Protein AF-0000000078796796 (afdb_homodimer)

pLDDT: mean 96.1, std 5.39, range [34.53, 98.94]

Secondary structure (DSSP, 8-state):
----PPEEEEPTTTTHHHHTT--EEEGGGEEEE-TT--TT-EEEEE-TT--EEEEEEE-SSSEEEEEEESS----SHHHHHHHHHHHHHHHHHTT-TT-TT--EEEEEEGGGGT-TTEEEEEETTEEEEEESSHHHHTTHHHHHHHHHHHHGGG--EEEE-GGGTS-GGG----EEEEE--S-SEEEETTEEEE--TTTSSTTSS-GGGHHHHHHHHHHHTT-EEEEES-TTTHHHHHHHHTT-SEEEEEES-HHHHHHHHHHHHHH---GGGEEEEES-HHHHHHH--S--SEEEE-PPPS-SSGGGHHHHHHHHHHHHHHHHHHSPTTEEEEEEE--TTS-HHHHHHHHHHHHHHHT--EEEEEEEE--TTS-EETTBGGG---EEEEEEE-/----PPEEEEPTTTTHHHHTT--EEEGGGEEEE-TT--TT-EEEEE-TT--EEEEEEE-SSSEEEEEEESS----SHHHHHHHHHHHHHHHHHTT-TT-SS--EEEEEEGGGGT-TTEEEEEETTEEEEEESSHHHHTTHHHHHHHHHHHHGGG--EEEE-GGGTS-GGG----EEEEE--S-SEEEETTEEEE--TTTSSTTSS-GGGHHHHHHHHHHHTT-EEEEES-TTTHHHHHHHHTT-SEEEEEES-HHHHHHHHHHHHHH---GGGEEEEES-HHHHHHH--S--SEEEE-PPPS-SSGGGHHHHHHHHHHHHHHHHHHSPTTEEEEEEE--TTS-HHHHHHHHHHHHHHHT--EEEEEEEE--TTS-EETTBGGG---EEEEEEE-

Foldseek 3Di:
DLPAFWEWEFEAPQLVLLVLVNFFDFPVGTDDGDPPDDFQGKHWYAYNVRHTAFIFTADDDRGGTGGQGRDDDDPFLVVLLVLLVQLVVVCVVVVQPPNPQFVKFWSDQAVLSSHHQWTWITAQQEIEIEGQTPNVVVCVLSNVVSVCVNCPPRHAWYWYPHCVRYDCVVVDDTDTSDHDDPAQWTGQRNAIAGFDCNPAPDSGDPNQCRVVLQVLLVVAAQFEEEEELCQQVSNVLSNVLSHHQAYEYEEQDPVSLVNNVVRNVVRHDCVVRYHYYNDDLLVVLLPDAARGQEYEADDAAQDADLVRVVVSLVVLLSSLLSNLLHYHQQHKYKHKHQHLNQDQVNSVVSNVNSCVVSVWDKDWPDKDFTDCSQGADPSHNSSTGMIITIMGTD/DLPAFWEWEFDAPQLVLLVLVNFFDFPNGTDDGDPPDDFQGKHWYAYNVRHTAFIFTADDDRGGTGGQGRDRDDPFLVVLLVLLVVLVVVCVVVVQPPNPQFVKFWSDQAVLSSHHQWTWITAQQEIEIEGQTVNVVVCQLSNVVSVCVNCPPRHAWYWYPHCVRYDCVVVDDTDTSDHDDPAQWTGQRNAIAGFDCNPAPDSGDPNQCSVVLQVLLVVAAQFEEEEELCQQVSNVLSNVLSHHQAYEYEEQDPVSLVNNVVSNVVRHDCVVRYHYYNDDLLVVLLPDAARGQEYEADDAAQDADLVRVVVSLVVLLSSLLSNLLHYHQQHKYKHKHQHLNQDQVNSVVSNVNSCVVSVWDKDWPDKDFTDCSQGADPSHNSSTGMIITIMGTD

Sequence (788 aa):
MMLIYPKIKLLKGKEISIQRKHHWVFSGAIAQKDEDLQNGQLVQVVDHKDNFLAVGHFQYGSIMVRLISFESATINTDFWIKKINTAFRLRETLGLIHNPETNVYRLIHGEGDGLPGLIIDLYHGTAVIQTHHIGMYRQVKEIAQALKAVYGEKLDAVYDKSAETLPKNYGVENRLVFGQPKTQTVLEYGCQYEIDWEKGQKTGFFVDQRENRHLLAQYSKDRKVLNTFCYSGGFSVAALKAGAKEVHSVDISAKAIALTEANVALNGKFKSRHTAIVADVVKYIREITDDFDIIVLDPPAFAKNIKARHNAVQAYKRLNGEALKKIKSGGLLFTFSCSQVVDKQLFAHTVTAAALESGRKVKILHYLSQPPDHPINIFHTETEYLKGLVLYVEMMLIYPKIKLLKGKEISIQRKHHWVFSGAIAQKDEDLQNGQLVQVVDHKDNFLAVGHFQYGSIMVRLISFESATINTDFWIKKINTAFRLRETLGLIHNPETNVYRLIHGEGDGLPGLIIDLYHGTAVIQTHHIGMYRQVKEIAQALKAVYGEKLDAVYDKSAETLPKNYGVENRLVFGQPKTQTVLEYGCQYEIDWEKGQKTGFFVDQRENRHLLAQYSKDRKVLNTFCYSGGFSVAALKAGAKEVHSVDISAKAIALTEANVALNGKFKSRHTAIVADVVKYIREITDDFDIIVLDPPAFAKNIKARHNAVQAYKRLNGEALKKIKSGGLLFTFSCSQVVDKQLFAHTVTAAALESGRKVKILHYLSQPPDHPINIFHTETEYLKGLVLYVE

Structure (mmCIF, N/CA/C/O backbone):
data_AF-0000000078796796-model_v1
#
loop_
_entity.id
_entity.type
_entity.pdbx_description
1 polymer 'Ribosomal RNA large subunit methyltransferase I'
#
loop_
_atom_site.group_PDB
_atom_site.id
_atom_site.type_symbol
_atom_site.label_atom_id
_atom_site.label_alt_id
_atom_site.label_comp_id
_atom_site.label_asym_id
_atom_site.label_entity_id
_atom_site.label_seq_id
_atom_site.pdbx_PDB_ins_code
_atom_site.Cartn_x
_atom_site.Cartn_y
_atom_site.Cartn_z
_atom_site.occupancy
_atom_site.B_iso_or_equiv
_atom_site.auth_seq_id
_atom_site.auth_comp_id
_atom_site.auth_asym_id
_atom_site.auth_atom_id
_atom_site.pdbx_PDB_model_num
ATOM 1 N N . MET A 1 1 ? 15.641 -38.5 -27.953 1 34.53 1 MET A N 1
ATOM 2 C CA . MET A 1 1 ? 14.781 -37.969 -29.016 1 34.53 1 MET A CA 1
ATOM 3 C C . MET A 1 1 ? 14.312 -36.562 -28.641 1 34.53 1 MET A C 1
ATOM 5 O O . MET A 1 1 ? 13.781 -36.344 -27.547 1 34.53 1 MET A O 1
ATOM 9 N N . MET A 1 2 ? 14.82 -35.5 -29.125 1 45.94 2 MET A N 1
ATOM 10 C CA . MET A 1 2 ? 14.586 -34.125 -28.734 1 45.94 2 MET A CA 1
ATOM 11 C C . MET A 1 2 ? 13.094 -33.781 -28.75 1 45.94 2 MET A C 1
ATOM 13 O O . MET A 1 2 ? 12.461 -33.844 -29.797 1 45.94 2 MET A O 1
ATOM 17 N N . LEU A 1 3 ? 12.242 -34.344 -27.938 1 52.5 3 LEU A N 1
ATOM 18 C CA . LEU A 1 3 ? 10.797 -34.156 -27.844 1 52.5 3 LEU A CA 1
ATOM 19 C C . LEU A 1 3 ? 10.406 -32.719 -28.172 1 52.5 3 LEU A C 1
ATOM 21 O O . LEU A 1 3 ? 10.844 -31.781 -27.5 1 52.5 3 LEU A O 1
ATOM 25 N N . ILE A 1 4 ? 10.133 -32.469 -29.453 1 78.75 4 ILE A N 1
ATOM 26 C CA . ILE A 1 4 ? 9.852 -31.141 -30.016 1 78.75 4 ILE A CA 1
ATOM 27 C C . ILE A 1 4 ? 8.352 -30.859 -29.922 1 78.75 4 ILE A C 1
ATOM 29 O O . ILE A 1 4 ? 7.527 -31.703 -30.281 1 78.75 4 ILE A O 1
ATOM 33 N N . TYR A 1 5 ? 7.762 -30.062 -29.047 1 92.94 5 TYR A N 1
ATOM 34 C CA . TYR A 1 5 ? 6.379 -29.609 -29 1 92.94 5 TYR A CA 1
ATOM 35 C C . TYR A 1 5 ? 5.93 -29.062 -30.344 1 92.94 5 TYR A C 1
ATOM 37 O O . TYR A 1 5 ? 6.742 -28.516 -31.094 1 92.94 5 TYR A O 1
ATOM 45 N N . PRO A 1 6 ? 4.566 -29.328 -30.688 1 95.62 6 PRO A N 1
ATOM 46 C CA . PRO A 1 6 ? 4.059 -28.672 -31.891 1 95.62 6 PRO A CA 1
ATOM 47 C C . PRO A 1 6 ? 4.309 -27.172 -31.891 1 95.62 6 PRO A C 1
ATOM 49 O O . PRO A 1 6 ? 4.344 -26.547 -30.828 1 95.62 6 PRO A O 1
ATOM 52 N N . LYS A 1 7 ? 4.383 -26.641 -33.125 1 95.12 7 LYS A N 1
ATOM 53 C CA . LYS A 1 7 ? 4.789 -25.25 -33.25 1 95.12 7 LYS A CA 1
ATOM 54 C C . LYS A 1 7 ? 3.592 -24.344 -33.531 1 95.12 7 LYS A C 1
ATOM 56 O O . LYS A 1 7 ? 2.691 -24.719 -34.281 1 95.12 7 LYS A O 1
ATOM 61 N N . ILE A 1 8 ? 3.598 -23.203 -32.938 1 97.5 8 ILE A N 1
ATOM 62 C CA . ILE A 1 8 ? 2.723 -22.094 -33.281 1 97.5 8 ILE A CA 1
ATOM 63 C C . ILE A 1 8 ? 3.561 -20.891 -33.719 1 97.5 8 ILE A C 1
ATOM 65 O O . ILE A 1 8 ? 4.426 -20.438 -32.969 1 97.5 8 ILE A O 1
ATOM 69 N N . LYS A 1 9 ? 3.301 -20.453 -34.938 1 98.06 9 LYS A N 1
ATOM 70 C CA . LYS A 1 9 ? 4.055 -19.344 -35.5 1 98.06 9 LYS A CA 1
ATOM 71 C C . LYS A 1 9 ? 3.277 -18.031 -35.406 1 98.06 9 LYS A C 1
ATOM 73 O O . LYS A 1 9 ? 2.1 -17.969 -35.75 1 98.06 9 LYS A O 1
ATOM 78 N N . LEU A 1 10 ? 3.92 -17 -34.906 1 98.56 10 LEU A N 1
ATOM 79 C CA . LEU A 1 10 ? 3.277 -15.711 -34.719 1 98.56 10 LEU A CA 1
ATOM 80 C C . LEU A 1 10 ? 3.393 -14.852 -35.969 1 98.56 10 LEU A C 1
ATOM 82 O O . LEU A 1 10 ? 4.293 -15.062 -36.781 1 98.56 10 LEU A O 1
ATOM 86 N N . LEU A 1 11 ? 2.447 -13.906 -36.094 1 98.44 11 LEU A N 1
ATOM 87 C CA . LEU A 1 11 ? 2.543 -12.852 -37.125 1 98.44 11 LEU A CA 1
ATOM 88 C C . LEU A 1 11 ? 3.762 -11.969 -36.875 1 98.44 11 LEU A C 1
ATOM 90 O O . LEU A 1 11 ? 4.219 -11.844 -35.719 1 98.44 11 LEU A O 1
ATOM 94 N N . LYS A 1 12 ? 4.234 -11.383 -37.969 1 97.81 12 LYS A N 1
ATOM 95 C CA . LYS A 1 12 ? 5.344 -10.438 -37.844 1 97.81 12 LYS A CA 1
ATOM 96 C C . LYS A 1 12 ? 5 -9.32 -36.875 1 97.81 12 LYS A C 1
ATOM 98 O O . LYS A 1 12 ? 3.922 -8.727 -36.938 1 97.81 12 LYS A O 1
ATOM 103 N N . GLY A 1 13 ? 5.859 -9.102 -35.906 1 97.25 13 GLY A N 1
ATOM 104 C CA . GLY A 1 13 ? 5.672 -8.016 -34.969 1 97.25 13 GLY A CA 1
ATOM 105 C C . GLY A 1 13 ? 4.988 -8.461 -33.688 1 97.25 13 GLY A C 1
ATOM 106 O O . GLY A 1 13 ? 5.059 -7.773 -32.656 1 97.25 13 GLY A O 1
ATOM 107 N N . LYS A 1 14 ? 4.359 -9.578 -33.656 1 97.25 14 LYS A N 1
ATOM 108 C CA . LYS A 1 14 ? 3.568 -10.023 -32.5 1 97.25 14 LYS A CA 1
ATOM 109 C C . LYS A 1 14 ? 4.445 -10.734 -31.484 1 97.25 14 LYS A C 1
ATOM 111 O O . LYS A 1 14 ? 3.967 -11.125 -30.406 1 97.25 14 LYS A O 1
ATOM 116 N N . GLU A 1 15 ? 5.77 -10.812 -31.828 1 96.81 15 GLU A N 1
ATOM 117 C CA . GLU A 1 15 ? 6.707 -11.422 -30.891 1 96.81 15 GLU A CA 1
ATOM 118 C C . GLU A 1 15 ? 7.117 -10.43 -29.797 1 96.81 15 GLU A C 1
ATOM 120 O O . GLU A 1 15 ? 7.691 -10.828 -28.781 1 96.81 15 GLU A O 1
ATOM 125 N N . ILE A 1 16 ? 6.848 -9.188 -29.969 1 96.06 16 ILE A N 1
ATOM 126 C CA . ILE A 1 16 ? 7.344 -8.125 -29.094 1 96.06 16 ILE A CA 1
ATOM 127 C C . ILE A 1 16 ? 6.824 -8.336 -27.672 1 96.06 16 ILE A C 1
ATOM 129 O O . ILE A 1 16 ? 7.578 -8.219 -26.703 1 96.06 16 ILE A O 1
ATOM 133 N N . SER A 1 17 ? 5.52 -8.609 -27.484 1 95.12 17 SER A N 1
ATOM 134 C CA . SER A 1 17 ? 4.941 -8.828 -26.156 1 95.12 17 SER A CA 1
ATOM 135 C C . SER A 1 17 ? 5.621 -9.984 -25.438 1 95.12 17 SER A C 1
ATOM 137 O O . SER A 1 17 ? 5.836 -9.938 -24.234 1 95.12 17 SER A O 1
ATOM 139 N N . ILE A 1 18 ? 5.965 -11.016 -26.203 1 96 18 ILE A N 1
ATOM 140 C CA . ILE A 1 18 ? 6.617 -12.188 -25.625 1 96 18 ILE A CA 1
ATOM 141 C C . ILE A 1 18 ? 8.062 -11.852 -25.266 1 96 18 ILE A C 1
ATOM 143 O O . ILE A 1 18 ? 8.562 -12.297 -24.234 1 96 18 ILE A O 1
ATOM 147 N N . GLN A 1 19 ? 8.672 -11.055 -26.125 1 94.81 19 GLN A N 1
ATOM 148 C CA . GLN A 1 19 ? 10.023 -10.594 -25.844 1 94.81 19 GLN A CA 1
ATOM 149 C C . GLN A 1 19 ? 10.055 -9.719 -24.594 1 94.81 19 GLN A C 1
ATOM 151 O O . GLN A 1 19 ? 11.07 -9.656 -23.891 1 94.81 19 GLN A O 1
ATOM 156 N N . ARG A 1 20 ? 8.945 -9.18 -24.266 1 94.38 20 ARG A N 1
ATOM 157 C CA . ARG A 1 20 ? 8.805 -8.375 -23.062 1 94.38 20 ARG A CA 1
ATOM 158 C C . ARG A 1 20 ? 8.297 -9.227 -21.891 1 94.38 20 ARG A C 1
ATOM 160 O O . ARG A 1 20 ? 7.852 -8.688 -20.875 1 94.38 20 ARG A O 1
ATOM 167 N N . LYS A 1 21 ? 8.242 -10.508 -22.125 1 95 21 LYS A N 1
ATOM 168 C CA . LYS A 1 21 ? 8.031 -11.523 -21.109 1 95 21 LYS A CA 1
ATOM 169 C C . LYS A 1 21 ? 6.566 -11.57 -20.672 1 95 21 LYS A C 1
ATOM 171 O O . LYS A 1 21 ? 6.262 -11.891 -19.516 1 95 21 LYS A O 1
ATOM 176 N N . HIS A 1 22 ? 5.719 -11.164 -21.562 1 96.12 22 HIS A N 1
ATOM 177 C CA . HIS A 1 22 ? 4.297 -11.367 -21.328 1 96.12 22 HIS A CA 1
ATOM 178 C C . HIS A 1 22 ? 3.916 -12.836 -21.484 1 96.12 22 HIS A C 1
ATOM 180 O O . HIS A 1 22 ? 4.395 -13.508 -22.406 1 96.12 22 HIS A O 1
ATOM 186 N N . HIS A 1 23 ? 3 -13.359 -20.75 1 97.62 23 HIS A N 1
ATOM 187 C CA . HIS A 1 23 ? 2.777 -14.797 -20.656 1 97.62 23 HIS A CA 1
ATOM 188 C C . HIS A 1 23 ? 1.63 -15.234 -21.547 1 97.62 23 HIS A C 1
ATOM 190 O O . HIS A 1 23 ? 1.321 -16.422 -21.625 1 97.62 23 HIS A O 1
ATOM 196 N N . TRP A 1 24 ? 1.022 -14.297 -22.25 1 97.81 24 TRP A N 1
ATOM 197 C CA . TRP A 1 24 ? -0.15 -14.664 -23.047 1 97.81 24 TRP A CA 1
ATOM 198 C C . TRP A 1 24 ? 0.106 -14.438 -24.531 1 97.81 24 TRP A C 1
ATOM 200 O O . TRP A 1 24 ? 0.702 -13.43 -24.922 1 97.81 24 TRP A O 1
ATOM 210 N N . VAL A 1 25 ? -0.281 -15.32 -25.312 1 98.19 25 VAL A N 1
ATOM 211 C CA . VAL A 1 25 ? -0.387 -15.148 -26.766 1 98.19 25 VAL A CA 1
ATOM 212 C C . VAL A 1 25 ? -1.856 -15.078 -27.172 1 98.19 25 VAL A C 1
ATOM 214 O O . VAL A 1 25 ? -2.604 -16.047 -27 1 98.19 25 VAL A O 1
ATOM 217 N N . PHE A 1 26 ? -2.221 -14.055 -27.703 1 97.62 26 PHE A N 1
ATOM 218 C CA . PHE A 1 26 ? -3.609 -13.852 -28.109 1 97.62 26 PHE A CA 1
ATOM 219 C C . PHE A 1 26 ? -3.875 -14.445 -29.484 1 97.62 26 PHE A C 1
ATOM 221 O O . PHE A 1 26 ? -2.959 -14.562 -30.297 1 97.62 26 PHE A O 1
ATOM 228 N N . SER A 1 27 ? -5.141 -14.766 -29.688 1 97.5 27 SER A N 1
ATOM 229 C CA . SER A 1 27 ? -5.547 -15.422 -30.922 1 97.5 27 SER A CA 1
ATOM 230 C C . SER A 1 27 ? -5.18 -14.578 -32.156 1 97.5 27 SER A C 1
ATOM 232 O O . SER A 1 27 ? -4.785 -15.117 -33.188 1 97.5 27 SER A O 1
ATOM 234 N N . GLY A 1 28 ? -5.215 -13.289 -31.984 1 97.12 28 GLY A N 1
ATOM 235 C CA . GLY A 1 28 ? -4.949 -12.391 -33.094 1 97.12 28 GLY A CA 1
ATOM 236 C C . GLY A 1 28 ? -3.484 -12.328 -33.469 1 97.12 28 GLY A C 1
ATOM 237 O O . GLY A 1 28 ? -3.139 -11.836 -34.562 1 97.12 28 GLY A O 1
ATOM 238 N N . ALA A 1 29 ? -2.666 -12.906 -32.688 1 98.06 29 ALA A N 1
ATOM 239 C CA . ALA A 1 29 ? -1.228 -12.836 -32.938 1 98.06 29 ALA A CA 1
ATOM 240 C C . ALA A 1 29 ? -0.747 -14.039 -33.75 1 98.06 29 ALA A C 1
ATOM 242 O O . ALA A 1 29 ? 0.387 -14.055 -34.219 1 98.06 29 ALA A O 1
ATOM 243 N N . ILE A 1 30 ? -1.538 -15.023 -34 1 97.88 30 ILE A N 1
ATOM 244 C CA . ILE A 1 30 ? -1.111 -16.297 -34.562 1 97.88 30 ILE A CA 1
ATOM 245 C C . ILE A 1 30 ? -1.179 -16.266 -36.062 1 97.88 30 ILE A C 1
ATOM 247 O O . ILE A 1 30 ? -2.205 -15.883 -36.656 1 97.88 30 ILE A O 1
ATOM 251 N N . ALA A 1 31 ? -0.128 -16.594 -36.688 1 97.88 31 ALA A N 1
ATOM 252 C CA . ALA A 1 31 ? -0.056 -16.688 -38.156 1 97.88 31 ALA A CA 1
ATOM 253 C C . ALA A 1 31 ? -0.375 -18.109 -38.625 1 97.88 31 ALA A C 1
ATOM 255 O O . ALA A 1 31 ? -1.109 -18.297 -39.594 1 97.88 31 ALA A O 1
ATOM 256 N N . GLN A 1 32 ? 0.296 -19.094 -38 1 97.38 32 GLN A N 1
ATOM 257 C CA . GLN A 1 32 ? 0.159 -20.5 -38.375 1 97.38 32 GLN A CA 1
ATOM 258 C C . GLN A 1 32 ? 0.199 -21.406 -37.156 1 97.38 32 GLN A C 1
ATOM 260 O O . GLN A 1 32 ? 0.921 -21.125 -36.188 1 97.38 32 GLN A O 1
ATOM 265 N N . LYS A 1 33 ? -0.601 -22.391 -37.156 1 95.06 33 LYS A N 1
ATOM 266 C CA . LYS A 1 33 ? -0.561 -23.438 -36.156 1 95.06 33 LYS A CA 1
ATOM 267 C C . LYS A 1 33 ? -0.963 -24.797 -36.719 1 95.06 33 LYS A C 1
ATOM 269 O O . LYS A 1 33 ? -1.632 -24.859 -37.75 1 95.06 33 LYS A O 1
ATOM 274 N N . ASP A 1 34 ? -0.526 -25.75 -36.062 1 88.25 34 ASP A N 1
ATOM 275 C CA . ASP A 1 34 ? -0.961 -27.094 -36.469 1 88.25 34 ASP A CA 1
ATOM 276 C C . ASP A 1 34 ? -2.479 -27.219 -36.375 1 88.25 34 ASP A C 1
ATOM 278 O O . ASP A 1 34 ? -3.084 -26.797 -35.406 1 88.25 34 ASP A O 1
ATOM 282 N N . GLU A 1 35 ? -3.068 -27.797 -37.312 1 87.56 35 GLU A N 1
ATOM 283 C CA . GLU A 1 35 ? -4.523 -27.922 -37.375 1 87.56 35 GLU A CA 1
ATOM 284 C C . GLU A 1 35 ? -5.051 -28.922 -36.344 1 87.56 35 GLU A C 1
ATOM 286 O O . GLU A 1 35 ? -6.211 -28.844 -35.938 1 87.56 35 GLU A O 1
ATOM 291 N N . ASP A 1 36 ? -4.242 -29.781 -35.906 1 92.12 36 ASP A N 1
ATOM 292 C CA . ASP A 1 36 ? -4.727 -30.859 -35.031 1 92.12 36 ASP A CA 1
ATOM 293 C C . ASP A 1 36 ? -4.391 -30.562 -33.594 1 92.12 36 ASP A C 1
ATOM 295 O O . ASP A 1 36 ? -4.449 -31.453 -32.75 1 92.12 36 ASP A O 1
ATOM 299 N N . LEU A 1 37 ? -4.137 -29.359 -33.344 1 95.12 37 LEU A N 1
ATOM 300 C CA . LEU A 1 37 ? -3.836 -29.016 -31.953 1 95.12 37 LEU A CA 1
ATOM 301 C C . LEU A 1 37 ? -5.078 -29.156 -31.078 1 95.12 37 LEU A C 1
ATOM 303 O O . LEU A 1 37 ? -6.176 -28.766 -31.484 1 95.12 37 LEU A O 1
ATOM 307 N N . GLN A 1 38 ? -4.871 -29.766 -29.953 1 95 38 GLN A N 1
ATOM 308 C CA . GLN A 1 38 ? -5.957 -29.938 -29 1 95 38 GLN A CA 1
ATOM 309 C C . GLN A 1 38 ? -5.766 -29.047 -27.781 1 95 38 GLN A C 1
ATOM 311 O O . GLN A 1 38 ? -4.633 -28.703 -27.422 1 95 38 GLN A O 1
ATOM 316 N N . ASN A 1 39 ? -6.895 -28.734 -27.156 1 96.19 39 ASN A N 1
ATOM 317 C CA . ASN A 1 39 ? -6.836 -27.969 -25.922 1 96.19 39 ASN A CA 1
ATOM 318 C C . ASN A 1 39 ? -5.969 -28.672 -24.875 1 96.19 39 ASN A C 1
ATOM 320 O O . ASN A 1 39 ? -6.113 -29.875 -24.641 1 96.19 39 ASN A O 1
ATOM 324 N N . GLY A 1 40 ? -5.047 -27.859 -24.328 1 96.5 40 GLY A N 1
ATOM 325 C CA . GLY A 1 40 ? -4.23 -28.359 -23.234 1 96.5 40 GLY A CA 1
ATOM 326 C C . GLY A 1 40 ? -2.865 -28.844 -23.688 1 96.5 40 GLY A C 1
ATOM 327 O O . GLY A 1 40 ? -1.991 -29.109 -22.859 1 96.5 40 GLY A O 1
ATOM 328 N N . GLN A 1 41 ? -2.627 -28.938 -24.953 1 96.44 41 GLN A N 1
ATOM 329 C CA . GLN A 1 41 ? -1.362 -29.453 -25.469 1 96.44 41 GLN A CA 1
ATOM 330 C C . GLN A 1 41 ? -0.23 -28.453 -25.234 1 96.44 41 GLN A C 1
ATOM 332 O O . GLN A 1 41 ? -0.44 -27.234 -25.312 1 96.44 41 GLN A O 1
ATOM 337 N N . LEU A 1 42 ? 0.922 -29.016 -24.891 1 97.38 42 LEU A N 1
ATOM 338 C CA . LEU A 1 42 ? 2.129 -28.203 -24.875 1 97.38 42 LEU A CA 1
ATOM 339 C C . LEU A 1 42 ? 2.568 -27.844 -26.281 1 97.38 42 LEU A C 1
ATOM 341 O O . LEU A 1 42 ? 2.529 -28.672 -27.188 1 97.38 42 LEU A O 1
ATOM 345 N N . VAL A 1 43 ? 2.912 -26.578 -26.469 1 97.75 43 VAL A N 1
ATOM 346 C CA . VAL A 1 43 ? 3.342 -26.109 -27.781 1 97.75 43 VAL A CA 1
ATOM 347 C C . VAL A 1 43 ? 4.582 -25.219 -27.625 1 97.75 43 VAL A C 1
ATOM 349 O O . VAL A 1 43 ? 4.898 -24.766 -26.531 1 97.75 43 VAL A O 1
ATOM 352 N N . GLN A 1 44 ? 5.297 -25.125 -28.688 1 96.81 44 GLN A N 1
ATOM 353 C CA . GLN A 1 44 ? 6.359 -24.125 -28.797 1 96.81 44 GLN A CA 1
ATOM 354 C C . GLN A 1 44 ? 5.91 -22.938 -29.656 1 96.81 44 GLN A C 1
ATOM 356 O O . GLN A 1 44 ? 5.23 -23.109 -30.672 1 96.81 44 GLN A O 1
ATOM 361 N N . VAL A 1 45 ? 6.195 -21.75 -29.188 1 97.69 45 VAL A N 1
ATOM 362 C CA . VAL A 1 45 ? 5.867 -20.531 -29.906 1 97.69 45 VAL A CA 1
ATOM 363 C C . VAL A 1 45 ? 7.121 -19.969 -30.578 1 97.69 45 VAL A C 1
ATOM 365 O O . VAL A 1 45 ? 8.172 -19.844 -29.938 1 97.69 45 VAL A O 1
ATOM 368 N N . VAL A 1 46 ? 7.012 -19.703 -31.844 1 97.31 46 VAL A N 1
ATOM 369 C CA . VAL A 1 46 ? 8.125 -19.141 -32.594 1 97.31 46 VAL A CA 1
ATOM 370 C C . VAL A 1 46 ? 7.699 -17.844 -33.281 1 97.31 46 VAL A C 1
ATOM 372 O O . VAL A 1 46 ? 6.504 -17.594 -33.469 1 97.31 46 VAL A O 1
ATOM 375 N N . ASP A 1 47 ? 8.664 -17.016 -33.625 1 97.69 47 ASP A N 1
ATOM 376 C CA . ASP A 1 47 ? 8.336 -15.781 -34.312 1 97.69 47 ASP A CA 1
ATOM 377 C C . ASP A 1 47 ? 8.141 -16.047 -35.812 1 97.69 47 ASP A C 1
ATOM 379 O O . ASP A 1 47 ? 8.117 -17.188 -36.25 1 97.69 47 ASP A O 1
ATOM 383 N N . HIS A 1 48 ? 7.855 -14.977 -36.625 1 97.56 48 HIS A N 1
ATOM 384 C CA . HIS A 1 48 ? 7.539 -15.086 -38.062 1 97.56 48 HIS A CA 1
ATOM 385 C C . HIS A 1 48 ? 8.703 -15.672 -38.844 1 97.56 48 HIS A C 1
ATOM 387 O O . HIS A 1 48 ? 8.523 -16.172 -39.938 1 97.56 48 HIS A O 1
ATOM 393 N N . LYS A 1 49 ? 9.992 -15.68 -38.219 1 97.56 49 LYS A N 1
ATOM 394 C CA . LYS A 1 49 ? 11.188 -16.234 -38.844 1 97.56 49 LYS A CA 1
ATOM 395 C C . LYS A 1 49 ? 11.523 -17.609 -38.281 1 97.56 49 LYS A C 1
ATOM 397 O O . LYS A 1 49 ? 12.625 -18.125 -38.5 1 97.56 49 LYS A O 1
ATOM 402 N N . ASP A 1 50 ? 10.711 -18.141 -37.406 1 96.44 50 ASP A N 1
ATOM 403 C CA . ASP A 1 50 ? 10.812 -19.469 -36.812 1 96.44 50 ASP A CA 1
ATOM 404 C C . ASP A 1 50 ? 11.836 -19.484 -35.688 1 96.44 50 ASP A C 1
ATOM 406 O O . ASP A 1 50 ? 12.344 -20.547 -35.312 1 96.44 50 ASP A O 1
ATOM 410 N N . ASN A 1 51 ? 12.148 -18.312 -35.188 1 96.75 51 ASN A N 1
ATOM 411 C CA . ASN A 1 51 ? 12.969 -18.281 -33.969 1 96.75 51 ASN A CA 1
ATOM 412 C C . ASN A 1 51 ? 12.148 -18.625 -32.719 1 96.75 51 ASN A C 1
ATOM 414 O O . ASN A 1 51 ? 11.016 -18.172 -32.562 1 96.75 51 ASN A O 1
ATOM 418 N N . PHE A 1 52 ? 12.789 -19.453 -31.859 1 96.69 52 PHE A N 1
ATOM 419 C CA . PHE A 1 52 ? 12.125 -19.891 -30.641 1 96.69 52 PHE A CA 1
ATOM 420 C C . PHE A 1 52 ? 11.828 -18.688 -29.734 1 96.69 52 PHE A C 1
ATOM 422 O O . PHE A 1 52 ? 12.672 -17.812 -29.578 1 96.69 52 PHE A O 1
ATOM 429 N N . LEU A 1 53 ? 10.586 -18.688 -29.109 1 97.62 53 LEU A N 1
ATOM 430 C CA . LEU A 1 53 ? 10.219 -17.625 -28.172 1 97.62 53 LEU A CA 1
ATOM 431 C C . LEU A 1 53 ? 9.883 -18.219 -26.797 1 97.62 53 LEU A C 1
ATOM 433 O O . LEU A 1 53 ? 10.359 -17.719 -25.781 1 97.62 53 LEU A O 1
ATOM 437 N N . ALA A 1 54 ? 9.102 -19.312 -26.781 1 98 54 ALA A N 1
ATOM 438 C CA . ALA A 1 54 ? 8.602 -19.797 -25.5 1 98 54 ALA A CA 1
ATOM 439 C C . ALA A 1 54 ? 7.891 -21.141 -25.656 1 98 54 ALA A C 1
ATOM 441 O O . ALA A 1 54 ? 7.703 -21.625 -26.766 1 98 54 ALA A O 1
ATOM 442 N N . VAL A 1 55 ? 7.633 -21.75 -24.562 1 97.94 55 VAL A N 1
ATOM 443 C CA . VAL A 1 55 ? 6.797 -22.953 -24.453 1 97.94 55 VAL A CA 1
ATOM 444 C C . VAL A 1 55 ? 5.578 -22.641 -23.594 1 97.94 55 VAL A C 1
ATOM 446 O O . VAL A 1 55 ? 5.672 -21.906 -22.609 1 97.94 55 VAL A O 1
ATOM 449 N N . GLY A 1 56 ? 4.43 -23.156 -24 1 98.12 56 GLY A N 1
ATOM 450 C CA . GLY A 1 56 ? 3.23 -22.922 -23.203 1 98.12 56 GLY A CA 1
ATOM 451 C C . GLY A 1 56 ? 2.121 -23.922 -23.5 1 98.12 56 GLY A C 1
ATOM 452 O O . GLY A 1 56 ? 2.338 -24.906 -24.203 1 98.12 56 GLY A O 1
ATOM 453 N N . HIS A 1 57 ? 1.007 -23.703 -22.891 1 98.31 57 HIS A N 1
ATOM 454 C CA . HIS A 1 57 ? -0.188 -24.516 -23.078 1 98.31 57 HIS A CA 1
ATOM 455 C C . HIS A 1 57 ? -1.139 -23.875 -24.094 1 98.31 57 HIS A C 1
ATOM 457 O O . HIS A 1 57 ? -1.507 -22.703 -23.938 1 98.31 57 HIS A O 1
ATOM 463 N N . PHE A 1 58 ? -1.561 -24.688 -25 1 97.94 58 PHE A N 1
ATOM 464 C CA . PHE A 1 58 ? -2.488 -24.219 -26.031 1 97.94 58 PHE A CA 1
ATOM 465 C C . PHE A 1 58 ? -3.932 -24.438 -25.578 1 97.94 58 PHE A C 1
ATOM 467 O O . PHE A 1 58 ? -4.258 -25.453 -24.969 1 97.94 58 PHE A O 1
ATOM 474 N N . GLN A 1 59 ? -4.758 -23.5 -25.844 1 96.62 59 GLN A N 1
ATOM 475 C CA . GLN A 1 59 ? -6.203 -23.594 -25.656 1 96.62 59 GLN A CA 1
ATOM 476 C C . GLN A 1 59 ? -6.938 -22.625 -26.578 1 96.62 59 GLN A C 1
ATOM 478 O O . GLN A 1 59 ? -6.621 -21.438 -26.625 1 96.62 59 GLN A O 1
ATOM 483 N N . TYR A 1 60 ? -7.945 -23.156 -27.266 1 94.88 60 TYR A N 1
ATOM 484 C CA . TYR A 1 60 ? -8.719 -22.281 -28.141 1 94.88 60 TYR A CA 1
ATOM 485 C C . TYR A 1 60 ? -9.422 -21.188 -27.344 1 94.88 60 TYR A C 1
ATOM 487 O O . TYR A 1 60 ? -9.992 -21.469 -26.281 1 94.88 60 TYR A O 1
ATOM 495 N N . GLY A 1 61 ? -9.375 -20.016 -27.797 1 93.81 61 GLY A N 1
ATOM 496 C CA . GLY A 1 61 ? -9.984 -18.859 -27.156 1 93.81 61 GLY A CA 1
ATOM 497 C C . GLY A 1 61 ? -9.266 -17.547 -27.453 1 93.81 61 GLY A C 1
ATOM 498 O O . GLY A 1 61 ? -8.492 -17.469 -28.406 1 93.81 61 GLY A O 1
ATOM 499 N N . SER A 1 62 ? -9.617 -16.469 -26.688 1 95.06 62 SER A N 1
ATOM 500 C CA . SER A 1 62 ? -8.945 -15.18 -26.875 1 95.06 62 SER A CA 1
ATOM 501 C C . SER A 1 62 ? -7.457 -15.281 -26.562 1 95.06 62 SER A C 1
ATOM 503 O O . SER A 1 62 ? -6.621 -14.75 -27.297 1 95.06 62 SER A O 1
ATOM 505 N N . ILE A 1 63 ? -7.18 -15.914 -25.422 1 96.62 63 ILE A N 1
ATOM 506 C CA . ILE A 1 63 ? -5.805 -16.281 -25.094 1 96.62 63 ILE A CA 1
ATOM 507 C C . ILE A 1 63 ? -5.531 -17.703 -25.594 1 96.62 63 ILE A C 1
ATOM 509 O O . ILE A 1 63 ? -6.051 -18.672 -25.031 1 96.62 63 ILE A O 1
ATOM 513 N N . MET A 1 64 ? -4.676 -17.844 -26.578 1 97.56 64 MET A N 1
ATOM 514 C CA . MET A 1 64 ? -4.535 -19.125 -27.25 1 97.56 64 MET A CA 1
ATOM 515 C C . MET A 1 64 ? -3.379 -19.922 -26.672 1 97.56 64 MET A C 1
ATOM 517 O O . MET A 1 64 ? -3.354 -21.156 -26.766 1 97.56 64 MET A O 1
ATOM 521 N N . VAL A 1 65 ? -2.414 -19.219 -26.172 1 98.19 65 VAL A N 1
ATOM 522 C CA . VAL A 1 65 ? -1.313 -19.922 -25.516 1 98.19 65 VAL A CA 1
ATOM 523 C C . VAL A 1 65 ? -0.961 -19.203 -24.219 1 98.19 65 VAL A C 1
ATOM 525 O O . VAL A 1 65 ? -0.824 -17.984 -24.188 1 98.19 65 VAL A O 1
ATOM 528 N N . ARG A 1 66 ? -0.816 -19.906 -23.141 1 98.19 66 ARG A N 1
ATOM 529 C CA . ARG A 1 66 ? -0.305 -19.438 -21.859 1 98.19 66 ARG A CA 1
ATOM 530 C C . ARG A 1 66 ? 1.109 -19.953 -21.609 1 98.19 66 ARG A C 1
ATOM 532 O O . ARG A 1 66 ? 1.307 -21.141 -21.375 1 98.19 66 ARG A O 1
ATOM 539 N N . LEU A 1 67 ? 2.004 -19.031 -21.703 1 98.25 67 LEU A N 1
ATOM 540 C CA . LEU A 1 67 ? 3.424 -19.359 -21.734 1 98.25 67 LEU A CA 1
ATOM 541 C C . LEU A 1 67 ? 3.939 -19.672 -20.328 1 98.25 67 LEU A C 1
ATOM 543 O O . LEU A 1 67 ? 3.684 -18.922 -19.391 1 98.25 67 LEU A O 1
ATOM 547 N N . ILE A 1 68 ? 4.727 -20.797 -20.172 1 98.06 68 ILE A N 1
ATOM 548 C CA . ILE A 1 68 ? 5.211 -21.188 -18.844 1 98.06 68 ILE A CA 1
ATOM 549 C C . ILE A 1 68 ? 6.738 -21.203 -18.844 1 98.06 68 ILE A C 1
ATOM 551 O O . ILE A 1 68 ? 7.355 -21.297 -17.781 1 98.06 68 ILE A O 1
ATOM 555 N N . SER A 1 69 ? 7.375 -21.078 -20.031 1 97.5 69 SER A N 1
ATOM 556 C CA . SER A 1 69 ? 8.828 -21 -20.109 1 97.5 69 SER A CA 1
ATOM 557 C C . SER A 1 69 ? 9.273 -20.156 -21.297 1 97.5 69 SER A C 1
ATOM 559 O O . SER A 1 69 ? 8.781 -20.344 -22.406 1 97.5 69 SER A O 1
ATOM 561 N N . PHE A 1 70 ? 10.164 -19.281 -21.094 1 96.38 70 PHE A N 1
ATOM 562 C CA . PHE A 1 70 ? 10.719 -18.469 -22.172 1 96.38 70 PHE A CA 1
ATOM 563 C C . PHE A 1 70 ? 12.031 -19.062 -22.672 1 96.38 70 PHE A C 1
ATOM 565 O O . PHE A 1 70 ? 12.695 -18.469 -23.531 1 96.38 70 PHE A O 1
ATOM 572 N N . GLU A 1 71 ? 12.391 -20.156 -22.094 1 94.5 71 GLU A N 1
ATOM 573 C CA . GLU A 1 71 ? 13.516 -20.969 -22.562 1 94.5 71 GLU A CA 1
ATOM 574 C C . GLU A 1 71 ? 13.031 -22.312 -23.109 1 94.5 71 GLU A C 1
ATOM 576 O O . GLU A 1 71 ? 11.969 -22.797 -22.719 1 94.5 71 GLU A O 1
ATOM 581 N N . SER A 1 72 ? 13.883 -22.75 -24 1 93.06 72 SER A N 1
ATOM 582 C CA . SER A 1 72 ? 13.57 -24.094 -24.484 1 93.06 72 SER A CA 1
ATOM 583 C C . SER A 1 72 ? 13.75 -25.141 -23.391 1 93.06 72 SER A C 1
ATOM 585 O O . SER A 1 72 ? 14.836 -25.281 -22.828 1 93.06 72 SER A O 1
ATOM 587 N N . ALA A 1 73 ? 12.648 -25.703 -22.969 1 93.31 73 ALA A N 1
ATOM 588 C CA . ALA A 1 73 ? 12.68 -26.656 -21.859 1 93.31 73 ALA A CA 1
ATOM 589 C C . ALA A 1 73 ? 11.695 -27.797 -22.094 1 93.31 73 ALA A C 1
ATOM 591 O O . ALA A 1 73 ? 10.633 -27.609 -22.672 1 93.31 73 ALA A O 1
ATOM 592 N N . THR A 1 74 ? 12.141 -28.938 -21.672 1 94.81 74 THR A N 1
ATOM 593 C CA . THR A 1 74 ? 11.195 -30.047 -21.578 1 94.81 74 THR A CA 1
ATOM 594 C C . THR A 1 74 ? 10.359 -29.922 -20.297 1 94.81 74 THR A C 1
ATOM 596 O O . THR A 1 74 ? 10.906 -29.797 -19.203 1 94.81 74 THR A O 1
ATOM 599 N N . ILE A 1 75 ? 9.047 -29.953 -20.5 1 96.44 75 ILE A N 1
ATOM 600 C CA . ILE A 1 75 ? 8.156 -29.812 -19.344 1 96.44 75 ILE A CA 1
ATOM 601 C C . ILE A 1 75 ? 7.926 -31.156 -18.688 1 96.44 75 ILE A C 1
ATOM 603 O O . ILE A 1 75 ? 7.016 -31.906 -19.078 1 96.44 75 ILE A O 1
ATOM 607 N N . ASN A 1 76 ? 8.734 -31.5 -17.781 1 94.38 76 ASN A N 1
ATOM 608 C CA . ASN A 1 76 ? 8.672 -32.75 -17 1 94.38 76 ASN A CA 1
ATOM 609 C C . ASN A 1 76 ? 8.703 -32.469 -15.508 1 94.38 76 ASN A C 1
ATOM 611 O O . ASN A 1 76 ? 8.531 -31.328 -15.07 1 94.38 76 ASN A O 1
ATOM 615 N N . THR A 1 77 ? 8.844 -33.438 -14.711 1 94.94 77 THR A N 1
ATOM 616 C CA . THR A 1 77 ? 8.82 -33.312 -13.258 1 94.94 77 THR A CA 1
ATOM 617 C C . THR A 1 77 ? 9.945 -32.375 -12.781 1 94.94 77 THR A C 1
ATOM 619 O O . THR A 1 77 ? 9.758 -31.594 -11.867 1 94.94 77 THR A O 1
ATOM 622 N N . ASP A 1 78 ? 11.102 -32.5 -13.422 1 96.62 78 ASP A N 1
ATOM 623 C CA . ASP A 1 78 ? 12.234 -31.641 -13.055 1 96.62 78 ASP A CA 1
ATOM 624 C C . ASP A 1 78 ? 11.914 -30.172 -13.297 1 96.62 78 ASP A C 1
ATOM 626 O O . ASP A 1 78 ? 12.305 -29.312 -12.508 1 96.62 78 ASP A O 1
ATOM 630 N N . PHE A 1 79 ? 11.273 -29.938 -14.43 1 97.69 79 PHE A N 1
ATOM 631 C CA . PHE A 1 79 ? 10.82 -28.578 -14.719 1 97.69 79 PHE A CA 1
ATOM 632 C C . PHE A 1 79 ? 9.945 -28.047 -13.594 1 97.69 79 PHE A C 1
ATOM 634 O O . PHE A 1 79 ? 10.164 -26.938 -13.094 1 97.69 79 PHE A O 1
ATOM 641 N N . TRP A 1 80 ? 9.008 -28.797 -13.172 1 98.62 80 TRP A N 1
ATOM 642 C CA . TRP A 1 80 ? 8.055 -28.391 -12.148 1 98.62 80 TRP A CA 1
ATOM 643 C C . TRP A 1 80 ? 8.742 -28.25 -10.797 1 98.62 80 TRP A C 1
ATOM 645 O O . TRP A 1 80 ? 8.422 -27.344 -10.016 1 98.62 80 TRP A O 1
ATOM 655 N N . ILE A 1 81 ? 9.672 -29.172 -10.461 1 98.69 81 ILE A N 1
ATOM 656 C CA . ILE A 1 81 ? 10.43 -29.047 -9.219 1 98.69 81 ILE A CA 1
ATOM 657 C C . ILE A 1 81 ? 11.164 -27.719 -9.18 1 98.69 81 ILE A C 1
ATOM 659 O O . ILE A 1 81 ? 11.133 -27.016 -8.172 1 98.69 81 ILE A O 1
ATOM 663 N N . LYS A 1 82 ? 11.75 -27.375 -10.305 1 98.06 82 LYS A N 1
ATOM 664 C CA . LYS A 1 82 ? 12.477 -26.109 -10.391 1 98.06 82 LYS A CA 1
ATOM 665 C C . LYS A 1 82 ? 11.547 -24.922 -10.18 1 98.06 82 LYS A C 1
ATOM 667 O O . LYS A 1 82 ? 11.875 -24 -9.43 1 98.06 82 LYS A O 1
ATOM 672 N N . LYS A 1 83 ? 10.391 -24.906 -10.844 1 98.19 83 LYS A N 1
ATOM 673 C CA . LYS A 1 83 ? 9.422 -23.812 -10.734 1 98.19 83 LYS A CA 1
ATOM 674 C C . LYS A 1 83 ? 8.875 -23.703 -9.32 1 98.19 83 LYS A C 1
ATOM 676 O O . LYS A 1 83 ? 8.781 -22.609 -8.773 1 98.19 83 LYS A O 1
ATOM 681 N N . ILE A 1 84 ? 8.547 -24.812 -8.719 1 98.69 84 ILE A N 1
ATOM 682 C CA . ILE A 1 84 ? 7.977 -24.812 -7.379 1 98.69 84 ILE A CA 1
ATOM 683 C C . ILE A 1 84 ? 9.039 -24.375 -6.367 1 98.69 84 ILE A C 1
ATOM 685 O O . ILE A 1 84 ? 8.742 -23.641 -5.43 1 98.69 84 ILE A O 1
ATOM 689 N N . ASN A 1 85 ? 10.289 -24.812 -6.57 1 98.44 85 ASN A N 1
ATOM 690 C CA . ASN A 1 85 ? 11.375 -24.391 -5.699 1 98.44 85 ASN A CA 1
ATOM 691 C C . ASN A 1 85 ? 11.578 -22.875 -5.762 1 98.44 85 ASN A C 1
ATOM 693 O O . ASN A 1 85 ? 11.859 -22.234 -4.742 1 98.44 85 ASN A O 1
ATOM 697 N N . THR A 1 86 ? 11.5 -22.391 -6.961 1 97.81 86 THR A N 1
ATOM 698 C CA . THR A 1 86 ? 11.617 -20.938 -7.133 1 97.81 86 THR A CA 1
ATOM 699 C C . THR A 1 86 ? 10.539 -20.203 -6.348 1 97.81 86 THR A C 1
ATOM 701 O O . THR A 1 86 ? 10.82 -19.234 -5.645 1 97.81 86 THR A O 1
ATOM 704 N N . ALA A 1 87 ? 9.312 -20.641 -6.441 1 98.44 87 ALA A N 1
ATOM 705 C CA . ALA A 1 87 ? 8.203 -20.047 -5.695 1 98.44 87 ALA A CA 1
ATOM 706 C C . ALA A 1 87 ? 8.398 -20.219 -4.195 1 98.44 87 ALA A C 1
ATOM 708 O O . ALA A 1 87 ? 8.117 -19.312 -3.414 1 98.44 87 ALA A O 1
ATOM 709 N N . PHE A 1 88 ? 8.852 -21.422 -3.816 1 98.38 88 PHE A N 1
ATOM 710 C CA . PHE A 1 88 ? 9.109 -21.75 -2.422 1 98.38 88 PHE A CA 1
ATOM 711 C C . PHE A 1 88 ? 10.117 -20.781 -1.805 1 98.38 88 PHE A C 1
ATOM 713 O O . PHE A 1 88 ? 9.922 -20.312 -0.684 1 98.38 88 PHE A O 1
ATOM 720 N N . ARG A 1 89 ? 11.148 -20.438 -2.518 1 97.81 89 ARG A N 1
ATOM 721 C CA . ARG A 1 89 ? 12.195 -19.547 -2.027 1 97.81 89 ARG A CA 1
ATOM 722 C C . ARG A 1 89 ? 11.648 -18.156 -1.748 1 97.81 89 ARG A C 1
ATOM 724 O O . ARG A 1 89 ? 12.023 -17.516 -0.761 1 97.81 89 ARG A O 1
ATOM 731 N N . LEU A 1 90 ? 10.805 -17.688 -2.605 1 98.31 90 LEU A N 1
ATOM 732 C CA . LEU A 1 90 ? 10.172 -16.406 -2.352 1 98.31 90 LEU A CA 1
ATOM 733 C C . LEU A 1 90 ? 9.383 -16.422 -1.051 1 98.31 90 LEU A C 1
ATOM 735 O O . LEU A 1 90 ? 9.477 -15.508 -0.239 1 98.31 90 LEU A O 1
ATOM 739 N N . ARG A 1 91 ? 8.609 -17.484 -0.846 1 98.69 91 ARG A N 1
ATOM 740 C CA . ARG A 1 91 ? 7.793 -17.594 0.36 1 98.69 91 ARG A CA 1
ATOM 741 C C . ARG A 1 91 ? 8.664 -17.75 1.6 1 98.69 91 ARG A C 1
ATOM 743 O O . ARG A 1 91 ? 8.312 -17.281 2.682 1 98.69 91 ARG A O 1
ATOM 750 N N . GLU A 1 92 ? 9.828 -18.359 1.439 1 97.5 92 GLU A N 1
ATOM 751 C CA . GLU A 1 92 ? 10.812 -18.375 2.514 1 97.5 92 GLU A CA 1
ATOM 752 C C . GLU A 1 92 ? 11.297 -16.969 2.844 1 97.5 92 GLU A C 1
ATOM 754 O O . GLU A 1 92 ? 11.391 -16.594 4.016 1 97.5 92 GLU A O 1
ATOM 759 N N . THR A 1 93 ? 11.562 -16.25 1.793 1 97.38 93 THR A N 1
ATOM 760 C CA . THR A 1 93 ? 11.992 -14.859 1.945 1 97.38 93 THR A CA 1
ATOM 761 C C . THR A 1 93 ? 10.922 -14.047 2.664 1 97.38 93 THR A C 1
ATOM 763 O O . THR A 1 93 ? 11.242 -13.148 3.451 1 97.38 93 THR A O 1
ATOM 766 N N . LEU A 1 94 ? 9.648 -14.367 2.461 1 98.06 94 LEU A N 1
ATOM 767 C CA . LEU A 1 94 ? 8.523 -13.648 3.057 1 98.06 94 LEU A CA 1
ATOM 768 C C . LEU A 1 94 ? 8.312 -14.086 4.504 1 98.06 94 LEU A C 1
ATOM 770 O O . LEU A 1 94 ? 7.441 -13.547 5.195 1 98.06 94 LEU A O 1
ATOM 774 N N . GLY A 1 95 ? 9.047 -15.086 4.965 1 96.56 95 GLY A N 1
ATOM 775 C CA . GLY A 1 95 ? 8.914 -15.57 6.328 1 96.56 95 GLY A CA 1
ATOM 776 C C . GLY A 1 95 ? 7.691 -16.453 6.527 1 96.56 95 GLY A C 1
ATOM 777 O O . GLY A 1 95 ? 7.172 -16.562 7.641 1 96.56 95 GLY A O 1
ATOM 778 N N . LEU A 1 96 ? 7.277 -17.047 5.449 1 97.56 96 LEU A N 1
ATOM 779 C CA . LEU A 1 96 ? 6.031 -17.812 5.543 1 97.56 96 LEU A CA 1
ATOM 780 C C . LEU A 1 96 ? 6.316 -19.297 5.727 1 97.56 96 LEU A C 1
ATOM 782 O O . LEU A 1 96 ? 5.441 -20.047 6.164 1 97.56 96 LEU A O 1
ATOM 786 N N . ILE A 1 97 ? 7.676 -19.578 5.328 1 94.56 97 ILE A N 1
ATOM 787 C CA . ILE A 1 97 ? 8.055 -20.984 5.43 1 94.56 97 ILE A CA 1
ATOM 788 C C . ILE A 1 97 ? 8.484 -21.312 6.859 1 94.56 97 ILE A C 1
ATOM 790 O O . ILE A 1 97 ? 9.25 -20.562 7.465 1 94.56 97 ILE A O 1
ATOM 794 N N . HIS A 1 98 ? 7.949 -22.109 7.664 1 89.44 98 HIS A N 1
ATOM 795 C CA . HIS A 1 98 ? 8.266 -22.516 9.023 1 89.44 98 HIS A CA 1
ATOM 796 C C . HIS A 1 98 ? 7.895 -21.438 10.031 1 89.44 98 HIS A C 1
ATOM 798 O O . HIS A 1 98 ? 8.672 -21.141 10.938 1 89.44 98 HIS A O 1
ATOM 804 N N . ASN A 1 99 ? 7.016 -20.672 9.758 1 95.19 99 ASN A N 1
ATOM 805 C CA . ASN A 1 99 ? 6.473 -19.688 10.672 1 95.19 99 ASN A CA 1
ATOM 806 C C . ASN A 1 99 ? 5.527 -20.312 11.695 1 95.19 99 ASN A C 1
ATOM 808 O O . ASN A 1 99 ? 4.512 -20.906 11.32 1 95.19 99 ASN A O 1
ATOM 812 N N . PRO A 1 100 ? 5.871 -20.25 12.945 1 95.75 100 PRO A N 1
ATOM 813 C CA . PRO A 1 100 ? 5.031 -20.906 13.953 1 95.75 100 PRO A CA 1
ATOM 814 C C . PRO A 1 100 ? 3.678 -20.219 14.125 1 95.75 100 PRO A C 1
ATOM 816 O O . PRO A 1 100 ? 2.752 -20.812 14.688 1 95.75 100 PRO A O 1
ATOM 819 N N . GLU A 1 101 ? 3.566 -18.969 13.641 1 97.31 101 GLU A N 1
ATOM 820 C CA . GLU A 1 101 ? 2.346 -18.219 13.875 1 97.31 101 GLU A CA 1
ATOM 821 C C . GLU A 1 101 ? 1.473 -18.172 12.625 1 97.31 101 GLU A C 1
ATOM 823 O O . GLU A 1 101 ? 0.318 -17.734 12.68 1 97.31 101 GLU A O 1
ATOM 828 N N . THR A 1 102 ? 1.988 -18.578 11.508 1 98.38 102 THR A N 1
ATOM 829 C CA . THR A 1 102 ? 1.263 -18.578 10.242 1 98.38 102 THR A CA 1
ATOM 830 C C . THR A 1 102 ? 1.673 -19.766 9.383 1 98.38 102 THR A C 1
ATOM 832 O O . THR A 1 102 ? 2.82 -19.859 8.938 1 98.38 102 THR A O 1
ATOM 835 N N . ASN A 1 103 ? 0.75 -20.672 9.133 1 98.19 103 ASN A N 1
ATOM 836 C CA . ASN A 1 103 ? 1.08 -21.859 8.367 1 98.19 103 ASN A CA 1
ATOM 837 C C . ASN A 1 103 ? 0.125 -22.062 7.191 1 98.19 103 ASN A C 1
ATOM 839 O O . ASN A 1 103 ? -0.167 -23.188 6.805 1 98.19 103 ASN A O 1
ATOM 843 N N . VAL A 1 104 ? -0.484 -20.938 6.738 1 98.31 104 VAL A N 1
ATOM 844 C CA . VAL A 1 104 ? -1.311 -20.859 5.539 1 98.31 104 VAL A CA 1
ATOM 845 C C . VAL A 1 104 ? -0.772 -19.766 4.609 1 98.31 104 VAL A C 1
ATOM 847 O O . VAL A 1 104 ? -0.518 -18.641 5.043 1 98.31 104 VAL A O 1
ATOM 850 N N . TYR A 1 105 ? -0.543 -20.094 3.338 1 98.69 105 TYR A N 1
ATOM 851 C CA . TYR A 1 105 ? -0.073 -19.109 2.367 1 98.69 105 TYR A CA 1
ATOM 852 C C . TYR A 1 105 ? -0.275 -19.609 0.942 1 98.69 105 TYR A C 1
ATOM 854 O O . TYR A 1 105 ? -0.545 -20.797 0.728 1 98.69 105 TYR A O 1
ATOM 862 N N . ARG A 1 106 ? -0.236 -18.734 -0.022 1 98.69 106 ARG A N 1
ATOM 863 C CA . ARG A 1 106 ? -0.241 -19.094 -1.438 1 98.69 106 ARG A CA 1
ATOM 864 C C . ARG A 1 106 ? 1.172 -19.375 -1.936 1 98.69 106 ARG A C 1
ATOM 866 O O . ARG A 1 106 ? 2.047 -18.516 -1.872 1 98.69 106 ARG A O 1
ATOM 873 N N . LEU A 1 107 ? 1.35 -20.516 -2.379 1 98.75 107 LEU A N 1
ATOM 874 C CA . LEU A 1 107 ? 2.658 -20.922 -2.883 1 98.75 107 LEU A CA 1
ATOM 875 C C . LEU A 1 107 ? 2.844 -20.469 -4.332 1 98.75 107 LEU A C 1
ATOM 877 O O . LEU A 1 107 ? 3.928 -20.031 -4.715 1 98.75 107 LEU A O 1
ATOM 881 N N . ILE A 1 108 ? 1.771 -20.625 -5.133 1 98.81 108 ILE A N 1
ATOM 882 C CA . ILE A 1 108 ? 1.83 -20.25 -6.543 1 98.81 108 ILE A CA 1
ATOM 883 C C . ILE A 1 108 ? 0.648 -19.359 -6.887 1 98.81 108 ILE A C 1
ATOM 885 O O . ILE A 1 108 ? -0.505 -19.703 -6.617 1 98.81 108 ILE A O 1
ATOM 889 N N . HIS A 1 109 ? 0.927 -18.234 -7.516 1 98.12 109 HIS A N 1
ATOM 890 C CA . HIS A 1 109 ? -0.096 -17.266 -7.871 1 98.12 109 HIS A CA 1
ATOM 891 C C . HIS A 1 109 ? -0.138 -17.031 -9.375 1 98.12 109 HIS A C 1
ATOM 893 O O . HIS A 1 109 ? -0.021 -15.891 -9.836 1 98.12 109 HIS A O 1
ATOM 899 N N . GLY A 1 110 ? -0.339 -18.094 -10.156 1 97.62 110 GLY A N 1
ATOM 900 C CA . GLY A 1 110 ? -0.553 -17.984 -11.586 1 97.62 110 GLY A CA 1
ATOM 901 C C . GLY A 1 110 ? 0.567 -17.25 -12.305 1 97.62 110 GLY A C 1
ATOM 902 O O . GLY A 1 110 ? 1.74 -17.594 -12.148 1 97.62 110 GLY A O 1
ATOM 903 N N . GLU A 1 111 ? 0.176 -16.203 -13.07 1 97 111 GLU A N 1
ATOM 904 C CA . GLU A 1 111 ? 1.113 -15.375 -13.828 1 97 111 GLU A CA 1
ATOM 905 C C . GLU A 1 111 ? 2.119 -14.688 -12.914 1 97 111 GLU A C 1
ATOM 907 O O . GLU A 1 111 ? 3.264 -14.453 -13.305 1 97 111 GLU A O 1
ATOM 912 N N . GLY A 1 112 ? 1.679 -14.406 -11.641 1 97.31 112 GLY A N 1
ATOM 913 C CA . GLY A 1 112 ? 2.57 -13.758 -10.695 1 97.31 112 GLY A CA 1
ATOM 914 C C . GLY A 1 112 ? 3.828 -14.555 -10.414 1 97.31 112 GLY A C 1
ATOM 915 O O . GLY A 1 112 ? 4.887 -13.984 -10.148 1 97.31 112 GLY A O 1
ATOM 916 N N . ASP A 1 113 ? 3.707 -15.852 -10.516 1 97.94 113 ASP A N 1
ATOM 917 C CA . ASP A 1 113 ? 4.844 -16.75 -10.312 1 97.94 113 ASP A CA 1
ATOM 918 C C . ASP A 1 113 ? 5.305 -17.359 -11.633 1 97.94 113 ASP A C 1
ATOM 920 O O . ASP A 1 113 ? 6.078 -18.328 -11.641 1 97.94 113 ASP A O 1
ATOM 924 N N . GLY A 1 114 ? 4.766 -16.859 -12.711 1 97 114 GLY A N 1
ATOM 925 C CA . GLY A 1 114 ? 5.195 -17.297 -14.031 1 97 114 GLY A CA 1
ATOM 926 C C . GLY A 1 114 ? 4.547 -18.594 -14.477 1 97 114 GLY A C 1
ATOM 927 O O . GLY A 1 114 ? 5.059 -19.281 -15.359 1 97 114 GLY A O 1
ATOM 928 N N . LEU A 1 115 ? 3.475 -18.969 -13.781 1 98.19 115 LEU A N 1
ATOM 929 C CA . LEU A 1 115 ? 2.764 -20.203 -14.102 1 98.19 115 LEU A CA 1
ATOM 930 C C . LEU A 1 115 ? 1.278 -19.938 -14.312 1 98.19 115 LEU A C 1
ATOM 932 O O . LEU A 1 115 ? 0.451 -20.297 -13.469 1 98.19 115 LEU A O 1
ATOM 936 N N . PRO A 1 116 ? 0.976 -19.406 -15.508 1 97.5 116 PRO A N 1
ATOM 937 C CA . PRO A 1 116 ? -0.405 -19 -15.789 1 97.5 116 PRO A CA 1
ATOM 938 C C . PRO A 1 116 ? -1.409 -20.125 -15.523 1 97.5 116 PRO A C 1
ATOM 940 O O . PRO A 1 116 ? -1.225 -21.25 -15.992 1 97.5 116 PRO A O 1
ATOM 943 N N . GLY A 1 117 ? -2.42 -19.734 -14.75 1 96.81 117 GLY A N 1
ATOM 944 C CA . GLY A 1 117 ? -3.545 -20.641 -14.531 1 96.81 117 GLY A CA 1
ATOM 945 C C . GLY A 1 117 ? -3.324 -21.609 -13.383 1 96.81 117 GLY A C 1
ATOM 946 O O . GLY A 1 117 ? -4.176 -22.453 -13.109 1 96.81 117 GLY A O 1
ATOM 947 N N . LEU A 1 118 ? -2.203 -21.531 -12.703 1 98.44 118 LEU A N 1
ATOM 948 C CA . LEU A 1 118 ? -1.934 -22.438 -11.586 1 98.44 118 LEU A CA 1
ATOM 949 C C . LEU A 1 118 ? -2.004 -21.688 -10.258 1 98.44 118 LEU A C 1
ATOM 951 O O . LEU A 1 118 ? -1.271 -20.719 -10.047 1 98.44 118 LEU A O 1
ATOM 955 N N . ILE A 1 119 ? -2.84 -22.094 -9.398 1 98.44 119 ILE A N 1
ATOM 956 C CA . ILE A 1 119 ? -2.916 -21.609 -8.023 1 98.44 119 ILE A CA 1
ATOM 957 C C . ILE A 1 119 ? -2.631 -22.766 -7.059 1 98.44 119 ILE A C 1
ATOM 959 O O . ILE A 1 119 ? -3.176 -23.859 -7.207 1 98.44 119 ILE A O 1
ATOM 963 N N . ILE A 1 120 ? -1.751 -22.578 -6.145 1 98.81 120 ILE A N 1
ATOM 964 C CA . ILE A 1 120 ? -1.521 -23.547 -5.078 1 98.81 120 ILE A CA 1
ATOM 965 C C . ILE A 1 120 ? -1.502 -22.828 -3.73 1 98.81 120 ILE A C 1
ATOM 967 O O . ILE A 1 120 ? -0.678 -21.938 -3.502 1 98.81 120 ILE A O 1
ATOM 971 N N . ASP A 1 121 ? -2.375 -23.156 -2.883 1 98.75 121 ASP A N 1
ATOM 972 C CA . ASP A 1 121 ? -2.367 -22.688 -1.5 1 98.75 121 ASP A CA 1
ATOM 973 C C . ASP A 1 121 ? -1.939 -23.812 -0.547 1 98.75 121 ASP A C 1
ATOM 975 O O . ASP A 1 121 ? -2.346 -24.953 -0.71 1 98.75 121 ASP A O 1
ATOM 979 N N . LEU A 1 122 ? -1.144 -23.484 0.366 1 98.5 122 LEU A N 1
ATOM 980 C CA . LEU A 1 122 ? -0.746 -24.438 1.409 1 98.5 122 LEU A CA 1
ATOM 981 C C . LEU A 1 122 ? -1.525 -24.172 2.695 1 98.5 122 LEU A C 1
ATOM 983 O O . LEU A 1 122 ? -1.511 -23.062 3.225 1 98.5 122 LEU A O 1
ATOM 987 N N . TYR A 1 123 ? -2.207 -25.156 3.16 1 98.06 123 TYR A N 1
ATOM 988 C CA . TYR A 1 123 ? -2.961 -25.156 4.41 1 98.06 123 TYR A CA 1
ATOM 989 C C . TYR A 1 123 ? -2.383 -26.156 5.398 1 98.06 123 TYR A C 1
ATOM 991 O O . TYR A 1 123 ? -2.846 -27.297 5.473 1 98.06 123 TYR A O 1
ATOM 999 N N . HIS A 1 124 ? -1.428 -25.781 6.211 1 97.25 124 HIS A N 1
ATOM 1000 C CA . HIS A 1 124 ? -0.822 -26.578 7.273 1 97.25 124 HIS A CA 1
ATOM 1001 C C . HIS A 1 124 ? -0.618 -28.031 6.824 1 97.25 124 HIS A C 1
ATOM 1003 O O . HIS A 1 124 ? -1.145 -28.953 7.445 1 97.25 124 HIS A O 1
ATOM 1009 N N . GLY A 1 125 ? 0.205 -28.203 5.809 1 97.25 125 GLY A N 1
ATOM 1010 C CA . GLY A 1 125 ? 0.594 -29.516 5.348 1 97.25 125 GLY A CA 1
ATOM 1011 C C . GLY A 1 125 ? -0.22 -30.016 4.164 1 97.25 125 GLY A C 1
ATOM 1012 O O . GLY A 1 125 ? 0.147 -30.984 3.51 1 97.25 125 GLY A O 1
ATOM 1013 N N . THR A 1 126 ? -1.313 -29.391 3.818 1 98.38 126 THR A N 1
ATOM 1014 C CA . THR A 1 126 ? -2.127 -29.75 2.662 1 98.38 126 THR A CA 1
ATOM 1015 C C . THR A 1 126 ? -2.012 -28.688 1.572 1 98.38 126 THR A C 1
ATOM 1017 O O . THR A 1 126 ? -2.338 -27.516 1.797 1 98.38 126 THR A O 1
ATOM 1020 N N . ALA A 1 127 ? -1.544 -29.125 0.44 1 98.69 127 ALA A N 1
ATOM 1021 C CA . ALA A 1 127 ? -1.531 -28.25 -0.726 1 98.69 127 ALA A CA 1
ATOM 1022 C C . ALA A 1 127 ? -2.816 -28.391 -1.535 1 98.69 127 ALA A C 1
ATOM 1024 O O . ALA A 1 127 ? -3.191 -29.5 -1.928 1 98.69 127 ALA A O 1
ATOM 1025 N N . VAL A 1 128 ? -3.504 -27.328 -1.71 1 98.69 128 VAL A N 1
ATOM 1026 C CA . VAL A 1 128 ? -4.691 -27.312 -2.559 1 98.69 128 VAL A CA 1
ATOM 1027 C C . VAL A 1 128 ? -4.363 -26.656 -3.9 1 98.69 128 VAL A C 1
ATOM 1029 O O . VAL A 1 128 ? -3.955 -25.5 -3.949 1 98.69 128 VAL A O 1
ATOM 1032 N N . ILE A 1 129 ? -4.535 -27.391 -4.965 1 98.38 129 ILE A N 1
ATOM 1033 C CA . ILE A 1 129 ? -4.246 -26.938 -6.328 1 98.38 129 ILE A CA 1
ATOM 1034 C C . ILE A 1 129 ? -5.543 -26.547 -7.027 1 98.38 129 ILE A C 1
ATOM 1036 O O . ILE A 1 129 ? -6.555 -27.25 -6.914 1 98.38 129 ILE A O 1
ATOM 1040 N N . GLN A 1 130 ? -5.516 -25.469 -7.621 1 98.19 130 GLN A N 1
ATOM 1041 C CA . GLN A 1 130 ? -6.586 -25.062 -8.523 1 98.19 130 GLN A CA 1
ATOM 1042 C C . GLN A 1 130 ? -6.023 -24.625 -9.875 1 98.19 130 GLN A C 1
ATOM 1044 O O . GLN A 1 130 ? -5.152 -23.75 -9.93 1 98.19 130 GLN A O 1
ATOM 1049 N N . THR A 1 131 ? -6.469 -25.219 -10.938 1 97.94 131 THR A N 1
ATOM 1050 C CA . THR A 1 131 ? -6.031 -24.859 -12.281 1 97.94 131 THR A CA 1
ATOM 1051 C C . THR A 1 131 ? -7.137 -24.109 -13.023 1 97.94 131 THR A C 1
ATOM 1053 O O . THR A 1 131 ? -8.32 -24.438 -12.867 1 97.94 131 THR A O 1
ATOM 1056 N N . HIS A 1 132 ? -6.789 -23.156 -13.852 1 96.31 132 HIS A N 1
ATOM 1057 C CA . HIS A 1 132 ? -7.773 -22.312 -14.508 1 96.31 132 HIS A CA 1
ATOM 1058 C C . HIS A 1 132 ? -7.805 -22.562 -16.016 1 96.31 132 HIS A C 1
ATOM 1060 O O . HIS A 1 132 ? -8.555 -21.922 -16.734 1 96.31 132 HIS A O 1
ATOM 1066 N N . HIS A 1 133 ? -7.023 -23.453 -16.562 1 95.5 133 HIS A N 1
ATOM 1067 C CA . HIS A 1 133 ? -7.137 -23.938 -17.938 1 95.5 133 HIS A CA 1
ATOM 1068 C C . HIS A 1 133 ? -6.703 -25.391 -18.047 1 95.5 133 HIS A C 1
ATOM 1070 O O . HIS A 1 133 ? -5.98 -25.891 -17.188 1 95.5 133 HIS A O 1
ATOM 1076 N N . ILE A 1 134 ? -7.094 -26.016 -19.062 1 96.56 134 ILE A N 1
ATOM 1077 C CA . ILE A 1 134 ? -7.031 -27.469 -19.188 1 96.56 134 ILE A CA 1
ATOM 1078 C C . ILE A 1 134 ? -5.574 -27.906 -19.312 1 96.56 134 ILE A C 1
ATOM 1080 O O . ILE A 1 134 ? -5.203 -29 -18.875 1 96.56 134 ILE A O 1
ATOM 1084 N N . GLY A 1 135 ? -4.758 -27.078 -19.906 1 96.81 135 GLY A N 1
ATOM 1085 C CA . GLY A 1 135 ? -3.346 -27.406 -20.031 1 96.81 135 GLY A CA 1
ATOM 1086 C C . GLY A 1 135 ? -2.656 -27.609 -18.703 1 96.81 135 GLY A C 1
ATOM 1087 O O . GLY A 1 135 ? -1.895 -28.562 -18.531 1 96.81 135 GLY A O 1
ATOM 1088 N N . MET A 1 136 ? -2.945 -26.812 -17.781 1 97.38 136 MET A N 1
ATOM 1089 C CA . MET A 1 136 ? -2.377 -26.938 -16.438 1 97.38 136 MET A CA 1
ATOM 1090 C C . MET A 1 136 ? -2.967 -28.125 -15.703 1 97.38 136 MET A C 1
ATOM 1092 O O . MET A 1 136 ? -2.256 -28.828 -14.977 1 97.38 136 MET A O 1
ATOM 1096 N N . TYR A 1 137 ? -4.215 -28.328 -15.906 1 97.44 137 TYR A N 1
ATOM 1097 C CA . TYR A 1 137 ? -4.887 -29.438 -15.258 1 97.44 137 TYR A CA 1
ATOM 1098 C C . TYR A 1 137 ? -4.227 -30.766 -15.641 1 97.44 137 TYR A C 1
ATOM 1100 O O . TYR A 1 137 ? -4.074 -31.656 -14.805 1 97.44 137 TYR A O 1
ATOM 1108 N N . ARG A 1 138 ? -3.871 -30.875 -16.844 1 95.62 138 ARG A N 1
ATOM 1109 C CA . ARG A 1 138 ? -3.271 -32.094 -17.344 1 95.62 138 ARG A CA 1
ATOM 1110 C C . ARG A 1 138 ? -1.906 -32.344 -16.719 1 95.62 138 ARG A C 1
ATOM 1112 O O . ARG A 1 138 ? -1.355 -33.438 -16.812 1 95.62 138 ARG A O 1
ATOM 1119 N N . GLN A 1 139 ? -1.366 -31.312 -16.047 1 96.88 139 GLN A N 1
ATOM 1120 C CA . GLN A 1 139 ? -0.05 -31.422 -15.422 1 96.88 139 GLN A CA 1
ATOM 1121 C C . GLN A 1 139 ? -0.168 -31.625 -13.914 1 96.88 139 GLN A C 1
ATOM 1123 O O . GLN A 1 139 ? 0.839 -31.641 -13.203 1 96.88 139 GLN A O 1
ATOM 1128 N N . VAL A 1 140 ? -1.307 -31.828 -13.336 1 97.44 140 VAL A N 1
ATOM 1129 C CA . VAL A 1 140 ? -1.56 -31.812 -11.898 1 97.44 140 VAL A CA 1
ATOM 1130 C C . VAL A 1 140 ? -0.772 -32.938 -11.227 1 97.44 140 VAL A C 1
ATOM 1132 O O . VAL A 1 140 ? -0.214 -32.75 -10.141 1 97.44 140 VAL A O 1
ATOM 1135 N N . LYS A 1 141 ? -0.715 -34.125 -11.867 1 96.56 141 LYS A N 1
ATOM 1136 C CA . LYS A 1 141 ? 0.004 -35.25 -11.273 1 96.56 141 LYS A CA 1
ATOM 1137 C C . LYS A 1 141 ? 1.493 -34.969 -11.141 1 96.56 141 LYS A C 1
ATOM 1139 O O . LYS A 1 141 ? 2.096 -35.219 -10.094 1 96.56 141 LYS A O 1
ATOM 1144 N N . GLU A 1 142 ? 2.088 -34.406 -12.227 1 97.25 142 GLU A N 1
ATOM 1145 C CA . GLU A 1 142 ? 3.496 -34.031 -12.203 1 97.25 142 GLU A CA 1
ATOM 1146 C C . GLU A 1 142 ? 3.75 -32.938 -11.18 1 97.25 142 GLU A C 1
ATOM 1148 O O . GLU A 1 142 ? 4.773 -32.938 -10.492 1 97.25 142 GLU A O 1
ATOM 1153 N N . ILE A 1 143 ? 2.826 -31.984 -11.094 1 98.38 143 ILE A N 1
ATOM 1154 C CA . ILE A 1 143 ? 2.936 -30.875 -10.148 1 98.38 143 ILE A CA 1
ATOM 1155 C C . ILE A 1 143 ? 2.879 -31.406 -8.719 1 98.38 143 ILE A C 1
ATOM 1157 O O . ILE A 1 143 ? 3.668 -31 -7.863 1 98.38 143 ILE A O 1
ATOM 1161 N N . ALA A 1 144 ? 1.973 -32.344 -8.477 1 98.19 144 ALA A N 1
ATOM 1162 C CA . ALA A 1 144 ? 1.859 -32.938 -7.152 1 98.19 144 ALA A CA 1
ATOM 1163 C C . ALA A 1 144 ? 3.148 -33.656 -6.77 1 98.19 144 ALA A C 1
ATOM 1165 O O . ALA A 1 144 ? 3.605 -33.562 -5.629 1 98.19 144 ALA A O 1
ATOM 1166 N N . GLN A 1 145 ? 3.695 -34.375 -7.723 1 97.69 145 GLN A N 1
ATOM 1167 C CA . GLN A 1 145 ? 4.961 -35.062 -7.48 1 97.69 145 GLN A CA 1
ATOM 1168 C C . GLN A 1 145 ? 6.074 -34.062 -7.16 1 97.69 145 GLN A C 1
ATOM 1170 O O . GLN A 1 145 ? 6.898 -34.312 -6.277 1 97.69 145 GLN A O 1
ATOM 1175 N N . ALA A 1 146 ? 6.074 -33 -7.91 1 98.5 146 ALA A N 1
ATOM 1176 C CA . ALA A 1 146 ? 7.066 -31.953 -7.668 1 98.5 146 ALA A CA 1
ATOM 1177 C C . ALA A 1 146 ? 6.895 -31.344 -6.281 1 98.5 146 ALA A C 1
ATOM 1179 O O . ALA A 1 146 ? 7.879 -31.062 -5.59 1 98.5 146 ALA A O 1
ATOM 1180 N N . LEU A 1 147 ? 5.652 -31.109 -5.867 1 98.62 147 LEU A N 1
ATOM 1181 C CA . LEU A 1 147 ? 5.371 -30.609 -4.531 1 98.62 147 LEU A CA 1
ATOM 1182 C C . LEU A 1 147 ? 5.93 -31.547 -3.463 1 98.62 147 LEU A C 1
ATOM 1184 O O . LEU A 1 147 ? 6.539 -31.094 -2.492 1 98.62 147 LEU A O 1
ATOM 1188 N N . LYS A 1 148 ? 5.711 -32.812 -3.643 1 97.69 148 LYS A N 1
ATOM 1189 C CA . LYS A 1 148 ? 6.23 -33.812 -2.715 1 97.69 148 LYS A CA 1
ATOM 1190 C C . LYS A 1 148 ? 7.754 -33.75 -2.635 1 97.69 148 LYS A C 1
ATOM 1192 O O . LYS A 1 148 ? 8.328 -33.844 -1.549 1 97.69 148 LYS A O 1
ATOM 1197 N N . ALA A 1 149 ? 8.32 -33.594 -3.76 1 98.12 149 ALA A N 1
ATOM 1198 C CA . ALA A 1 149 ? 9.781 -33.531 -3.812 1 98.12 149 ALA A CA 1
ATOM 1199 C C . ALA A 1 149 ? 10.305 -32.312 -3.061 1 98.12 149 ALA A C 1
ATOM 1201 O O . ALA A 1 149 ? 11.32 -32.375 -2.371 1 98.12 149 ALA A O 1
ATOM 1202 N N . VAL A 1 150 ? 9.648 -31.188 -3.172 1 98.12 150 VAL A N 1
ATOM 1203 C CA . VAL A 1 150 ? 10.117 -29.922 -2.604 1 98.12 150 VAL A CA 1
ATOM 1204 C C . VAL A 1 150 ? 9.836 -29.906 -1.103 1 98.12 150 VAL A C 1
ATOM 1206 O O . VAL A 1 150 ? 10.688 -29.484 -0.314 1 98.12 150 VAL A O 1
ATOM 1209 N N . TYR A 1 151 ? 8.688 -30.391 -0.685 1 97.5 151 TYR A N 1
ATOM 1210 C CA . TYR A 1 151 ? 8.266 -30.234 0.704 1 97.5 151 TYR A CA 1
ATOM 1211 C C . TYR A 1 151 ? 8.648 -31.453 1.527 1 97.5 151 TYR A C 1
ATOM 1213 O O . TYR A 1 151 ? 8.734 -31.391 2.756 1 97.5 151 TYR A O 1
ATOM 1221 N N . GLY A 1 152 ? 8.766 -32.562 0.856 1 96.12 152 GLY A N 1
ATOM 1222 C CA . GLY A 1 152 ? 9.094 -33.812 1.555 1 96.12 152 GLY A CA 1
ATOM 1223 C C . GLY A 1 152 ? 8.047 -34.219 2.576 1 96.12 152 GLY A C 1
ATOM 1224 O O . GLY A 1 152 ? 6.855 -34.25 2.264 1 96.12 152 GLY A O 1
ATOM 1225 N N . GLU A 1 153 ? 8.445 -34.438 3.842 1 94.44 153 GLU A N 1
ATOM 1226 C CA . GLU A 1 153 ? 7.582 -34.969 4.898 1 94.44 153 GLU A CA 1
ATOM 1227 C C . GLU A 1 153 ? 6.645 -33.875 5.434 1 94.44 153 GLU A C 1
ATOM 1229 O O . GLU A 1 153 ? 5.68 -34.188 6.141 1 94.44 153 GLU A O 1
ATOM 1234 N N . LYS A 1 154 ? 6.922 -32.719 5.062 1 95.25 154 LYS A N 1
ATOM 1235 C CA . LYS A 1 154 ? 6.102 -31.609 5.555 1 95.25 154 LYS A CA 1
ATOM 1236 C C . LYS A 1 154 ? 4.797 -31.5 4.766 1 95.25 154 LYS A C 1
ATOM 1238 O O . LYS A 1 154 ? 3.885 -30.766 5.164 1 95.25 154 LYS A O 1
ATOM 1243 N N . LEU A 1 155 ? 4.738 -32.188 3.643 1 97.81 155 LEU A N 1
ATOM 1244 C CA . LEU A 1 155 ? 3.516 -32.219 2.848 1 97.81 155 LEU A CA 1
ATOM 1245 C C . LEU A 1 155 ? 2.717 -33.5 3.146 1 97.81 155 LEU A C 1
ATOM 1247 O O . LEU A 1 155 ? 3.186 -34.594 2.887 1 97.81 155 LEU A O 1
ATOM 1251 N N . ASP A 1 156 ? 1.53 -33.312 3.631 1 98.31 156 ASP A N 1
ATOM 1252 C CA . ASP A 1 156 ? 0.692 -34.438 4.016 1 98.31 156 ASP A CA 1
ATOM 1253 C C . ASP A 1 156 ? -0.233 -34.844 2.871 1 98.31 156 ASP A C 1
ATOM 1255 O O . ASP A 1 156 ? -0.542 -36.031 2.709 1 98.31 156 ASP A O 1
ATOM 1259 N N . ALA A 1 157 ? -0.672 -33.875 2.092 1 98.44 157 ALA A N 1
ATOM 1260 C CA . ALA A 1 157 ? -1.679 -34.156 1.076 1 98.44 157 ALA A CA 1
ATOM 1261 C C . ALA A 1 157 ? -1.686 -33.094 -0.02 1 98.44 157 ALA A C 1
ATOM 1263 O O . ALA A 1 157 ? -1.236 -31.969 0.197 1 98.44 157 ALA A O 1
ATOM 1264 N N . VAL A 1 158 ? -2.088 -33.5 -1.172 1 98.56 158 VAL A N 1
ATOM 1265 C CA . VAL A 1 158 ? -2.387 -32.594 -2.279 1 98.56 158 VAL A CA 1
ATOM 1266 C C . VAL A 1 158 ? -3.828 -32.781 -2.74 1 98.56 158 VAL A C 1
ATOM 1268 O O . VAL A 1 158 ? -4.223 -33.906 -3.074 1 98.56 158 VAL A O 1
ATOM 1271 N N . TYR A 1 159 ? -4.613 -31.797 -2.686 1 98.31 159 TYR A N 1
ATOM 1272 C CA . TYR A 1 159 ? -6.004 -31.828 -3.127 1 98.31 159 TYR A CA 1
ATOM 1273 C C . TYR A 1 159 ? -6.195 -30.969 -4.379 1 98.31 159 TYR A C 1
ATOM 1275 O O . TYR A 1 159 ? -5.789 -29.812 -4.418 1 98.31 159 TYR A O 1
ATOM 1283 N N . ASP A 1 160 ? -6.73 -31.578 -5.422 1 98.06 160 ASP A N 1
ATOM 1284 C CA . ASP A 1 160 ? -7.047 -30.875 -6.664 1 98.06 160 ASP A CA 1
ATOM 1285 C C . ASP A 1 160 ? -8.492 -30.391 -6.668 1 98.06 160 ASP A C 1
ATOM 1287 O O . ASP A 1 160 ? -9.43 -31.188 -6.703 1 98.06 160 ASP A O 1
ATOM 1291 N N . LYS A 1 161 ? -8.594 -29.125 -6.637 1 97.81 161 LYS A N 1
ATOM 1292 C CA . LYS A 1 161 ? -9.914 -28.5 -6.617 1 97.81 161 LYS A CA 1
ATOM 1293 C C . LYS A 1 161 ? -10.188 -27.75 -7.922 1 97.81 161 LYS A C 1
ATOM 1295 O O . LYS A 1 161 ? -10.719 -26.641 -7.91 1 97.81 161 LYS A O 1
ATOM 1300 N N . SER A 1 162 ? -9.891 -28.25 -9.047 1 97.25 162 SER A N 1
ATOM 1301 C CA . SER A 1 162 ? -9.914 -27.578 -10.336 1 97.25 162 SER A CA 1
ATOM 1302 C C . SER A 1 162 ? -11.297 -27.656 -10.977 1 97.25 162 SER A C 1
ATOM 1304 O O . SER A 1 162 ? -11.586 -26.938 -11.938 1 97.25 162 SER A O 1
ATOM 1306 N N . ALA A 1 163 ? -12.219 -28.484 -10.469 1 95.62 163 ALA A N 1
ATOM 1307 C CA . ALA A 1 163 ? -13.539 -28.672 -11.078 1 95.62 163 ALA A CA 1
ATOM 1308 C C . ALA A 1 163 ? -14.344 -27.375 -11.023 1 95.62 163 ALA A C 1
ATOM 1310 O O . ALA A 1 163 ? -15.227 -27.156 -11.859 1 95.62 163 ALA A O 1
ATOM 1311 N N . GLU A 1 164 ? -14 -26.516 -10.062 1 92.25 164 GLU A N 1
ATOM 1312 C CA . GLU A 1 164 ? -14.758 -25.281 -9.867 1 92.25 164 GLU A CA 1
ATOM 1313 C C . GLU A 1 164 ? -14.312 -24.203 -10.836 1 92.25 164 GLU A C 1
ATOM 1315 O O . GLU A 1 164 ? -15.023 -23.219 -11.039 1 92.25 164 GLU A O 1
ATOM 1320 N N . THR A 1 165 ? -13.18 -24.344 -11.445 1 94.62 165 THR A N 1
ATOM 1321 C CA . THR A 1 165 ? -12.609 -23.25 -12.227 1 94.62 165 THR A CA 1
ATOM 1322 C C . THR A 1 165 ? -12.516 -23.641 -13.695 1 94.62 165 THR A C 1
ATOM 1324 O O . THR A 1 165 ? -12.32 -22.766 -14.555 1 94.62 165 THR A O 1
ATOM 1327 N N . LEU A 1 166 ? -12.695 -24.875 -14.039 1 95.5 166 LEU A N 1
ATOM 1328 C CA . LEU A 1 166 ? -12.625 -25.328 -15.422 1 95.5 166 LEU A CA 1
ATOM 1329 C C . LEU A 1 166 ? -14.023 -25.562 -15.984 1 95.5 166 LEU A C 1
ATOM 1331 O O . LEU A 1 166 ? -14.953 -25.875 -15.234 1 95.5 166 LEU A O 1
ATOM 1335 N N . PRO A 1 167 ? -14.125 -25.469 -17.297 1 92.75 167 PRO A N 1
ATOM 1336 C CA . PRO A 1 167 ? -15.422 -25.766 -17.906 1 92.75 167 PRO A CA 1
ATOM 1337 C C . PRO A 1 167 ? -15.883 -27.188 -17.609 1 92.75 167 PRO A C 1
ATOM 1339 O O . PRO A 1 167 ? -15.07 -28.125 -17.594 1 92.75 167 PRO A O 1
ATOM 1342 N N . LYS A 1 168 ? -17.188 -27.344 -17.531 1 93.12 168 LYS A N 1
ATOM 1343 C CA . LYS A 1 168 ? -17.797 -28.609 -17.125 1 93.12 168 LYS A CA 1
ATOM 1344 C C . LYS A 1 168 ? -17.594 -29.688 -18.203 1 93.12 168 LYS A C 1
ATOM 1346 O O . LYS A 1 168 ? -17.531 -30.875 -17.891 1 93.12 168 LYS A O 1
ATOM 1351 N N . ASN A 1 169 ? -17.438 -29.234 -19.359 1 91.94 169 ASN A N 1
ATOM 1352 C CA . ASN A 1 169 ? -17.359 -30.172 -20.484 1 91.94 169 ASN A CA 1
ATOM 1353 C C . ASN A 1 169 ? -16.047 -30.953 -20.469 1 91.94 169 ASN A C 1
ATOM 1355 O O . ASN A 1 169 ? -15.922 -31.969 -21.156 1 91.94 169 ASN A O 1
ATOM 1359 N N . TYR A 1 170 ? -15.133 -30.578 -19.672 1 92.94 170 TYR A N 1
ATOM 1360 C CA . TYR A 1 170 ? -13.875 -31.312 -19.578 1 92.94 170 TYR A CA 1
ATOM 1361 C C . TYR A 1 170 ? -14 -32.5 -18.641 1 92.94 170 TYR A C 1
ATOM 1363 O O . TYR A 1 170 ? -13.109 -33.344 -18.578 1 92.94 170 TYR A O 1
ATOM 1371 N N . GLY A 1 171 ? -15.055 -32.562 -17.859 1 92.56 171 GLY A N 1
ATOM 1372 C CA . GLY A 1 171 ? -15.305 -33.688 -16.969 1 92.56 171 GLY A CA 1
ATOM 1373 C C . GLY A 1 171 ? -14.305 -33.781 -15.828 1 92.56 171 GLY A C 1
ATOM 1374 O O . GLY A 1 171 ? -13.914 -34.875 -15.422 1 92.56 171 GLY A O 1
ATOM 1375 N N . VAL A 1 172 ? -13.852 -32.656 -15.391 1 93.88 172 VAL A N 1
ATOM 1376 C CA . VAL A 1 172 ? -12.859 -32.562 -14.32 1 93.88 172 VAL A CA 1
ATOM 1377 C C . VAL A 1 172 ? -13.547 -32.75 -12.969 1 93.88 172 VAL A C 1
ATOM 1379 O O . VAL A 1 172 ? -14.648 -32.219 -12.758 1 93.88 172 VAL A O 1
ATOM 1382 N N . GLU A 1 173 ? -12.945 -33.5 -12.094 1 93.25 173 GLU A N 1
ATOM 1383 C CA . GLU A 1 173 ? -13.469 -33.688 -10.75 1 93.25 173 GLU A CA 1
ATOM 1384 C C . GLU A 1 173 ? -12.438 -33.281 -9.688 1 93.25 173 GLU A C 1
ATOM 1386 O O . GLU A 1 173 ? -11.234 -33.438 -9.898 1 93.25 173 GLU A O 1
ATOM 1391 N N . ASN A 1 174 ? -12.938 -32.75 -8.594 1 96.5 174 ASN A N 1
ATOM 1392 C CA . ASN A 1 174 ? -12.078 -32.531 -7.43 1 96.5 174 ASN A CA 1
ATOM 1393 C C . ASN A 1 174 ? -11.656 -33.875 -6.801 1 96.5 174 ASN A C 1
ATOM 1395 O O . ASN A 1 174 ? -12.43 -34.812 -6.773 1 96.5 174 ASN A O 1
ATOM 1399 N N . ARG A 1 175 ? -10.438 -33.938 -6.355 1 96.25 175 ARG A N 1
ATOM 1400 C CA . ARG A 1 175 ? -9.977 -35.219 -5.816 1 96.25 175 ARG A CA 1
ATOM 1401 C C . ARG A 1 175 ? -8.703 -35.031 -4.992 1 96.25 175 ARG A C 1
ATOM 1403 O O . ARG A 1 175 ? -7.961 -34.062 -5.191 1 96.25 175 ARG A O 1
ATOM 1410 N N . LEU A 1 176 ? -8.523 -35.938 -4.074 1 97.44 176 LEU A N 1
ATOM 1411 C CA . LEU A 1 176 ? -7.23 -36.094 -3.422 1 97.44 176 LEU A CA 1
ATOM 1412 C C . LEU A 1 176 ? -6.223 -36.719 -4.367 1 97.44 176 LEU A C 1
ATOM 1414 O O . LEU A 1 176 ? -6.41 -37.875 -4.805 1 97.44 176 LEU A O 1
ATOM 1418 N N . VAL A 1 177 ? -5.207 -36.031 -4.723 1 97.19 177 VAL A N 1
ATOM 1419 C CA . VAL A 1 177 ? -4.211 -36.531 -5.68 1 97.19 177 VAL A CA 1
ATOM 1420 C C . VAL A 1 177 ? -3.148 -37.344 -4.957 1 97.19 177 VAL A C 1
ATOM 1422 O O . VAL A 1 177 ? -2.596 -38.281 -5.523 1 97.19 177 VAL A O 1
ATOM 1425 N N . PHE A 1 178 ? -2.924 -36.875 -3.762 1 93.81 178 PHE A N 1
ATOM 1426 C CA . PHE A 1 178 ? -1.857 -37.469 -2.975 1 93.81 178 PHE A CA 1
ATOM 1427 C C . PHE A 1 178 ? -2.158 -37.375 -1.484 1 93.81 178 PHE A C 1
ATOM 1429 O O . PHE A 1 178 ? -2.707 -36.375 -1.022 1 93.81 178 PHE A O 1
ATOM 1436 N N . GLY A 1 179 ? -1.941 -38.438 -0.735 1 96.5 179 GLY A N 1
ATOM 1437 C CA . GLY A 1 179 ? -1.882 -38.375 0.717 1 96.5 179 GLY A CA 1
ATOM 1438 C C . GLY A 1 179 ? -3.238 -38.156 1.363 1 96.5 179 GLY A C 1
ATOM 1439 O O . GLY A 1 179 ? -4.273 -38.438 0.744 1 96.5 179 GLY A O 1
ATOM 1440 N N . GLN A 1 180 ? -3.15 -37.875 2.695 1 97.19 180 GLN A N 1
ATOM 1441 C CA . GLN A 1 180 ? -4.32 -37.594 3.525 1 97.19 180 GLN A CA 1
ATOM 1442 C C . GLN A 1 180 ? -4.074 -36.375 4.43 1 97.19 180 GLN A C 1
ATOM 1444 O O . GLN A 1 180 ? -3.062 -36.312 5.129 1 97.19 180 GLN A O 1
ATOM 1449 N N . PRO A 1 181 ? -5.047 -35.469 4.34 1 97.25 181 PRO A N 1
ATOM 1450 C CA . PRO A 1 181 ? -4.898 -34.312 5.246 1 97.25 181 PRO A CA 1
ATOM 1451 C C . PRO A 1 181 ? -4.891 -34.719 6.719 1 97.25 181 PRO A C 1
ATOM 1453 O O . PRO A 1 181 ? -5.66 -35.594 7.121 1 97.25 181 PRO A O 1
ATOM 1456 N N . LYS A 1 182 ? -4.051 -34.125 7.527 1 97.25 182 LYS A N 1
ATOM 1457 C CA . LYS A 1 182 ? -3.986 -34.406 8.953 1 97.25 182 LYS A CA 1
ATOM 1458 C C . LYS A 1 182 ? -4.867 -33.469 9.758 1 97.25 182 LYS A C 1
ATOM 1460 O O . LYS A 1 182 ? -5.312 -33.781 10.859 1 97.25 182 LYS A O 1
ATOM 1465 N N . THR A 1 183 ? -5.102 -32.312 9.25 1 96.69 183 THR A N 1
ATOM 1466 C CA . THR A 1 183 ? -5.922 -31.281 9.906 1 96.69 183 THR A CA 1
ATOM 1467 C C . THR A 1 183 ? -6.535 -30.344 8.875 1 96.69 183 THR A C 1
ATOM 1469 O O . THR A 1 183 ? -6.055 -30.25 7.746 1 96.69 183 THR A O 1
ATOM 1472 N N . GLN A 1 184 ? -7.605 -29.703 9.242 1 96.38 184 GLN A N 1
ATOM 1473 C CA . GLN A 1 184 ? -8.219 -28.672 8.422 1 96.38 184 GLN A CA 1
ATOM 1474 C C . GLN A 1 184 ? -8.102 -27.297 9.102 1 96.38 184 GLN A C 1
ATOM 1476 O O . GLN A 1 184 ? -8.672 -26.312 8.625 1 96.38 184 GLN A O 1
ATOM 1481 N N . THR A 1 185 ? -7.398 -27.266 10.18 1 97.88 185 THR A N 1
ATOM 1482 C CA . THR A 1 185 ? -7.223 -26.016 10.914 1 97.88 185 THR A CA 1
ATOM 1483 C C . THR A 1 185 ? -5.875 -25.375 10.586 1 97.88 185 THR A C 1
ATOM 1485 O O . THR A 1 185 ? -4.863 -26.078 10.484 1 97.88 185 THR A O 1
ATOM 1488 N N . VAL A 1 186 ? -5.879 -24.078 10.406 1 98.19 186 VAL A N 1
ATOM 1489 C CA . VAL A 1 186 ? -4.648 -23.359 10.109 1 98.19 186 VAL A CA 1
ATOM 1490 C C . VAL A 1 186 ? -4.457 -22.219 11.102 1 98.19 186 VAL A C 1
ATOM 1492 O O . VAL A 1 186 ? -5.371 -21.891 11.867 1 98.19 186 VAL A O 1
ATOM 1495 N N . LEU A 1 187 ? -3.252 -21.672 11.094 1 98.5 187 LEU A N 1
ATOM 1496 C CA . LEU A 1 187 ? -2.906 -20.484 11.844 1 98.5 187 LEU A CA 1
ATOM 1497 C C . LEU A 1 187 ? -2.545 -19.328 10.906 1 98.5 187 LEU A C 1
ATOM 1499 O O . LEU A 1 187 ? -1.854 -19.547 9.906 1 98.5 187 LEU A O 1
ATOM 1503 N N . GLU A 1 188 ? -3.047 -18.203 11.172 1 98.5 188 GLU A N 1
ATOM 1504 C CA . GLU A 1 188 ? -2.664 -16.938 10.547 1 98.5 188 GLU A CA 1
ATOM 1505 C C . GLU A 1 188 ? -2.43 -15.852 11.594 1 98.5 188 GLU A C 1
ATOM 1507 O O . GLU A 1 188 ? -3.383 -15.344 12.188 1 98.5 188 GLU A O 1
ATOM 1512 N N . TYR A 1 189 ? -1.188 -15.469 11.805 1 98.06 189 TYR A N 1
ATOM 1513 C CA . TYR A 1 189 ? -0.817 -14.508 12.836 1 98.06 189 TYR A CA 1
ATOM 1514 C C . TYR A 1 189 ? -1.426 -14.883 14.18 1 98.06 189 TYR A C 1
ATOM 1516 O O . TYR A 1 189 ? -2.021 -14.039 14.859 1 98.06 189 TYR A O 1
ATOM 1524 N N . GLY A 1 190 ? -1.398 -16.125 14.469 1 98.31 190 GLY A N 1
ATOM 1525 C CA . GLY A 1 190 ? -1.852 -16.609 15.758 1 98.31 190 GLY A CA 1
ATOM 1526 C C . GLY A 1 190 ? -3.344 -16.891 15.797 1 98.31 190 GLY A C 1
ATOM 1527 O O . GLY A 1 190 ? -3.857 -17.406 16.797 1 98.31 190 GLY A O 1
ATOM 1528 N N . CYS A 1 191 ? -4.117 -16.578 14.789 1 98.62 191 CYS A N 1
ATOM 1529 C CA . CYS A 1 191 ? -5.547 -16.859 14.703 1 98.62 191 CYS A CA 1
ATOM 1530 C C . CYS A 1 191 ? -5.797 -18.203 14.055 1 98.62 191 CYS A C 1
ATOM 1532 O O . CYS A 1 191 ? -5.129 -18.578 13.078 1 98.62 191 CYS A O 1
ATOM 1534 N N . GLN A 1 192 ? -6.754 -18.891 14.531 1 98.5 192 GLN A N 1
ATOM 1535 C CA . GLN A 1 192 ? -7.078 -20.203 13.992 1 98.5 192 GLN A CA 1
ATOM 1536 C C . GLN A 1 192 ? -8.305 -20.141 13.094 1 98.5 192 GLN A C 1
ATOM 1538 O O . GLN A 1 192 ? -9.266 -19.422 13.383 1 98.5 192 GLN A O 1
ATOM 1543 N N . TYR A 1 193 ? -8.25 -20.859 12.023 1 98.31 193 TYR A N 1
ATOM 1544 C CA . TYR A 1 193 ? -9.375 -20.938 11.102 1 98.31 193 TYR A CA 1
ATOM 1545 C C . TYR A 1 193 ? -9.57 -22.375 10.617 1 98.31 193 TYR A C 1
ATOM 1547 O O . TYR A 1 193 ? -8.602 -23.094 10.367 1 98.31 193 TYR A O 1
ATOM 1555 N N . GLU A 1 194 ? -10.789 -22.734 10.5 1 97.38 194 GLU A N 1
ATOM 1556 C CA . GLU A 1 194 ? -11.133 -23.984 9.836 1 97.38 194 GLU A CA 1
ATOM 1557 C C . GLU A 1 194 ? -11.281 -23.797 8.336 1 97.38 194 GLU A C 1
ATOM 1559 O O . GLU A 1 194 ? -12.023 -22.922 7.879 1 97.38 194 GLU A O 1
ATOM 1564 N N . ILE A 1 195 ? -10.555 -24.641 7.625 1 95.88 195 ILE A N 1
ATOM 1565 C CA . ILE A 1 195 ? -10.539 -24.531 6.172 1 95.88 195 ILE A CA 1
ATOM 1566 C C . ILE A 1 195 ? -11.406 -25.625 5.555 1 95.88 195 ILE A C 1
ATOM 1568 O O . ILE A 1 195 ? -11.297 -26.797 5.926 1 95.88 195 ILE A O 1
ATOM 1572 N N . ASP A 1 196 ? -12.273 -25.234 4.672 1 92.12 196 ASP A N 1
ATOM 1573 C CA . ASP A 1 196 ? -13.047 -26.188 3.875 1 92.12 196 ASP A CA 1
ATOM 1574 C C . ASP A 1 196 ? -12.664 -26.094 2.398 1 92.12 196 ASP A C 1
ATOM 1576 O O . ASP A 1 196 ? -13.352 -25.438 1.614 1 92.12 196 ASP A O 1
ATOM 1580 N N . TRP A 1 197 ? -11.641 -26.875 2.039 1 93.19 197 TRP A N 1
ATOM 1581 C CA . TRP A 1 197 ? -11.18 -26.766 0.658 1 93.19 197 TRP A CA 1
ATOM 1582 C C . TRP A 1 197 ? -12.062 -27.594 -0.273 1 93.19 197 TRP A C 1
ATOM 1584 O O . TRP A 1 197 ? -11.914 -27.531 -1.496 1 93.19 197 TRP A O 1
ATOM 1594 N N . GLU A 1 198 ? -12.969 -28.359 0.154 1 91.25 198 GLU A N 1
ATOM 1595 C CA . GLU A 1 198 ? -13.875 -29.125 -0.695 1 91.25 198 GLU A CA 1
ATOM 1596 C C . GLU A 1 198 ? -15.078 -28.281 -1.107 1 91.25 198 GLU A C 1
ATOM 1598 O O . GLU A 1 198 ? -15.383 -28.156 -2.297 1 91.25 198 GLU A O 1
ATOM 1603 N N . LYS A 1 199 ? -15.672 -27.578 -0.074 1 89.56 199 LYS A N 1
ATOM 1604 C CA . LYS A 1 199 ? -16.922 -26.875 -0.358 1 89.56 199 LYS A CA 1
ATOM 1605 C C . LYS A 1 199 ? -16.734 -25.375 -0.25 1 89.56 199 LYS A C 1
ATOM 1607 O O . LYS A 1 199 ? -17.594 -24.609 -0.701 1 89.56 199 LYS A O 1
ATOM 1612 N N . GLY A 1 200 ? -15.68 -25 0.313 1 89.31 200 GLY A N 1
ATOM 1613 C CA . GLY A 1 200 ? -15.469 -23.594 0.563 1 89.31 200 GLY A CA 1
ATOM 1614 C C . GLY A 1 200 ? -15.148 -22.797 -0.694 1 89.31 200 GLY A C 1
ATOM 1615 O O . GLY A 1 200 ? -14.93 -23.375 -1.759 1 89.31 200 GLY A O 1
ATOM 1616 N N . GLN A 1 201 ? -15.156 -21.469 -0.581 1 86.94 201 GLN A N 1
ATOM 1617 C CA . GLN A 1 201 ? -14.852 -20.562 -1.688 1 86.94 201 GLN A CA 1
ATOM 1618 C C . GLN A 1 201 ? -13.359 -20.594 -2.023 1 86.94 201 GLN A C 1
ATOM 1620 O O . GLN A 1 201 ? -12.523 -20.812 -1.145 1 86.94 201 GLN A O 1
ATOM 1625 N N . LYS A 1 202 ? -13.047 -20.281 -3.34 1 92.75 202 LYS A N 1
ATOM 1626 C CA . LYS A 1 202 ? -11.664 -20.344 -3.795 1 92.75 202 LYS A CA 1
ATOM 1627 C C . LYS A 1 202 ? -11.023 -21.688 -3.439 1 92.75 202 LYS A C 1
ATOM 1629 O O . LYS A 1 202 ? -11.586 -22.734 -3.738 1 92.75 202 LYS A O 1
ATOM 1634 N N . THR A 1 203 ? -9.883 -21.641 -2.822 1 95.56 203 THR A N 1
ATOM 1635 C CA . THR A 1 203 ? -9.25 -22.891 -2.412 1 95.56 203 THR A CA 1
ATOM 1636 C C . THR A 1 203 ? -9.656 -23.25 -0.987 1 95.56 203 THR A C 1
ATOM 1638 O O . THR A 1 203 ? -9.172 -24.25 -0.435 1 95.56 203 THR A O 1
ATOM 1641 N N . GLY A 1 204 ? -10.562 -22.531 -0.38 1 94 204 GLY A N 1
ATOM 1642 C CA . GLY A 1 204 ? -11.07 -22.844 0.951 1 94 204 GLY A CA 1
ATOM 1643 C C . GLY A 1 204 ? -11.008 -21.656 1.898 1 94 204 GLY A C 1
ATOM 1644 O O . GLY A 1 204 ? -11.672 -21.656 2.934 1 94 204 GLY A O 1
ATOM 1645 N N . PHE A 1 205 ? -10.25 -20.672 1.587 1 96.06 205 PHE A N 1
ATOM 1646 C CA . PHE A 1 205 ? -9.977 -19.516 2.436 1 96.06 205 PHE A CA 1
ATOM 1647 C C . PHE A 1 205 ? -9.469 -18.344 1.606 1 96.06 205 PHE A C 1
ATOM 1649 O O . PHE A 1 205 ? -8.914 -18.531 0.519 1 96.06 205 PHE A O 1
ATOM 1656 N N . PHE A 1 206 ? -9.773 -17.125 2.021 1 97 206 PHE A N 1
A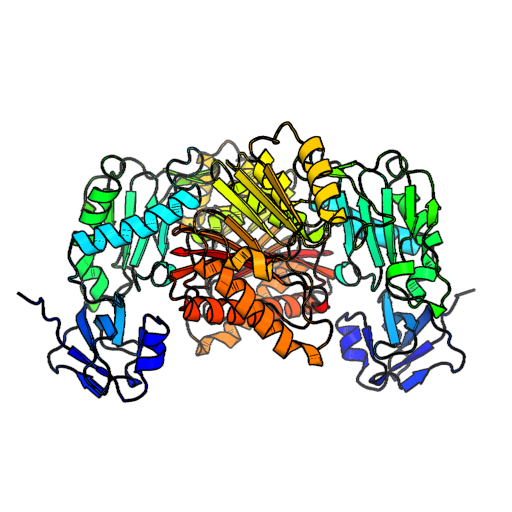TOM 1657 C CA . PHE A 1 206 ? -9.266 -15.945 1.345 1 97 206 PHE A CA 1
ATOM 1658 C C . PHE A 1 206 ? -7.887 -15.57 1.871 1 97 206 PHE A C 1
ATOM 1660 O O . PHE A 1 206 ? -7.734 -14.562 2.562 1 97 206 PHE A O 1
ATOM 1667 N N . VAL A 1 207 ? -6.922 -16.344 1.344 1 97.94 207 VAL A N 1
ATOM 1668 C CA . VAL A 1 207 ? -5.539 -16.156 1.775 1 97.94 207 VAL A CA 1
ATOM 1669 C C . VAL A 1 207 ? -5.07 -14.75 1.408 1 97.94 207 VAL A C 1
ATOM 1671 O O . VAL A 1 207 ? -4.203 -14.188 2.076 1 97.94 207 VAL A O 1
ATOM 1674 N N . ASP A 1 208 ? -5.742 -14.156 0.394 1 97.94 208 ASP A N 1
ATOM 1675 C CA . ASP A 1 208 ? -5.32 -12.883 -0.174 1 97.94 208 ASP A CA 1
ATOM 1676 C C . ASP A 1 208 ? -5.645 -11.727 0.771 1 97.94 208 ASP A C 1
ATOM 1678 O O . ASP A 1 208 ? -5.176 -10.602 0.571 1 97.94 208 ASP A O 1
ATOM 1682 N N . GLN A 1 209 ? -6.352 -11.906 1.851 1 98.38 209 GLN A N 1
ATOM 1683 C CA . GLN A 1 209 ? -6.715 -10.844 2.783 1 98.38 209 GLN A CA 1
ATOM 1684 C C . GLN A 1 209 ? -5.855 -10.891 4.039 1 98.38 209 GLN A C 1
ATOM 1686 O O . GLN A 1 209 ? -6.078 -10.133 4.984 1 98.38 209 GLN A O 1
ATOM 1691 N N . ARG A 1 210 ? -4.879 -11.812 4.086 1 98.5 210 ARG A N 1
ATOM 1692 C CA . ARG A 1 210 ? -4.102 -12.078 5.293 1 98.5 210 ARG A CA 1
ATOM 1693 C C . ARG A 1 210 ? -3.545 -10.789 5.883 1 98.5 210 ARG A C 1
ATOM 1695 O O . ARG A 1 210 ? -3.781 -10.477 7.051 1 98.5 210 ARG A O 1
ATOM 1702 N N . GLU A 1 211 ? -2.818 -10.008 5.023 1 98.5 211 GLU A N 1
ATOM 1703 C CA . GLU A 1 211 ? -2.164 -8.805 5.531 1 98.5 211 GLU A CA 1
ATOM 1704 C C . GLU A 1 211 ? -3.186 -7.734 5.906 1 98.5 211 GLU A C 1
ATOM 1706 O O . GLU A 1 211 ? -2.967 -6.957 6.836 1 98.5 211 GLU A O 1
ATOM 1711 N N . ASN A 1 212 ? -4.312 -7.695 5.191 1 98.75 212 ASN A N 1
ATOM 1712 C CA . ASN A 1 212 ? -5.363 -6.73 5.512 1 98.75 212 ASN A CA 1
ATOM 1713 C C . ASN A 1 212 ? -6.047 -7.062 6.836 1 98.75 212 ASN A C 1
ATOM 1715 O O . ASN A 1 212 ? -6.391 -6.164 7.605 1 98.75 212 ASN A O 1
ATOM 1719 N N . ARG A 1 213 ? -6.277 -8.359 7.125 1 98.88 213 ARG A N 1
ATOM 1720 C CA . ARG A 1 213 ? -6.793 -8.789 8.422 1 98.88 213 ARG A CA 1
ATOM 1721 C C . ARG A 1 213 ? -5.836 -8.398 9.547 1 98.88 213 ARG A C 1
ATOM 1723 O O . ARG A 1 213 ? -6.27 -7.949 10.609 1 98.88 213 ARG A O 1
ATOM 1730 N N . HIS A 1 214 ? -4.559 -8.578 9.281 1 98.62 214 HIS A N 1
ATOM 1731 C CA . HIS A 1 214 ? -3.543 -8.219 10.258 1 98.62 214 HIS A CA 1
ATOM 1732 C C . HIS A 1 214 ? -3.564 -6.723 10.547 1 98.62 214 HIS A C 1
ATOM 1734 O O . HIS A 1 214 ? -3.457 -6.305 11.703 1 98.62 214 HIS A O 1
ATOM 1740 N N . LEU A 1 215 ? -3.678 -5.941 9.5 1 98.62 215 LEU A N 1
ATOM 1741 C CA . LEU A 1 215 ? -3.75 -4.492 9.664 1 98.62 215 LEU A CA 1
ATOM 1742 C C . LEU A 1 215 ? -4.984 -4.098 10.469 1 98.62 215 LEU A C 1
ATOM 1744 O O . LEU A 1 215 ? -4.895 -3.271 11.383 1 98.62 215 LEU A O 1
ATOM 1748 N N . LEU A 1 216 ? -6.125 -4.645 10.141 1 98.81 216 LEU A N 1
ATOM 1749 C CA . LEU A 1 216 ? -7.352 -4.344 10.875 1 98.81 216 LEU A CA 1
ATOM 1750 C C . LEU A 1 216 ? -7.188 -4.66 12.359 1 98.81 216 LEU A C 1
ATOM 1752 O O . LEU A 1 216 ? -7.656 -3.902 13.211 1 98.81 216 LEU A O 1
ATOM 1756 N N . ALA A 1 217 ? -6.562 -5.766 12.641 1 98.81 217 ALA A N 1
ATOM 1757 C CA . ALA A 1 217 ? -6.332 -6.168 14.023 1 98.81 217 ALA A CA 1
ATOM 1758 C C . ALA A 1 217 ? -5.598 -5.078 14.797 1 98.81 217 ALA A C 1
ATOM 1760 O O . ALA A 1 217 ? -5.918 -4.809 15.953 1 98.81 217 ALA A O 1
ATOM 1761 N N . GLN A 1 218 ? -4.684 -4.426 14.148 1 97.75 218 GLN A N 1
ATOM 1762 C CA . GLN A 1 218 ? -3.877 -3.396 14.789 1 97.75 218 GLN A CA 1
ATOM 1763 C C . GLN A 1 218 ? -4.73 -2.197 15.195 1 97.75 218 GLN A C 1
ATOM 1765 O O . GLN A 1 218 ? -4.355 -1.432 16.078 1 97.75 218 GLN A O 1
ATOM 1770 N N . TYR A 1 219 ? -5.879 -2.023 14.586 1 98.5 219 TYR A N 1
ATOM 1771 C CA . TYR A 1 219 ? -6.75 -0.887 14.859 1 98.5 219 TYR A CA 1
ATOM 1772 C C . TYR A 1 219 ? -7.91 -1.296 15.766 1 98.5 219 TYR A C 1
ATOM 1774 O O . TYR A 1 219 ? -8.719 -0.456 16.172 1 98.5 219 TYR A O 1
ATOM 1782 N N . SER A 1 220 ? -8.039 -2.525 16.203 1 98.62 220 SER A N 1
ATOM 1783 C CA . SER A 1 220 ? -9.312 -3.062 16.656 1 98.62 220 SER A CA 1
ATOM 1784 C C . SER A 1 220 ? -9.438 -2.959 18.172 1 98.62 220 SER A C 1
ATOM 1786 O O . SER A 1 220 ? -10.547 -3.047 18.719 1 98.62 220 SER A O 1
ATOM 1788 N N . LYS A 1 221 ? -8.352 -2.842 18.953 1 98.19 221 LYS A N 1
ATOM 1789 C CA . LYS A 1 221 ? -8.398 -2.898 20.406 1 98.19 221 LYS A CA 1
ATOM 1790 C C . LYS A 1 221 ? -9.422 -1.906 20.953 1 98.19 221 LYS A C 1
ATOM 1792 O O . LYS A 1 221 ? -9.414 -0.73 20.594 1 98.19 221 LYS A O 1
ATOM 1797 N N . ASP A 1 222 ? -10.344 -2.371 21.75 1 98.19 222 ASP A N 1
ATOM 1798 C CA . ASP A 1 222 ? -11.352 -1.618 22.5 1 98.19 222 ASP A CA 1
ATOM 1799 C C . ASP A 1 222 ? -12.344 -0.954 21.562 1 98.19 222 ASP A C 1
ATOM 1801 O O . ASP A 1 222 ? -12.969 0.049 21.906 1 98.19 222 ASP A O 1
ATOM 1805 N N . ARG A 1 223 ? -12.492 -1.422 20.359 1 98.5 223 ARG A N 1
ATOM 1806 C CA . ARG A 1 223 ? -13.375 -0.807 19.375 1 98.5 223 ARG A CA 1
ATOM 1807 C C . ARG A 1 223 ? -14.508 -1.749 19 1 98.5 223 ARG A C 1
ATOM 1809 O O . ARG A 1 223 ? -14.391 -2.967 19.156 1 98.5 223 ARG A O 1
ATOM 1816 N N . LYS A 1 224 ? -15.594 -1.182 18.594 1 98.69 224 LYS A N 1
ATOM 1817 C CA . LYS A 1 224 ? -16.719 -1.924 18.031 1 98.69 224 LYS A CA 1
ATOM 1818 C C . LYS A 1 224 ? -16.594 -2.078 16.516 1 98.69 224 LYS A C 1
ATOM 1820 O O . LYS A 1 224 ? -16.531 -1.085 15.789 1 98.69 224 LYS A O 1
ATOM 1825 N N . VAL A 1 225 ? -16.578 -3.332 16.031 1 98.81 225 VAL A N 1
ATOM 1826 C CA . VAL A 1 225 ? -16.266 -3.629 14.641 1 98.81 225 VAL A CA 1
ATOM 1827 C C . VAL A 1 225 ? -17.469 -4.277 13.961 1 98.81 225 VAL A C 1
ATOM 1829 O O . VAL A 1 225 ? -18.078 -5.184 14.523 1 98.81 225 VAL A O 1
ATOM 1832 N N . LEU A 1 226 ? -17.812 -3.77 12.812 1 98.81 226 LEU A N 1
ATOM 1833 C CA . LEU A 1 226 ? -18.766 -4.426 11.93 1 98.81 226 LEU A CA 1
ATOM 1834 C C . LEU A 1 226 ? -18.062 -5.059 10.734 1 98.81 226 LEU A C 1
ATOM 1836 O O . LEU A 1 226 ? -17.453 -4.359 9.922 1 98.81 226 LEU A O 1
ATOM 1840 N N . ASN A 1 227 ? -18.141 -6.34 10.648 1 98.81 227 ASN A N 1
ATOM 1841 C CA . ASN A 1 227 ? -17.609 -7.094 9.508 1 98.81 227 ASN A CA 1
ATOM 1842 C C . ASN A 1 227 ? -18.734 -7.559 8.586 1 98.81 227 ASN A C 1
ATOM 1844 O O . ASN A 1 227 ? -19.438 -8.531 8.891 1 98.81 227 ASN A O 1
ATOM 1848 N N . THR A 1 228 ? -18.844 -6.891 7.422 1 98.56 228 THR A N 1
ATOM 1849 C CA . THR A 1 228 ? -19.875 -7.277 6.473 1 98.56 228 THR A CA 1
ATOM 1850 C C . THR A 1 228 ? -19.312 -8.227 5.414 1 98.56 228 THR A C 1
ATOM 1852 O O . THR A 1 228 ? -18.109 -8.25 5.176 1 98.56 228 THR A O 1
ATOM 1855 N N . PHE A 1 229 ? -20.297 -9.008 4.773 1 98.25 229 PHE A N 1
ATOM 1856 C CA . PHE A 1 229 ? -19.828 -10.047 3.867 1 98.25 229 PHE A CA 1
ATOM 1857 C C . PHE A 1 229 ? -18.75 -10.898 4.531 1 98.25 229 PHE A C 1
ATOM 1859 O O . PHE A 1 229 ? -17.688 -11.133 3.947 1 98.25 229 PHE A O 1
ATOM 1866 N N . CYS A 1 230 ? -19.016 -11.414 5.684 1 97.88 230 CYS A N 1
ATOM 1867 C CA . CYS A 1 230 ? -17.969 -11.836 6.598 1 97.88 230 CYS A CA 1
ATOM 1868 C C . CYS A 1 230 ? -17.422 -13.211 6.203 1 97.88 230 CYS A C 1
ATOM 1870 O O . CYS A 1 230 ? -16.344 -13.602 6.641 1 97.88 230 CYS A O 1
ATOM 1872 N N . TYR A 1 231 ? -18.234 -14.008 5.379 1 95.88 231 TYR A N 1
ATOM 1873 C CA . TYR A 1 231 ? -17.828 -15.344 4.953 1 95.88 231 TYR A CA 1
ATOM 1874 C C . TYR A 1 231 ? -17.391 -16.188 6.145 1 95.88 231 TYR A C 1
ATOM 1876 O O . TYR A 1 231 ? -18.188 -16.5 7.027 1 95.88 231 TYR A O 1
ATOM 1884 N N . SER A 1 232 ? -16.062 -16.453 6.289 1 96.19 232 SER A N 1
ATOM 1885 C CA . SER A 1 232 ? -15.547 -17.328 7.324 1 96.19 232 SER A CA 1
ATOM 1886 C C . SER A 1 232 ? -15.25 -16.578 8.617 1 96.19 232 SER A C 1
ATOM 1888 O O . SER A 1 232 ? -14.812 -17.156 9.602 1 96.19 232 SER A O 1
ATOM 1890 N N . GLY A 1 233 ? -15.43 -15.281 8.594 1 98.12 233 GLY A N 1
ATOM 1891 C CA . GLY A 1 233 ? -15.219 -14.461 9.781 1 98.12 233 GLY A CA 1
ATOM 1892 C C . GLY A 1 233 ? -13.766 -14.078 9.992 1 98.12 233 GLY A C 1
ATOM 1893 O O . GLY A 1 233 ? -13.352 -13.789 11.117 1 98.12 233 GLY A O 1
ATOM 1894 N N . GLY A 1 234 ? -12.953 -14.109 8.922 1 98.25 234 GLY A N 1
ATOM 1895 C CA . GLY A 1 234 ? -11.539 -13.828 9.047 1 98.25 234 GLY A CA 1
ATOM 1896 C C . GLY A 1 234 ? -11.25 -12.508 9.742 1 98.25 234 GLY A C 1
ATOM 1897 O O . GLY A 1 234 ? -10.5 -12.461 10.719 1 98.25 234 GLY A O 1
ATOM 1898 N N . PHE A 1 235 ? -11.883 -11.422 9.305 1 98.88 235 PHE A N 1
ATOM 1899 C CA . PHE A 1 235 ? -11.703 -10.109 9.898 1 98.88 235 PHE A CA 1
ATOM 1900 C C . PHE A 1 235 ? -12.242 -10.078 11.328 1 98.88 235 PHE A C 1
ATOM 1902 O O . PHE A 1 235 ? -11.664 -9.438 12.203 1 98.88 235 PHE A O 1
ATOM 1909 N N . SER A 1 236 ? -13.344 -10.781 11.555 1 98.88 236 SER A N 1
ATOM 1910 C CA . SER A 1 236 ? -13.961 -10.82 12.875 1 98.88 236 SER A CA 1
ATOM 1911 C C . SER A 1 236 ? -13.031 -11.461 13.906 1 98.88 236 SER A C 1
ATOM 1913 O O . SER A 1 236 ? -12.812 -10.914 14.984 1 98.88 236 SER A O 1
ATOM 1915 N N . VAL A 1 237 ? -12.484 -12.602 13.547 1 98.81 237 VAL A N 1
ATOM 1916 C CA . VAL A 1 237 ? -11.586 -13.328 14.43 1 98.81 237 VAL A CA 1
ATOM 1917 C C . VAL A 1 237 ? -10.359 -12.477 14.742 1 98.81 237 VAL A C 1
ATOM 1919 O O . VAL A 1 237 ? -9.953 -12.359 15.898 1 98.81 237 VAL A O 1
ATOM 1922 N N . ALA A 1 238 ? -9.758 -11.859 13.719 1 98.81 238 ALA A N 1
ATOM 1923 C CA . ALA A 1 238 ? -8.578 -11.016 13.898 1 98.81 238 ALA A CA 1
ATOM 1924 C C . ALA A 1 238 ? -8.875 -9.852 14.844 1 98.81 238 ALA A C 1
ATOM 1926 O O . ALA A 1 238 ? -8.07 -9.547 15.727 1 98.81 238 ALA A O 1
ATOM 1927 N N . ALA A 1 239 ? -10.023 -9.258 14.672 1 98.88 239 ALA A N 1
ATOM 1928 C CA . ALA A 1 239 ? -10.414 -8.125 15.508 1 98.88 239 ALA A CA 1
ATOM 1929 C C . ALA A 1 239 ? -10.594 -8.562 16.953 1 98.88 239 ALA A C 1
ATOM 1931 O O . ALA A 1 239 ? -10.094 -7.906 17.875 1 98.88 239 ALA A O 1
ATOM 1932 N N . LEU A 1 240 ? -11.32 -9.664 17.156 1 98.88 240 LEU A N 1
ATOM 1933 C CA . LEU A 1 240 ? -11.609 -10.156 18.5 1 98.88 240 LEU A CA 1
ATOM 1934 C C . LEU A 1 240 ? -10.328 -10.508 19.25 1 98.88 240 LEU A C 1
ATOM 1936 O O . LEU A 1 240 ? -10.141 -10.109 20.391 1 98.88 240 LEU A O 1
ATOM 1940 N N . LYS A 1 241 ? -9.422 -11.195 18.594 1 98.56 241 LYS A N 1
ATOM 1941 C CA . LYS A 1 241 ? -8.156 -11.609 19.203 1 98.56 241 LYS A CA 1
ATOM 1942 C C . LYS A 1 241 ? -7.293 -10.398 19.531 1 98.56 241 LYS A C 1
ATOM 1944 O O . LYS A 1 241 ? -6.473 -10.453 20.453 1 98.56 241 LYS A O 1
ATOM 1949 N N . ALA A 1 242 ? -7.52 -9.352 18.797 1 98.31 242 ALA A N 1
ATOM 1950 C CA . ALA A 1 242 ? -6.73 -8.141 19.016 1 98.31 242 ALA A CA 1
ATOM 1951 C C . ALA A 1 242 ? -7.355 -7.262 20.094 1 98.31 242 ALA A C 1
ATOM 1953 O O . ALA A 1 242 ? -6.844 -6.18 20.391 1 98.31 242 ALA A O 1
ATOM 1954 N N . GLY A 1 243 ? -8.492 -7.664 20.641 1 98.31 243 GLY A N 1
ATOM 1955 C CA . GLY A 1 243 ? -9.039 -6.961 21.781 1 98.31 243 GLY A CA 1
ATOM 1956 C C . GLY A 1 243 ? -10.219 -6.074 21.438 1 98.31 243 GLY A C 1
ATOM 1957 O O . GLY A 1 243 ? -10.555 -5.16 22.188 1 98.31 243 GLY A O 1
ATOM 1958 N N . ALA A 1 244 ? -10.852 -6.301 20.312 1 98.69 244 ALA A N 1
ATOM 1959 C CA . ALA A 1 244 ? -12.062 -5.551 20 1 98.69 244 ALA A CA 1
ATOM 1960 C C . ALA A 1 244 ? -13.086 -5.668 21.125 1 98.69 244 ALA A C 1
ATOM 1962 O O . ALA A 1 244 ? -13.242 -6.734 21.719 1 98.69 244 ALA A O 1
ATOM 1963 N N . LYS A 1 245 ? -13.789 -4.59 21.359 1 98.44 245 LYS A N 1
ATOM 1964 C CA . LYS A 1 245 ? -14.805 -4.551 22.406 1 98.44 245 LYS A CA 1
ATOM 1965 C C . LYS A 1 245 ? -16.047 -5.332 21.984 1 98.44 245 LYS A C 1
ATOM 1967 O O . LYS A 1 245 ? -16.688 -5.992 22.812 1 98.44 245 LYS A O 1
ATOM 1972 N N . GLU A 1 246 ? -16.375 -5.203 20.797 1 98.5 246 GLU A N 1
ATOM 1973 C CA . GLU A 1 246 ? -17.562 -5.828 20.219 1 98.5 246 GLU A CA 1
ATOM 1974 C C . GLU A 1 246 ? -17.422 -6.008 18.703 1 98.5 246 GLU A C 1
ATOM 1976 O O . GLU A 1 246 ? -16.906 -5.125 18.016 1 98.5 246 GLU A O 1
ATOM 1981 N N . VAL A 1 247 ? -17.844 -7.184 18.234 1 98.81 247 VAL A N 1
ATOM 1982 C CA . VAL A 1 247 ? -17.75 -7.457 16.812 1 98.81 247 VAL A CA 1
ATOM 1983 C C . VAL A 1 247 ? -19.078 -8.016 16.312 1 98.81 247 VAL A C 1
ATOM 1985 O O . VAL A 1 247 ? -19.641 -8.945 16.891 1 98.81 247 VAL A O 1
ATOM 1988 N N . HIS A 1 248 ? -19.609 -7.398 15.273 1 98.62 248 HIS A N 1
ATOM 1989 C CA . HIS A 1 248 ? -20.75 -7.918 14.531 1 98.62 248 HIS A CA 1
ATOM 1990 C C . HIS A 1 248 ? -20.328 -8.445 13.172 1 98.62 248 HIS A C 1
ATOM 1992 O O . HIS A 1 248 ? -19.641 -7.758 12.414 1 98.62 248 HIS A O 1
ATOM 1998 N N . SER A 1 249 ? -20.703 -9.672 12.945 1 98.69 249 SER A N 1
ATOM 1999 C CA . SER A 1 249 ? -20.438 -10.305 11.656 1 98.69 249 SER A CA 1
ATOM 2000 C C . SER A 1 249 ? -21.734 -10.531 10.883 1 98.69 249 SER A C 1
ATOM 2002 O O . SER A 1 249 ? -22.656 -11.164 11.398 1 98.69 249 SER A O 1
ATOM 2004 N N . VAL A 1 250 ? -21.75 -10.055 9.633 1 98.69 250 VAL A N 1
ATOM 2005 C CA . VAL A 1 250 ? -23 -10.133 8.867 1 98.69 250 VAL A CA 1
ATOM 2006 C C . VAL A 1 250 ? -22.734 -10.781 7.516 1 98.69 250 VAL A C 1
ATOM 2008 O O . VAL A 1 250 ? -21.766 -10.43 6.828 1 98.69 250 VAL A O 1
ATOM 2011 N N . ASP A 1 251 ? -23.531 -11.695 7.16 1 98.38 251 ASP A N 1
ATOM 2012 C CA . ASP A 1 251 ? -23.516 -12.344 5.852 1 98.38 251 ASP A CA 1
ATOM 2013 C C . ASP A 1 251 ? -24.906 -12.836 5.465 1 98.38 251 ASP A C 1
ATOM 2015 O O . ASP A 1 251 ? -25.719 -13.164 6.332 1 98.38 251 ASP A O 1
ATOM 2019 N N . ILE A 1 252 ? -25.109 -12.883 4.199 1 97.94 252 ILE A N 1
ATOM 2020 C CA . ILE A 1 252 ? -26.406 -13.352 3.727 1 97.94 252 ILE A CA 1
ATOM 2021 C C . ILE A 1 252 ? -26.484 -14.867 3.846 1 97.94 252 ILE A C 1
ATOM 2023 O O . ILE A 1 252 ? -27.578 -15.438 3.93 1 97.94 252 ILE A O 1
ATOM 2027 N N . SER A 1 253 ? -25.375 -15.539 3.803 1 96.56 253 SER A N 1
ATOM 2028 C CA . SER A 1 253 ? -25.297 -17 3.811 1 96.56 253 SER A CA 1
ATOM 2029 C C . SER A 1 253 ? -25.312 -17.547 5.234 1 96.56 253 SER A C 1
ATOM 2031 O O . SER A 1 253 ? -24.375 -17.297 6.008 1 96.56 253 SER A O 1
ATOM 2033 N N . ALA A 1 254 ? -26.25 -18.406 5.531 1 97.69 254 ALA A N 1
ATOM 2034 C CA . ALA A 1 254 ? -26.312 -19.062 6.832 1 97.69 254 ALA A CA 1
ATOM 2035 C C . ALA A 1 254 ? -25.109 -19.984 7.039 1 97.69 254 ALA A C 1
ATOM 2037 O O . ALA A 1 254 ? -24.625 -20.125 8.164 1 97.69 254 ALA A O 1
ATOM 2038 N N . LYS A 1 255 ? -24.703 -20.547 5.957 1 95.62 255 LYS A N 1
ATOM 2039 C CA . LYS A 1 255 ? -23.531 -21.422 6.027 1 95.62 255 LYS A CA 1
ATOM 2040 C C . LYS A 1 255 ? -22.281 -20.625 6.406 1 95.62 255 LYS A C 1
ATOM 2042 O O . LYS A 1 255 ? -21.453 -21.094 7.195 1 95.62 255 LYS A O 1
ATOM 2047 N N . ALA A 1 256 ? -22.109 -19.453 5.801 1 95.81 256 ALA A N 1
ATOM 2048 C CA . ALA A 1 256 ? -20.984 -18.578 6.137 1 95.81 256 ALA A CA 1
ATOM 2049 C C . ALA A 1 256 ? -21.031 -18.188 7.613 1 95.81 256 ALA A C 1
ATOM 2051 O O . ALA A 1 256 ? -20 -18.203 8.289 1 95.81 256 ALA A O 1
ATOM 2052 N N . ILE A 1 257 ? -22.188 -17.875 8.133 1 97.88 257 ILE A N 1
ATOM 2053 C CA . ILE A 1 257 ? -22.359 -17.453 9.523 1 97.88 257 ILE A CA 1
ATOM 2054 C C . ILE A 1 257 ? -22 -18.609 10.453 1 97.88 257 ILE A C 1
ATOM 2056 O O . ILE A 1 257 ? -21.344 -18.406 11.477 1 97.88 257 ILE A O 1
ATOM 2060 N N . ALA A 1 258 ? -22.469 -19.797 10.07 1 97.19 258 ALA A N 1
ATOM 2061 C CA . ALA A 1 258 ? -22.109 -20.969 10.867 1 97.19 258 ALA A CA 1
ATOM 2062 C C . ALA A 1 258 ? -20.594 -21.156 10.93 1 97.19 258 ALA A C 1
ATOM 2064 O O . ALA A 1 258 ? -20.047 -21.453 11.992 1 97.19 258 ALA A O 1
ATOM 2065 N N . LEU A 1 259 ? -19.953 -21 9.773 1 96.5 259 LEU A N 1
ATOM 2066 C CA . LEU A 1 259 ? -18.5 -21.109 9.711 1 96.5 259 LEU A CA 1
ATOM 2067 C C . LEU A 1 259 ? -17.844 -20 10.539 1 96.5 259 LEU A C 1
ATOM 2069 O O . LEU A 1 259 ? -16.859 -20.25 11.227 1 96.5 259 LEU A O 1
ATOM 2073 N N . THR A 1 260 ? -18.359 -18.812 10.477 1 97.31 260 THR A N 1
ATOM 2074 C CA . THR A 1 260 ? -17.859 -17.688 11.266 1 97.31 260 THR A CA 1
ATOM 2075 C C . THR A 1 260 ? -17.938 -18 12.758 1 97.31 260 THR A C 1
ATOM 2077 O O . THR A 1 260 ? -16.969 -17.797 13.492 1 97.31 260 THR A O 1
ATOM 2080 N N . GLU A 1 261 ? -19.062 -18.516 13.172 1 97.75 261 GLU A N 1
ATOM 2081 C CA . GLU A 1 261 ? -19.25 -18.859 14.57 1 97.75 261 GLU A CA 1
ATOM 2082 C C . GLU A 1 261 ? -18.25 -19.938 15.008 1 97.75 261 GLU A C 1
ATOM 2084 O O . GLU A 1 261 ? -17.672 -19.859 16.094 1 97.75 261 GLU A O 1
ATOM 2089 N N . ALA A 1 262 ? -18.078 -20.875 14.148 1 97 262 ALA A N 1
ATOM 2090 C CA . ALA A 1 262 ? -17.125 -21.938 14.438 1 97 262 ALA A CA 1
ATOM 2091 C C . ALA A 1 262 ? -15.711 -21.391 14.578 1 97 262 ALA A C 1
ATOM 2093 O O . ALA A 1 262 ? -14.977 -21.766 15.492 1 97 262 ALA A O 1
ATOM 2094 N N . ASN A 1 263 ? -15.305 -20.5 13.703 1 98 263 ASN A N 1
ATOM 2095 C CA . ASN A 1 263 ? -13.961 -19.922 13.734 1 98 263 ASN A CA 1
ATOM 2096 C C . ASN A 1 263 ? -13.766 -19.016 14.938 1 98 263 ASN A C 1
ATOM 2098 O O . ASN A 1 263 ? -12.688 -18.984 15.531 1 98 263 ASN A O 1
ATOM 2102 N N . VAL A 1 264 ? -14.812 -18.266 15.273 1 98.38 264 VAL A N 1
ATOM 2103 C CA . VAL A 1 264 ? -14.734 -17.438 16.469 1 98.38 264 VAL A CA 1
ATOM 2104 C C . VAL A 1 264 ? -14.523 -18.328 17.703 1 98.38 264 VAL A C 1
ATOM 2106 O O . VAL A 1 264 ? -13.664 -18.031 18.531 1 98.38 264 VAL A O 1
ATOM 2109 N N . ALA A 1 265 ? -15.25 -19.422 17.75 1 97.75 265 ALA A N 1
ATOM 2110 C CA . ALA A 1 265 ? -15.18 -20.328 18.891 1 97.75 265 ALA A CA 1
ATOM 2111 C C . ALA A 1 265 ? -13.805 -21 18.969 1 97.75 265 ALA A C 1
ATOM 2113 O O . ALA A 1 265 ? -13.312 -21.297 20.062 1 97.75 265 ALA A O 1
ATOM 2114 N N . LEU A 1 266 ? -13.156 -21.188 17.844 1 97.44 266 LEU A N 1
ATOM 2115 C CA . LEU A 1 266 ? -11.828 -21.812 17.781 1 97.44 266 LEU A CA 1
ATOM 2116 C C . LEU A 1 266 ? -10.789 -20.906 18.438 1 97.44 266 LEU A C 1
ATOM 2118 O O . LEU A 1 266 ? -9.695 -21.375 18.781 1 97.44 266 LEU A O 1
ATOM 2122 N N . ASN A 1 267 ? -11.023 -19.656 18.641 1 98.06 267 ASN A N 1
ATOM 2123 C CA . ASN A 1 267 ? -10 -18.688 19.031 1 98.06 267 ASN A CA 1
ATOM 2124 C C . ASN A 1 267 ? -10.234 -18.172 20.453 1 98.06 267 ASN A C 1
ATOM 2126 O O . ASN A 1 267 ? -9.438 -17.391 20.984 1 98.06 267 ASN A O 1
ATOM 2130 N N . GLY A 1 268 ? -11.336 -18.516 21.047 1 95.5 268 GLY A N 1
ATOM 2131 C CA . GLY A 1 268 ? -11.578 -18.141 22.422 1 95.5 268 GLY A CA 1
ATOM 2132 C C . GLY A 1 268 ? -13.047 -17.984 22.75 1 95.5 268 GLY A C 1
ATOM 2133 O O . GLY A 1 268 ? -13.906 -18.312 21.938 1 95.5 268 GLY A O 1
ATOM 2134 N N . LYS A 1 269 ? -13.289 -17.547 24.062 1 94.5 269 LYS A N 1
ATOM 2135 C CA . LYS A 1 269 ? -14.656 -17.312 24.516 1 94.5 269 LYS A CA 1
ATOM 2136 C C . LYS A 1 269 ? -15.078 -15.867 24.266 1 94.5 269 LYS A C 1
ATOM 2138 O O . LYS A 1 269 ? -15.008 -15.031 25.172 1 94.5 269 LYS A O 1
ATOM 2143 N N . PHE A 1 270 ? -15.516 -15.711 23.047 1 95 270 PHE A N 1
ATOM 2144 C CA . PHE A 1 270 ? -15.844 -14.352 22.641 1 95 270 PHE A CA 1
ATOM 2145 C C . PHE A 1 270 ? -17.359 -14.18 22.516 1 95 270 PHE A C 1
ATOM 2147 O O . PHE A 1 270 ? -17.828 -13.203 21.938 1 95 270 PHE A O 1
ATOM 2154 N N . LYS A 1 271 ? -18.094 -15.055 23.047 1 90 271 LYS A N 1
ATOM 2155 C CA . LYS A 1 271 ? -19.547 -15.07 22.875 1 90 271 LYS A CA 1
ATOM 2156 C C . LYS A 1 271 ? -20.172 -13.758 23.344 1 90 271 LYS A C 1
ATOM 2158 O O . LYS A 1 271 ? -21.125 -13.273 22.734 1 90 271 LYS A O 1
ATOM 2163 N N . SER A 1 272 ? -19.672 -13.188 24.344 1 94.75 272 SER A N 1
ATOM 2164 C CA . SER A 1 272 ? -20.234 -11.953 24.875 1 94.75 272 SER A CA 1
ATOM 2165 C C . SER A 1 272 ? -19.844 -10.75 24.047 1 94.75 272 SER A C 1
ATOM 2167 O O . SER A 1 272 ? -20.453 -9.688 24.141 1 94.75 272 SER A O 1
ATOM 2169 N N . ARG A 1 273 ? -18.859 -10.883 23.188 1 97.38 273 ARG A N 1
ATOM 2170 C CA . ARG A 1 273 ? -18.344 -9.75 22.422 1 97.38 273 ARG A CA 1
ATOM 2171 C C . ARG A 1 273 ? -18.609 -9.938 20.938 1 97.38 273 ARG A C 1
ATOM 2173 O O . ARG A 1 273 ? -18.172 -9.117 20.109 1 97.38 273 ARG A O 1
ATOM 2180 N N . HIS A 1 274 ? -19.266 -11.023 20.531 1 98.5 274 HIS A N 1
ATOM 2181 C CA . HIS A 1 274 ? -19.469 -11.297 19.109 1 98.5 274 HIS A CA 1
ATOM 2182 C C . HIS A 1 274 ? -20.922 -11.633 18.797 1 98.5 274 HIS A C 1
ATOM 2184 O O . HIS A 1 274 ? -21.562 -12.391 19.547 1 98.5 274 HIS A O 1
ATOM 2190 N N . THR A 1 275 ? -21.422 -11.039 17.766 1 97.94 275 THR A N 1
ATOM 2191 C CA . THR A 1 275 ? -22.75 -11.352 17.234 1 97.94 275 THR A CA 1
ATOM 2192 C C . THR A 1 275 ? -22.672 -11.656 15.734 1 97.94 275 THR A C 1
ATOM 2194 O O . THR A 1 275 ? -22.109 -10.875 14.961 1 97.94 275 THR A O 1
ATOM 2197 N N . ALA A 1 276 ? -23.109 -12.758 15.367 1 97.56 276 ALA A N 1
ATOM 2198 C CA . ALA A 1 276 ? -23.203 -13.125 13.953 1 97.56 276 ALA A CA 1
ATOM 2199 C C . ALA A 1 276 ? -24.641 -13.062 13.469 1 97.56 276 ALA A C 1
ATOM 2201 O O . ALA A 1 276 ? -25.562 -13.547 14.141 1 97.56 276 ALA A O 1
ATOM 2202 N N . ILE A 1 277 ? -24.859 -12.477 12.336 1 97.94 277 ILE A N 1
ATOM 2203 C CA . ILE A 1 277 ? -26.203 -12.188 11.867 1 97.94 277 ILE A CA 1
ATOM 2204 C C . ILE A 1 277 ? -26.344 -12.602 10.398 1 97.94 277 ILE A C 1
ATOM 2206 O O . ILE A 1 277 ? -25.531 -12.203 9.555 1 97.94 277 ILE A O 1
ATOM 2210 N N . VAL A 1 278 ? -27.328 -13.453 10.125 1 98.5 278 VAL A N 1
ATOM 2211 C CA . VAL A 1 278 ? -27.688 -13.719 8.734 1 98.5 278 VAL A CA 1
ATOM 2212 C C . VAL A 1 278 ? -28.578 -12.602 8.211 1 98.5 278 VAL A C 1
ATOM 2214 O O . VAL A 1 278 ? -29.719 -12.43 8.664 1 98.5 278 VAL A O 1
ATOM 2217 N N . ALA A 1 279 ? -28.094 -11.82 7.297 1 98.12 279 ALA A N 1
ATOM 2218 C CA . ALA A 1 279 ? -28.859 -10.703 6.75 1 98.12 279 ALA A CA 1
ATOM 2219 C C . ALA A 1 279 ? -28.281 -10.234 5.422 1 98.12 279 ALA A C 1
ATOM 2221 O O . ALA A 1 279 ? -27.109 -10.5 5.121 1 98.12 279 ALA A O 1
ATOM 2222 N N . ASP A 1 280 ? -29.125 -9.633 4.668 1 97.38 280 ASP A N 1
ATOM 2223 C CA . ASP A 1 280 ? -28.641 -8.883 3.512 1 97.38 280 ASP A CA 1
ATOM 2224 C C . ASP A 1 280 ? -27.875 -7.637 3.947 1 97.38 280 ASP A C 1
ATOM 2226 O O . ASP A 1 280 ? -28.438 -6.75 4.594 1 97.38 280 ASP A O 1
ATOM 2230 N N . VAL A 1 281 ? -26.656 -7.578 3.59 1 96.06 281 VAL A N 1
ATOM 2231 C CA . VAL A 1 281 ? -25.734 -6.559 4.098 1 96.06 281 VAL A CA 1
ATOM 2232 C C . VAL A 1 281 ? -26.219 -5.172 3.682 1 96.06 281 VAL A C 1
ATOM 2234 O O . VAL A 1 281 ? -26.156 -4.223 4.465 1 96.06 281 VAL A O 1
ATOM 2237 N N . VAL A 1 282 ? -26.672 -5.031 2.443 1 93.44 282 VAL A N 1
ATOM 2238 C CA . VAL A 1 282 ? -27.062 -3.732 1.917 1 93.44 282 VAL A CA 1
ATOM 2239 C C . VAL A 1 282 ? -28.25 -3.189 2.727 1 93.44 282 VAL A C 1
ATOM 2241 O O . VAL A 1 282 ? -28.281 -2 3.051 1 93.44 282 VAL A O 1
ATOM 2244 N N . LYS A 1 283 ? -29.125 -4.039 3.068 1 94.94 283 LYS A N 1
ATOM 2245 C CA . LYS A 1 283 ? -30.25 -3.646 3.904 1 94.94 283 LYS A CA 1
ATOM 2246 C C . LYS A 1 283 ? -29.812 -3.41 5.348 1 94.94 283 LYS A C 1
ATOM 2248 O O . LYS A 1 283 ? -30.234 -2.438 5.977 1 94.94 283 LYS A O 1
ATOM 2253 N N . TYR A 1 284 ? -29.016 -4.25 5.766 1 96.5 284 TYR A N 1
ATOM 2254 C CA . TYR A 1 284 ? -28.562 -4.215 7.156 1 96.5 284 TYR A CA 1
ATOM 2255 C C . TYR A 1 284 ? -27.859 -2.902 7.469 1 96.5 284 TYR A C 1
ATOM 2257 O O . TYR A 1 284 ? -28.141 -2.266 8.484 1 96.5 284 TYR A O 1
ATOM 2265 N N . ILE A 1 285 ? -26.953 -2.475 6.688 1 95.44 285 ILE A N 1
ATOM 2266 C CA . ILE A 1 285 ? -26.125 -1.313 6.953 1 95.44 285 ILE A CA 1
ATOM 2267 C C . ILE A 1 285 ? -26.984 -0.055 7.016 1 95.44 285 ILE A C 1
ATOM 2269 O O . ILE A 1 285 ? -26.656 0.893 7.734 1 95.44 285 ILE A O 1
ATOM 2273 N N . ARG A 1 286 ? -28.078 -0.017 6.293 1 93.5 286 ARG A N 1
ATOM 2274 C CA . ARG A 1 286 ? -28.969 1.132 6.289 1 93.5 286 ARG A CA 1
ATOM 2275 C C . ARG A 1 286 ? -29.688 1.275 7.629 1 93.5 286 ARG A C 1
ATOM 2277 O O . ARG A 1 286 ? -30.156 2.361 7.977 1 93.5 286 ARG A O 1
ATOM 2284 N N . GLU A 1 287 ? -29.672 0.195 8.32 1 93.88 287 GLU A N 1
ATOM 2285 C CA . GLU A 1 287 ? -30.516 0.166 9.516 1 93.88 287 GLU A CA 1
ATOM 2286 C C . GLU A 1 287 ? -29.672 0.26 10.781 1 93.88 287 GLU A C 1
ATOM 2288 O O . GLU A 1 287 ? -30.219 0.379 11.883 1 93.88 287 GLU A O 1
ATOM 2293 N N . ILE A 1 288 ? -28.469 0.2 10.648 1 90.94 288 ILE A N 1
ATOM 2294 C CA . ILE A 1 288 ? -27.641 0.2 11.852 1 90.94 288 ILE A CA 1
ATOM 2295 C C . ILE A 1 288 ? -27.562 1.613 12.422 1 90.94 288 ILE A C 1
ATOM 2297 O O . ILE A 1 288 ? -27.859 2.588 11.734 1 90.94 288 ILE A O 1
ATOM 2301 N N . THR A 1 289 ? -27.203 1.598 13.664 1 87.44 289 THR A N 1
ATOM 2302 C CA . THR A 1 289 ? -26.938 2.879 14.297 1 87.44 289 THR A CA 1
ATOM 2303 C C . THR A 1 289 ? -25.484 3.291 14.086 1 87.44 289 THR A C 1
ATOM 2305 O O . THR A 1 289 ? -24.656 2.475 13.672 1 87.44 289 THR A O 1
ATOM 2308 N N . ASP A 1 290 ? -25.156 4.508 14.383 1 86.06 290 ASP A N 1
ATOM 2309 C CA . ASP A 1 290 ? -23.828 5.074 14.141 1 86.06 290 ASP A CA 1
ATOM 2310 C C . ASP A 1 290 ? -22.906 4.859 15.344 1 86.06 290 ASP A C 1
ATOM 2312 O O . ASP A 1 290 ? -22.312 5.809 15.852 1 86.06 290 ASP A O 1
ATOM 2316 N N . ASP A 1 291 ? -22.703 3.572 15.68 1 93.81 291 ASP A N 1
ATOM 2317 C CA . ASP A 1 291 ? -21.906 3.355 16.891 1 93.81 291 ASP A CA 1
ATOM 2318 C C . ASP A 1 291 ? -20.734 2.412 16.609 1 93.81 291 ASP A C 1
ATOM 2320 O O . ASP A 1 291 ? -20.078 1.936 17.547 1 93.81 291 ASP A O 1
ATOM 2324 N N . PHE A 1 292 ? -20.562 2.08 15.328 1 98.38 292 PHE A N 1
ATOM 2325 C CA . PHE A 1 292 ? -19.406 1.258 14.984 1 98.38 292 PHE A CA 1
ATOM 2326 C C . PHE A 1 292 ? -18.156 2.121 14.789 1 98.38 292 PHE A C 1
ATOM 2328 O O . PHE A 1 292 ? -18.219 3.156 14.117 1 98.38 292 PHE A O 1
ATOM 2335 N N . ASP A 1 293 ? -17.031 1.671 15.406 1 98.69 293 ASP A N 1
ATOM 2336 C CA . ASP A 1 293 ? -15.742 2.334 15.25 1 98.69 293 ASP A CA 1
ATOM 2337 C C . ASP A 1 293 ? -15.055 1.92 13.953 1 98.69 293 ASP A C 1
ATOM 2339 O O . ASP A 1 293 ? -14.258 2.678 13.398 1 98.69 293 ASP A O 1
ATOM 2343 N N . ILE A 1 294 ? -15.289 0.688 13.57 1 98.88 294 ILE A N 1
ATOM 2344 C CA . ILE A 1 294 ? -14.711 0.145 12.344 1 98.88 294 ILE A CA 1
ATOM 2345 C C . ILE A 1 294 ? -15.789 -0.582 11.539 1 98.88 294 ILE A C 1
ATOM 2347 O O . ILE A 1 294 ? -16.578 -1.342 12.102 1 98.88 294 ILE A O 1
ATOM 2351 N N . ILE A 1 295 ? -15.852 -0.337 10.266 1 98.88 295 ILE A N 1
ATOM 2352 C CA . ILE A 1 295 ? -16.688 -1.092 9.352 1 98.88 295 ILE A CA 1
ATOM 2353 C C . ILE A 1 295 ? -15.844 -1.674 8.227 1 98.88 295 ILE A C 1
ATOM 2355 O O . ILE A 1 295 ? -15 -0.977 7.648 1 98.88 295 ILE A O 1
ATOM 2359 N N . VAL A 1 296 ? -16.031 -2.955 7.941 1 98.94 296 VAL A N 1
ATOM 2360 C CA . VAL A 1 296 ? -15.352 -3.633 6.84 1 98.94 296 VAL A CA 1
ATOM 2361 C C . VAL A 1 296 ? -16.344 -3.908 5.715 1 98.94 296 VAL A C 1
ATOM 2363 O O . VAL A 1 296 ? -17.391 -4.539 5.941 1 98.94 296 VAL A O 1
ATOM 2366 N N . LEU A 1 297 ? -16.078 -3.412 4.543 1 98.81 297 LEU A N 1
ATOM 2367 C CA . LEU A 1 297 ? -16.828 -3.707 3.322 1 98.81 297 LEU A CA 1
ATOM 2368 C C . LEU A 1 297 ? -15.977 -4.516 2.348 1 98.81 297 LEU A C 1
ATOM 2370 O O . LEU A 1 297 ? -15.211 -3.951 1.565 1 98.81 297 LEU A O 1
ATOM 2374 N N . ASP A 1 298 ? -16.156 -5.805 2.348 1 98 298 ASP A N 1
ATOM 2375 C CA . ASP A 1 298 ? -15.484 -6.688 1.404 1 98 298 ASP A CA 1
ATOM 2376 C C . ASP A 1 298 ? -16.484 -7.516 0.602 1 98 298 ASP A C 1
ATOM 2378 O O . ASP A 1 298 ? -16.516 -8.742 0.705 1 98 298 ASP A O 1
ATOM 2382 N N . PRO A 1 299 ? -17.25 -6.91 -0.258 1 97 299 PRO A N 1
ATOM 2383 C CA . PRO A 1 299 ? -18.281 -7.609 -1.024 1 97 299 PRO A CA 1
ATOM 2384 C C . PRO A 1 299 ? -17.703 -8.508 -2.117 1 97 299 PRO A C 1
ATOM 2386 O O . PRO A 1 299 ? -16.531 -8.367 -2.475 1 97 299 PRO A O 1
ATOM 2389 N N . PRO A 1 300 ? -18.531 -9.477 -2.549 1 93.5 300 PRO A N 1
ATOM 2390 C CA . PRO A 1 300 ? -18.109 -10.18 -3.768 1 93.5 300 PRO A CA 1
ATOM 2391 C C . PRO A 1 300 ? -17.938 -9.234 -4.957 1 93.5 300 PRO A C 1
ATOM 2393 O O . PRO A 1 300 ? -18.375 -8.086 -4.906 1 93.5 300 PRO A O 1
ATOM 2396 N N . ALA A 1 301 ? -17.25 -9.688 -5.949 1 91.75 301 ALA A N 1
ATOM 2397 C CA . ALA A 1 301 ? -17.062 -8.859 -7.137 1 91.75 301 ALA A CA 1
ATOM 2398 C C . ALA A 1 301 ? -18.406 -8.492 -7.77 1 91.75 301 ALA A C 1
ATOM 2400 O O . ALA A 1 301 ? -19.203 -9.375 -8.086 1 91.75 301 ALA A O 1
ATOM 2401 N N . PHE A 1 302 ? -18.609 -7.234 -8.016 1 88.25 302 PHE A N 1
ATOM 2402 C CA . PHE A 1 302 ? -19.859 -6.777 -8.609 1 88.25 302 PHE A CA 1
ATOM 2403 C C . PHE A 1 302 ? -19.781 -6.801 -10.133 1 88.25 302 PHE A C 1
ATOM 2405 O O . PHE A 1 302 ? -20.797 -6.703 -10.812 1 88.25 302 PHE A O 1
ATOM 2412 N N . ALA A 1 303 ? -18.547 -6.891 -10.633 1 85.62 303 ALA A N 1
ATOM 2413 C CA . ALA A 1 303 ? -18.375 -6.98 -12.078 1 85.62 303 ALA A CA 1
ATOM 2414 C C . ALA A 1 303 ? -17.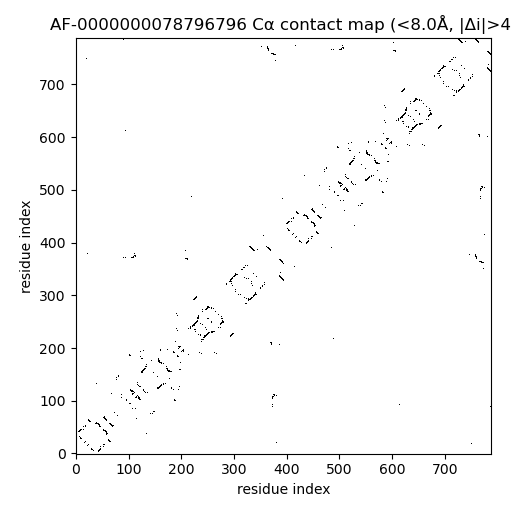438 -8.133 -12.453 1 85.62 303 ALA A C 1
ATOM 2416 O O . ALA A 1 303 ? -16.312 -8.203 -11.961 1 85.62 303 ALA A O 1
ATOM 2417 N N . LYS A 1 304 ? -17.844 -8.938 -13.469 1 81.44 304 LYS A N 1
ATOM 2418 C CA . LYS A 1 304 ? -17.016 -10.047 -13.938 1 81.44 304 LYS A CA 1
ATOM 2419 C C . LYS A 1 304 ? -16.469 -9.766 -15.344 1 81.44 304 LYS A C 1
ATOM 2421 O O . LYS A 1 304 ? -15.531 -10.43 -15.789 1 81.44 304 LYS A O 1
ATOM 2426 N N . ASN A 1 305 ? -17.172 -8.781 -15.961 1 86.25 305 ASN A N 1
ATOM 2427 C CA . ASN A 1 305 ? -16.719 -8.359 -17.281 1 86.25 305 ASN A CA 1
ATOM 2428 C C . ASN A 1 305 ? -16.922 -6.859 -17.484 1 86.25 305 ASN A C 1
ATOM 2430 O O . ASN A 1 305 ? -17.578 -6.199 -16.672 1 86.25 305 ASN A O 1
ATOM 2434 N N . ILE A 1 306 ? -16.328 -6.383 -18.5 1 86.31 306 ILE A N 1
ATOM 2435 C CA . ILE A 1 306 ? -16.25 -4.949 -18.766 1 86.31 306 ILE A CA 1
ATOM 2436 C C . ILE A 1 306 ? -17.656 -4.383 -18.953 1 86.31 306 ILE A C 1
ATOM 2438 O O . ILE A 1 306 ? -17.922 -3.238 -18.594 1 86.31 306 ILE A O 1
ATOM 2442 N N . LYS A 1 307 ? -18.625 -5.168 -19.484 1 87.94 307 LYS A N 1
ATOM 2443 C CA . LYS A 1 307 ? -19.984 -4.707 -19.734 1 87.94 307 LYS A CA 1
ATOM 2444 C C . LYS A 1 307 ? -20.719 -4.402 -18.422 1 87.94 307 LYS A C 1
ATOM 2446 O O . LYS A 1 307 ? -21.609 -3.551 -18.391 1 87.94 307 LYS A O 1
ATOM 2451 N N . ALA A 1 308 ? -20.25 -4.941 -17.328 1 90.19 308 ALA A N 1
ATOM 2452 C CA . ALA A 1 308 ? -20.906 -4.797 -16.031 1 90.19 308 ALA A CA 1
ATOM 2453 C C . ALA A 1 308 ? -20.219 -3.723 -15.195 1 90.19 308 ALA A C 1
ATOM 2455 O O . ALA A 1 308 ? -20.625 -3.455 -14.062 1 90.19 308 ALA A O 1
ATOM 2456 N N . ARG A 1 309 ? -19.25 -3.092 -15.703 1 93 309 ARG A N 1
ATOM 2457 C CA . ARG A 1 309 ? -18.406 -2.186 -14.938 1 93 309 ARG A CA 1
ATOM 2458 C C . ARG A 1 309 ? -19.203 -1.014 -14.391 1 93 309 ARG A C 1
ATOM 2460 O O . ARG A 1 309 ? -19.078 -0.661 -13.211 1 93 309 ARG A O 1
ATOM 2467 N N . HIS A 1 310 ? -20 -0.398 -15.18 1 94.31 310 HIS A N 1
ATOM 2468 C CA . HIS A 1 310 ? -20.766 0.769 -14.75 1 94.31 310 HIS A CA 1
ATOM 2469 C C . HIS A 1 310 ? -21.656 0.438 -13.555 1 94.31 310 HIS A C 1
ATOM 2471 O O . HIS A 1 310 ? -21.656 1.167 -12.562 1 94.31 310 HIS A O 1
ATOM 2477 N N . ASN A 1 311 ? -22.375 -0.645 -13.625 1 94.62 311 ASN A N 1
ATOM 2478 C CA . ASN A 1 311 ? -23.25 -1.072 -12.539 1 94.62 311 ASN A CA 1
ATOM 2479 C C . ASN A 1 311 ? -22.453 -1.399 -11.281 1 94.62 311 ASN A C 1
ATOM 2481 O O . ASN A 1 311 ? -22.891 -1.107 -10.172 1 94.62 311 ASN A O 1
ATOM 2485 N N . ALA A 1 312 ? -21.391 -2.051 -11.516 1 95.12 312 ALA A N 1
ATOM 2486 C CA . ALA A 1 312 ? -20.531 -2.379 -10.383 1 95.12 312 ALA A CA 1
ATOM 2487 C C . ALA A 1 312 ? -20.078 -1.117 -9.656 1 95.12 312 ALA A C 1
ATOM 2489 O O . ALA A 1 312 ? -20.094 -1.06 -8.422 1 95.12 312 ALA A O 1
ATOM 2490 N N . VAL A 1 313 ? -19.656 -0.147 -10.406 1 96.94 313 VAL A N 1
ATOM 2491 C CA . VAL A 1 313 ? -19.188 1.125 -9.859 1 96.94 313 VAL A CA 1
ATOM 2492 C C . VAL A 1 313 ? -20.312 1.779 -9.055 1 96.94 313 VAL A C 1
ATOM 2494 O O . VAL A 1 313 ? -20.078 2.281 -7.949 1 96.94 313 VAL A O 1
ATOM 2497 N N . GLN A 1 314 ? -21.516 1.752 -9.508 1 97.31 314 GLN A N 1
ATOM 2498 C CA . GLN A 1 314 ? -22.656 2.314 -8.789 1 97.31 314 GLN A CA 1
ATOM 2499 C C . GLN A 1 314 ? -22.938 1.545 -7.508 1 97.31 314 GLN A C 1
ATOM 2501 O O . GLN A 1 314 ? -23.281 2.141 -6.48 1 97.31 314 GLN A O 1
ATOM 2506 N N . ALA A 1 315 ? -22.812 0.269 -7.598 1 96.62 315 ALA A N 1
ATOM 2507 C CA . ALA A 1 315 ? -23.031 -0.565 -6.418 1 96.62 315 ALA A CA 1
ATOM 2508 C C . ALA A 1 315 ? -21.984 -0.269 -5.34 1 96.62 315 ALA A C 1
ATOM 2510 O O . ALA A 1 315 ? -22.328 -0.149 -4.16 1 96.62 315 ALA A O 1
ATOM 2511 N N . TYR A 1 316 ? -20.75 -0.164 -5.75 1 97.69 316 TYR A N 1
ATOM 2512 C CA . TYR A 1 316 ? -19.703 0.192 -4.809 1 97.69 316 TYR A CA 1
ATOM 2513 C C . TYR A 1 316 ? -19.953 1.561 -4.191 1 97.69 316 TYR A C 1
ATOM 2515 O O . TYR A 1 316 ? -19.766 1.753 -2.988 1 97.69 316 TYR A O 1
ATOM 2523 N N . LYS A 1 317 ? -20.312 2.516 -5.035 1 98.31 317 LYS A N 1
ATOM 2524 C CA . LYS A 1 317 ? -20.594 3.863 -4.547 1 98.31 317 LYS A CA 1
ATOM 2525 C C . LYS A 1 317 ? -21.703 3.848 -3.496 1 98.31 317 LYS A C 1
ATOM 2527 O O . LYS A 1 317 ? -21.562 4.449 -2.43 1 98.31 317 LYS A O 1
ATOM 2532 N N . ARG A 1 318 ? -22.766 3.164 -3.768 1 97.44 318 ARG A N 1
ATOM 2533 C CA . ARG A 1 318 ? -23.922 3.096 -2.865 1 97.44 318 ARG A CA 1
ATOM 2534 C C . ARG A 1 318 ? -23.531 2.438 -1.544 1 97.44 318 ARG A C 1
ATOM 2536 O O . ARG A 1 318 ? -23.859 2.949 -0.471 1 97.44 318 ARG A O 1
ATOM 2543 N N . LEU A 1 319 ? -22.891 1.313 -1.622 1 97.94 319 LEU A N 1
ATOM 2544 C CA . LEU A 1 319 ? -22.5 0.569 -0.433 1 97.94 319 LEU A CA 1
ATOM 2545 C C . LEU A 1 319 ? -21.594 1.412 0.457 1 97.94 319 LEU A C 1
ATOM 2547 O O . LEU A 1 319 ? -21.812 1.506 1.666 1 97.94 319 LEU A O 1
ATOM 2551 N N . ASN A 1 320 ? -20.578 2.01 -0.107 1 98.62 320 ASN A N 1
ATOM 2552 C CA . ASN A 1 320 ? -19.672 2.859 0.649 1 98.62 320 ASN A CA 1
ATOM 2553 C C . ASN A 1 320 ? -20.375 4.094 1.2 1 98.62 320 ASN A C 1
ATOM 2555 O O . ASN A 1 320 ? -20.109 4.516 2.326 1 98.62 320 ASN A O 1
ATOM 2559 N N . GLY A 1 321 ? -21.25 4.648 0.375 1 98.31 321 GLY A N 1
ATOM 2560 C CA . GLY A 1 321 ? -22.031 5.789 0.842 1 98.31 321 GLY A CA 1
ATOM 2561 C C . GLY A 1 321 ? -22.812 5.496 2.107 1 98.31 321 GLY A C 1
ATOM 2562 O O . GLY A 1 321 ? -22.797 6.289 3.049 1 98.31 321 GLY A O 1
ATOM 2563 N N . GLU A 1 322 ? -23.484 4.355 2.115 1 97.62 322 GLU A N 1
ATOM 2564 C CA . GLU A 1 322 ? -24.25 3.967 3.287 1 97.62 322 GLU A CA 1
ATOM 2565 C C . GLU A 1 322 ? -23.359 3.783 4.508 1 97.62 322 GLU A C 1
ATOM 2567 O O . GLU A 1 322 ? -23.703 4.219 5.609 1 97.62 322 GLU A O 1
ATOM 2572 N N . ALA A 1 323 ? -22.234 3.146 4.34 1 98.25 323 ALA A N 1
ATOM 2573 C CA . ALA A 1 323 ? -21.312 2.932 5.445 1 98.25 323 ALA A CA 1
ATOM 2574 C C . ALA A 1 323 ? -20.766 4.258 5.977 1 98.25 323 ALA A C 1
ATOM 2576 O O . ALA A 1 323 ? -20.672 4.453 7.191 1 98.25 323 ALA A O 1
ATOM 2577 N N . LEU A 1 324 ? -20.406 5.164 5.066 1 98.31 324 LEU A N 1
ATOM 2578 C CA . LEU A 1 324 ? -19.859 6.465 5.445 1 98.31 324 LEU A CA 1
ATOM 2579 C C . LEU A 1 324 ? -20.875 7.277 6.238 1 98.31 324 LEU A C 1
ATOM 2581 O O . LEU A 1 324 ? -20.5 8.016 7.156 1 98.31 324 LEU A O 1
ATOM 2585 N N . LYS A 1 325 ? -22.125 7.082 5.926 1 97.19 325 LYS A N 1
ATOM 2586 C CA . LYS A 1 325 ? -23.188 7.789 6.625 1 97.19 325 LYS A CA 1
ATOM 2587 C C . LYS A 1 325 ? -23.375 7.242 8.039 1 97.19 325 LYS A C 1
ATOM 2589 O O . LYS A 1 325 ? -23.75 7.98 8.953 1 97.19 325 LYS A O 1
ATOM 2594 N N . LYS A 1 326 ? -23.078 5.992 8.203 1 97.06 326 LYS A N 1
ATOM 2595 C CA . LYS A 1 326 ? -23.484 5.312 9.43 1 97.06 326 LYS A CA 1
ATOM 2596 C C . LYS A 1 326 ? -22.312 5.156 10.391 1 97.06 326 LYS A C 1
ATOM 2598 O O . LYS A 1 326 ? -22.516 4.93 11.586 1 97.06 326 LYS A O 1
ATOM 2603 N N . ILE A 1 327 ? -21.125 5.238 9.938 1 97.88 327 ILE A N 1
ATOM 2604 C CA . ILE A 1 327 ? -19.969 4.969 10.781 1 97.88 327 ILE A CA 1
ATOM 2605 C C . ILE A 1 327 ? -19.797 6.098 11.797 1 97.88 327 ILE A C 1
ATOM 2607 O O . ILE A 1 327 ? -20.094 7.258 11.5 1 97.88 327 ILE A O 1
ATOM 2611 N N . LYS A 1 328 ? -19.281 5.785 12.953 1 97.25 328 LYS A N 1
ATOM 2612 C CA . LYS A 1 328 ? -19.016 6.746 14.016 1 97.25 328 LYS A CA 1
ATOM 2613 C C . LYS A 1 328 ? -18 7.789 13.57 1 97.25 328 LYS A C 1
ATOM 2615 O O . LYS A 1 328 ? -17.062 7.477 12.82 1 97.25 328 LYS A O 1
ATOM 2620 N N . SER A 1 329 ? -18.203 9.07 14.055 1 96.38 329 SER A N 1
ATOM 2621 C CA . SER A 1 329 ? -17.172 10.07 13.805 1 96.38 329 SER A CA 1
ATOM 2622 C C . SER A 1 329 ? -15.82 9.625 14.375 1 96.38 329 SER A C 1
ATOM 2624 O O . SER A 1 329 ? -15.75 9.172 15.523 1 96.38 329 SER A O 1
ATOM 2626 N N . GLY A 1 330 ? -14.844 9.688 13.578 1 97.12 330 GLY A N 1
ATOM 2627 C CA . GLY A 1 330 ? -13.531 9.203 13.969 1 97.12 330 GLY A CA 1
ATOM 2628 C C . GLY A 1 330 ? -13.32 7.727 13.664 1 97.12 330 GLY A C 1
ATOM 2629 O O . GLY A 1 330 ? -12.297 7.152 14.023 1 97.12 330 GLY A O 1
ATOM 2630 N N . GLY A 1 331 ? -14.344 7.148 13.016 1 98.31 331 GLY A N 1
ATOM 2631 C CA . GLY A 1 331 ? -14.266 5.73 12.703 1 98.31 331 GLY A CA 1
ATOM 2632 C C . GLY A 1 331 ? -13.406 5.43 11.492 1 98.31 331 GLY A C 1
ATOM 2633 O O . GLY A 1 331 ? -12.953 6.348 10.797 1 98.31 331 GLY A O 1
ATOM 2634 N N . LEU A 1 332 ? -13.141 4.145 11.289 1 98.88 332 LEU A N 1
ATOM 2635 C CA . LEU A 1 332 ? -12.328 3.646 10.188 1 98.88 332 LEU A CA 1
ATOM 2636 C C . LEU A 1 332 ? -13.148 2.75 9.266 1 98.88 332 LEU A C 1
ATOM 2638 O O . LEU A 1 332 ? -13.797 1.806 9.727 1 98.88 332 LEU A O 1
ATOM 2642 N N . LEU A 1 333 ? -13.164 3.078 8.031 1 98.88 333 LEU A N 1
ATOM 2643 C CA . LEU A 1 333 ? -13.805 2.234 7.031 1 98.88 333 LEU A CA 1
ATOM 2644 C C . LEU A 1 333 ? -12.773 1.473 6.207 1 98.88 333 LEU A C 1
ATOM 2646 O O . LEU A 1 333 ? -11.922 2.08 5.555 1 98.88 333 LEU A O 1
ATOM 2650 N N . PHE A 1 334 ? -12.766 0.124 6.32 1 98.94 334 PHE A N 1
ATOM 2651 C CA . PHE A 1 334 ? -12.031 -0.758 5.418 1 98.94 334 PHE A CA 1
ATOM 2652 C C . PHE A 1 334 ? -12.898 -1.176 4.242 1 98.94 334 PHE A C 1
ATOM 2654 O O . PHE A 1 334 ? -13.93 -1.835 4.422 1 98.94 334 PHE A O 1
ATOM 2661 N N . THR A 1 335 ? -12.531 -0.8 3.062 1 98.88 335 THR A N 1
ATOM 2662 C CA . THR A 1 335 ? -13.352 -1.141 1.904 1 98.88 335 THR A CA 1
ATOM 2663 C C . THR A 1 335 ? -12.5 -1.769 0.805 1 98.88 335 THR A C 1
ATOM 2665 O O . THR A 1 335 ? -11.359 -1.36 0.589 1 98.88 335 THR A O 1
ATOM 2668 N N . PHE A 1 336 ? -13.094 -2.777 0.094 1 98.69 336 PHE A N 1
ATOM 2669 C CA . PHE A 1 336 ? -12.32 -3.578 -0.85 1 98.69 336 PHE A CA 1
ATOM 2670 C C . PHE A 1 336 ? -13.102 -3.797 -2.139 1 98.69 336 PHE A C 1
ATOM 2672 O O . PHE A 1 336 ? -14.336 -3.727 -2.145 1 98.69 336 PHE A O 1
ATOM 2679 N N . SER A 1 337 ? -12.383 -4.051 -3.189 1 97.69 337 SER A N 1
ATOM 2680 C CA . SER A 1 337 ? -12.898 -4.59 -4.445 1 97.69 337 SER A CA 1
ATOM 2681 C C . SER A 1 337 ? -11.922 -5.59 -5.055 1 97.69 337 SER A C 1
ATOM 2683 O O . SER A 1 337 ? -10.711 -5.355 -5.066 1 97.69 337 SER A O 1
ATOM 2685 N N . CYS A 1 338 ? -12.406 -6.691 -5.547 1 94.12 338 CYS A N 1
ATOM 2686 C CA . CYS A 1 338 ? -11.586 -7.652 -6.27 1 94.12 338 CYS A CA 1
ATOM 2687 C C . CYS A 1 338 ? -12.008 -7.746 -7.727 1 94.12 338 CYS A C 1
ATOM 2689 O O . CYS A 1 338 ? -11.609 -8.672 -8.438 1 94.12 338 CYS A O 1
ATOM 2691 N N . SER A 1 339 ? -12.891 -6.812 -8.102 1 92.19 339 SER A N 1
ATOM 2692 C CA . SER A 1 339 ? -13.312 -6.77 -9.5 1 92.19 339 SER A CA 1
ATOM 2693 C C . SER A 1 339 ? -12.164 -6.352 -10.414 1 92.19 339 SER A C 1
ATOM 2695 O O . SER A 1 339 ? -11.656 -5.238 -10.305 1 92.19 339 SER A O 1
ATOM 2697 N N . GLN A 1 340 ? -11.883 -7.191 -11.32 1 87.94 340 GLN A N 1
ATOM 2698 C CA . GLN A 1 340 ? -10.75 -6.945 -12.203 1 87.94 340 GLN A CA 1
ATOM 2699 C C . GLN A 1 340 ? -10.992 -5.727 -13.086 1 87.94 340 GLN A C 1
ATOM 2701 O O . GLN A 1 340 ? -10.055 -5.008 -13.438 1 87.94 340 GLN A O 1
ATOM 2706 N N . VAL A 1 341 ? -12.203 -5.504 -13.391 1 91.31 341 VAL A N 1
ATOM 2707 C CA . VAL A 1 341 ? -12.523 -4.465 -14.359 1 91.31 341 VAL A CA 1
ATOM 2708 C C . VAL A 1 341 ? -12.609 -3.111 -13.664 1 91.31 341 VAL A C 1
ATOM 2710 O O . VAL A 1 341 ? -12.781 -2.078 -14.312 1 91.31 341 VAL A O 1
ATOM 2713 N N . VAL A 1 342 ? -12.617 -3.096 -12.391 1 94.06 342 VAL A N 1
ATOM 2714 C CA . VAL A 1 342 ? -12.516 -1.881 -11.594 1 94.06 342 VAL A CA 1
ATOM 2715 C C . VAL A 1 342 ? -11.102 -1.751 -11.023 1 94.06 342 VAL A C 1
ATOM 2717 O O . VAL A 1 342 ? -10.789 -2.355 -9.992 1 94.06 342 VAL A O 1
ATOM 2720 N N . ASP A 1 343 ? -10.328 -0.989 -11.68 1 92.88 343 ASP A N 1
ATOM 2721 C CA . ASP A 1 343 ? -8.945 -0.897 -11.227 1 92.88 343 ASP A CA 1
ATOM 2722 C C . ASP A 1 343 ? -8.828 0.011 -10.008 1 92.88 343 ASP A C 1
ATOM 2724 O O . ASP A 1 343 ? -9.828 0.518 -9.5 1 92.88 343 ASP A O 1
ATOM 2728 N N . LYS A 1 344 ? -7.691 0.193 -9.531 1 94.44 344 LYS A N 1
ATOM 2729 C CA . LYS A 1 344 ? -7.422 0.904 -8.289 1 94.44 344 LYS A CA 1
ATOM 2730 C C . LYS A 1 344 ? -7.906 2.35 -8.367 1 94.44 344 LYS A C 1
ATOM 2732 O O . LYS A 1 344 ? -8.5 2.863 -7.418 1 94.44 344 LYS A O 1
ATOM 2737 N N . GLN A 1 345 ? -7.617 3.004 -9.43 1 94.44 345 GLN A N 1
ATOM 2738 C CA . GLN A 1 345 ? -7.965 4.41 -9.594 1 94.44 345 GLN A CA 1
ATOM 2739 C C . GLN A 1 345 ? -9.477 4.602 -9.656 1 94.44 345 GLN A C 1
ATOM 2741 O O . GLN A 1 345 ? -10.023 5.484 -8.992 1 94.44 345 GLN A O 1
ATOM 2746 N N . LEU A 1 346 ? -10.07 3.805 -10.477 1 96.31 346 LEU A N 1
ATOM 2747 C CA . LEU A 1 346 ? -11.523 3.887 -10.602 1 96.31 346 LEU A CA 1
ATOM 2748 C C . LEU A 1 346 ? -12.203 3.584 -9.266 1 96.31 346 LEU A C 1
ATOM 2750 O O . LEU A 1 346 ? -13.172 4.25 -8.891 1 96.31 346 LEU A O 1
ATOM 2754 N N . PHE A 1 347 ? -11.742 2.588 -8.578 1 97.94 347 PHE A N 1
ATOM 2755 C CA . PHE A 1 347 ? -12.297 2.26 -7.273 1 97.94 347 PHE A CA 1
ATOM 2756 C C . PHE A 1 347 ? -12.164 3.438 -6.316 1 97.94 347 PHE A C 1
ATOM 2758 O O . PHE A 1 347 ? -13.133 3.822 -5.656 1 97.94 347 PHE A O 1
ATOM 2765 N N . ALA A 1 348 ? -11.016 4.059 -6.234 1 97.38 348 ALA A N 1
ATOM 2766 C CA . ALA A 1 348 ? -10.773 5.199 -5.355 1 97.38 348 ALA A CA 1
ATOM 2767 C C . ALA A 1 348 ? -11.688 6.371 -5.719 1 97.38 348 ALA A C 1
ATOM 2769 O O . ALA A 1 348 ? -12.242 7.031 -4.836 1 97.38 348 ALA A O 1
ATOM 2770 N N . HIS A 1 349 ? -11.828 6.602 -6.965 1 97.44 349 HIS A N 1
ATOM 2771 C CA . HIS A 1 349 ? -12.711 7.672 -7.418 1 97.44 349 HIS A CA 1
ATOM 2772 C C . HIS A 1 349 ? -14.156 7.402 -7.016 1 97.44 349 HIS A C 1
ATOM 2774 O O . HIS A 1 349 ? -14.883 8.328 -6.652 1 97.44 349 HIS A O 1
ATOM 2780 N N . THR A 1 350 ? -14.508 6.16 -7.164 1 98.31 350 THR A N 1
ATOM 2781 C CA . THR A 1 350 ? -15.859 5.75 -6.781 1 98.31 350 THR A CA 1
ATOM 2782 C C . THR A 1 350 ? -16.094 6.012 -5.297 1 98.31 350 THR A C 1
ATOM 2784 O O . THR A 1 350 ? -17.141 6.559 -4.918 1 98.31 350 THR A O 1
ATOM 2787 N N . VAL A 1 351 ? -15.172 5.652 -4.477 1 98.62 351 VAL A N 1
ATOM 2788 C CA . VAL A 1 351 ? -15.281 5.852 -3.035 1 98.62 351 VAL A CA 1
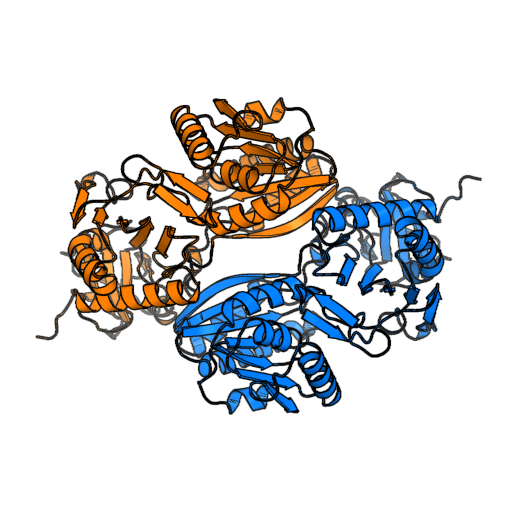ATOM 2789 C C . VAL A 1 351 ? -15.273 7.348 -2.721 1 98.62 351 VAL A C 1
ATOM 2791 O O . VAL A 1 351 ? -15.977 7.805 -1.819 1 98.62 351 VAL A O 1
ATOM 2794 N N . THR A 1 352 ? -14.477 8.156 -3.463 1 97.81 352 THR A N 1
ATOM 2795 C CA . THR A 1 352 ? -14.445 9.602 -3.312 1 97.81 352 THR A CA 1
ATOM 2796 C C . THR A 1 352 ? -15.82 10.203 -3.586 1 97.81 352 THR A C 1
ATOM 2798 O O . THR A 1 352 ? -16.281 11.07 -2.842 1 97.81 352 THR A O 1
ATOM 2801 N N . ALA A 1 353 ? -16.438 9.719 -4.641 1 97.88 353 ALA A N 1
ATOM 2802 C CA . ALA A 1 353 ? -17.781 10.188 -4.969 1 97.88 353 ALA A CA 1
ATOM 2803 C C . ALA A 1 353 ? -18.75 9.883 -3.84 1 97.88 353 ALA A C 1
ATOM 2805 O O . ALA A 1 353 ? -19.594 10.719 -3.492 1 97.88 353 ALA A O 1
ATOM 2806 N N . ALA A 1 354 ? -18.641 8.711 -3.309 1 98.56 354 ALA A N 1
ATOM 2807 C CA . ALA A 1 354 ? -19.484 8.336 -2.176 1 98.56 354 ALA A CA 1
ATOM 2808 C C . ALA A 1 354 ? -19.234 9.258 -0.98 1 98.56 354 ALA A C 1
ATOM 2810 O O . ALA A 1 354 ? -20.172 9.664 -0.295 1 98.56 354 ALA A O 1
ATOM 2811 N N . ALA A 1 355 ? -18 9.539 -0.724 1 98.19 355 ALA A N 1
ATOM 2812 C CA . ALA A 1 355 ? -17.625 10.414 0.382 1 98.19 355 ALA A CA 1
ATOM 2813 C C . ALA A 1 355 ? -18.234 11.812 0.198 1 98.19 355 ALA A C 1
ATOM 2815 O O . ALA A 1 355 ? -18.75 12.398 1.148 1 98.19 355 ALA A O 1
ATOM 2816 N N . LEU A 1 356 ? -18.141 12.297 -0.987 1 96.19 356 LEU A N 1
ATOM 2817 C CA . LEU A 1 356 ? -18.703 13.617 -1.287 1 96.19 356 LEU A CA 1
ATOM 2818 C C . LEU A 1 356 ? -20.203 13.648 -0.995 1 96.19 356 LEU A C 1
ATOM 2820 O O . LEU A 1 356 ? -20.688 14.594 -0.371 1 96.19 356 LEU A O 1
ATOM 2824 N N . GLU A 1 357 ? -20.828 12.641 -1.402 1 96.31 357 GLU A N 1
ATOM 2825 C CA . GLU A 1 357 ? -22.281 12.562 -1.229 1 96.31 357 GLU A CA 1
ATOM 2826 C C . GLU A 1 357 ? -22.641 12.406 0.243 1 96.31 357 GLU A C 1
ATOM 2828 O O . GLU A 1 357 ? -23.703 12.867 0.673 1 96.31 357 GLU A O 1
ATOM 2833 N N . SER A 1 358 ? -21.828 11.75 0.979 1 95.88 358 SER A N 1
ATOM 2834 C CA . SER A 1 358 ? -22.109 11.523 2.395 1 95.88 358 SER A CA 1
ATOM 2835 C C . SER A 1 358 ? -21.984 12.82 3.195 1 95.88 358 SER A C 1
ATOM 2837 O O . SER A 1 358 ? -22.516 12.922 4.305 1 95.88 358 SER A O 1
ATOM 2839 N N . GLY A 1 359 ? -21.172 13.781 2.682 1 94.31 359 GLY A N 1
ATOM 2840 C CA . GLY A 1 359 ? -20.938 15.039 3.369 1 94.31 359 GLY A CA 1
ATOM 2841 C C . GLY A 1 359 ? -19.922 14.938 4.488 1 94.31 359 GLY A C 1
ATOM 2842 O O . GLY A 1 359 ? -19.688 15.906 5.219 1 94.31 359 GLY A O 1
ATOM 2843 N N . ARG A 1 360 ? -19.312 13.789 4.629 1 95.88 360 ARG A N 1
ATOM 2844 C CA . ARG A 1 360 ? -18.328 13.57 5.691 1 95.88 360 ARG A CA 1
ATOM 2845 C C . ARG A 1 360 ? -16.938 14.016 5.258 1 95.88 360 ARG A C 1
ATOM 2847 O O . ARG A 1 360 ? -16.656 14.094 4.059 1 95.88 360 ARG A O 1
ATOM 2854 N N . LYS A 1 361 ? -16.109 14.43 6.219 1 96.12 361 LYS A N 1
ATOM 2855 C CA . LYS A 1 361 ? -14.68 14.617 5.977 1 96.12 361 LYS A CA 1
ATOM 2856 C C . LYS A 1 361 ? -13.93 13.289 6.031 1 96.12 361 LYS A C 1
ATOM 2858 O O . LYS A 1 361 ? -13.953 12.602 7.055 1 96.12 361 LYS A O 1
ATOM 2863 N N . VAL A 1 362 ? -13.297 12.938 4.906 1 98.06 362 VAL A N 1
ATOM 2864 C CA . VAL A 1 362 ? -12.727 11.602 4.777 1 98.06 362 VAL A CA 1
ATOM 2865 C C . VAL A 1 362 ? -11.258 11.703 4.379 1 98.06 362 VAL A C 1
ATOM 2867 O O . VAL A 1 362 ? -10.891 12.508 3.52 1 98.06 362 VAL A O 1
ATOM 2870 N N . LYS A 1 363 ? -10.406 10.953 5.043 1 98.31 363 LYS A N 1
ATOM 2871 C CA . LYS A 1 363 ? -8.984 10.852 4.73 1 98.31 363 LYS A CA 1
ATOM 2872 C C . LYS A 1 363 ? -8.602 9.414 4.379 1 98.31 363 LYS A C 1
ATOM 2874 O O . LYS A 1 363 ? -9.086 8.469 4.996 1 98.31 363 LYS A O 1
ATOM 2879 N N . ILE A 1 364 ? -7.762 9.242 3.381 1 98.44 364 ILE A N 1
ATOM 2880 C CA . ILE A 1 364 ? -7.184 7.945 3.066 1 98.44 364 ILE A CA 1
ATOM 2881 C C . ILE A 1 364 ? -5.938 7.715 3.922 1 98.44 364 ILE A C 1
ATOM 2883 O O . ILE A 1 364 ? -4.98 8.492 3.859 1 98.44 364 ILE A O 1
ATOM 2887 N N . LEU A 1 365 ? -5.98 6.668 4.699 1 98.5 365 LEU A N 1
ATOM 2888 C CA . LEU A 1 365 ? -4.848 6.316 5.551 1 98.5 365 LEU A CA 1
ATOM 2889 C C . LEU A 1 365 ? -3.953 5.289 4.871 1 98.5 365 LEU A C 1
ATOM 2891 O O . LEU A 1 365 ? -2.729 5.336 5.008 1 98.5 365 LEU A O 1
ATOM 2895 N N . HIS A 1 366 ? -4.629 4.309 4.176 1 98.31 366 HIS A N 1
ATOM 2896 C CA . HIS A 1 366 ? -3.91 3.227 3.51 1 98.31 366 HIS A CA 1
ATOM 2897 C C . HIS A 1 366 ? -4.539 2.896 2.16 1 98.31 366 HIS A C 1
ATOM 2899 O O . HIS A 1 366 ? -5.762 2.908 2.021 1 98.31 366 HIS A O 1
ATOM 2905 N N . TYR A 1 367 ? -3.67 2.668 1.215 1 97.25 367 TYR A N 1
ATOM 2906 C CA . TYR A 1 367 ? -4.043 1.854 0.062 1 97.25 367 TYR A CA 1
ATOM 2907 C C . TYR A 1 367 ? -3.723 0.385 0.305 1 97.25 367 TYR A C 1
ATOM 2909 O O . TYR A 1 367 ? -2.633 0.05 0.777 1 97.25 367 TYR A O 1
ATOM 2917 N N . LEU A 1 368 ? -4.715 -0.417 0.031 1 97.88 368 LEU A N 1
ATOM 2918 C CA . LEU A 1 368 ? -4.543 -1.835 0.331 1 97.88 368 LEU A CA 1
ATOM 2919 C C . LEU A 1 368 ? -4.508 -2.66 -0.951 1 97.88 368 LEU A C 1
ATOM 2921 O O . LEU A 1 368 ? -5.012 -2.227 -1.988 1 97.88 368 LEU A O 1
ATOM 2925 N N . SER A 1 369 ? -3.865 -3.816 -0.863 1 96.94 369 SER A N 1
ATOM 2926 C CA . SER A 1 369 ? -3.701 -4.73 -1.988 1 96.94 369 SER A CA 1
ATOM 2927 C C . SER A 1 369 ? -3.598 -6.176 -1.515 1 96.94 369 SER A C 1
ATOM 2929 O O . SER A 1 369 ? -3.803 -6.465 -0.334 1 96.94 369 SER A O 1
ATOM 2931 N N . GLN A 1 370 ? -3.441 -7.074 -2.488 1 98.19 370 GLN A N 1
ATOM 2932 C CA . GLN A 1 370 ? -3.129 -8.469 -2.209 1 98.19 370 GLN A CA 1
ATOM 2933 C C . GLN A 1 370 ? -1.775 -8.602 -1.517 1 98.19 370 GLN A C 1
ATOM 2935 O O . GLN A 1 370 ? -0.905 -7.746 -1.674 1 98.19 370 GLN A O 1
ATOM 2940 N N . PRO A 1 371 ? -1.609 -9.641 -0.647 1 98.19 371 PRO A N 1
ATOM 2941 C CA . PRO A 1 371 ? -0.358 -9.797 0.097 1 98.19 371 PRO A CA 1
ATOM 2942 C C . PRO A 1 371 ? 0.8 -10.258 -0.787 1 98.19 371 PRO A C 1
ATOM 2944 O O . PRO A 1 371 ? 0.584 -10.672 -1.93 1 98.19 371 PRO A O 1
ATOM 2947 N N . PRO A 1 372 ? 2.027 -10.258 -0.266 1 98.44 372 PRO A N 1
ATOM 2948 C CA . PRO A 1 372 ? 3.211 -10.477 -1.101 1 98.44 372 PRO A CA 1
ATOM 2949 C C . PRO A 1 372 ? 3.32 -11.914 -1.603 1 98.44 372 PRO A C 1
ATOM 2951 O O . PRO A 1 372 ? 4.113 -12.203 -2.502 1 98.44 372 PRO A O 1
ATOM 2954 N N . ASP A 1 373 ? 2.594 -12.859 -0.99 1 98.69 373 ASP A N 1
ATOM 2955 C CA . ASP A 1 373 ? 2.604 -14.211 -1.546 1 98.69 373 ASP A CA 1
ATOM 2956 C C . ASP A 1 373 ? 1.651 -14.32 -2.736 1 98.69 373 ASP A C 1
ATOM 2958 O O . ASP A 1 373 ? 1.521 -15.391 -3.336 1 98.69 373 ASP A O 1
ATOM 2962 N N . HIS A 1 374 ? 0.947 -13.273 -3.047 1 98.44 374 HIS A N 1
ATOM 2963 C CA . HIS A 1 374 ? 0.289 -13.039 -4.328 1 98.44 374 HIS A CA 1
ATOM 2964 C C . HIS A 1 374 ? 1.063 -12.039 -5.176 1 98.44 374 HIS A C 1
ATOM 2966 O O . HIS A 1 374 ? 0.536 -10.977 -5.527 1 98.44 374 HIS A O 1
ATOM 2972 N N . PRO A 1 375 ? 2.273 -12.406 -5.504 1 98.25 375 PRO A N 1
ATOM 2973 C CA . PRO A 1 375 ? 3.148 -11.43 -6.16 1 98.25 375 PRO A CA 1
ATOM 2974 C C . PRO A 1 375 ? 2.617 -10.984 -7.523 1 98.25 375 PRO A C 1
ATOM 2976 O O . PRO A 1 375 ? 1.867 -11.719 -8.164 1 98.25 375 PRO A O 1
ATOM 2979 N N . ILE A 1 376 ? 2.975 -9.805 -7.914 1 97.56 376 ILE A N 1
ATOM 2980 C CA . ILE A 1 376 ? 2.631 -9.266 -9.227 1 97.56 376 ILE A CA 1
ATOM 2981 C C . ILE A 1 376 ? 3.84 -9.359 -10.156 1 97.56 376 ILE A C 1
ATOM 2983 O O . ILE A 1 376 ? 4.895 -8.781 -9.867 1 97.56 376 ILE A O 1
ATOM 2987 N N . ASN A 1 377 ? 3.668 -10.164 -11.188 1 96.88 377 ASN A N 1
ATOM 2988 C CA . ASN A 1 377 ? 4.695 -10.148 -12.227 1 96.88 377 ASN A CA 1
ATOM 2989 C C . ASN A 1 377 ? 4.809 -8.773 -12.883 1 96.88 377 ASN A C 1
ATOM 2991 O O . ASN A 1 377 ? 3.859 -8.312 -13.523 1 96.88 377 ASN A O 1
ATOM 2995 N N . ILE A 1 378 ? 5.977 -8.156 -12.727 1 96.81 378 ILE A N 1
ATOM 2996 C CA . ILE A 1 378 ? 6.145 -6.766 -13.133 1 96.81 378 ILE A CA 1
ATOM 2997 C C . ILE A 1 378 ? 5.91 -6.637 -14.641 1 96.81 378 ILE A C 1
ATOM 2999 O O . ILE A 1 378 ? 5.617 -5.543 -15.133 1 96.81 378 ILE A O 1
ATOM 3003 N N . PHE A 1 379 ? 5.965 -7.754 -15.414 1 95.5 379 PHE A N 1
ATOM 3004 C CA . PHE A 1 379 ? 5.781 -7.754 -16.859 1 95.5 379 PHE A CA 1
ATOM 3005 C C . PHE A 1 379 ? 4.359 -8.164 -17.219 1 95.5 379 PHE A C 1
ATOM 3007 O O . PHE A 1 379 ? 3.998 -8.195 -18.406 1 95.5 379 PHE A O 1
ATOM 3014 N N . HIS A 1 380 ? 3.635 -8.555 -16.219 1 93.62 380 HIS A N 1
ATOM 3015 C CA . HIS A 1 380 ? 2.26 -9.016 -16.359 1 93.62 380 HIS A CA 1
ATOM 3016 C C . HIS A 1 380 ? 1.389 -8.516 -15.211 1 93.62 380 HIS A C 1
ATOM 3018 O O . HIS A 1 380 ? 0.914 -9.312 -14.398 1 93.62 380 HIS A O 1
ATOM 3024 N N . THR A 1 381 ? 0.975 -7.266 -15.203 1 90.25 381 THR A N 1
ATOM 3025 C CA . THR A 1 381 ? 0.396 -6.613 -14.031 1 90.25 381 THR A CA 1
ATOM 3026 C C . THR A 1 381 ? -1.083 -6.965 -13.898 1 90.25 381 THR A C 1
ATOM 3028 O O . THR A 1 381 ? -1.722 -6.605 -12.906 1 90.25 381 THR A O 1
ATOM 3031 N N . GLU A 1 382 ? -1.605 -7.766 -14.836 1 86.69 382 GLU A N 1
ATOM 3032 C CA . GLU A 1 382 ? -2.998 -8.195 -14.773 1 86.69 382 GLU A CA 1
ATOM 3033 C C . GLU A 1 382 ? -3.258 -9.047 -13.523 1 86.69 382 GLU A C 1
ATOM 3035 O O . GLU A 1 382 ? -4.41 -9.273 -13.156 1 86.69 382 GLU A O 1
ATOM 3040 N N . THR A 1 383 ? -2.221 -9.445 -12.898 1 86.81 383 THR A N 1
ATOM 3041 C CA . THR A 1 383 ? -2.354 -10.266 -11.695 1 86.81 383 THR A CA 1
ATOM 3042 C C . THR A 1 383 ? -2.715 -9.406 -10.492 1 86.81 383 THR A C 1
ATOM 3044 O O . THR A 1 383 ? -2.992 -9.93 -9.406 1 86.81 383 THR A O 1
ATOM 3047 N N . GLU A 1 384 ? -2.643 -8.117 -10.625 1 92.25 384 GLU A N 1
ATOM 3048 C CA . GLU A 1 384 ? -3.137 -7.219 -9.586 1 92.25 384 GLU A CA 1
ATOM 3049 C C . GLU A 1 384 ? -4.66 -7.148 -9.602 1 92.25 384 GLU A C 1
ATOM 3051 O O . GLU A 1 384 ? -5.258 -6.688 -10.57 1 92.25 384 GLU A O 1
ATOM 3056 N N . TYR A 1 385 ? -5.297 -7.613 -8.523 1 93.31 385 TYR A N 1
ATOM 3057 C CA . TYR A 1 385 ? -6.75 -7.703 -8.602 1 93.31 385 TYR A CA 1
ATOM 3058 C C . TYR A 1 385 ? -7.402 -7.137 -7.348 1 93.31 385 TYR A C 1
ATOM 3060 O O . TYR A 1 385 ? -8.477 -6.539 -7.414 1 93.31 385 TYR A O 1
ATOM 3068 N N . LEU A 1 386 ? -6.824 -7.352 -6.215 1 96.94 386 LEU A N 1
ATOM 3069 C CA . LEU A 1 386 ? -7.414 -6.906 -4.957 1 96.94 386 LEU A CA 1
ATOM 3070 C C . LEU A 1 386 ? -6.992 -5.477 -4.637 1 96.94 386 LEU A C 1
ATOM 3072 O O . LEU A 1 386 ? -5.801 -5.164 -4.617 1 96.94 386 LEU A O 1
ATOM 3076 N N . LYS A 1 387 ? -7.902 -4.602 -4.508 1 96.62 387 LYS A N 1
ATOM 3077 C CA . LYS A 1 387 ? -7.637 -3.232 -4.074 1 96.62 387 LYS A CA 1
ATOM 3078 C C . LYS A 1 387 ? -8.508 -2.855 -2.883 1 96.62 387 LYS A C 1
ATOM 3080 O O . LYS A 1 387 ? -9.586 -3.424 -2.688 1 96.62 387 LYS A O 1
ATOM 3085 N N . GLY A 1 388 ? -8.016 -1.993 -2.035 1 98.25 388 GLY A N 1
ATOM 3086 C CA . GLY A 1 388 ? -8.766 -1.529 -0.877 1 98.25 388 GLY A CA 1
ATOM 3087 C C . GLY A 1 388 ? -8.273 -0.193 -0.35 1 98.25 388 GLY A C 1
ATOM 3088 O O . GLY A 1 388 ? -7.219 0.294 -0.759 1 98.25 388 GLY A O 1
ATOM 3089 N N . LEU A 1 389 ? -9.055 0.442 0.449 1 98.75 389 LEU A N 1
ATOM 3090 C CA . LEU A 1 389 ? -8.742 1.682 1.153 1 98.75 389 LEU A CA 1
ATOM 3091 C C . LEU A 1 389 ? -9.078 1.562 2.637 1 98.75 389 LEU A C 1
ATOM 3093 O O . LEU A 1 389 ? -10.047 0.895 3.01 1 98.75 389 LEU A O 1
ATOM 3097 N N . VAL A 1 390 ? -8.258 2.133 3.459 1 98.94 390 VAL A N 1
ATOM 3098 C CA . VAL A 1 390 ? -8.648 2.449 4.828 1 98.94 390 VAL A CA 1
ATOM 3099 C C . VAL A 1 390 ? -8.914 3.947 4.957 1 98.94 390 VAL A C 1
ATOM 3101 O O . VAL A 1 390 ? -8.023 4.766 4.711 1 98.94 390 VAL A O 1
ATOM 3104 N N . LEU A 1 391 ? -10.086 4.254 5.328 1 98.88 391 LEU A N 1
ATOM 3105 C CA . LEU A 1 391 ? -10.516 5.645 5.41 1 98.88 391 LEU A CA 1
ATOM 3106 C C . LEU A 1 391 ? -10.758 6.051 6.863 1 98.88 391 LEU A C 1
ATOM 3108 O O . LEU A 1 391 ? -11.336 5.285 7.637 1 98.88 391 LEU A O 1
ATOM 3112 N N . TYR A 1 392 ? -10.258 7.152 7.281 1 98.88 392 TYR A N 1
ATOM 3113 C CA . TYR A 1 392 ? -10.648 7.824 8.516 1 98.88 392 TYR A CA 1
ATOM 3114 C C . TYR A 1 392 ? -11.781 8.812 8.266 1 98.88 392 TYR A C 1
ATOM 3116 O O . TYR A 1 392 ? -11.672 9.68 7.391 1 98.88 392 TYR A O 1
ATOM 3124 N N . VAL A 1 393 ? -12.836 8.664 9.008 1 98.38 393 VAL A N 1
ATOM 3125 C CA . VAL A 1 393 ? -14.047 9.422 8.695 1 98.38 393 VAL A CA 1
ATOM 3126 C C . VAL A 1 393 ? -14.391 10.352 9.859 1 98.38 393 VAL A C 1
ATOM 3128 O O . VAL A 1 393 ? -14.594 9.891 10.984 1 98.38 393 VAL A O 1
ATOM 3131 N N . GLU A 1 394 ? -14.453 11.641 9.523 1 95.94 394 GLU A N 1
ATOM 3132 C CA . GLU A 1 394 ? -14.844 12.641 10.508 1 95.94 394 GLU A CA 1
ATOM 3133 C C . GLU A 1 394 ? -16.266 13.141 10.25 1 95.94 394 GLU A C 1
ATOM 3135 O O . GLU A 1 394 ? -16.703 13.234 9.102 1 95.94 394 GLU A O 1
ATOM 3140 N N . MET B 1 1 ? -19.375 41.281 16.922 1 35.62 1 MET B N 1
ATOM 3141 C CA . MET B 1 1 ? -19.062 41.969 15.664 1 35.62 1 MET B CA 1
ATOM 3142 C C . MET B 1 1 ? -18.766 40.969 14.555 1 35.62 1 MET B C 1
ATOM 3144 O O . MET B 1 1 ? -18 40.031 14.742 1 35.62 1 MET B O 1
ATOM 3148 N N . MET B 1 2 ? -19.594 40.75 13.641 1 45.91 2 MET B N 1
ATOM 3149 C CA . MET B 1 2 ? -19.516 39.75 12.562 1 45.91 2 MET B CA 1
ATOM 3150 C C . MET B 1 2 ? -18.141 39.812 11.891 1 45.91 2 MET B C 1
ATOM 3152 O O . MET B 1 2 ? -17.75 40.844 11.344 1 45.91 2 MET B O 1
ATOM 3156 N N . LEU B 1 3 ? -17.078 39.344 12.484 1 53.25 3 LEU B N 1
ATOM 3157 C CA . LEU B 1 3 ? -15.695 39.375 12.047 1 53.25 3 LEU B CA 1
ATOM 3158 C C . LEU B 1 3 ? -15.594 39.156 10.539 1 53.25 3 LEU B C 1
ATOM 3160 O O . LEU B 1 3 ? -16.109 38.188 10.008 1 53.25 3 LEU B O 1
ATOM 3164 N N . ILE B 1 4 ? -15.602 40.281 9.711 1 76.75 4 ILE B N 1
ATOM 3165 C CA . ILE B 1 4 ? -15.844 40.281 8.273 1 76.75 4 ILE B CA 1
ATOM 3166 C C . ILE B 1 4 ? -14.516 40.25 7.527 1 76.75 4 ILE B C 1
ATOM 3168 O O . ILE B 1 4 ? -13.695 41.156 7.668 1 76.75 4 ILE B O 1
ATOM 3172 N N . TYR B 1 5 ? -13.836 39.125 7.234 1 92.88 5 TYR B N 1
ATOM 3173 C CA . TYR B 1 5 ? -12.695 39.031 6.328 1 92.88 5 TYR B CA 1
ATOM 3174 C C . TYR B 1 5 ? -13.039 39.656 4.977 1 92.88 5 TYR B C 1
ATOM 3176 O O . TYR B 1 5 ? -14.195 39.625 4.547 1 92.88 5 TYR B O 1
ATOM 3184 N N . PRO B 1 6 ? -11.945 40.312 4.352 1 95.62 6 PRO B N 1
ATOM 3185 C CA . PRO B 1 6 ? -12.188 40.781 2.984 1 95.62 6 PRO B CA 1
ATOM 3186 C C . PRO B 1 6 ? -12.711 39.688 2.07 1 95.62 6 PRO B C 1
ATOM 3188 O O . PRO B 1 6 ? -12.367 38.5 2.262 1 95.62 6 PRO B O 1
ATOM 3191 N N . LYS B 1 7 ? -13.445 40.125 1.07 1 95.06 7 LYS B N 1
ATOM 3192 C CA . LYS B 1 7 ? -14.125 39.156 0.235 1 95.06 7 LYS B CA 1
ATOM 3193 C C . LYS B 1 7 ? -13.406 38.969 -1.095 1 95.06 7 LYS B C 1
ATOM 3195 O O . LYS B 1 7 ? -12.898 39.906 -1.676 1 95.06 7 LYS B O 1
ATOM 3200 N N . ILE B 1 8 ? -13.359 37.719 -1.516 1 97.44 8 ILE B N 1
ATOM 3201 C CA . ILE B 1 8 ? -12.977 37.375 -2.875 1 97.44 8 ILE B CA 1
ATOM 3202 C C . ILE B 1 8 ? -14.141 36.656 -3.561 1 97.44 8 ILE B C 1
ATOM 3204 O O . ILE B 1 8 ? -14.641 35.625 -3.059 1 97.44 8 ILE B O 1
ATOM 3208 N N . LYS B 1 9 ? -14.555 37.219 -4.688 1 98.06 9 LYS B N 1
ATOM 3209 C CA . LYS B 1 9 ? -15.688 36.688 -5.43 1 98.06 9 LYS B CA 1
ATOM 3210 C C . LYS B 1 9 ? -15.219 35.844 -6.613 1 98.06 9 LYS B C 1
ATOM 3212 O O . LYS B 1 9 ? -14.375 36.281 -7.398 1 98.06 9 LYS B O 1
ATOM 3217 N N . LEU B 1 10 ? -15.758 34.656 -6.754 1 98.56 10 LEU B N 1
ATOM 3218 C CA . LEU B 1 10 ? -15.375 33.75 -7.824 1 98.56 10 LEU B CA 1
ATOM 3219 C C . LEU B 1 10 ? -16.219 33.969 -9.07 1 98.56 10 LEU B C 1
ATOM 3221 O O . LEU B 1 10 ? -17.328 34.5 -8.984 1 98.56 10 LEU B O 1
ATOM 3225 N N . LEU B 1 11 ? -15.648 33.594 -10.227 1 98.38 11 LEU B N 1
ATOM 3226 C CA . LEU B 1 11 ? -16.406 33.531 -11.469 1 98.38 11 LEU B CA 1
ATOM 3227 C C . LEU B 1 11 ? -17.516 32.5 -11.375 1 98.38 11 LEU B C 1
ATOM 3229 O O . LEU B 1 11 ? -17.422 31.531 -10.602 1 98.38 11 LEU B O 1
ATOM 3233 N N . LYS B 1 12 ? -18.547 32.719 -12.188 1 97.81 12 LYS B N 1
ATOM 3234 C CA . LYS B 1 12 ? -19.641 31.75 -12.25 1 97.81 12 LYS B CA 1
ATOM 3235 C C . LYS B 1 12 ? -19.109 30.359 -12.609 1 97.81 12 LYS B C 1
ATOM 3237 O O . LYS B 1 12 ? -18.344 30.219 -13.562 1 97.81 12 LYS B O 1
ATOM 3242 N N . GLY B 1 13 ? -19.453 29.391 -11.82 1 97.25 13 GLY B N 1
ATOM 3243 C CA . GLY B 1 13 ? -19.062 28.016 -12.102 1 97.25 13 GLY B CA 1
ATOM 3244 C C . GLY B 1 13 ? -17.797 27.594 -11.391 1 97.25 13 GLY B C 1
ATOM 3245 O O . GLY B 1 13 ? -17.531 26.406 -11.25 1 97.25 13 GLY B O 1
ATOM 3246 N N . LYS B 1 14 ? -17.016 28.484 -10.898 1 97.19 14 LYS B N 1
ATOM 3247 C CA . LYS B 1 14 ? -15.727 28.172 -10.305 1 97.19 14 LYS B CA 1
ATOM 3248 C C . LYS B 1 14 ? -15.875 27.812 -8.828 1 97.19 14 LYS B C 1
ATOM 3250 O O . LYS B 1 14 ? -14.898 27.453 -8.172 1 97.19 14 LYS B O 1
ATOM 3255 N N . GLU B 1 15 ? -17.172 27.828 -8.367 1 96.81 15 GLU B N 1
ATOM 3256 C CA . GLU B 1 15 ? -17.438 27.422 -6.988 1 96.81 15 GLU B CA 1
ATOM 3257 C C . GLU B 1 15 ? -17.484 25.906 -6.855 1 96.81 15 GLU B C 1
ATOM 3259 O O . GLU B 1 15 ? -17.438 25.375 -5.746 1 96.81 15 GLU B O 1
ATOM 3264 N N . ILE B 1 16 ? -17.562 25.203 -7.93 1 95.94 16 ILE B N 1
ATOM 3265 C CA . ILE B 1 16 ? -17.812 23.75 -7.93 1 95.94 16 ILE B CA 1
ATOM 3266 C C . ILE B 1 16 ? -16.672 23.047 -7.211 1 95.94 16 ILE B C 1
ATOM 3268 O O . ILE B 1 16 ? -16.906 22.141 -6.395 1 95.94 16 ILE B O 1
ATOM 3272 N N . SER B 1 17 ? -15.398 23.359 -7.512 1 95.06 17 SER B N 1
ATOM 3273 C CA . SER B 1 17 ? -14.25 22.719 -6.871 1 95.06 17 SER B CA 1
ATOM 3274 C C . SER B 1 17 ? -14.281 22.922 -5.359 1 95.06 17 SER B C 1
ATOM 3276 O O . SER B 1 17 ? -13.914 22.016 -4.602 1 95.06 17 SER B O 1
ATOM 3278 N N . ILE B 1 18 ? -14.727 24.094 -4.934 1 96 18 ILE B N 1
ATOM 3279 C CA . ILE B 1 18 ? -14.797 24.406 -3.508 1 96 18 ILE B CA 1
ATOM 3280 C C . ILE B 1 18 ? -15.945 23.641 -2.869 1 96 18 ILE B C 1
ATOM 3282 O O . ILE B 1 18 ? -15.82 23.141 -1.743 1 96 18 ILE B O 1
ATOM 3286 N N . GLN B 1 19 ? -17.031 23.531 -3.631 1 94.81 19 GLN B N 1
ATOM 3287 C CA . GLN B 1 19 ? -18.156 22.734 -3.166 1 94.81 19 GLN B CA 1
ATOM 3288 C C . GLN B 1 19 ? -17.781 21.266 -3.033 1 94.81 19 GLN B C 1
ATOM 3290 O O . GLN B 1 19 ? -18.359 20.547 -2.217 1 94.81 19 GLN B O 1
ATOM 3295 N N . ARG B 1 20 ? -16.781 20.891 -3.709 1 94.31 20 ARG B N 1
ATOM 3296 C CA . ARG B 1 20 ? -16.266 19.531 -3.629 1 94.31 20 ARG B CA 1
ATOM 3297 C C . ARG B 1 20 ? -15.117 19.438 -2.625 1 94.31 20 ARG B C 1
ATOM 3299 O O . ARG B 1 20 ? -14.375 18.453 -2.615 1 94.31 20 ARG B O 1
ATOM 3306 N N . LYS B 1 21 ? -14.93 20.5 -1.905 1 95 21 LYS B N 1
ATOM 3307 C CA . LYS B 1 21 ? -14.07 20.562 -0.725 1 95 21 LYS B CA 1
ATOM 3308 C C . LYS B 1 21 ? -12.594 20.594 -1.117 1 95 21 LYS B C 1
ATOM 3310 O O . LYS B 1 21 ? -11.742 20.094 -0.384 1 95 21 LYS B O 1
ATOM 3315 N N . HIS B 1 22 ? -12.359 21.094 -2.297 1 96 22 HIS B N 1
ATOM 3316 C CA . HIS B 1 22 ? -10.977 21.344 -2.668 1 96 22 HIS B CA 1
ATOM 3317 C C . HIS B 1 22 ? -10.43 22.578 -1.938 1 96 22 HIS B C 1
ATOM 3319 O O . HIS B 1 22 ? -11.133 23.578 -1.786 1 96 22 HIS B O 1
ATOM 3325 N N . HIS B 1 23 ? -9.188 22.625 -1.581 1 97.62 23 HIS B N 1
ATOM 3326 C CA . HIS B 1 23 ? -8.664 23.609 -0.649 1 97.62 23 HIS B CA 1
ATOM 3327 C C . HIS B 1 23 ? -7.996 24.766 -1.391 1 97.62 23 HIS B C 1
ATOM 3329 O O . HIS B 1 23 ? -7.523 25.719 -0.767 1 97.62 23 HIS B O 1
ATOM 3335 N N . TRP B 1 24 ? -7.984 24.703 -2.715 1 97.81 24 TRP B N 1
ATOM 3336 C CA . TRP B 1 24 ? -7.258 25.734 -3.457 1 97.81 24 TRP B CA 1
ATOM 3337 C C . TRP B 1 24 ? -8.203 26.531 -4.34 1 97.81 24 TRP B C 1
ATOM 3339 O O . TRP B 1 24 ? -9.109 25.969 -4.969 1 97.81 24 TRP B O 1
ATOM 3349 N N . VAL B 1 25 ? -8.055 27.766 -4.363 1 98.19 25 VAL B N 1
ATOM 3350 C CA . VAL B 1 25 ? -8.656 28.656 -5.352 1 98.19 25 VAL B CA 1
ATOM 3351 C C . VAL B 1 25 ? -7.586 29.188 -6.305 1 98.19 25 VAL B C 1
ATOM 3353 O O . VAL B 1 25 ? -6.672 29.891 -5.887 1 98.19 25 VAL B O 1
ATOM 3356 N N . PHE B 1 26 ? -7.723 28.906 -7.473 1 97.62 26 PHE B N 1
ATOM 3357 C CA . PHE B 1 26 ? -6.742 29.312 -8.469 1 97.62 26 PHE B CA 1
ATOM 3358 C C . PHE B 1 26 ? -7.027 30.719 -8.969 1 97.62 26 PHE B C 1
ATOM 3360 O O . PHE B 1 26 ? -8.172 31.188 -8.938 1 97.62 26 PHE B O 1
ATOM 3367 N N . SER B 1 27 ? -5.965 31.344 -9.445 1 97.44 27 SER B N 1
ATOM 3368 C CA . SER B 1 27 ? -6.055 32.75 -9.891 1 97.44 27 SER B CA 1
ATOM 3369 C C . SER B 1 27 ? -7.102 32.906 -10.984 1 97.44 27 SER B C 1
ATOM 3371 O O . SER B 1 27 ? -7.82 33.906 -11.023 1 97.44 27 SER B O 1
ATOM 3373 N N . GLY B 1 28 ? -7.25 31.891 -11.805 1 97.06 28 GLY B N 1
ATOM 3374 C CA . GLY B 1 28 ? -8.172 31.953 -12.93 1 97.06 28 GLY B CA 1
ATOM 3375 C C . GLY B 1 28 ? -9.625 31.875 -12.516 1 97.06 28 GLY B C 1
ATOM 3376 O O . GLY B 1 28 ? -10.516 32.188 -13.305 1 97.06 28 GLY B O 1
ATOM 3377 N N . ALA B 1 29 ? -9.852 31.578 -11.297 1 98 29 ALA B N 1
ATOM 3378 C CA . ALA B 1 29 ? -11.219 31.406 -10.82 1 98 29 ALA B CA 1
ATOM 3379 C C . ALA B 1 29 ? -11.766 32.719 -10.234 1 98 29 ALA B C 1
ATOM 3381 O O . ALA B 1 29 ? -12.969 32.812 -9.977 1 98 29 ALA B O 1
ATOM 3382 N N . ILE B 1 30 ? -11.016 33.75 -10.07 1 97.88 30 ILE B N 1
ATOM 3383 C CA . ILE B 1 30 ? -11.383 34.938 -9.32 1 97.88 30 ILE B CA 1
ATOM 3384 C C . ILE B 1 30 ? -12.031 35.938 -10.25 1 97.88 30 ILE B C 1
ATOM 3386 O O . ILE B 1 30 ? -11.477 36.281 -11.297 1 97.88 30 ILE B O 1
ATOM 3390 N N . ALA B 1 31 ? -13.156 36.406 -9.898 1 97.81 31 ALA B N 1
ATOM 3391 C CA . ALA B 1 31 ? -13.875 37.438 -10.617 1 97.81 31 ALA B CA 1
ATOM 3392 C C . ALA B 1 31 ? -13.523 38.844 -10.062 1 97.81 31 ALA B C 1
ATOM 3394 O O . ALA B 1 31 ? -13.305 39.781 -10.82 1 97.81 31 ALA B O 1
ATOM 3395 N N . GLN B 1 32 ? -13.625 38.938 -8.734 1 97.31 32 GLN B N 1
ATOM 3396 C CA . GLN B 1 32 ? -13.406 40.219 -8.055 1 97.31 32 GLN B CA 1
ATOM 3397 C C . GLN B 1 32 ? -12.695 40.031 -6.723 1 97.31 32 GLN B C 1
ATOM 3399 O O . GLN B 1 32 ? -12.938 39.031 -6.023 1 97.31 32 GLN B O 1
ATOM 3404 N N . LYS B 1 33 ? -11.812 40.906 -6.43 1 95.06 33 LYS B N 1
ATOM 3405 C CA . LYS B 1 33 ? -11.172 40.938 -5.117 1 95.06 33 LYS B CA 1
ATOM 3406 C C . LYS B 1 33 ? -10.805 42.375 -4.723 1 95.06 33 LYS B C 1
ATOM 3408 O O . LYS B 1 33 ? -10.68 43.25 -5.582 1 95.06 33 LYS B O 1
ATOM 3413 N N . ASP B 1 34 ? -10.688 42.5 -3.486 1 88.5 34 ASP B N 1
ATOM 3414 C CA . ASP B 1 34 ? -10.227 43.812 -3.023 1 88.5 34 ASP B CA 1
ATOM 3415 C C . ASP B 1 34 ? -8.844 44.125 -3.574 1 88.5 34 ASP B C 1
ATOM 3417 O O . ASP B 1 34 ? -7.957 43.281 -3.582 1 88.5 34 ASP B O 1
ATOM 3421 N N . GLU B 1 35 ? -8.641 45.281 -3.992 1 87.5 35 GLU B N 1
ATOM 3422 C CA . GLU B 1 35 ? -7.383 45.688 -4.621 1 87.5 35 GLU B CA 1
ATOM 3423 C C . GLU B 1 35 ? -6.262 45.812 -3.592 1 87.5 35 GLU B C 1
ATOM 3425 O O . GLU B 1 35 ? -5.082 45.719 -3.939 1 87.5 35 GLU B O 1
ATOM 3430 N N . ASP B 1 36 ? -6.59 45.938 -2.381 1 92.12 36 ASP B N 1
ATOM 3431 C CA . ASP B 1 36 ? -5.562 46.219 -1.378 1 92.12 36 ASP B CA 1
ATOM 3432 C C . ASP B 1 36 ? -5.246 44.938 -0.581 1 92.12 36 ASP B C 1
ATOM 3434 O O . ASP B 1 36 ? -4.641 45 0.491 1 92.12 36 ASP B O 1
ATOM 3438 N N . LEU B 1 37 ? -5.594 43.875 -1.133 1 95.19 37 LEU B N 1
ATOM 3439 C CA . LEU B 1 37 ? -5.293 42.656 -0.433 1 95.19 37 LEU B CA 1
ATOM 3440 C C . LEU B 1 37 ? -3.791 42.375 -0.402 1 95.19 37 LEU B C 1
ATOM 3442 O O . LEU B 1 37 ? -3.102 42.594 -1.402 1 95.19 37 LEU B O 1
ATOM 3446 N N . GLN B 1 38 ? -3.342 42 0.742 1 94.94 38 GLN B N 1
ATOM 3447 C CA . GLN B 1 38 ? -1.926 41.688 0.909 1 94.94 38 GLN B CA 1
ATOM 3448 C C . GLN B 1 38 ? -1.71 40.188 1.084 1 94.94 38 GLN B C 1
ATOM 3450 O O . GLN B 1 38 ? -2.594 39.5 1.577 1 94.94 38 GLN B O 1
ATOM 3455 N N . ASN B 1 39 ? -0.507 39.781 0.724 1 96.25 39 ASN B N 1
ATOM 3456 C CA . ASN B 1 39 ? -0.143 38.375 0.936 1 96.25 39 ASN B CA 1
ATOM 3457 C C . ASN B 1 39 ? -0.276 38 2.402 1 96.25 39 ASN B C 1
ATOM 3459 O O . ASN B 1 39 ? 0.19 38.719 3.289 1 96.25 39 ASN B O 1
ATOM 3463 N N . GLY B 1 40 ? -0.984 36.875 2.574 1 96.5 40 GLY B N 1
ATOM 3464 C CA . GLY B 1 40 ? -1.097 36.312 3.912 1 96.5 40 GLY B CA 1
ATOM 3465 C C . GLY B 1 40 ? -2.389 36.688 4.609 1 96.5 40 GLY B C 1
ATOM 3466 O O . GLY B 1 40 ? -2.721 36.156 5.66 1 96.5 40 GLY B O 1
ATOM 3467 N N . GLN B 1 41 ? -3.15 37.562 4.066 1 96.5 41 GLN B N 1
ATOM 3468 C CA . GLN B 1 41 ? -4.379 38.031 4.703 1 96.5 41 GLN B CA 1
ATOM 3469 C C . GLN B 1 41 ? -5.457 36.938 4.672 1 96.5 41 GLN B C 1
ATOM 3471 O O . GLN B 1 41 ? -5.551 36.188 3.705 1 96.5 41 GLN B O 1
ATOM 3476 N N . LEU B 1 42 ? -6.191 36.875 5.777 1 97.31 42 LEU B N 1
ATOM 3477 C CA . LEU B 1 42 ? -7.387 36.062 5.789 1 97.31 42 LEU B CA 1
ATOM 3478 C C . LEU B 1 42 ? -8.492 36.656 4.934 1 97.31 42 LEU B C 1
ATOM 3480 O O . LEU B 1 42 ? -8.703 37.875 4.977 1 97.31 42 LEU B O 1
ATOM 3484 N N . VAL B 1 43 ? -9.117 35.844 4.133 1 97.69 43 VAL B N 1
ATOM 3485 C CA . VAL B 1 43 ? -10.18 36.312 3.256 1 97.69 43 VAL B CA 1
ATOM 3486 C C . VAL B 1 43 ? -11.359 35.344 3.307 1 97.69 43 VAL B C 1
ATOM 3488 O O . VAL B 1 43 ? -11.219 34.188 3.768 1 97.69 43 VAL B O 1
ATOM 3491 N N . GLN B 1 44 ? -12.484 35.844 2.959 1 96.81 44 GLN B N 1
ATOM 3492 C CA . GLN B 1 44 ? -13.656 35.031 2.703 1 96.81 44 GLN B CA 1
ATOM 3493 C C . GLN B 1 44 ? -13.898 34.844 1.206 1 96.81 44 GLN B C 1
ATOM 3495 O O . GLN B 1 44 ? -13.742 35.812 0.435 1 96.81 44 GLN B O 1
ATOM 3500 N N . VAL B 1 45 ? -14.156 33.656 0.793 1 97.62 45 VAL B N 1
ATOM 3501 C CA . VAL B 1 45 ? -14.453 33.344 -0.605 1 97.62 45 VAL B CA 1
ATOM 3502 C C . VAL B 1 45 ? -15.953 33.156 -0.79 1 97.62 45 VAL B C 1
ATOM 3504 O O . VAL B 1 45 ? -16.594 32.438 -0.034 1 97.62 45 VAL B O 1
ATOM 3507 N N . VAL B 1 46 ? -16.5 33.844 -1.745 1 97.31 46 VAL B N 1
ATOM 3508 C CA . VAL B 1 46 ? -17.922 33.75 -2.043 1 97.31 46 VAL B CA 1
ATOM 3509 C C . VAL B 1 46 ? -18.125 33.406 -3.514 1 97.31 46 VAL B C 1
ATOM 3511 O O . VAL B 1 46 ? -17.219 33.562 -4.328 1 97.31 46 VAL B O 1
ATOM 3514 N N . ASP B 1 47 ? -19.281 32.844 -3.828 1 97.75 47 ASP B N 1
ATOM 3515 C CA . ASP B 1 47 ? -19.562 32.531 -5.227 1 97.75 47 ASP B CA 1
ATOM 3516 C C . ASP B 1 47 ? -20.016 33.781 -5.988 1 97.75 47 ASP B C 1
ATOM 3518 O O . ASP B 1 47 ? -19.969 34.875 -5.461 1 97.75 47 ASP B O 1
ATOM 3522 N N . HIS B 1 48 ? -20.375 33.625 -7.309 1 97.62 48 HIS B N 1
ATOM 3523 C CA . HIS B 1 48 ? -20.734 34.75 -8.188 1 97.62 48 HIS B CA 1
ATOM 3524 C C . HIS B 1 48 ? -21.984 35.469 -7.695 1 97.62 48 HIS B C 1
ATOM 3526 O O . HIS B 1 48 ? -22.234 36.594 -8.07 1 97.62 48 HIS B O 1
ATOM 3532 N N . LYS B 1 49 ? -22.797 34.781 -6.762 1 97.62 49 LYS B N 1
ATOM 3533 C CA . LYS B 1 49 ? -24 35.375 -6.195 1 97.62 49 LYS B CA 1
ATOM 3534 C C . LYS B 1 49 ? -23.766 35.875 -4.777 1 97.62 49 LYS B C 1
ATOM 3536 O O . LYS B 1 49 ? -24.719 36.156 -4.047 1 97.62 49 LYS B O 1
ATOM 3541 N N . ASP B 1 50 ? -22.562 35.812 -4.293 1 96.31 50 ASP B N 1
ATOM 3542 C CA . ASP B 1 50 ? -22.109 36.312 -3 1 96.31 50 ASP B CA 1
ATOM 3543 C C . ASP B 1 50 ? -22.484 35.344 -1.871 1 96.31 50 ASP B C 1
ATOM 3545 O O . ASP B 1 50 ? -22.547 35.75 -0.706 1 96.31 50 ASP B O 1
ATOM 3549 N N . ASN B 1 51 ? -22.75 34.125 -2.244 1 96.81 51 ASN B N 1
ATOM 3550 C CA . ASN B 1 51 ? -22.906 33.094 -1.206 1 96.81 51 ASN B CA 1
ATOM 3551 C C . ASN B 1 51 ? -21.562 32.656 -0.634 1 96.81 51 ASN B C 1
ATOM 3553 O O . ASN B 1 51 ? -20.609 32.469 -1.38 1 96.81 51 ASN B O 1
ATOM 3557 N N . PHE B 1 52 ? -21.562 32.531 0.721 1 96.69 52 PHE B N 1
ATOM 3558 C CA . PHE B 1 52 ? -20.328 32.125 1.408 1 96.69 52 PHE B CA 1
ATOM 3559 C C . PHE B 1 52 ? -19.906 30.75 0.971 1 96.69 52 PHE B C 1
ATOM 3561 O O . PHE B 1 52 ? -20.734 29.844 0.848 1 96.69 52 PHE B O 1
ATOM 3568 N N . LEU B 1 53 ? -18.547 30.562 0.755 1 97.56 53 LEU B N 1
ATOM 3569 C CA . LEU B 1 53 ? -18 29.25 0.403 1 97.56 53 LEU B CA 1
ATOM 3570 C C . LEU B 1 53 ? -16.969 28.797 1.425 1 97.56 53 LEU B C 1
ATOM 3572 O O . LEU B 1 53 ? -17 27.656 1.892 1 97.56 53 LEU B O 1
ATOM 3576 N N . ALA B 1 54 ? -16.062 29.703 1.826 1 98 54 ALA B N 1
ATOM 3577 C CA . ALA B 1 54 ? -14.945 29.266 2.658 1 98 54 ALA B CA 1
ATOM 3578 C C . ALA B 1 54 ? -14.133 30.469 3.162 1 98 54 ALA B C 1
ATOM 3580 O O . ALA B 1 54 ? -14.391 31.609 2.77 1 98 54 ALA B O 1
ATOM 3581 N N . VAL B 1 55 ? -13.289 30.203 4.09 1 97.94 55 VAL B N 1
ATOM 3582 C CA . VAL B 1 55 ? -12.281 31.141 4.578 1 97.94 55 VAL B CA 1
ATOM 3583 C C . VAL B 1 55 ? -10.883 30.578 4.309 1 97.94 55 VAL B C 1
ATOM 3585 O O . VAL B 1 55 ? -10.656 29.375 4.414 1 97.94 55 VAL B O 1
ATOM 3588 N N . GLY B 1 56 ? -9.977 31.438 3.896 1 98.12 56 GLY B N 1
ATOM 3589 C CA . GLY B 1 56 ? -8.617 30.969 3.648 1 98.12 56 GLY B CA 1
ATOM 3590 C C . GLY B 1 56 ? -7.598 32.094 3.646 1 98.12 56 GLY B C 1
ATOM 3591 O O . GLY B 1 56 ? -7.91 33.219 4.027 1 98.12 56 GLY B O 1
ATOM 3592 N N . HIS B 1 57 ? -6.395 31.766 3.338 1 98.38 57 HIS B N 1
ATOM 3593 C CA . HIS B 1 57 ? -5.289 32.719 3.238 1 98.38 57 HIS B CA 1
ATOM 3594 C C . HIS B 1 57 ? -5.051 33.125 1.791 1 98.38 57 HIS B C 1
ATOM 3596 O O . HIS B 1 57 ? -4.891 32.281 0.913 1 98.38 57 HIS B O 1
ATOM 3602 N N . PHE B 1 58 ? -4.945 34.406 1.626 1 97.94 58 PHE B N 1
ATOM 3603 C CA . PHE B 1 58 ? -4.703 34.969 0.302 1 97.94 58 PHE B CA 1
ATOM 3604 C C . PHE B 1 58 ? -3.207 35.094 0.037 1 97.94 58 PHE B C 1
ATOM 3606 O O . PHE B 1 58 ? -2.443 35.469 0.931 1 97.94 58 PHE B O 1
ATOM 3613 N N . GLN B 1 59 ? -2.789 34.781 -1.114 1 96.62 59 GLN B N 1
ATOM 3614 C CA . GLN B 1 59 ? -1.437 35 -1.607 1 96.62 59 GLN B CA 1
ATOM 3615 C C . GLN B 1 59 ? -1.415 35.125 -3.131 1 96.62 59 GLN B C 1
ATOM 3617 O O . GLN B 1 59 ? -1.942 34.25 -3.82 1 96.62 59 GLN B O 1
ATOM 3622 N N . TYR B 1 60 ? -0.755 36.156 -3.619 1 94.88 60 TYR B N 1
ATOM 3623 C CA . TYR B 1 60 ? -0.657 36.281 -5.07 1 94.88 60 TYR B CA 1
ATOM 3624 C C . TYR B 1 60 ? 0.101 35.094 -5.676 1 94.88 60 TYR B C 1
ATOM 3626 O O . TYR B 1 60 ? 1.137 34.688 -5.152 1 94.88 60 TYR B O 1
ATOM 3634 N N . GLY B 1 61 ? -0.378 34.562 -6.727 1 93.81 61 GLY B N 1
ATOM 3635 C CA . GLY B 1 61 ? 0.215 33.438 -7.43 1 93.81 61 GLY B CA 1
ATOM 3636 C C . GLY B 1 61 ? -0.806 32.594 -8.164 1 93.81 61 GLY B C 1
ATOM 3637 O O . GLY B 1 61 ? -1.929 33.031 -8.414 1 93.81 61 GLY B O 1
ATOM 3638 N N . SER B 1 62 ? -0.373 31.375 -8.625 1 95.06 62 SER B N 1
ATOM 3639 C CA . SER B 1 62 ? -1.291 30.469 -9.297 1 95.06 62 SER B CA 1
ATOM 3640 C C . SER B 1 62 ? -2.418 30.031 -8.367 1 95.06 62 SER B C 1
ATOM 3642 O O . SER B 1 62 ? -3.582 29.984 -8.773 1 95.06 62 SER B O 1
ATOM 3644 N N . ILE B 1 63 ? -2.012 29.625 -7.16 1 96.56 63 ILE B N 1
ATOM 3645 C CA . ILE B 1 63 ? -2.986 29.406 -6.098 1 96.56 63 ILE B CA 1
ATOM 3646 C C . ILE B 1 63 ? -3.164 30.688 -5.281 1 96.56 63 ILE B C 1
ATOM 3648 O O . ILE B 1 63 ? -2.266 31.078 -4.535 1 96.56 63 ILE B O 1
ATOM 3652 N N . MET B 1 64 ? -4.32 31.281 -5.359 1 97.56 64 MET B N 1
ATOM 3653 C CA . MET B 1 64 ? -4.496 32.625 -4.805 1 97.56 64 MET B CA 1
ATOM 3654 C C . MET B 1 64 ? -5.07 32.562 -3.393 1 97.56 64 MET B C 1
ATOM 3656 O O . MET B 1 64 ? -4.895 33.5 -2.6 1 97.56 64 MET B O 1
ATOM 3660 N N . VAL B 1 65 ? -5.832 31.531 -3.162 1 98.19 65 VAL B N 1
ATOM 3661 C CA . VAL B 1 65 ? -6.348 31.359 -1.809 1 98.19 65 VAL B CA 1
ATOM 3662 C C . VAL B 1 65 ? -6.195 29.891 -1.389 1 98.19 65 VAL B C 1
ATOM 3664 O O . VAL B 1 65 ? -6.535 28.984 -2.146 1 98.19 65 VAL B O 1
ATOM 3667 N N . ARG B 1 66 ? -5.695 29.625 -0.237 1 98.19 66 ARG B N 1
ATOM 3668 C CA . ARG B 1 66 ? -5.641 28.312 0.41 1 98.19 66 ARG B CA 1
ATOM 3669 C C . ARG B 1 66 ? -6.652 28.234 1.551 1 98.19 66 ARG B C 1
ATOM 3671 O O . ARG B 1 66 ? -6.477 28.875 2.59 1 98.19 66 ARG B O 1
ATOM 3678 N N . LEU B 1 67 ? -7.648 27.453 1.285 1 98.25 67 LEU B N 1
ATOM 3679 C CA . LEU B 1 67 ? -8.828 27.438 2.146 1 98.25 67 LEU B CA 1
ATOM 3680 C C . LEU B 1 67 ? -8.57 26.609 3.396 1 98.25 67 LEU B C 1
ATOM 3682 O O . LEU B 1 67 ? -8.07 25.484 3.307 1 98.25 67 LEU B O 1
ATOM 3686 N N . ILE B 1 68 ? -8.945 27.125 4.613 1 98.12 68 ILE B N 1
ATOM 3687 C CA . ILE B 1 68 ? -8.68 26.406 5.855 1 98.12 68 ILE B CA 1
ATOM 3688 C C . ILE B 1 68 ? -10 26.094 6.562 1 98.12 68 ILE B C 1
ATOM 3690 O O . ILE B 1 68 ? -10.031 25.328 7.523 1 98.12 68 ILE B O 1
ATOM 3694 N N . SER B 1 69 ? -11.125 26.703 6.094 1 97.5 69 SER B N 1
ATOM 3695 C CA . SER B 1 69 ? -12.43 26.406 6.66 1 97.5 69 SER B CA 1
ATOM 3696 C C . SER B 1 69 ? -13.531 26.531 5.609 1 97.5 69 SER B C 1
ATOM 3698 O O . SER B 1 69 ? -13.578 27.516 4.871 1 97.5 69 SER B O 1
ATOM 3700 N N . PHE B 1 70 ? -14.391 25.609 5.543 1 96.44 70 PHE B N 1
ATOM 3701 C CA . PHE B 1 70 ? -15.523 25.656 4.629 1 96.44 70 PHE B CA 1
ATOM 3702 C C . PHE B 1 70 ? -16.781 26.141 5.348 1 96.44 70 PHE B C 1
ATOM 3704 O O . PHE B 1 70 ? -17.859 26.172 4.766 1 96.44 70 PHE B O 1
ATOM 3711 N N . GLU B 1 71 ? -16.594 26.453 6.598 1 94.5 71 GLU B N 1
ATOM 3712 C CA . GLU B 1 71 ? -17.625 27.125 7.395 1 94.5 71 GLU B CA 1
ATOM 3713 C C . GLU B 1 71 ? -17.203 28.531 7.781 1 94.5 71 GLU B C 1
ATOM 3715 O O . GLU B 1 71 ? -16 28.828 7.848 1 94.5 71 GLU B O 1
ATOM 3720 N N . SER B 1 72 ? -18.25 29.281 7.984 1 93.06 72 SER B N 1
ATOM 3721 C CA . SER B 1 72 ? -17.938 30.609 8.477 1 93.06 72 SER B CA 1
ATOM 3722 C C . SER B 1 72 ? -17.375 30.562 9.891 1 93.06 72 SER B C 1
ATOM 3724 O O . SER B 1 72 ? -18.016 30.047 10.805 1 93.06 72 SER B O 1
ATOM 3726 N N . ALA B 1 73 ? -16.109 30.891 10.008 1 93.06 73 ALA B N 1
ATOM 3727 C CA . ALA B 1 73 ? -15.43 30.797 11.297 1 93.06 73 ALA B CA 1
ATOM 3728 C C . ALA B 1 73 ? -14.469 31.969 11.492 1 93.06 73 ALA B C 1
ATOM 3730 O O . ALA B 1 73 ? -13.859 32.438 10.539 1 93.06 73 ALA B O 1
ATOM 3731 N N . THR B 1 74 ? -14.438 32.375 12.719 1 94.81 74 THR B N 1
ATOM 3732 C CA . THR B 1 74 ? -13.352 33.281 13.094 1 94.81 74 THR B CA 1
ATOM 3733 C C . THR B 1 74 ? -12.062 32.5 13.359 1 94.81 74 THR B C 1
ATOM 3735 O O . THR B 1 74 ? -12.047 31.578 14.156 1 94.81 74 THR B O 1
ATOM 3738 N N . ILE B 1 75 ? -11.008 32.938 12.656 1 96.44 75 ILE B N 1
ATOM 3739 C CA . ILE B 1 75 ? -9.742 32.219 12.797 1 96.44 75 ILE B CA 1
ATOM 3740 C C . ILE B 1 75 ? -8.969 32.781 13.992 1 96.44 75 ILE B C 1
ATOM 3742 O O . ILE B 1 75 ? -8.219 33.75 13.859 1 96.44 75 ILE B O 1
ATOM 3746 N N . ASN B 1 76 ? -9.18 32.25 15.109 1 94.25 76 ASN B N 1
ATOM 3747 C CA . ASN B 1 76 ? -8.516 32.594 16.359 1 94.25 76 ASN B CA 1
ATOM 3748 C C . ASN B 1 76 ? -7.91 31.375 17.047 1 94.25 76 ASN B C 1
ATOM 3750 O O . ASN B 1 76 ? -7.785 30.312 16.438 1 94.25 76 ASN B O 1
ATOM 3754 N N . THR B 1 77 ? -7.473 31.484 18.219 1 94.94 77 THR B N 1
ATOM 3755 C CA . THR B 1 77 ? -6.816 30.406 18.938 1 94.94 77 THR B CA 1
ATOM 3756 C C . THR B 1 77 ? -7.754 29.219 19.109 1 94.94 77 THR B C 1
ATOM 3758 O O . THR B 1 77 ? -7.332 28.062 19 1 94.94 77 THR B O 1
ATOM 3761 N N . ASP B 1 78 ? -9.023 29.5 19.344 1 96.56 78 ASP B N 1
ATOM 3762 C CA . ASP B 1 78 ? -10.008 28.422 19.5 1 96.56 78 ASP B CA 1
ATOM 3763 C C . ASP B 1 78 ? -10.141 27.609 18.203 1 96.56 78 ASP B C 1
ATOM 3765 O O . ASP B 1 78 ? -10.289 26.391 18.25 1 96.56 78 ASP B O 1
ATOM 3769 N N . PHE B 1 79 ? -10.156 28.344 17.109 1 97.62 79 PHE B N 1
ATOM 3770 C CA . PHE B 1 79 ? -10.172 27.672 15.82 1 97.62 79 PHE B CA 1
ATOM 3771 C C . PHE B 1 79 ? -9 26.703 15.695 1 97.62 79 PHE B C 1
ATOM 3773 O O . PHE B 1 79 ? -9.188 25.547 15.32 1 97.62 79 PHE B O 1
ATOM 3780 N N . TRP B 1 80 ? -7.836 27.141 16.016 1 98.62 80 TRP B N 1
ATOM 3781 C CA . TRP B 1 80 ? -6.629 26.344 15.883 1 98.62 80 TRP B CA 1
ATOM 3782 C C . TRP B 1 80 ? -6.625 25.188 16.875 1 98.62 80 TRP B C 1
ATOM 3784 O O . TRP B 1 80 ? -6.172 24.078 16.547 1 98.62 80 TRP B O 1
ATOM 3794 N N . ILE B 1 81 ? -7.098 25.422 18.125 1 98.69 81 ILE B N 1
ATOM 3795 C CA . ILE B 1 81 ? -7.203 24.344 19.094 1 98.69 81 ILE B CA 1
ATOM 379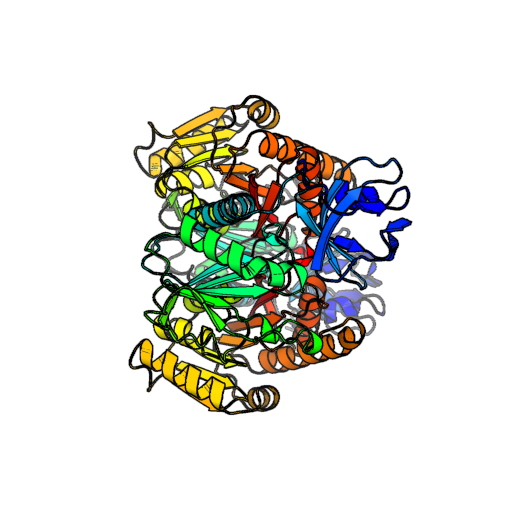6 C C . ILE B 1 81 ? -8.094 23.234 18.547 1 98.69 81 ILE B C 1
ATOM 3798 O O . ILE B 1 81 ? -7.742 22.047 18.625 1 98.69 81 ILE B O 1
ATOM 3802 N N . LYS B 1 82 ? -9.18 23.641 17.938 1 98.06 82 LYS B N 1
ATOM 3803 C CA . LYS B 1 82 ? -10.102 22.656 17.359 1 98.06 82 LYS B CA 1
ATOM 3804 C C . LYS B 1 82 ? -9.438 21.859 16.25 1 98.06 82 LYS B C 1
ATOM 3806 O O . LYS B 1 82 ? -9.562 20.641 16.188 1 98.06 82 LYS B O 1
ATOM 3811 N N . LYS B 1 83 ? -8.75 22.547 15.328 1 98.19 83 LYS B N 1
ATOM 3812 C CA . LYS B 1 83 ? -8.086 21.891 14.203 1 98.19 83 LYS B CA 1
ATOM 3813 C C . LYS B 1 83 ? -6.98 20.953 14.68 1 98.19 83 LYS B C 1
ATOM 3815 O O . LYS B 1 83 ? -6.863 19.828 14.195 1 98.19 83 LYS B O 1
ATOM 3820 N N . ILE B 1 84 ? -6.199 21.391 15.617 1 98.69 84 ILE B N 1
ATOM 3821 C CA . ILE B 1 84 ? -5.09 20.594 16.125 1 98.69 84 ILE B CA 1
ATOM 3822 C C . ILE B 1 84 ? -5.633 19.391 16.891 1 98.69 84 ILE B C 1
ATOM 3824 O O . ILE B 1 84 ? -5.098 18.281 16.781 1 98.69 84 ILE B O 1
ATOM 3828 N N . ASN B 1 85 ? -6.715 19.578 17.641 1 98.38 85 ASN B N 1
ATOM 3829 C CA . ASN B 1 85 ? -7.344 18.469 18.344 1 98.38 85 ASN B CA 1
ATOM 3830 C C . ASN B 1 85 ? -7.848 17.406 17.375 1 98.38 85 ASN B C 1
ATOM 3832 O O . ASN B 1 85 ? -7.75 16.203 17.656 1 98.38 85 ASN B O 1
ATOM 3836 N N . THR B 1 86 ? -8.43 17.891 16.312 1 97.81 86 THR B N 1
ATOM 3837 C CA . THR B 1 86 ? -8.898 16.969 15.297 1 97.81 86 THR B CA 1
ATOM 3838 C C . THR B 1 86 ? -7.746 16.125 14.742 1 97.81 86 THR B C 1
ATOM 3840 O O . THR B 1 86 ? -7.867 14.914 14.609 1 97.81 86 THR B O 1
ATOM 3843 N N . ALA B 1 87 ? -6.652 16.734 14.422 1 98.44 87 ALA B N 1
ATOM 3844 C CA . ALA B 1 87 ? -5.469 16.031 13.93 1 98.44 87 ALA B CA 1
ATOM 3845 C C . ALA B 1 87 ? -4.91 15.102 15 1 98.44 87 ALA B C 1
ATOM 3847 O O . ALA B 1 87 ? -4.488 13.984 14.695 1 98.44 87 ALA B O 1
ATOM 3848 N N . PHE B 1 88 ? -4.895 15.594 16.234 1 98.38 88 PHE B N 1
ATOM 3849 C CA . PHE B 1 88 ? -4.402 14.836 17.375 1 98.38 88 PHE B CA 1
ATOM 3850 C C . PHE B 1 88 ? -5.184 13.531 17.531 1 98.38 88 PHE B C 1
ATOM 3852 O O . PHE B 1 88 ? -4.594 12.477 17.766 1 98.38 88 PHE B O 1
ATOM 3859 N N . ARG B 1 89 ? -6.48 13.562 17.359 1 97.81 89 ARG B N 1
ATOM 3860 C CA . ARG B 1 89 ? -7.34 12.398 17.516 1 97.81 89 ARG B CA 1
ATOM 3861 C C . ARG B 1 89 ? -7.016 11.328 16.484 1 97.81 89 ARG B C 1
ATOM 3863 O O . ARG B 1 89 ? -7.016 10.141 16.781 1 97.81 89 ARG B O 1
ATOM 3870 N N . LEU B 1 90 ? -6.773 11.75 15.289 1 98.38 90 LEU B N 1
ATOM 3871 C CA . LEU B 1 90 ? -6.367 10.797 14.266 1 98.38 90 LEU B CA 1
ATOM 3872 C C . LEU B 1 90 ? -5.078 10.086 14.672 1 98.38 90 LEU B C 1
ATOM 3874 O O . LEU B 1 90 ? -4.973 8.867 14.547 1 98.38 90 LEU B O 1
ATOM 3878 N N . ARG B 1 91 ? -4.094 10.852 15.148 1 98.69 91 ARG B N 1
ATOM 3879 C CA . ARG B 1 91 ? -2.816 10.266 15.531 1 98.69 91 ARG B CA 1
ATOM 3880 C C . ARG B 1 91 ? -2.971 9.359 16.75 1 98.69 91 ARG B C 1
ATOM 3882 O O . ARG B 1 91 ? -2.264 8.359 16.875 1 98.69 91 ARG B O 1
ATOM 3889 N N . GLU B 1 92 ? -3.924 9.672 17.609 1 97.5 92 GLU B N 1
ATOM 3890 C CA . GLU B 1 92 ? -4.281 8.758 18.688 1 97.5 92 GLU B CA 1
ATOM 3891 C C . GLU B 1 92 ? -4.828 7.441 18.141 1 97.5 92 GLU B C 1
ATOM 3893 O O . GLU B 1 92 ? -4.445 6.363 18.594 1 97.5 92 GLU B O 1
ATOM 3898 N N . THR B 1 93 ? -5.684 7.59 17.172 1 97.38 93 THR B N 1
ATOM 3899 C CA . THR B 1 93 ? -6.262 6.426 16.5 1 97.38 93 THR B CA 1
ATOM 3900 C C . THR B 1 93 ? -5.172 5.57 15.867 1 97.38 93 THR B C 1
ATOM 3902 O O . THR B 1 93 ? -5.266 4.344 15.852 1 97.38 93 THR B O 1
ATOM 3905 N N . LEU B 1 94 ? -4.102 6.195 15.383 1 98.06 94 LEU B N 1
ATOM 3906 C CA . LEU B 1 94 ? -3 5.508 14.719 1 98.06 94 LEU B CA 1
ATOM 3907 C C . LEU B 1 94 ? -2.061 4.867 15.734 1 98.06 94 LEU B C 1
ATOM 3909 O O . LEU B 1 94 ? -1.102 4.188 15.359 1 98.06 94 LEU B O 1
ATOM 3913 N N . GLY B 1 95 ? -2.283 5.109 17.016 1 96.56 95 GLY B N 1
ATOM 3914 C CA . GLY B 1 95 ? -1.446 4.551 18.062 1 96.56 95 GLY B CA 1
ATOM 3915 C C . GLY B 1 95 ? -0.124 5.277 18.219 1 96.56 95 GLY B C 1
ATOM 3916 O O . GLY B 1 95 ? 0.855 4.699 18.703 1 96.56 95 GLY B O 1
ATOM 3917 N N . LEU B 1 96 ? -0.135 6.508 17.812 1 97.56 96 LEU B N 1
ATOM 3918 C CA . LEU B 1 96 ? 1.135 7.227 17.812 1 97.56 96 LEU B CA 1
ATOM 3919 C C . LEU B 1 96 ? 1.268 8.094 19.062 1 97.56 96 LEU B C 1
ATOM 3921 O O . LEU B 1 96 ? 2.373 8.5 19.422 1 97.56 96 LEU B O 1
ATOM 3925 N N . ILE B 1 97 ? -0.012 8.305 19.672 1 94.69 97 ILE B N 1
ATOM 3926 C CA . ILE B 1 97 ? -0.014 9.148 20.859 1 94.69 97 ILE B CA 1
ATOM 3927 C C . ILE B 1 97 ? 0.331 8.305 22.094 1 94.69 97 ILE B C 1
ATOM 3929 O O . ILE B 1 97 ? -0.217 7.215 22.281 1 94.69 97 ILE B O 1
ATOM 3933 N N . HIS B 1 98 ? 1.329 8.484 22.859 1 89.06 98 HIS B N 1
ATOM 3934 C CA . HIS B 1 98 ? 1.753 7.785 24.062 1 89.06 98 HIS B CA 1
ATOM 3935 C C . HIS B 1 98 ? 2.322 6.41 23.75 1 89.06 98 HIS B C 1
ATOM 3937 O O . HIS B 1 98 ? 2.012 5.426 24.422 1 89.06 98 HIS B O 1
ATOM 3943 N N . ASN B 1 99 ? 2.773 6.199 22.641 1 95.12 99 ASN B N 1
ATOM 3944 C CA . ASN B 1 99 ? 3.469 4.984 22.25 1 95.12 99 ASN B CA 1
ATOM 3945 C C . ASN B 1 99 ? 4.879 4.926 22.812 1 95.12 99 ASN B C 1
ATOM 3947 O O . ASN B 1 99 ? 5.707 5.797 22.531 1 95.12 99 ASN B O 1
ATOM 3951 N N . PRO B 1 100 ? 5.145 3.979 23.656 1 95.62 100 PRO B N 1
ATOM 3952 C CA . PRO B 1 100 ? 6.461 3.922 24.297 1 95.62 100 PRO B CA 1
ATOM 3953 C C . PRO B 1 100 ? 7.578 3.59 23.297 1 95.62 100 PRO B C 1
ATOM 3955 O O . PRO B 1 100 ? 8.758 3.814 23.594 1 95.62 100 PRO B O 1
ATOM 3958 N N . GLU B 1 101 ? 7.207 3.057 22.141 1 97.25 101 GLU B N 1
ATOM 3959 C CA . GLU B 1 101 ? 8.219 2.598 21.188 1 97.25 101 GLU B CA 1
ATOM 3960 C C . GLU B 1 101 ? 8.391 3.586 20.047 1 97.25 101 GLU B C 1
ATOM 3962 O O . GLU B 1 101 ? 9.336 3.479 19.266 1 97.25 101 GLU B O 1
ATOM 3967 N N . THR B 1 102 ? 7.508 4.527 19.906 1 98.31 102 THR B N 1
ATOM 3968 C CA . THR B 1 102 ? 7.555 5.531 18.844 1 98.31 102 THR B CA 1
ATOM 3969 C C . THR B 1 102 ? 7.043 6.875 19.359 1 98.31 102 THR B C 1
ATOM 3971 O O . THR B 1 102 ? 5.863 7.016 19.688 1 98.31 102 THR B O 1
ATOM 3974 N N . ASN B 1 103 ? 7.906 7.855 19.406 1 98.12 103 ASN B N 1
ATOM 3975 C CA . ASN B 1 103 ? 7.512 9.156 19.938 1 98.12 103 ASN B CA 1
ATOM 3976 C C . ASN B 1 103 ? 7.836 10.281 18.953 1 98.12 103 ASN B C 1
ATOM 3978 O O . ASN B 1 103 ? 8.133 11.406 19.375 1 98.12 103 ASN B O 1
ATOM 3982 N N . VAL B 1 104 ? 7.934 9.914 17.656 1 98.31 104 VAL B N 1
ATOM 3983 C CA . VAL B 1 104 ? 8.086 10.844 16.547 1 98.31 104 VAL B CA 1
ATOM 3984 C C . VAL B 1 104 ? 6.973 10.609 15.523 1 98.31 104 VAL B C 1
ATOM 3986 O O . VAL B 1 104 ? 6.715 9.469 15.125 1 98.31 104 VAL B O 1
ATOM 3989 N N . TYR B 1 105 ? 6.258 11.648 15.109 1 98.62 105 TYR B N 1
ATOM 3990 C CA . TYR B 1 105 ? 5.207 11.531 14.109 1 98.62 105 TYR B CA 1
ATOM 3991 C C . TYR B 1 105 ? 4.836 12.898 13.547 1 98.62 105 TYR B C 1
ATOM 3993 O O . TYR B 1 105 ? 5.207 13.93 14.102 1 98.62 105 TYR B O 1
ATOM 4001 N N . ARG B 1 106 ? 4.191 12.938 12.422 1 98.69 106 ARG B N 1
ATOM 4002 C CA . ARG B 1 106 ? 3.617 14.156 11.852 1 98.69 106 ARG B CA 1
ATOM 4003 C C . ARG B 1 106 ? 2.223 14.414 12.406 1 98.69 106 ARG B C 1
ATOM 4005 O O . ARG B 1 106 ? 1.319 13.594 12.25 1 98.69 106 ARG B O 1
ATOM 4012 N N . LEU B 1 107 ? 2.088 15.477 13.016 1 98.75 107 LEU B N 1
ATOM 4013 C CA . LEU B 1 107 ? 0.804 15.844 13.609 1 98.75 107 LEU B CA 1
ATOM 4014 C C . LEU B 1 107 ? -0.108 16.484 12.562 1 98.75 107 LEU B C 1
ATOM 4016 O O . LEU B 1 107 ? -1.312 16.219 12.539 1 98.75 107 LEU B O 1
ATOM 4020 N N . ILE B 1 108 ? 0.482 17.359 11.719 1 98.81 108 ILE B N 1
ATOM 4021 C CA . ILE B 1 108 ? -0.289 18.031 10.688 1 98.81 108 ILE B CA 1
ATOM 4022 C C . ILE B 1 108 ? 0.401 17.875 9.336 1 98.81 108 ILE B C 1
ATOM 4024 O O . ILE B 1 108 ? 1.591 18.172 9.195 1 98.81 108 ILE B O 1
ATOM 4028 N N . HIS B 1 109 ? -0.352 17.453 8.344 1 98.19 109 HIS B N 1
ATOM 4029 C CA . HIS B 1 109 ? 0.175 17.219 7 1 98.19 109 HIS B CA 1
ATOM 4030 C C . HIS B 1 109 ? -0.53 18.094 5.969 1 98.19 109 HIS B C 1
ATOM 4032 O O . HIS B 1 109 ? -1.072 17.578 4.984 1 98.19 109 HIS B O 1
ATOM 4038 N N . GLY B 1 110 ? -0.5 19.406 6.145 1 97.62 110 GLY B N 1
ATOM 4039 C CA . GLY B 1 110 ? -0.997 20.359 5.16 1 97.62 110 GLY B CA 1
ATOM 4040 C C . GLY B 1 110 ? -2.439 20.109 4.766 1 97.62 110 GLY B C 1
ATOM 4041 O O . GLY B 1 110 ? -3.314 20 5.629 1 97.62 110 GLY B O 1
ATOM 4042 N N . GLU B 1 111 ? -2.66 19.953 3.436 1 96.94 111 GLU B N 1
ATOM 4043 C CA . GLU B 1 111 ? -3.986 19.719 2.873 1 96.94 111 GLU B CA 1
ATOM 4044 C C . GLU B 1 111 ? -4.57 18.406 3.387 1 96.94 111 GLU B C 1
ATOM 4046 O O . GLU B 1 111 ? -5.785 18.266 3.531 1 96.94 111 GLU B O 1
ATOM 4051 N N . GLY B 1 112 ? -3.664 17.422 3.713 1 97.38 112 GLY B N 1
ATOM 4052 C CA . GLY B 1 112 ? -4.129 16.141 4.223 1 97.38 112 GLY B CA 1
ATOM 4053 C C . GLY B 1 112 ? -4.934 16.266 5.5 1 97.38 112 GLY B C 1
ATOM 4054 O O . GLY B 1 112 ? -5.848 15.477 5.742 1 97.38 112 GLY B O 1
ATOM 4055 N N . ASP B 1 113 ? -4.613 17.266 6.277 1 97.94 113 ASP B N 1
ATOM 4056 C CA . ASP B 1 113 ? -5.328 17.531 7.52 1 97.94 113 ASP B CA 1
ATOM 4057 C C . ASP B 1 113 ? -6.211 18.766 7.398 1 97.94 113 ASP B C 1
ATOM 4059 O O . ASP B 1 113 ? -6.695 19.297 8.398 1 97.94 113 ASP B O 1
ATOM 4063 N N . GLY B 1 114 ? -6.328 19.266 6.199 1 97 114 GLY B N 1
ATOM 4064 C CA . GLY B 1 114 ? -7.223 20.391 5.941 1 97 114 GLY B CA 1
ATOM 4065 C C . GLY B 1 114 ? -6.605 21.734 6.273 1 97 114 GLY B C 1
ATOM 4066 O O . GLY B 1 114 ? -7.32 22.719 6.469 1 97 114 GLY B O 1
ATOM 4067 N N . LEU B 1 115 ? -5.289 21.734 6.434 1 98.19 115 LEU B N 1
ATOM 4068 C CA . LEU B 1 115 ? -4.578 22.953 6.77 1 98.19 115 LEU B CA 1
ATOM 4069 C C . LEU B 1 115 ? -3.441 23.219 5.785 1 98.19 115 LEU B C 1
ATOM 4071 O O . LEU B 1 115 ? -2.268 23.062 6.129 1 98.19 115 LEU B O 1
ATOM 4075 N N . PRO B 1 116 ? -3.836 23.719 4.602 1 97.5 116 PRO B N 1
ATOM 4076 C CA . PRO B 1 116 ? -2.848 23.906 3.537 1 97.5 116 PRO B CA 1
ATOM 4077 C C . PRO B 1 116 ? -1.632 24.703 3.992 1 97.5 116 PRO B C 1
ATOM 4079 O O . PRO B 1 116 ? -1.782 25.781 4.578 1 97.5 116 PRO B O 1
ATOM 4082 N N . GLY B 1 117 ? -0.477 24.125 3.711 1 96.81 117 GLY B N 1
ATOM 4083 C CA . GLY B 1 117 ? 0.777 24.828 3.93 1 96.81 117 GLY B CA 1
ATOM 4084 C C . GLY B 1 117 ? 1.305 24.672 5.344 1 96.81 117 GLY B C 1
ATOM 4085 O O . GLY B 1 117 ? 2.338 25.25 5.691 1 96.81 117 GLY B O 1
ATOM 4086 N N . LEU B 1 118 ? 0.639 23.938 6.203 1 98.44 118 LEU B N 1
ATOM 4087 C CA . LEU B 1 118 ? 1.097 23.75 7.574 1 98.44 118 LEU B CA 1
ATOM 4088 C C . LEU B 1 118 ? 1.617 22.344 7.793 1 98.44 118 LEU B C 1
ATOM 4090 O O . LEU B 1 118 ? 0.886 21.375 7.586 1 98.44 118 LEU B O 1
ATOM 4094 N N . ILE B 1 119 ? 2.814 22.203 8.18 1 98.44 119 ILE B N 1
ATOM 4095 C CA . ILE B 1 119 ? 3.414 20.938 8.602 1 98.44 119 ILE B CA 1
ATOM 4096 C C . ILE B 1 119 ? 3.836 21.031 10.062 1 98.44 119 ILE B C 1
ATOM 4098 O O . ILE B 1 119 ? 4.453 22.016 10.477 1 98.44 119 ILE B O 1
ATOM 4102 N N . ILE B 1 120 ? 3.455 20.109 10.852 1 98.81 120 ILE B N 1
ATOM 4103 C CA . ILE B 1 120 ? 3.938 20.016 12.227 1 98.81 120 ILE B CA 1
ATOM 4104 C C . ILE B 1 120 ? 4.398 18.594 12.516 1 98.81 120 ILE B C 1
ATOM 4106 O O . ILE B 1 120 ? 3.611 17.641 12.422 1 98.81 120 ILE B O 1
ATOM 4110 N N . ASP B 1 121 ? 5.602 18.422 12.82 1 98.75 121 ASP B N 1
ATOM 4111 C CA . ASP B 1 121 ? 6.137 17.141 13.289 1 98.75 121 ASP B CA 1
ATOM 4112 C C . ASP B 1 121 ? 6.43 17.188 14.789 1 98.75 121 ASP B C 1
ATOM 4114 O O . ASP B 1 121 ? 6.934 18.203 15.297 1 98.75 121 ASP B O 1
ATOM 4118 N N . LEU B 1 122 ? 6.102 16.188 15.461 1 98.44 122 LEU B N 1
ATOM 4119 C CA . LEU B 1 122 ? 6.422 16.062 16.875 1 98.44 122 LEU B CA 1
ATOM 4120 C C . LEU B 1 122 ? 7.637 15.156 17.078 1 98.44 122 LEU B C 1
ATOM 4122 O O . LEU B 1 122 ? 7.645 14.008 16.625 1 98.44 122 LEU B O 1
ATOM 4126 N N . TYR B 1 123 ? 8.633 15.672 17.688 1 98 123 TYR B N 1
ATOM 4127 C CA . TYR B 1 123 ? 9.852 14.969 18.062 1 98 123 TYR B CA 1
ATOM 4128 C C . TYR B 1 123 ? 10.008 14.891 19.578 1 98 123 TYR B C 1
ATOM 4130 O O . TYR B 1 123 ? 10.68 15.727 20.188 1 98 123 TYR B O 1
ATOM 4138 N N . HIS B 1 124 ? 9.484 13.875 20.219 1 97.12 124 HIS B N 1
ATOM 4139 C CA . HIS B 1 124 ? 9.594 13.602 21.656 1 97.12 124 HIS B CA 1
ATOM 4140 C C . HIS B 1 124 ? 9.5 14.883 22.469 1 97.12 124 HIS B C 1
ATOM 4142 O O . HIS B 1 124 ? 10.43 15.219 23.203 1 97.12 124 HIS B O 1
ATOM 4148 N N . GLY B 1 125 ? 8.359 15.531 22.406 1 97.19 125 GLY B N 1
ATOM 4149 C CA . GLY B 1 125 ? 8.078 16.703 23.219 1 97.19 125 GLY B CA 1
ATOM 4150 C C . GLY B 1 125 ? 8.336 18.016 22.5 1 97.19 125 GLY B C 1
ATOM 4151 O O . GLY B 1 125 ? 7.918 19.062 22.969 1 97.19 125 GLY B O 1
ATOM 4152 N N . THR B 1 126 ? 9 18.031 21.391 1 98.31 126 THR B N 1
ATOM 4153 C CA . THR B 1 126 ? 9.242 19.234 20.594 1 98.31 126 THR B CA 1
ATOM 4154 C C . THR B 1 126 ? 8.438 19.203 19.297 1 98.31 126 THR B C 1
ATOM 4156 O O . THR B 1 126 ? 8.586 18.297 18.484 1 98.31 126 THR B O 1
ATOM 4159 N N . ALA B 1 127 ? 7.602 20.188 19.172 1 98.62 127 ALA B N 1
ATOM 4160 C CA . ALA B 1 127 ? 6.883 20.359 17.906 1 98.62 127 ALA B CA 1
ATOM 4161 C C . ALA B 1 127 ? 7.652 21.266 16.953 1 98.62 127 ALA B C 1
ATOM 4163 O O . ALA B 1 127 ? 8.016 22.391 17.312 1 98.62 127 ALA B O 1
ATOM 4164 N N . VAL B 1 128 ? 7.957 20.766 15.812 1 98.69 128 VAL B N 1
ATOM 4165 C CA . VAL B 1 128 ? 8.594 21.578 14.781 1 98.69 128 VAL B CA 1
ATOM 4166 C C . VAL B 1 128 ? 7.559 21.969 13.719 1 98.69 128 VAL B C 1
ATOM 4168 O O . VAL B 1 128 ? 6.957 21.109 13.086 1 98.69 128 VAL B O 1
ATOM 4171 N N . ILE B 1 129 ? 7.359 23.25 13.539 1 98.38 129 ILE B N 1
ATOM 4172 C CA . ILE B 1 129 ? 6.398 23.812 12.594 1 98.38 129 ILE B CA 1
ATOM 4173 C C . ILE B 1 129 ? 7.125 24.266 11.328 1 98.38 129 ILE B C 1
ATOM 4175 O O . ILE B 1 129 ? 8.195 24.875 11.406 1 98.38 129 ILE B O 1
ATOM 4179 N N . GLN B 1 130 ? 6.613 23.906 10.266 1 98.19 130 GLN B N 1
ATOM 4180 C CA . GLN B 1 130 ? 7.047 24.438 8.984 1 98.19 130 GLN B CA 1
ATOM 4181 C C . GLN B 1 130 ? 5.859 24.922 8.156 1 98.19 130 GLN B C 1
ATOM 4183 O O . GLN B 1 130 ? 4.91 24.172 7.926 1 98.19 130 GLN B O 1
ATOM 4188 N N . THR B 1 131 ? 5.875 26.172 7.762 1 97.94 131 THR B N 1
ATOM 4189 C CA . THR B 1 131 ? 4.805 26.734 6.941 1 97.94 131 THR B CA 1
ATOM 4190 C C . THR B 1 131 ? 5.277 26.938 5.504 1 97.94 131 THR B C 1
ATOM 4192 O O . THR B 1 131 ? 6.434 27.297 5.27 1 97.94 131 THR B O 1
ATOM 4195 N N . HIS B 1 132 ? 4.395 26.781 4.543 1 96.31 132 HIS B N 1
ATOM 4196 C CA . HIS B 1 132 ? 4.777 26.828 3.135 1 96.31 132 HIS B CA 1
ATOM 4197 C C . HIS B 1 132 ? 4.164 28.031 2.436 1 96.31 132 HIS B C 1
ATOM 4199 O O . HIS B 1 132 ? 4.359 28.219 1.232 1 96.31 132 HIS B O 1
ATOM 4205 N N . HIS B 1 133 ? 3.416 28.875 3.088 1 95.5 133 HIS B N 1
ATOM 4206 C CA . HIS B 1 133 ? 2.982 30.172 2.58 1 95.5 133 HIS B CA 1
ATOM 4207 C C . HIS B 1 133 ? 2.846 31.188 3.711 1 95.5 133 HIS B C 1
ATOM 4209 O O . HIS B 1 133 ? 2.711 30.812 4.875 1 95.5 133 HIS B O 1
ATOM 4215 N N . ILE B 1 134 ? 2.842 32.406 3.377 1 96.56 134 ILE B N 1
ATOM 4216 C CA . ILE B 1 134 ? 3.023 33.469 4.332 1 96.56 134 ILE B CA 1
ATOM 4217 C C . ILE B 1 134 ? 1.787 33.594 5.223 1 96.56 134 ILE B C 1
ATOM 4219 O O . ILE B 1 134 ? 1.89 34 6.387 1 96.56 134 ILE B O 1
ATOM 4223 N N . GLY B 1 135 ? 0.644 33.25 4.695 1 96.81 135 GLY B N 1
ATOM 4224 C CA . GLY B 1 135 ? -0.571 33.281 5.492 1 96.81 135 GLY B CA 1
ATOM 4225 C C . GLY B 1 135 ? -0.514 32.375 6.707 1 96.81 135 GLY B C 1
ATOM 4226 O O . GLY B 1 135 ? -0.908 32.781 7.805 1 96.81 135 GLY B O 1
ATOM 4227 N N . MET B 1 136 ? -0.001 31.266 6.559 1 97.38 136 MET B N 1
ATOM 4228 C CA . MET B 1 136 ? 0.146 30.312 7.664 1 97.38 136 MET B CA 1
ATOM 4229 C C . MET B 1 136 ? 1.236 30.766 8.625 1 97.38 136 MET B C 1
ATOM 4231 O O . MET B 1 136 ? 1.093 30.625 9.844 1 97.38 136 MET B O 1
ATOM 4235 N N . TYR B 1 137 ? 2.26 31.297 8.07 1 97.44 137 TYR B N 1
ATOM 4236 C CA . TYR B 1 137 ? 3.361 31.781 8.898 1 97.44 137 TYR B CA 1
ATOM 4237 C C . TYR B 1 137 ? 2.879 32.844 9.875 1 97.44 137 TYR B C 1
ATOM 4239 O O . TYR B 1 137 ? 3.312 32.875 11.031 1 97.44 137 TYR B O 1
ATOM 4247 N N . ARG B 1 138 ? 2.039 33.656 9.43 1 95.62 138 ARG B N 1
ATOM 4248 C CA . ARG B 1 138 ? 1.537 34.75 10.25 1 95.62 138 ARG B CA 1
ATOM 4249 C C . ARG B 1 138 ? 0.698 34.219 11.414 1 95.62 138 ARG B C 1
ATOM 4251 O O . ARG B 1 138 ? 0.396 34.969 12.352 1 95.62 138 ARG B O 1
ATOM 4258 N N . GLN B 1 139 ? 0.33 32.938 11.344 1 96.88 139 GLN B N 1
ATOM 4259 C CA . GLN B 1 139 ? -0.502 32.312 12.375 1 96.88 139 GLN B CA 1
ATOM 4260 C C . GLN B 1 139 ? 0.334 31.469 13.32 1 96.88 139 GLN B C 1
ATOM 4262 O O . GLN B 1 139 ? -0.208 30.797 14.195 1 96.88 139 GLN B O 1
ATOM 4267 N N . VAL B 1 140 ? 1.621 31.438 13.258 1 97.44 140 VAL B N 1
ATOM 4268 C CA . VAL B 1 140 ? 2.498 30.5 13.953 1 97.44 140 VAL B CA 1
ATOM 4269 C C . VAL B 1 140 ? 2.35 30.672 15.469 1 97.44 140 VAL B C 1
ATOM 4271 O O . VAL B 1 140 ? 2.328 29.688 16.203 1 97.44 140 VAL B O 1
ATOM 4274 N N . LYS B 1 141 ? 2.246 31.938 15.945 1 96.56 141 LYS B N 1
ATOM 4275 C CA . LYS B 1 141 ? 2.119 32.188 17.391 1 96.56 141 LYS B CA 1
ATOM 4276 C C . LYS B 1 141 ? 0.826 31.578 17.922 1 96.56 141 LYS B C 1
ATOM 4278 O O . LYS B 1 141 ? 0.832 30.938 18.969 1 96.56 141 LYS B O 1
ATOM 4283 N N . GLU B 1 142 ? -0.296 31.812 17.203 1 97.25 142 GLU B N 1
ATOM 4284 C CA . GLU B 1 142 ? -1.582 31.25 17.609 1 97.25 142 GLU B CA 1
ATOM 4285 C C . GLU B 1 142 ? -1.553 29.734 17.547 1 97.25 142 GLU B C 1
ATOM 4287 O O . GLU B 1 142 ? -2.121 29.062 18.422 1 97.25 142 GLU B O 1
ATOM 4292 N N . ILE B 1 143 ? -0.907 29.188 16.531 1 98.38 143 ILE B N 1
ATOM 4293 C CA . ILE B 1 143 ? -0.789 27.75 16.359 1 98.38 143 ILE B CA 1
ATOM 4294 C C . ILE B 1 143 ? 0.021 27.156 17.516 1 98.38 143 ILE B C 1
ATOM 4296 O O . ILE B 1 143 ? -0.355 26.125 18.094 1 98.38 143 ILE B O 1
ATOM 4300 N N . ALA B 1 144 ? 1.104 27.828 17.875 1 98.19 144 ALA B N 1
ATOM 4301 C CA . ALA B 1 144 ? 1.93 27.375 18.984 1 98.19 144 ALA B CA 1
ATOM 4302 C C . ALA B 1 144 ? 1.133 27.359 20.297 1 98.19 144 ALA B C 1
ATOM 4304 O O . ALA B 1 144 ? 1.246 26.438 21.094 1 98.19 144 ALA B O 1
ATOM 4305 N N . GLN B 1 145 ? 0.373 28.406 20.484 1 97.69 145 GLN B N 1
ATOM 4306 C CA . GLN B 1 145 ? -0.478 28.469 21.672 1 97.69 145 GLN B CA 1
ATOM 4307 C C . GLN B 1 145 ? -1.491 27.328 21.688 1 97.69 145 GLN B C 1
ATOM 4309 O O . GLN B 1 145 ? -1.754 26.734 22.734 1 97.69 145 GLN B O 1
ATOM 4314 N N . ALA B 1 146 ? -2.053 27.094 20.531 1 98.5 146 ALA B N 1
ATOM 4315 C CA . ALA B 1 146 ? -3.01 25.984 20.422 1 98.5 146 ALA B CA 1
ATOM 4316 C C . ALA B 1 146 ? -2.346 24.656 20.719 1 98.5 146 ALA B C 1
ATOM 4318 O O . ALA B 1 146 ? -2.936 23.797 21.375 1 98.5 146 ALA B O 1
ATOM 4319 N N . LEU B 1 147 ? -1.125 24.453 20.219 1 98.62 147 LEU B N 1
ATOM 4320 C CA . LEU B 1 147 ? -0.368 23.234 20.516 1 98.62 147 LEU B CA 1
ATOM 4321 C C . LEU B 1 147 ? -0.177 23.062 22.016 1 98.62 147 LEU B C 1
ATOM 4323 O O . LEU B 1 147 ? -0.35 21.953 22.547 1 98.62 147 LEU B O 1
ATOM 4327 N N . LYS B 1 148 ? 0.186 24.125 22.672 1 97.62 148 LYS B N 1
ATOM 4328 C CA . LYS B 1 148 ? 0.359 24.078 24.125 1 97.62 148 LYS B CA 1
ATOM 4329 C C . LYS B 1 148 ? -0.937 23.688 24.828 1 97.62 148 LYS B C 1
ATOM 4331 O O . LYS B 1 148 ? -0.918 22.906 25.781 1 97.62 148 LYS B O 1
ATOM 4336 N N . ALA B 1 149 ? -1.982 24.234 24.328 1 98.12 149 ALA B N 1
ATOM 4337 C CA . ALA B 1 149 ? -3.283 23.922 24.922 1 98.12 149 ALA B CA 1
ATOM 4338 C C . ALA B 1 149 ? -3.635 22.453 24.766 1 98.12 149 ALA B C 1
ATOM 4340 O O . ALA B 1 149 ? -4.191 21.844 25.672 1 98.12 149 ALA B O 1
ATOM 4341 N N . VAL B 1 150 ? -3.34 21.875 23.641 1 98.12 150 VAL B N 1
ATOM 4342 C CA . VAL B 1 150 ? -3.734 20.5 23.312 1 98.12 150 VAL B CA 1
ATOM 4343 C C . VAL B 1 150 ? -2.812 19.516 24.031 1 98.12 150 VAL B C 1
ATOM 4345 O O . VAL B 1 150 ? -3.273 18.516 24.578 1 98.12 150 VAL B O 1
ATOM 4348 N N . TYR B 1 151 ? -1.534 19.812 24.062 1 97.5 151 TYR B N 1
ATOM 4349 C CA . TYR B 1 151 ? -0.564 18.844 24.562 1 97.5 151 TYR B CA 1
ATOM 4350 C C . TYR B 1 151 ? -0.273 19.062 26.047 1 97.5 151 TYR B C 1
ATOM 4352 O O . TYR B 1 151 ? 0.193 18.156 26.734 1 97.5 151 TYR B O 1
ATOM 4360 N N . GLY B 1 152 ? -0.458 20.281 26.469 1 96 152 GLY B N 1
ATOM 4361 C CA . GLY B 1 152 ? -0.176 20.625 27.859 1 96 152 GLY B CA 1
ATOM 4362 C C . GLY B 1 152 ? 1.278 20.406 28.25 1 96 152 GLY B C 1
ATOM 4363 O O . GLY B 1 152 ? 2.18 20.891 27.562 1 96 152 GLY B O 1
ATOM 4364 N N . GLU B 1 153 ? 1.553 19.625 29.297 1 94.38 153 GLU B N 1
ATOM 4365 C CA . GLU B 1 153 ? 2.885 19.438 29.859 1 94.38 153 GLU B CA 1
ATOM 4366 C C . GLU B 1 153 ? 3.727 18.5 29 1 94.38 153 GLU B C 1
ATOM 4368 O O . GLU B 1 153 ? 4.945 18.422 29.172 1 94.38 153 GLU B O 1
ATOM 4373 N N . LYS B 1 154 ? 3.092 17.875 28.125 1 95.19 154 LYS B N 1
ATOM 4374 C CA . LYS B 1 154 ? 3.807 16.938 27.281 1 95.19 154 LYS B CA 1
ATOM 4375 C C . LYS B 1 154 ? 4.555 17.656 26.156 1 95.19 154 LYS B C 1
ATOM 4377 O O . LYS B 1 154 ? 5.383 17.047 25.469 1 95.19 154 LYS B O 1
ATOM 4382 N N . LEU B 1 155 ? 4.234 18.906 25.969 1 97.75 155 LEU B N 1
ATOM 4383 C CA . LEU B 1 155 ? 4.938 19.719 24.969 1 97.75 155 LEU B CA 1
ATOM 4384 C C . LEU B 1 155 ? 6.016 20.578 25.641 1 97.75 155 LEU B C 1
ATOM 4386 O O . LEU B 1 155 ? 5.711 21.438 26.469 1 97.75 155 LEU B O 1
ATOM 4390 N N . ASP B 1 156 ? 7.234 20.344 25.25 1 98.31 156 ASP B N 1
ATOM 4391 C CA . ASP B 1 156 ? 8.359 21.047 25.859 1 98.31 156 ASP B CA 1
ATOM 4392 C C . ASP B 1 156 ? 8.719 22.312 25.062 1 98.31 156 ASP B C 1
ATOM 4394 O O . ASP B 1 156 ? 9.148 23.312 25.641 1 98.31 156 ASP B O 1
ATOM 4398 N N . ALA B 1 157 ? 8.547 22.219 23.734 1 98.44 157 ALA B N 1
ATOM 4399 C CA . ALA B 1 157 ? 9.008 23.328 22.906 1 98.44 157 ALA B CA 1
ATOM 4400 C C . ALA B 1 157 ? 8.305 23.328 21.547 1 98.44 157 ALA B C 1
ATOM 4402 O O . ALA B 1 157 ? 7.793 22.297 21.109 1 98.44 157 ALA B O 1
ATOM 4403 N N . VAL B 1 158 ? 8.211 24.469 20.969 1 98.56 158 VAL B N 1
ATOM 4404 C CA . VAL B 1 158 ? 7.781 24.656 19.594 1 98.56 158 VAL B CA 1
ATOM 4405 C C . VAL B 1 158 ? 8.859 25.391 18.812 1 98.56 158 VAL B C 1
ATOM 4407 O O . VAL B 1 158 ? 9.273 26.484 19.203 1 98.56 158 VAL B O 1
ATOM 4410 N N . TYR B 1 159 ? 9.359 24.812 17.797 1 98.31 159 TYR B N 1
ATOM 4411 C CA . TYR B 1 159 ? 10.367 25.406 16.922 1 98.31 159 TYR B CA 1
ATOM 4412 C C . TYR B 1 159 ? 9.789 25.703 15.539 1 98.31 159 TYR B C 1
ATOM 4414 O O . TYR B 1 159 ? 9.188 24.828 14.914 1 98.31 159 TYR B O 1
ATOM 4422 N N . ASP B 1 160 ? 9.898 26.938 15.109 1 98 160 ASP B N 1
ATOM 4423 C CA . ASP B 1 160 ? 9.461 27.359 13.781 1 98 160 ASP B CA 1
ATOM 4424 C C . ASP B 1 160 ? 10.617 27.297 12.781 1 98 160 ASP B C 1
ATOM 4426 O O . ASP B 1 160 ? 11.57 28.078 12.875 1 98 160 ASP B O 1
ATOM 4430 N N . LYS B 1 161 ? 10.469 26.406 11.883 1 97.81 161 LYS B N 1
ATOM 4431 C CA . LYS B 1 161 ? 11.492 26.219 10.859 1 97.81 161 LYS B CA 1
ATOM 4432 C C . LYS B 1 161 ? 10.977 26.641 9.484 1 97.81 161 LYS B C 1
ATOM 4434 O O . LYS B 1 161 ? 11.188 25.922 8.5 1 97.81 161 LYS B O 1
ATOM 4439 N N . SER B 1 162 ? 10.32 27.719 9.328 1 97.25 162 SER B N 1
ATOM 4440 C CA . SER B 1 162 ? 9.609 28.125 8.117 1 97.25 162 SER B CA 1
ATOM 4441 C C . SER B 1 162 ? 10.531 28.891 7.168 1 97.25 162 SER B C 1
ATOM 4443 O O . SER B 1 162 ? 10.195 29.094 6 1 97.25 162 SER B O 1
ATOM 4445 N N . ALA B 1 163 ? 11.734 29.297 7.59 1 95.56 163 ALA B N 1
ATOM 4446 C CA . ALA B 1 163 ? 12.625 30.109 6.77 1 95.56 163 ALA B CA 1
ATOM 4447 C C . ALA B 1 163 ? 13.086 29.344 5.535 1 95.56 163 ALA B C 1
ATOM 4449 O O . ALA B 1 163 ? 13.414 29.938 4.508 1 95.56 163 ALA B O 1
ATOM 4450 N N . GLU B 1 164 ? 13.078 28.016 5.641 1 92 164 GLU B N 1
ATOM 4451 C CA . GLU B 1 164 ? 13.578 27.172 4.555 1 92 164 GLU B CA 1
ATOM 4452 C C . GLU B 1 164 ? 12.516 26.984 3.475 1 92 164 GLU B C 1
ATOM 4454 O O . GLU B 1 164 ? 12.836 26.578 2.352 1 92 164 GLU B O 1
ATOM 4459 N N . THR B 1 165 ? 11.289 27.266 3.762 1 94.56 165 THR B N 1
ATOM 4460 C CA . THR B 1 165 ? 10.211 26.906 2.842 1 94.56 165 THR B CA 1
ATOM 4461 C C . THR B 1 165 ? 9.531 28.156 2.305 1 94.56 165 THR B C 1
ATOM 4463 O O . THR B 1 165 ? 8.789 28.094 1.319 1 94.56 165 THR B O 1
ATOM 4466 N N . LEU B 1 166 ? 9.773 29.297 2.875 1 95.5 166 LEU B N 1
ATOM 4467 C CA . LEU B 1 166 ? 9.172 30.547 2.426 1 95.5 166 LEU B CA 1
ATOM 4468 C C . LEU B 1 166 ? 10.172 31.375 1.63 1 95.5 166 LEU B C 1
ATOM 4470 O O . LEU B 1 166 ? 11.375 31.281 1.849 1 95.5 166 LEU B O 1
ATOM 4474 N N . PRO B 1 167 ? 9.641 32.219 0.778 1 92.81 167 PRO B N 1
ATOM 4475 C CA . PRO B 1 167 ? 10.539 33.125 0.048 1 92.81 167 PRO B CA 1
ATOM 4476 C C . PRO B 1 167 ? 11.359 34 0.973 1 92.81 167 PRO B C 1
ATOM 4478 O O . PRO B 1 167 ? 10.852 34.5 1.992 1 92.81 167 PRO B O 1
ATOM 4481 N N . LYS B 1 168 ? 12.555 34.312 0.542 1 93.12 168 LYS B N 1
ATOM 4482 C CA . LYS B 1 168 ? 13.508 35.062 1.366 1 93.12 168 LYS B CA 1
ATOM 4483 C C . LYS B 1 168 ? 13.062 36.5 1.579 1 93.12 168 LYS B C 1
ATOM 4485 O O . LYS B 1 168 ? 13.375 37.094 2.602 1 93.12 168 LYS B O 1
ATOM 4490 N N . ASN B 1 169 ? 12.305 36.938 0.664 1 91.94 169 ASN B N 1
ATOM 4491 C CA . ASN B 1 169 ? 11.922 38.344 0.705 1 91.94 169 ASN B CA 1
ATOM 4492 C C . ASN B 1 169 ? 10.945 38.625 1.849 1 91.94 169 ASN B C 1
ATOM 4494 O O . ASN B 1 169 ? 10.711 39.781 2.199 1 91.94 169 ASN B O 1
ATOM 4498 N N . TYR B 1 170 ? 10.43 37.656 2.461 1 92.94 170 TYR B N 1
ATOM 4499 C CA . TYR B 1 170 ? 9.523 37.844 3.588 1 92.94 170 TYR B CA 1
ATOM 4500 C C . TYR B 1 170 ? 10.305 38.062 4.879 1 92.94 170 TYR B C 1
ATOM 4502 O O . TYR B 1 170 ? 9.727 38.438 5.906 1 92.94 170 TYR B O 1
ATOM 4510 N N . GLY B 1 171 ? 11.594 37.75 4.875 1 92.5 171 GLY B N 1
ATOM 4511 C CA . GLY B 1 171 ? 12.438 38 6.035 1 92.5 171 GLY B CA 1
ATOM 4512 C C . GLY B 1 171 ? 12.109 37.094 7.203 1 92.5 171 GLY B C 1
ATOM 4513 O O . GLY B 1 171 ? 12.172 37.5 8.359 1 92.5 171 GLY B O 1
ATOM 4514 N N . VAL B 1 172 ? 11.695 35.906 6.898 1 93.81 172 VAL B N 1
ATOM 4515 C CA . VAL B 1 172 ? 11.312 34.938 7.906 1 93.81 172 VAL B CA 1
ATOM 4516 C C . VAL B 1 172 ? 12.562 34.25 8.477 1 93.81 172 VAL B C 1
ATOM 4518 O O . VAL B 1 172 ? 13.508 33.969 7.746 1 93.81 172 VAL B O 1
ATOM 4521 N N . GLU B 1 173 ? 12.602 34.062 9.758 1 93.19 173 GLU B N 1
ATOM 4522 C CA . GLU B 1 173 ? 13.711 33.406 10.422 1 93.19 173 GLU B CA 1
ATOM 4523 C C . GLU B 1 173 ? 13.227 32.188 11.227 1 93.19 173 GLU B C 1
ATOM 4525 O O . GLU B 1 173 ? 12.117 32.219 11.773 1 93.19 173 GLU B O 1
ATOM 4530 N N . ASN B 1 174 ? 14.047 31.156 11.258 1 96.5 174 ASN B N 1
ATOM 4531 C CA . ASN B 1 174 ? 13.797 30.047 12.18 1 96.5 174 ASN B CA 1
ATOM 4532 C C . ASN B 1 174 ? 13.977 30.484 13.633 1 96.5 174 ASN B C 1
ATOM 4534 O O . ASN B 1 174 ? 14.852 31.297 13.938 1 96.5 174 ASN B O 1
ATOM 4538 N N . ARG B 1 175 ? 13.141 29.984 14.484 1 96.25 175 ARG B N 1
ATOM 4539 C CA . ARG B 1 175 ? 13.242 30.422 15.875 1 96.25 175 ARG B CA 1
ATOM 4540 C C . ARG B 1 175 ? 12.492 29.484 16.812 1 96.25 175 ARG B C 1
ATOM 4542 O O . ARG B 1 175 ? 11.562 28.797 16.391 1 96.25 175 ARG B O 1
ATOM 4549 N N . LEU B 1 176 ? 12.938 29.453 18.016 1 97.44 176 LEU B N 1
ATOM 4550 C CA . LEU B 1 176 ? 12.148 28.859 19.109 1 97.44 176 LEU B CA 1
ATOM 4551 C C . LEU B 1 176 ? 10.969 29.75 19.469 1 97.44 176 LEU B C 1
ATOM 4553 O O . LEU B 1 176 ? 11.156 30.891 19.906 1 97.44 176 LEU B O 1
ATOM 4557 N N . VAL B 1 177 ? 9.797 29.297 19.25 1 97.19 177 VAL B N 1
ATOM 4558 C CA . VAL B 1 177 ? 8.586 30.078 19.484 1 97.19 177 VAL B CA 1
ATOM 4559 C C . VAL B 1 177 ? 8.164 29.969 20.953 1 97.19 177 VAL B C 1
ATOM 4561 O O . VAL B 1 177 ? 7.621 30.906 21.531 1 97.19 177 VAL B O 1
ATOM 4564 N N . PHE B 1 178 ? 8.414 28.766 21.406 1 93.88 178 PHE B N 1
ATOM 4565 C CA . PHE B 1 178 ? 7.969 28.453 22.75 1 93.88 178 PHE B CA 1
ATOM 4566 C C . PHE B 1 178 ? 8.898 27.438 23.406 1 93.88 178 PHE B C 1
ATOM 4568 O O . PHE B 1 178 ? 9.383 26.516 22.734 1 93.88 178 PHE B O 1
ATOM 4575 N N . GLY B 1 179 ? 9.25 27.625 24.641 1 96.56 179 GLY B N 1
ATOM 4576 C CA . GLY B 1 179 ? 9.859 26.594 25.469 1 96.56 179 GLY B CA 1
ATOM 4577 C C . GLY B 1 179 ? 11.289 26.281 25.078 1 96.56 179 GLY B C 1
ATOM 4578 O O . GLY B 1 179 ? 11.945 27.078 24.406 1 96.56 179 GLY B O 1
ATOM 4579 N N . GLN B 1 180 ? 11.773 25.141 25.672 1 97.19 180 GLN B N 1
ATOM 4580 C CA . GLN B 1 180 ? 13.109 24.609 25.422 1 97.19 180 GLN B CA 1
ATOM 4581 C C . GLN B 1 180 ? 13.078 23.094 25.234 1 97.19 180 GLN B C 1
ATOM 4583 O O . GLN B 1 180 ? 12.508 22.375 26.047 1 97.19 180 GLN B O 1
ATOM 4588 N N . PRO B 1 181 ? 13.688 22.688 24.109 1 97.25 181 PRO B N 1
ATOM 4589 C CA . PRO B 1 181 ? 13.75 21.234 23.922 1 97.25 181 PRO B CA 1
ATOM 4590 C C . PRO B 1 181 ? 14.492 20.531 25.047 1 97.25 181 PRO B C 1
ATOM 4592 O O . PRO B 1 181 ? 15.523 21.016 25.516 1 97.25 181 PRO B O 1
ATOM 4595 N N . LYS B 1 182 ? 14.016 19.375 25.469 1 97.25 182 LYS B N 1
ATOM 4596 C CA . LYS B 1 182 ? 14.672 18.594 26.516 1 97.25 182 LYS B CA 1
ATOM 4597 C C . LYS B 1 182 ? 15.609 17.547 25.922 1 97.25 182 LYS B C 1
ATOM 4599 O O . LYS B 1 182 ? 16.562 17.125 26.578 1 97.25 182 LYS B O 1
ATOM 4604 N N . THR B 1 183 ? 15.352 17.125 24.719 1 96.62 183 THR B N 1
ATOM 4605 C CA . THR B 1 183 ? 16.156 16.125 24.031 1 96.62 183 THR B CA 1
ATOM 4606 C C . THR B 1 183 ? 16.031 16.281 22.516 1 96.62 183 THR B C 1
ATOM 4608 O O . THR B 1 183 ? 15.078 16.906 22.031 1 96.62 183 THR B O 1
ATOM 4611 N N . GLN B 1 184 ? 17 15.805 21.797 1 96.38 184 GLN B N 1
ATOM 4612 C CA . GLN B 1 184 ? 16.953 15.75 20.344 1 96.38 184 GLN B CA 1
ATOM 4613 C C . GLN B 1 184 ? 16.891 14.305 19.859 1 96.38 184 GLN B C 1
ATOM 4615 O O . GLN B 1 184 ? 16.984 14.047 18.656 1 96.38 184 GLN B O 1
ATOM 4620 N N . THR B 1 185 ? 16.766 13.406 20.766 1 97.81 185 THR B N 1
ATOM 4621 C CA . THR B 1 185 ? 16.703 11.984 20.422 1 97.81 185 THR B CA 1
ATOM 4622 C C . THR B 1 185 ? 15.25 11.5 20.406 1 97.81 185 THR B C 1
ATOM 4624 O O . THR B 1 185 ? 14.461 11.859 21.281 1 97.81 185 THR B O 1
ATOM 4627 N N . VAL B 1 186 ? 14.922 10.703 19.422 1 98.19 186 VAL B N 1
ATOM 4628 C CA . VAL B 1 186 ? 13.57 10.156 19.328 1 98.19 186 VAL B CA 1
ATOM 4629 C C . VAL B 1 186 ? 13.633 8.633 19.203 1 98.19 186 VAL B C 1
ATOM 4631 O O . VAL B 1 186 ? 14.711 8.07 19 1 98.19 186 VAL B O 1
ATOM 4634 N N . LEU B 1 187 ? 12.484 8.023 19.375 1 98.44 187 LEU B N 1
ATOM 4635 C CA . LEU B 1 187 ? 12.289 6.594 19.141 1 98.44 187 LEU B CA 1
ATOM 4636 C C . LEU B 1 187 ? 11.312 6.359 17.984 1 98.44 187 LEU B C 1
ATOM 4638 O O . LEU B 1 187 ? 10.305 7.051 17.875 1 98.44 187 LEU B O 1
ATOM 4642 N N . GLU B 1 188 ? 11.648 5.48 17.141 1 98.5 188 GLU B N 1
ATOM 4643 C CA . GLU B 1 188 ? 10.781 4.938 16.109 1 98.5 188 GLU B CA 1
ATOM 4644 C C . GLU B 1 188 ? 10.836 3.414 16.078 1 98.5 188 GLU B C 1
ATOM 4646 O O . GLU B 1 188 ? 11.828 2.834 15.625 1 98.5 188 GLU B O 1
ATOM 4651 N N . TYR B 1 189 ? 9.781 2.752 16.516 1 98 189 TYR B N 1
ATOM 4652 C CA . TYR B 1 189 ? 9.742 1.298 16.625 1 98 189 TYR B CA 1
ATOM 4653 C C . TYR B 1 189 ? 10.961 0.772 17.375 1 98 189 TYR B C 1
ATOM 4655 O O . TYR B 1 189 ? 11.617 -0.168 16.922 1 98 189 TYR B O 1
ATOM 4663 N N . GLY B 1 190 ? 11.32 1.457 18.375 1 98.25 190 GLY B N 1
ATOM 4664 C CA . GLY B 1 190 ? 12.398 1.026 19.25 1 98.25 190 GLY B CA 1
ATOM 4665 C C . GLY B 1 190 ? 13.766 1.479 18.766 1 98.25 190 GLY B C 1
ATOM 4666 O O . GLY B 1 190 ? 14.773 1.276 19.453 1 98.25 190 GLY B O 1
ATOM 4667 N N . CYS B 1 191 ? 13.906 2.084 17.625 1 98.62 191 CYS B N 1
ATOM 4668 C CA . CYS B 1 191 ? 15.156 2.625 17.109 1 98.62 191 CYS B CA 1
ATOM 4669 C C . CYS B 1 191 ? 15.344 4.074 17.531 1 98.62 191 CYS B C 1
ATOM 4671 O O . CYS B 1 191 ? 14.398 4.855 17.531 1 98.62 191 CYS B O 1
ATOM 4673 N N . GLN B 1 192 ? 16.531 4.418 17.828 1 98.44 192 GLN B N 1
ATOM 4674 C CA . GLN B 1 192 ? 16.828 5.773 18.281 1 98.44 192 GLN B CA 1
ATOM 4675 C C . GLN B 1 192 ? 17.469 6.59 17.156 1 98.44 192 GLN B C 1
ATOM 4677 O O . GLN B 1 192 ? 18.297 6.074 16.391 1 98.44 192 GLN B O 1
ATOM 4682 N N . TYR B 1 193 ? 17.078 7.809 17.047 1 98.25 193 TYR B N 1
ATOM 4683 C CA . TYR B 1 193 ? 17.641 8.727 16.078 1 98.25 193 TYR B CA 1
ATOM 4684 C C . TYR B 1 193 ? 17.875 10.102 16.688 1 98.25 193 TYR B C 1
ATOM 4686 O O . TYR B 1 193 ? 17.062 10.586 17.484 1 98.25 193 TYR B O 1
ATOM 4694 N N . GLU B 1 194 ? 18.953 10.672 16.312 1 97.31 194 GLU B N 1
ATOM 4695 C CA . GLU B 1 194 ? 19.203 12.078 16.625 1 97.31 194 GLU B CA 1
ATOM 4696 C C . GLU B 1 194 ? 18.609 13 15.578 1 97.31 194 GLU B C 1
ATOM 4698 O O . GLU B 1 194 ? 18.875 12.852 14.383 1 97.31 194 GLU B O 1
ATOM 4703 N N . ILE B 1 195 ? 17.828 13.938 16.078 1 95.81 195 ILE B N 1
ATOM 4704 C CA . ILE B 1 195 ? 17.125 14.844 15.172 1 95.81 195 ILE B CA 1
ATOM 4705 C C . ILE B 1 195 ? 17.797 16.203 15.18 1 95.81 195 ILE B C 1
ATOM 4707 O O . ILE B 1 195 ? 18.078 16.766 16.234 1 95.81 195 ILE B O 1
ATOM 4711 N N . ASP B 1 196 ? 18.078 16.703 14.016 1 92.06 196 ASP B N 1
ATOM 4712 C CA . ASP B 1 196 ? 18.562 18.078 13.859 1 92.06 196 ASP B CA 1
ATOM 4713 C C . ASP B 1 196 ? 17.547 18.938 13.133 1 92.06 196 ASP B C 1
ATOM 4715 O O . ASP B 1 196 ? 17.641 19.141 11.922 1 92.06 196 ASP B O 1
ATOM 4719 N N . TRP B 1 197 ? 16.641 19.516 13.93 1 93.06 197 TRP B N 1
ATOM 4720 C CA . TRP B 1 197 ? 15.586 20.281 13.273 1 93.06 197 TRP B CA 1
ATOM 4721 C C . TRP B 1 197 ? 16.078 21.688 12.906 1 93.06 197 TRP B C 1
ATOM 4723 O O . TRP B 1 197 ? 15.375 22.438 12.242 1 93.06 197 TRP B O 1
ATOM 4733 N N . GLU B 1 198 ? 17.203 22.125 13.266 1 91.06 198 GLU B N 1
ATOM 4734 C CA . GLU B 1 198 ? 17.75 23.422 12.883 1 91.06 198 GLU B CA 1
ATOM 4735 C C . GLU B 1 198 ? 18.438 23.359 11.516 1 91.06 198 GLU B C 1
ATOM 4737 O O . GLU B 1 198 ? 18.125 24.141 10.617 1 91.06 198 GLU B O 1
ATOM 4742 N N . LYS B 1 199 ? 19.297 22.266 11.359 1 89.31 199 LYS B N 1
ATOM 4743 C CA . LYS B 1 199 ? 20.109 22.219 10.148 1 89.31 199 LYS B CA 1
ATOM 4744 C C . LYS B 1 199 ? 19.703 21.047 9.258 1 89.31 199 LYS B C 1
ATOM 4746 O O . LYS B 1 199 ? 20.078 21 8.086 1 89.31 199 LYS B O 1
ATOM 4751 N N . GLY B 1 200 ? 18.969 20.203 9.812 1 89.06 200 GLY B N 1
ATOM 4752 C CA . GLY B 1 200 ? 18.609 18.984 9.086 1 89.06 200 GLY B CA 1
ATOM 4753 C C . GLY B 1 200 ? 17.609 19.219 7.973 1 89.06 200 GLY B C 1
ATOM 4754 O O . GLY B 1 200 ? 17.047 20.312 7.855 1 89.06 200 GLY B O 1
ATOM 4755 N N . GLN B 1 201 ? 17.422 18.219 7.133 1 86.62 201 GLN B N 1
ATOM 4756 C CA . GLN B 1 201 ? 16.469 18.266 6.023 1 86.62 201 GLN B CA 1
ATOM 4757 C C . GLN B 1 201 ? 15.031 18.219 6.527 1 86.62 201 GLN B C 1
ATOM 4759 O O . GLN B 1 201 ? 14.75 17.609 7.559 1 86.62 201 GLN B O 1
ATOM 4764 N N . LYS B 1 202 ? 14.086 18.828 5.711 1 92.69 202 LYS B N 1
ATOM 4765 C CA . LYS B 1 202 ? 12.688 18.906 6.125 1 92.69 202 LYS B CA 1
ATOM 4766 C C . LYS B 1 202 ? 12.562 19.484 7.535 1 92.69 202 LYS B C 1
ATOM 4768 O O . LYS B 1 202 ? 13.125 20.547 7.832 1 92.69 202 LYS B O 1
ATOM 4773 N N . THR B 1 203 ? 11.836 18.797 8.375 1 95.5 203 THR B N 1
ATOM 4774 C CA . THR B 1 203 ? 11.727 19.266 9.75 1 95.5 203 THR B CA 1
ATOM 4775 C C . THR B 1 203 ? 12.805 18.641 10.625 1 95.5 203 THR B C 1
ATOM 4777 O O . THR B 1 203 ? 12.836 18.875 11.836 1 95.5 203 THR B O 1
ATOM 4780 N N . GLY B 1 204 ? 13.727 17.906 10.062 1 93.88 204 GLY B N 1
ATOM 4781 C CA . GLY B 1 204 ? 14.836 17.312 10.805 1 93.88 204 GLY B CA 1
ATOM 4782 C C . GLY B 1 204 ? 14.977 15.812 10.562 1 93.88 204 GLY B C 1
ATOM 4783 O O . GLY B 1 204 ? 16.031 15.234 10.836 1 93.88 204 GLY B O 1
ATOM 4784 N N . PHE B 1 205 ? 13.977 15.18 10.07 1 96 205 PHE B N 1
ATOM 4785 C CA . PHE B 1 205 ? 13.906 13.734 9.898 1 96 205 PHE B CA 1
ATOM 4786 C C . PHE B 1 205 ? 12.844 13.367 8.859 1 96 205 PHE B C 1
ATOM 4788 O O . PHE B 1 205 ? 11.906 14.133 8.625 1 96 205 PHE B O 1
ATOM 4795 N N . PHE B 1 206 ? 13.07 12.289 8.125 1 96.94 206 PHE B N 1
ATOM 4796 C CA . PHE B 1 206 ? 12.086 11.812 7.164 1 96.94 206 PHE B CA 1
ATOM 4797 C C . PHE B 1 206 ? 11.055 10.914 7.84 1 96.94 206 PHE B C 1
ATOM 4799 O O . PHE B 1 206 ? 11.031 9.703 7.609 1 96.94 206 PHE B O 1
ATOM 4806 N N . VAL B 1 207 ? 10.133 11.633 8.516 1 97.94 207 VAL B N 1
ATOM 4807 C CA . VAL B 1 207 ? 9.094 10.93 9.266 1 97.94 207 VAL B CA 1
ATOM 4808 C C . VAL B 1 207 ? 8.242 10.102 8.312 1 97.94 207 VAL B C 1
ATOM 4810 O O . VAL B 1 207 ? 7.684 9.07 8.703 1 97.94 207 VAL B O 1
ATOM 4813 N N . ASP B 1 208 ? 8.242 10.508 7.02 1 97.94 208 ASP B N 1
ATOM 4814 C CA . ASP B 1 208 ? 7.363 9.914 6.02 1 97.94 208 ASP B CA 1
ATOM 4815 C C . ASP B 1 208 ? 7.848 8.516 5.621 1 97.94 208 ASP B C 1
ATOM 4817 O O . ASP B 1 208 ? 7.129 7.773 4.957 1 97.94 208 ASP B O 1
ATOM 4821 N N . GLN B 1 209 ? 8.992 8.055 6.02 1 98.38 209 GLN B N 1
ATOM 4822 C CA . GLN B 1 209 ? 9.523 6.742 5.664 1 98.38 209 GLN B CA 1
ATOM 4823 C C . GLN B 1 209 ? 9.359 5.754 6.816 1 98.38 209 GLN B C 1
ATOM 4825 O O . GLN B 1 209 ? 9.836 4.617 6.738 1 98.38 209 GLN B O 1
ATOM 4830 N N . ARG B 1 210 ? 8.727 6.172 7.914 1 98.44 210 ARG B N 1
ATOM 4831 C CA . ARG B 1 210 ? 8.664 5.383 9.141 1 98.44 210 ARG B CA 1
ATOM 4832 C C . ARG B 1 210 ? 8.188 3.963 8.852 1 98.44 210 ARG B C 1
ATOM 4834 O O . ARG B 1 210 ? 8.875 2.996 9.195 1 98.44 210 ARG B O 1
ATOM 4841 N N . GLU B 1 211 ? 7.016 3.859 8.172 1 98.5 211 GLU B N 1
ATOM 4842 C CA . GLU B 1 211 ? 6.438 2.537 7.941 1 98.5 211 GLU B CA 1
ATOM 4843 C C . GLU B 1 211 ? 7.281 1.729 6.957 1 98.5 211 GLU B C 1
ATOM 4845 O O . GLU B 1 211 ? 7.359 0.503 7.062 1 98.5 211 GLU B O 1
ATOM 4850 N N . ASN B 1 212 ? 7.914 2.406 6.004 1 98.75 212 ASN B N 1
ATOM 4851 C CA . ASN B 1 212 ? 8.773 1.717 5.047 1 98.75 212 ASN B CA 1
ATOM 4852 C C . ASN B 1 212 ? 10.039 1.182 5.715 1 98.75 212 ASN B C 1
ATOM 4854 O O . ASN B 1 212 ? 10.508 0.092 5.383 1 98.75 212 ASN B O 1
ATOM 4858 N N . ARG B 1 213 ? 10.641 1.947 6.656 1 98.81 213 ARG B N 1
ATOM 4859 C CA . ARG B 1 213 ? 11.766 1.464 7.453 1 98.81 213 ARG B CA 1
ATOM 4860 C C . ARG B 1 213 ? 11.375 0.235 8.266 1 98.81 213 ARG B C 1
ATOM 4862 O O . ARG B 1 213 ? 12.148 -0.72 8.367 1 98.81 213 ARG B O 1
ATOM 4869 N N . HIS B 1 214 ? 10.172 0.289 8.828 1 98.56 214 HIS B N 1
ATOM 4870 C CA . HIS B 1 214 ? 9.672 -0.838 9.609 1 98.56 214 HIS B CA 1
ATOM 4871 C C . HIS B 1 214 ? 9.523 -2.084 8.742 1 98.56 214 HIS B C 1
ATOM 4873 O O . HIS B 1 214 ? 9.875 -3.186 9.164 1 98.56 214 HIS B O 1
ATOM 4879 N N . LEU B 1 215 ? 8.992 -1.896 7.562 1 98.62 215 LEU B N 1
ATOM 4880 C CA . LEU B 1 215 ? 8.844 -3.012 6.633 1 98.62 215 LEU B CA 1
ATOM 4881 C C . LEU B 1 215 ? 10.195 -3.596 6.262 1 98.62 215 LEU B C 1
ATOM 4883 O O . LEU B 1 215 ? 10.375 -4.816 6.258 1 98.62 215 LEU B O 1
ATOM 4887 N N . LEU B 1 216 ? 11.148 -2.756 5.922 1 98.81 216 LEU B N 1
ATOM 4888 C CA . LEU B 1 216 ? 12.484 -3.225 5.57 1 98.81 216 LEU B CA 1
ATOM 4889 C C . LEU B 1 216 ? 13.078 -4.047 6.707 1 98.81 216 LEU B C 1
ATOM 4891 O O . LEU B 1 216 ? 13.727 -5.07 6.461 1 98.81 216 LEU B O 1
ATOM 4895 N N . ALA B 1 217 ? 12.891 -3.584 7.91 1 98.81 217 ALA B N 1
ATOM 4896 C CA . ALA B 1 217 ? 13.406 -4.289 9.078 1 98.81 217 ALA B CA 1
ATOM 4897 C C . ALA B 1 217 ? 12.906 -5.73 9.109 1 98.81 217 ALA B C 1
ATOM 4899 O O . ALA B 1 217 ? 13.664 -6.648 9.445 1 98.81 217 ALA B O 1
ATOM 4900 N N . GLN B 1 218 ? 11.688 -5.934 8.711 1 97.75 218 GLN B N 1
ATOM 4901 C CA . GLN B 1 218 ? 11.078 -7.258 8.75 1 97.75 218 GLN B CA 1
ATOM 4902 C C . GLN B 1 218 ? 11.766 -8.203 7.773 1 97.75 218 GLN B C 1
ATOM 4904 O O . GLN B 1 218 ? 11.703 -9.43 7.93 1 97.75 218 GLN B O 1
ATOM 4909 N N . TYR B 1 219 ? 12.445 -7.68 6.781 1 98.5 219 TYR B N 1
ATOM 4910 C CA . TYR B 1 219 ? 13.102 -8.492 5.766 1 98.5 219 TYR B CA 1
ATOM 4911 C C . TYR B 1 219 ? 14.602 -8.586 6.027 1 98.5 219 TYR B C 1
ATOM 4913 O O . TYR B 1 219 ? 15.32 -9.289 5.309 1 98.5 219 TYR B O 1
ATOM 4921 N N . SER B 1 220 ? 15.156 -7.996 7.051 1 98.69 220 SER B N 1
ATOM 4922 C CA . SER B 1 220 ? 16.578 -7.68 7.094 1 98.69 220 SER B CA 1
ATOM 4923 C C . SER B 1 220 ? 17.375 -8.758 7.836 1 98.69 220 SER B C 1
ATOM 4925 O O . SER B 1 220 ? 18.594 -8.852 7.695 1 98.69 220 SER B O 1
ATOM 4927 N N . LYS B 1 221 ? 16.75 -9.578 8.695 1 98.19 221 LYS B N 1
ATOM 4928 C CA . LYS B 1 221 ? 17.469 -10.523 9.547 1 98.19 221 LYS B CA 1
ATOM 4929 C C . LYS B 1 221 ? 18.406 -11.398 8.719 1 98.19 221 LYS B C 1
ATOM 4931 O O . LYS B 1 221 ? 18 -11.977 7.711 1 98.19 221 LYS B O 1
ATOM 4936 N N . ASP B 1 222 ? 19.672 -11.43 9.062 1 98.19 222 ASP B N 1
ATOM 4937 C CA . ASP B 1 222 ? 20.734 -12.273 8.516 1 98.19 222 ASP B CA 1
ATOM 4938 C C . ASP B 1 222 ? 21.031 -11.898 7.066 1 98.19 222 ASP B C 1
ATOM 4940 O O . ASP B 1 222 ? 21.531 -12.727 6.301 1 98.19 222 ASP B O 1
ATOM 4944 N N . ARG B 1 223 ? 20.703 -10.727 6.637 1 98.5 223 ARG B N 1
ATOM 4945 C CA . ARG B 1 223 ? 20.891 -10.312 5.25 1 98.5 223 ARG B CA 1
ATOM 4946 C C . ARG B 1 223 ? 21.875 -9.164 5.156 1 98.5 223 ARG B C 1
ATOM 4948 O O . ARG B 1 223 ? 22.094 -8.438 6.129 1 98.5 223 ARG B O 1
ATOM 4955 N N . LYS B 1 224 ? 22.531 -9.062 4.043 1 98.69 224 LYS B N 1
ATOM 4956 C CA . LYS B 1 224 ? 23.406 -7.941 3.713 1 98.69 224 LYS B CA 1
ATOM 4957 C C . LYS B 1 224 ? 22.625 -6.828 3.014 1 98.69 224 LYS B C 1
ATOM 4959 O O . LYS B 1 224 ? 22.031 -7.047 1.955 1 98.69 224 LYS B O 1
ATOM 4964 N N . VAL B 1 225 ? 22.641 -5.617 3.592 1 98.81 225 VAL B N 1
ATOM 4965 C CA . VAL B 1 225 ? 21.781 -4.523 3.145 1 98.81 225 VAL B CA 1
ATOM 4966 C C . VAL B 1 225 ? 22.641 -3.363 2.648 1 98.81 225 VAL B C 1
ATOM 4968 O O . VAL B 1 225 ? 23.625 -2.982 3.301 1 98.81 225 VAL B O 1
ATOM 4971 N N . LEU B 1 226 ? 22.312 -2.863 1.489 1 98.81 226 LEU B N 1
ATOM 4972 C CA . LEU B 1 226 ? 22.875 -1.61 0.993 1 98.81 226 LEU B CA 1
ATOM 4973 C C . LEU B 1 226 ? 21.844 -0.489 1.067 1 98.81 226 LEU B C 1
ATOM 4975 O O . LEU B 1 226 ? 20.797 -0.553 0.411 1 98.81 226 LEU B O 1
ATOM 4979 N N . ASN B 1 227 ? 22.109 0.484 1.859 1 98.81 227 ASN B N 1
ATOM 4980 C CA . ASN B 1 227 ? 21.297 1.685 1.964 1 98.81 227 ASN B CA 1
ATOM 4981 C C . ASN B 1 227 ? 21.938 2.867 1.241 1 98.81 227 ASN B C 1
ATOM 4983 O O . ASN B 1 227 ? 22.859 3.492 1.763 1 98.81 227 ASN B O 1
ATOM 4987 N N . THR B 1 228 ? 21.359 3.207 0.064 1 98.56 228 THR B N 1
ATOM 4988 C CA . THR B 1 228 ? 21.906 4.336 -0.69 1 98.56 228 THR B CA 1
ATOM 4989 C C . THR B 1 228 ? 21.109 5.609 -0.386 1 98.56 228 THR B C 1
ATOM 4991 O O . THR B 1 228 ? 19.969 5.547 0.049 1 98.56 228 THR B O 1
ATOM 4994 N N . PHE B 1 229 ? 21.828 6.797 -0.667 1 98.25 229 PHE B N 1
ATOM 4995 C CA . PHE B 1 229 ? 21.219 8.055 -0.256 1 98.25 229 PHE B CA 1
ATOM 4996 C C . PHE B 1 229 ? 20.75 7.98 1.196 1 98.25 229 PHE B C 1
ATOM 4998 O O . PHE B 1 229 ? 19.609 8.336 1.512 1 98.25 229 PHE B O 1
ATOM 5005 N N . CYS B 1 230 ? 21.625 7.617 2.078 1 97.88 230 CYS B N 1
ATOM 5006 C CA . CYS B 1 230 ? 21.219 7.082 3.373 1 97.88 230 CYS B CA 1
ATOM 5007 C C . CYS B 1 230 ? 20.844 8.203 4.332 1 97.88 230 CYS B C 1
ATOM 5009 O O . CYS B 1 230 ? 20.172 7.969 5.348 1 97.88 230 CYS B O 1
ATOM 5011 N N . TYR B 1 231 ? 21.312 9.484 4.035 1 95.75 231 TYR B N 1
ATOM 5012 C CA . TYR B 1 231 ? 21.047 10.641 4.891 1 95.75 231 TYR B CA 1
ATOM 5013 C C . TYR B 1 231 ? 21.375 10.328 6.344 1 95.75 231 TYR B C 1
ATOM 5015 O O . TYR B 1 231 ? 22.531 10.102 6.695 1 95.75 231 TYR B O 1
ATOM 5023 N N . SER B 1 232 ? 20.344 10.156 7.211 1 96.12 232 SER B N 1
ATOM 5024 C CA . SER B 1 232 ? 20.562 9.969 8.648 1 96.12 232 SER B CA 1
ATOM 5025 C C . SER B 1 232 ? 20.734 8.492 8.992 1 96.12 232 SER B C 1
ATOM 5027 O O . SER B 1 232 ? 20.922 8.148 10.156 1 96.12 232 SER B O 1
ATOM 5029 N N . GLY B 1 233 ? 20.625 7.637 8.016 1 98.12 233 GLY B N 1
ATOM 5030 C CA . GLY B 1 233 ? 20.828 6.211 8.227 1 98.12 233 GLY B CA 1
ATOM 5031 C C . GLY B 1 233 ? 19.578 5.512 8.75 1 98.12 233 GLY B C 1
ATOM 5032 O O . GLY B 1 233 ? 19.672 4.457 9.383 1 98.12 233 GLY B O 1
ATOM 5033 N N . GLY B 1 234 ? 18.391 6.098 8.539 1 98.25 234 GLY B N 1
ATOM 5034 C CA . GLY B 1 234 ? 17.156 5.527 9.07 1 98.25 234 GLY B CA 1
ATOM 5035 C C . GLY B 1 234 ? 16.969 4.07 8.695 1 98.25 234 GLY B C 1
ATOM 5036 O O . GLY B 1 234 ? 16.75 3.225 9.562 1 98.25 234 GLY B O 1
ATOM 5037 N N . PHE B 1 235 ? 17.094 3.738 7.422 1 98.88 235 PHE B N 1
ATOM 5038 C CA . PHE B 1 235 ? 16.953 2.365 6.953 1 98.88 235 PHE B CA 1
ATOM 5039 C C . PHE B 1 235 ? 18.062 1.483 7.496 1 98.88 235 PHE B C 1
ATOM 5041 O O . PHE B 1 235 ? 17.844 0.318 7.824 1 98.88 235 PHE B O 1
ATOM 5048 N N . SER B 1 236 ? 19.266 2.039 7.602 1 98.88 236 SER B N 1
ATOM 5049 C CA . SER B 1 236 ? 20.422 1.288 8.102 1 98.88 236 SER B CA 1
ATOM 5050 C C . SER B 1 236 ? 20.203 0.853 9.547 1 98.88 236 SER B C 1
ATOM 5052 O O . SER B 1 236 ? 20.406 -0.315 9.883 1 98.88 236 SER B O 1
ATOM 5054 N N . VAL B 1 237 ? 19.797 1.791 10.367 1 98.81 237 VAL B N 1
ATOM 5055 C CA . VAL B 1 237 ? 19.578 1.52 11.781 1 98.81 237 VAL B CA 1
ATOM 5056 C C . VAL B 1 237 ? 18.484 0.465 11.945 1 98.81 237 VAL B C 1
ATOM 5058 O O . VAL B 1 237 ? 18.641 -0.492 12.703 1 98.81 237 VAL B O 1
ATOM 5061 N N . ALA B 1 238 ? 17.375 0.608 11.219 1 98.81 238 ALA B N 1
ATOM 5062 C CA . ALA B 1 238 ? 16.266 -0.343 11.281 1 98.81 238 ALA B CA 1
ATOM 5063 C C . ALA B 1 238 ? 16.719 -1.746 10.898 1 98.81 238 ALA B C 1
ATOM 5065 O O . ALA B 1 238 ? 16.359 -2.727 11.555 1 98.81 238 ALA B O 1
ATOM 5066 N N . ALA B 1 239 ? 17.516 -1.819 9.859 1 98.88 239 ALA B N 1
ATOM 5067 C CA . ALA B 1 239 ? 18.016 -3.107 9.391 1 98.88 239 ALA B CA 1
ATOM 5068 C C . ALA B 1 239 ? 18.922 -3.756 10.43 1 98.88 239 ALA B C 1
ATOM 5070 O O . ALA B 1 239 ? 18.781 -4.941 10.734 1 98.88 239 ALA B O 1
ATOM 5071 N N . LEU B 1 240 ? 19.859 -2.979 10.969 1 98.88 240 LEU B N 1
ATOM 5072 C CA . LEU B 1 240 ? 20.828 -3.484 11.938 1 98.88 240 LEU B CA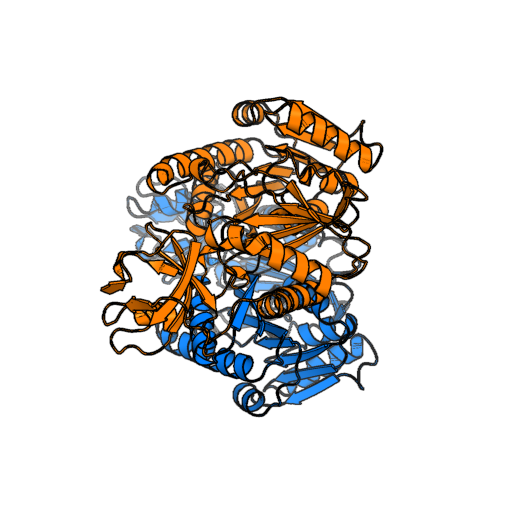 1
ATOM 5073 C C . LEU B 1 240 ? 20.125 -3.998 13.195 1 98.88 240 LEU B C 1
ATOM 5075 O O . LEU B 1 240 ? 20.406 -5.102 13.664 1 98.88 240 LEU B O 1
ATOM 5079 N N . LYS B 1 241 ? 19.172 -3.248 13.695 1 98.5 241 LYS B N 1
ATOM 5080 C CA . LYS B 1 241 ? 18.438 -3.625 14.906 1 98.5 241 LYS B CA 1
ATOM 5081 C C . LYS B 1 241 ? 17.609 -4.879 14.672 1 98.5 241 LYS B C 1
ATOM 5083 O O . LYS B 1 241 ? 17.312 -5.625 15.609 1 98.5 241 LYS B O 1
ATOM 5088 N N . ALA B 1 242 ? 17.266 -5.066 13.43 1 98.31 242 ALA B N 1
ATOM 5089 C CA . ALA B 1 242 ? 16.438 -6.223 13.086 1 98.31 242 ALA B CA 1
ATOM 5090 C C . ALA B 1 242 ? 17.297 -7.453 12.828 1 98.31 242 ALA B C 1
ATOM 5092 O O . ALA B 1 242 ? 16.781 -8.523 12.5 1 98.31 242 ALA B O 1
ATOM 5093 N N . GLY B 1 243 ? 18.609 -7.312 12.875 1 98.31 243 GLY B N 1
ATOM 5094 C CA . GLY B 1 243 ? 19.469 -8.484 12.812 1 98.31 243 GLY B CA 1
ATOM 5095 C C . GLY B 1 243 ? 20.172 -8.641 11.469 1 98.31 243 GLY B C 1
ATOM 5096 O O . GLY B 1 243 ? 20.625 -9.734 11.117 1 98.31 243 GLY B O 1
ATOM 5097 N N . ALA B 1 244 ? 20.219 -7.59 10.68 1 98.69 244 ALA B N 1
ATOM 5098 C CA . ALA B 1 244 ? 20.984 -7.66 9.438 1 98.69 244 ALA B CA 1
ATOM 5099 C C . ALA B 1 244 ? 22.406 -8.141 9.688 1 98.69 244 ALA B C 1
ATOM 5101 O O . ALA B 1 244 ? 23.031 -7.762 10.68 1 98.69 244 ALA B O 1
ATOM 51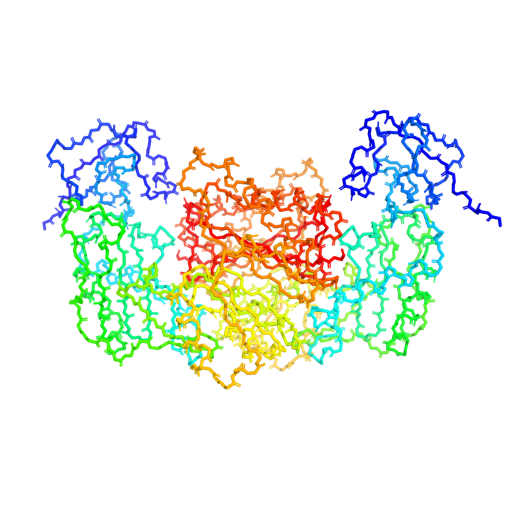02 N N . LYS B 1 245 ? 22.922 -8.914 8.773 1 98.44 245 LYS B N 1
ATOM 5103 C CA . LYS B 1 245 ? 24.281 -9.453 8.883 1 98.44 245 LYS B CA 1
ATOM 5104 C C . LYS B 1 245 ? 25.312 -8.367 8.602 1 98.44 245 LYS B C 1
ATOM 5106 O O . LYS B 1 245 ? 26.375 -8.352 9.234 1 98.44 245 LYS B O 1
ATOM 5111 N N . GLU B 1 246 ? 25.016 -7.578 7.672 1 98.5 246 GLU B N 1
ATOM 5112 C CA . GLU B 1 246 ? 25.906 -6.512 7.227 1 98.5 246 GLU B CA 1
ATOM 5113 C C . GLU B 1 246 ? 25.125 -5.387 6.555 1 98.5 246 GLU B C 1
ATOM 5115 O O . GLU B 1 246 ? 24.188 -5.641 5.801 1 98.5 246 GLU B O 1
ATOM 5120 N N . VAL B 1 247 ? 25.5 -4.156 6.902 1 98.81 247 VAL B N 1
ATOM 5121 C CA . VAL B 1 247 ? 24.828 -3.004 6.312 1 98.81 247 VAL B CA 1
ATOM 5122 C C . VAL B 1 247 ? 25.859 -2.008 5.797 1 98.81 247 VAL B C 1
ATOM 5124 O O . VAL B 1 247 ? 26.797 -1.643 6.516 1 98.81 247 VAL B O 1
ATOM 5127 N N . HIS B 1 248 ? 25.734 -1.631 4.547 1 98.62 248 HIS B N 1
ATOM 5128 C CA . HIS B 1 248 ? 26.484 -0.533 3.953 1 98.62 248 HIS B CA 1
ATOM 5129 C C . HIS B 1 248 ? 25.594 0.688 3.73 1 98.62 248 HIS B C 1
ATOM 5131 O O . HIS B 1 248 ? 24.516 0.579 3.143 1 98.62 248 HIS B O 1
ATOM 5137 N N . SER B 1 249 ? 26.047 1.777 4.27 1 98.69 249 SER B N 1
ATOM 5138 C CA . SER B 1 249 ? 25.359 3.051 4.078 1 98.69 249 SER B CA 1
ATOM 5139 C C . SER B 1 249 ? 26.172 3.994 3.201 1 98.69 249 SER B C 1
ATOM 5141 O O . SER B 1 249 ? 27.344 4.273 3.498 1 98.69 249 SER B O 1
ATOM 5143 N N . VAL B 1 250 ? 25.531 4.508 2.148 1 98.69 250 VAL B N 1
ATOM 5144 C CA . VAL B 1 250 ? 26.281 5.328 1.195 1 98.69 250 VAL B CA 1
ATOM 5145 C C . VAL B 1 250 ? 25.547 6.656 0.987 1 98.69 250 VAL B C 1
ATOM 5147 O O . VAL B 1 250 ? 24.344 6.684 0.793 1 98.69 250 VAL B O 1
ATOM 5150 N N . ASP B 1 251 ? 26.25 7.703 1.05 1 98.31 251 ASP B N 1
ATOM 5151 C CA . ASP B 1 251 ? 25.766 9.047 0.748 1 98.31 251 ASP B CA 1
ATOM 5152 C C . ASP B 1 251 ? 26.906 9.93 0.227 1 98.31 251 ASP B C 1
ATOM 5154 O O . ASP B 1 251 ? 28.062 9.727 0.571 1 98.31 251 ASP B O 1
ATOM 5158 N N . ILE B 1 252 ? 26.516 10.875 -0.554 1 97.94 252 ILE B N 1
ATOM 5159 C CA . ILE B 1 252 ? 27.516 11.781 -1.102 1 97.94 252 ILE B CA 1
ATOM 5160 C C . ILE B 1 252 ? 27.938 12.789 -0.033 1 97.94 252 ILE B C 1
ATOM 5162 O O . ILE B 1 252 ? 29.031 13.352 -0.098 1 97.94 252 ILE B O 1
ATOM 5166 N N . SER B 1 253 ? 27.094 13.07 0.905 1 96.5 253 SER B N 1
ATOM 5167 C CA . SER B 1 253 ? 27.297 14.07 1.942 1 96.5 253 SER B CA 1
ATOM 5168 C C . SER B 1 253 ? 28.078 13.492 3.123 1 96.5 253 SER B C 1
ATOM 5170 O O . SER B 1 253 ? 27.578 12.602 3.818 1 96.5 253 SER B O 1
ATOM 5172 N N . ALA B 1 254 ? 29.219 14.078 3.438 1 97.62 254 ALA B N 1
ATOM 5173 C CA . ALA B 1 254 ? 30 13.672 4.602 1 97.62 254 ALA B CA 1
ATOM 5174 C C . ALA B 1 254 ? 29.234 13.93 5.895 1 97.62 254 ALA B C 1
ATOM 5176 O O . ALA B 1 254 ? 29.344 13.164 6.855 1 97.62 254 ALA B O 1
ATOM 5177 N N . LYS B 1 255 ? 28.484 14.992 5.859 1 95.56 255 LYS B N 1
ATOM 5178 C CA . LYS B 1 255 ? 27.672 15.328 7.027 1 95.56 255 LYS B CA 1
ATOM 5179 C C . LYS B 1 255 ? 26.609 14.258 7.277 1 95.56 255 LYS B C 1
ATOM 5181 O O . LYS B 1 255 ? 26.359 13.891 8.422 1 95.56 255 LYS B O 1
ATOM 5186 N N . ALA B 1 256 ? 25.953 13.805 6.207 1 95.75 256 ALA B N 1
ATOM 5187 C CA . ALA B 1 256 ? 24.969 12.734 6.312 1 95.75 256 ALA B CA 1
ATOM 5188 C C . ALA B 1 256 ? 25.594 11.461 6.871 1 95.75 256 ALA B C 1
ATOM 5190 O O . ALA B 1 256 ? 25.016 10.805 7.742 1 95.75 256 ALA B O 1
ATOM 5191 N N . ILE B 1 257 ? 26.781 11.125 6.426 1 97.81 257 ILE B N 1
ATOM 5192 C CA . ILE B 1 257 ? 27.484 9.914 6.855 1 97.81 257 ILE B CA 1
ATOM 5193 C C . ILE B 1 257 ? 27.828 10.023 8.336 1 97.81 257 ILE B C 1
ATOM 5195 O O . ILE B 1 257 ? 27.688 9.055 9.086 1 97.81 257 ILE B O 1
ATOM 5199 N N . ALA B 1 258 ? 28.297 11.211 8.719 1 97.12 258 ALA B N 1
ATOM 5200 C CA . ALA B 1 258 ? 28.578 11.422 10.133 1 97.12 258 ALA B CA 1
ATOM 5201 C C . ALA B 1 258 ? 27.344 11.211 10.992 1 97.12 258 ALA B C 1
ATOM 5203 O O . ALA B 1 258 ? 27.406 10.586 12.055 1 97.12 258 ALA B O 1
ATOM 5204 N N . LEU B 1 259 ? 26.219 11.758 10.523 1 96.44 259 LEU B N 1
ATOM 5205 C CA . LEU B 1 259 ? 24.953 11.586 11.219 1 96.44 259 LEU B CA 1
ATOM 5206 C C . LEU B 1 259 ? 24.547 10.117 11.242 1 96.44 259 LEU B C 1
ATOM 5208 O O . LEU B 1 259 ? 24.047 9.625 12.266 1 96.44 259 LEU B O 1
ATOM 5212 N N . THR B 1 260 ? 24.719 9.422 10.156 1 97.31 260 THR B N 1
ATOM 5213 C CA . THR B 1 260 ? 24.438 7.992 10.07 1 97.31 260 THR B CA 1
ATOM 5214 C C . THR B 1 260 ? 25.234 7.211 11.102 1 97.31 260 THR B C 1
ATOM 5216 O O . THR B 1 260 ? 24.688 6.371 11.82 1 97.31 260 THR B O 1
ATOM 5219 N N . GLU B 1 261 ? 26.516 7.516 11.164 1 97.69 261 GLU B N 1
ATOM 5220 C CA . GLU B 1 261 ? 27.391 6.844 12.125 1 97.69 261 GLU B CA 1
ATOM 5221 C C . GLU B 1 261 ? 26.938 7.105 13.562 1 97.69 261 GLU B C 1
ATOM 5223 O O . GLU B 1 261 ? 26.906 6.191 14.391 1 97.69 261 GLU B O 1
ATOM 5228 N N . ALA B 1 262 ? 26.578 8.32 13.789 1 97 262 ALA B N 1
ATOM 5229 C CA . ALA B 1 262 ? 26.094 8.68 15.117 1 97 262 ALA B CA 1
ATOM 5230 C C . ALA B 1 262 ? 24.828 7.914 15.469 1 97 262 ALA B C 1
ATOM 5232 O O . ALA B 1 262 ? 24.688 7.41 16.578 1 97 262 ALA B O 1
ATOM 5233 N N . ASN B 1 263 ? 23.891 7.801 14.555 1 98 263 ASN B N 1
ATOM 5234 C CA . ASN B 1 263 ? 22.625 7.113 14.789 1 98 263 ASN B CA 1
ATOM 5235 C C . ASN B 1 263 ? 22.828 5.609 14.953 1 98 263 ASN B C 1
ATOM 5237 O O . ASN B 1 263 ? 22.156 4.973 15.766 1 98 263 ASN B O 1
ATOM 5241 N N . VAL B 1 264 ? 23.734 5.07 14.156 1 98.38 264 VAL B N 1
ATOM 5242 C CA . VAL B 1 264 ? 24.062 3.654 14.305 1 98.38 264 VAL B CA 1
ATOM 5243 C C . VAL B 1 264 ? 24.609 3.395 15.703 1 98.38 264 VAL B C 1
ATOM 5245 O O . VAL B 1 264 ? 24.188 2.451 16.375 1 98.38 264 VAL B O 1
ATOM 5248 N N . ALA B 1 265 ? 25.484 4.277 16.156 1 97.75 265 ALA B N 1
ATOM 5249 C CA . ALA B 1 265 ? 26.125 4.129 17.453 1 97.75 265 ALA B CA 1
ATOM 5250 C C . ALA B 1 265 ? 25.109 4.266 18.578 1 97.75 265 ALA B C 1
ATOM 5252 O O . ALA B 1 265 ? 25.234 3.627 19.625 1 97.75 265 ALA B O 1
ATOM 5253 N N . LEU B 1 266 ? 24.062 5.043 18.375 1 97.38 266 LEU B N 1
ATOM 5254 C CA . LEU B 1 266 ? 23 5.25 19.359 1 97.38 266 LEU B CA 1
ATOM 5255 C C . LEU B 1 266 ? 22.219 3.963 19.609 1 97.38 266 LEU B C 1
ATOM 5257 O O . LEU B 1 266 ? 21.531 3.832 20.609 1 97.38 266 LEU B O 1
ATOM 5261 N N . ASN B 1 267 ? 22.266 2.984 18.75 1 98 267 ASN B N 1
ATOM 5262 C CA . ASN B 1 267 ? 21.375 1.832 18.797 1 98 267 ASN B CA 1
ATOM 5263 C C . ASN B 1 267 ? 22.125 0.552 19.141 1 98 267 ASN B C 1
ATOM 5265 O O . ASN B 1 267 ? 21.516 -0.514 19.266 1 98 267 ASN B O 1
ATOM 5269 N N . GLY B 1 268 ? 23.406 0.617 19.203 1 95.38 268 GLY B N 1
ATOM 5270 C CA . GLY B 1 268 ? 24.172 -0.549 19.625 1 95.38 268 GLY B CA 1
ATOM 5271 C C . GLY B 1 268 ? 25.562 -0.589 19.031 1 95.38 268 GLY B C 1
ATOM 5272 O O . GLY B 1 268 ? 26 0.375 18.406 1 95.38 268 GLY B O 1
ATOM 5273 N N . LYS B 1 269 ? 26.297 -1.743 19.359 1 94.38 269 LYS B N 1
ATOM 5274 C CA . LYS B 1 269 ? 27.641 -1.94 18.844 1 94.38 269 LYS B CA 1
ATOM 5275 C C . LYS B 1 269 ? 27.609 -2.703 17.516 1 94.38 269 LYS B C 1
ATOM 5277 O O . LYS B 1 269 ? 27.797 -3.922 17.5 1 94.38 269 LYS B O 1
ATOM 5282 N N . PHE B 1 270 ? 27.375 -1.873 16.516 1 95.19 270 PHE B N 1
ATOM 5283 C CA . PHE B 1 270 ? 27.219 -2.486 15.203 1 95.19 270 PHE B CA 1
ATOM 5284 C C . PHE B 1 270 ? 28.438 -2.227 14.328 1 95.19 270 PHE B C 1
ATOM 5286 O O . PHE B 1 270 ? 28.391 -2.422 13.109 1 95.19 270 PHE B O 1
ATOM 5293 N N . LYS B 1 271 ? 29.484 -1.821 14.891 1 90.12 271 LYS B N 1
ATOM 5294 C CA . LYS B 1 271 ? 30.672 -1.401 14.148 1 90.12 271 LYS B CA 1
ATOM 5295 C C . LYS B 1 271 ? 31.172 -2.518 13.234 1 90.12 271 LYS B C 1
ATOM 5297 O O . LYS B 1 271 ? 31.625 -2.254 12.117 1 90.12 271 LYS B O 1
ATOM 5302 N N . SER B 1 272 ? 31.078 -3.701 13.648 1 94.75 272 SER B N 1
ATOM 5303 C CA . SER B 1 272 ? 31.578 -4.82 12.852 1 94.75 272 SER B CA 1
ATOM 5304 C C . SER B 1 272 ? 30.609 -5.184 11.734 1 94.75 272 SER B C 1
ATOM 5306 O O . SER B 1 272 ? 30.984 -5.871 10.781 1 94.75 272 SER B O 1
ATOM 5308 N N . ARG B 1 273 ? 29.406 -4.715 11.781 1 97.38 273 ARG B N 1
ATOM 5309 C CA . ARG B 1 273 ? 28.375 -5.094 10.812 1 97.38 273 ARG B CA 1
ATOM 5310 C C . ARG B 1 273 ? 27.953 -3.898 9.969 1 97.38 273 ARG B C 1
ATOM 5312 O O . ARG B 1 273 ? 27.031 -4.004 9.148 1 97.38 273 ARG B O 1
ATOM 5319 N N . HIS B 1 274 ? 28.562 -2.729 10.172 1 98.5 274 HIS B N 1
ATOM 5320 C CA . HIS B 1 274 ? 28.141 -1.53 9.461 1 98.5 274 HIS B CA 1
ATOM 5321 C C . HIS B 1 274 ? 29.328 -0.799 8.844 1 98.5 274 HIS B C 1
ATOM 5323 O O . HIS B 1 274 ? 30.359 -0.636 9.492 1 98.5 274 HIS B O 1
ATOM 5329 N N . THR B 1 275 ? 29.156 -0.409 7.605 1 97.94 275 THR B N 1
ATOM 5330 C CA . THR B 1 275 ? 30.125 0.434 6.906 1 97.94 275 THR B CA 1
ATOM 5331 C C . THR B 1 275 ? 29.438 1.653 6.301 1 97.94 275 THR B C 1
ATOM 5333 O O . THR B 1 275 ? 28.438 1.519 5.582 1 97.94 275 THR B O 1
ATOM 5336 N N . ALA B 1 276 ? 29.875 2.766 6.629 1 97.62 276 ALA B N 1
ATOM 5337 C CA . ALA B 1 276 ? 29.375 4.004 6.035 1 97.62 276 ALA B CA 1
ATOM 5338 C C . ALA B 1 276 ? 30.391 4.582 5.051 1 97.62 276 ALA B C 1
ATOM 5340 O O . ALA B 1 276 ? 31.594 4.648 5.348 1 97.62 276 ALA B O 1
ATOM 5341 N N . ILE B 1 277 ? 29.938 4.984 3.918 1 97.94 277 ILE B N 1
ATOM 5342 C CA . ILE B 1 277 ? 30.828 5.371 2.83 1 97.94 277 ILE B CA 1
ATOM 5343 C C . ILE B 1 277 ? 30.359 6.691 2.221 1 97.94 277 ILE B C 1
ATOM 5345 O O . ILE B 1 277 ? 29.203 6.824 1.836 1 97.94 277 ILE B O 1
ATOM 5349 N N . VAL B 1 278 ? 31.266 7.68 2.188 1 98.5 278 VAL B N 1
ATOM 5350 C CA . VAL B 1 278 ? 31 8.891 1.412 1 98.5 278 VAL B CA 1
ATOM 5351 C C . VAL B 1 278 ? 31.297 8.633 -0.062 1 98.5 278 VAL B C 1
ATOM 5353 O O . VAL B 1 278 ? 32.469 8.43 -0.435 1 98.5 278 VAL B O 1
ATOM 5356 N N . ALA B 1 279 ? 30.297 8.609 -0.878 1 98.12 279 ALA B N 1
ATOM 5357 C CA . ALA B 1 279 ? 30.5 8.344 -2.303 1 98.12 279 ALA B CA 1
ATOM 5358 C C . ALA B 1 279 ? 29.281 8.805 -3.115 1 98.12 279 ALA B C 1
ATOM 5360 O O . ALA B 1 279 ? 28.188 8.961 -2.574 1 98.12 279 ALA B 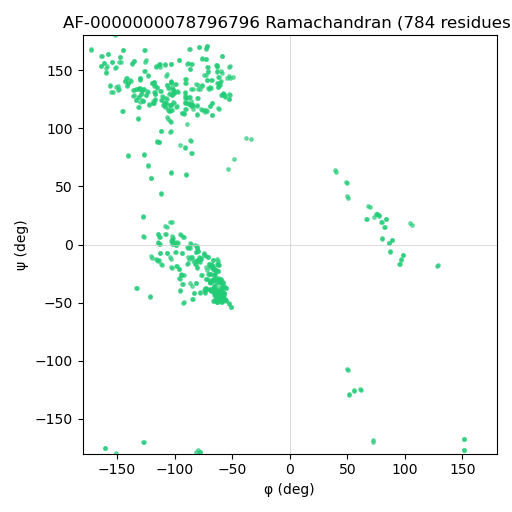O 1
ATOM 5361 N N . ASP B 1 280 ? 29.562 9.055 -4.344 1 97.38 280 ASP B N 1
ATOM 5362 C CA . ASP B 1 280 ? 28.469 9.219 -5.293 1 97.38 280 ASP B CA 1
ATOM 5363 C C . ASP B 1 280 ? 27.75 7.895 -5.543 1 97.38 280 ASP B C 1
ATOM 5365 O O . ASP B 1 280 ? 28.344 6.945 -6.043 1 97.38 280 ASP B O 1
ATOM 5369 N N . VAL B 1 281 ? 26.516 7.852 -5.234 1 96.12 281 VAL B N 1
ATOM 5370 C CA . VAL B 1 281 ? 25.75 6.609 -5.219 1 96.12 281 VAL B CA 1
ATOM 5371 C C . VAL B 1 281 ? 25.703 6.016 -6.625 1 96.12 281 VAL B C 1
ATOM 5373 O O . VAL B 1 281 ? 25.812 4.801 -6.801 1 96.12 281 VAL B O 1
ATOM 5376 N N . VAL B 1 282 ? 25.484 6.848 -7.625 1 93.5 282 VAL B N 1
ATOM 5377 C CA . VAL B 1 282 ? 25.328 6.379 -9 1 93.5 282 VAL B CA 1
ATOM 5378 C C . VAL B 1 282 ? 26.609 5.676 -9.445 1 93.5 282 VAL B C 1
ATOM 5380 O O . VAL B 1 282 ? 26.562 4.633 -10.102 1 93.5 282 VAL B O 1
ATOM 5383 N N . LYS B 1 283 ? 27.703 6.219 -9.07 1 94.94 283 LYS B N 1
ATOM 5384 C CA . LYS B 1 283 ? 28.984 5.598 -9.383 1 94.94 283 LYS B CA 1
ATOM 5385 C C . LYS B 1 283 ? 29.219 4.359 -8.523 1 94.94 283 LYS B C 1
ATOM 5387 O O . LYS B 1 283 ? 29.672 3.328 -9.023 1 94.94 283 LYS B O 1
ATOM 5392 N N . TYR B 1 284 ? 28.875 4.496 -7.34 1 96.5 284 TYR B N 1
ATOM 5393 C CA . TYR B 1 284 ? 29.125 3.436 -6.371 1 96.5 284 TYR B CA 1
ATOM 5394 C C . TYR B 1 284 ? 28.391 2.158 -6.762 1 96.5 284 TYR B C 1
ATOM 5396 O O . TYR B 1 284 ? 28.984 1.07 -6.742 1 96.5 284 TYR B O 1
ATOM 5404 N N . ILE B 1 285 ? 27.172 2.215 -7.086 1 95.44 285 ILE B N 1
ATOM 5405 C CA . ILE B 1 285 ? 26.344 1.048 -7.34 1 95.44 285 ILE B CA 1
ATOM 5406 C C . ILE B 1 285 ? 26.859 0.292 -8.562 1 95.44 285 ILE B C 1
ATOM 5408 O O . ILE B 1 285 ? 26.734 -0.931 -8.641 1 95.44 285 ILE B O 1
ATOM 5412 N N . ARG B 1 286 ? 27.469 0.978 -9.492 1 93.56 286 ARG B N 1
ATOM 5413 C CA . ARG B 1 286 ? 28.016 0.35 -10.695 1 93.56 286 ARG B CA 1
ATOM 5414 C C . ARG B 1 286 ? 29.219 -0.524 -10.352 1 93.56 286 ARG B C 1
ATOM 5416 O O . ARG B 1 286 ? 29.562 -1.433 -11.109 1 93.56 286 ARG B O 1
ATOM 5423 N N . GLU B 1 287 ? 29.734 -0.233 -9.211 1 93.88 287 GLU B N 1
ATOM 5424 C CA . GLU B 1 287 ? 31.016 -0.859 -8.898 1 93.88 287 GLU B CA 1
ATOM 5425 C C . GLU B 1 287 ? 30.859 -1.96 -7.855 1 93.88 287 GLU B C 1
ATOM 5427 O O . GLU B 1 287 ? 31.797 -2.688 -7.559 1 93.88 287 GLU B O 1
ATOM 5432 N N . ILE B 1 288 ? 29.766 -2.068 -7.34 1 90.94 288 ILE B N 1
ATOM 5433 C CA . ILE B 1 288 ? 29.594 -3.053 -6.277 1 90.94 288 ILE B CA 1
ATOM 5434 C C . ILE B 1 288 ? 29.5 -4.453 -6.879 1 90.94 288 ILE B C 1
ATOM 5436 O O . ILE B 1 288 ? 29.25 -4.602 -8.078 1 90.94 288 ILE B O 1
ATOM 5440 N N . THR B 1 289 ? 29.766 -5.359 -6.008 1 87.44 289 THR B N 1
ATOM 5441 C CA . THR B 1 289 ? 29.562 -6.75 -6.395 1 87.44 289 THR B CA 1
ATOM 5442 C C . THR B 1 289 ? 28.125 -7.18 -6.129 1 87.44 289 THR B C 1
ATOM 5444 O O . THR B 1 289 ? 27.391 -6.488 -5.422 1 87.44 289 THR B O 1
ATOM 5447 N N . ASP B 1 290 ? 27.734 -8.305 -6.637 1 86.19 290 ASP B N 1
ATOM 5448 C CA . ASP B 1 290 ? 26.359 -8.805 -6.547 1 86.19 290 ASP B CA 1
ATOM 5449 C C . ASP B 1 290 ? 26.172 -9.648 -5.297 1 86.19 290 ASP B C 1
ATOM 5451 O O . ASP B 1 290 ? 25.703 -10.789 -5.379 1 86.19 290 ASP B O 1
ATOM 5455 N N . ASP B 1 291 ? 26.391 -9.023 -4.133 1 93.94 291 ASP B N 1
ATOM 5456 C CA . ASP B 1 291 ? 26.312 -9.852 -2.932 1 93.94 291 ASP B CA 1
ATOM 5457 C C . ASP B 1 291 ? 25.359 -9.234 -1.908 1 93.94 291 ASP B C 1
ATOM 5459 O O . ASP B 1 291 ? 25.312 -9.664 -0.754 1 93.94 291 ASP B O 1
ATOM 5463 N N . PHE B 1 292 ? 24.672 -8.164 -2.336 1 98.38 292 PHE B N 1
ATOM 5464 C CA . PHE B 1 292 ? 23.688 -7.582 -1.436 1 98.38 292 PHE B CA 1
ATOM 5465 C C . PHE B 1 292 ? 22.344 -8.297 -1.566 1 98.38 292 PHE B C 1
ATOM 5467 O O . PHE B 1 292 ? 21.891 -8.57 -2.678 1 98.38 292 PHE B O 1
ATOM 5474 N N . ASP B 1 293 ? 21.75 -8.625 -0.387 1 98.69 293 ASP B N 1
ATOM 5475 C CA . ASP B 1 293 ? 20.422 -9.25 -0.331 1 98.69 293 ASP B CA 1
ATOM 5476 C C . ASP B 1 293 ? 19.312 -8.203 -0.476 1 98.69 293 ASP B C 1
ATOM 5478 O O . ASP B 1 293 ? 18.219 -8.516 -0.943 1 98.69 293 ASP B O 1
ATOM 5482 N N . ILE B 1 294 ? 19.578 -7.023 0.038 1 98.88 294 ILE B N 1
ATOM 5483 C CA . ILE B 1 294 ? 18.641 -5.918 -0.028 1 98.88 294 ILE B CA 1
ATOM 5484 C C . ILE B 1 294 ? 19.359 -4.648 -0.484 1 98.88 294 ILE B C 1
ATOM 5486 O O . ILE B 1 294 ? 20.453 -4.344 -0.009 1 98.88 294 ILE B O 1
ATOM 5490 N N . ILE B 1 295 ? 18.781 -3.941 -1.41 1 98.88 295 ILE B N 1
ATOM 5491 C CA . ILE B 1 295 ? 19.234 -2.615 -1.808 1 98.88 295 ILE B CA 1
ATOM 5492 C C . ILE B 1 295 ? 18.094 -1.608 -1.66 1 98.88 295 ILE B C 1
ATOM 5494 O O . ILE B 1 295 ? 16.969 -1.871 -2.082 1 98.88 295 ILE B O 1
ATOM 5498 N N . VAL B 1 296 ? 18.375 -0.482 -1.022 1 98.94 296 VAL B N 1
ATOM 5499 C CA . VAL B 1 296 ? 17.422 0.613 -0.878 1 98.94 296 VAL B CA 1
ATOM 5500 C C . VAL B 1 296 ? 17.828 1.773 -1.784 1 98.94 296 VAL B C 1
ATOM 5502 O O . VAL B 1 296 ? 18.953 2.275 -1.697 1 98.94 296 VAL B O 1
ATOM 5505 N N . LEU B 1 297 ? 16.953 2.172 -2.672 1 98.81 297 LEU B N 1
ATOM 5506 C CA . LEU B 1 297 ? 17.109 3.359 -3.508 1 98.81 297 LEU B CA 1
ATOM 5507 C C . LEU B 1 297 ? 16.078 4.426 -3.121 1 98.81 297 LEU B C 1
ATOM 5509 O O . LEU B 1 297 ? 14.945 4.406 -3.602 1 98.81 297 LEU B O 1
ATOM 5513 N N . ASP B 1 298 ? 16.5 5.363 -2.328 1 97.94 298 ASP B N 1
ATOM 5514 C CA . ASP B 1 298 ? 15.648 6.492 -1.952 1 97.94 298 ASP B CA 1
ATOM 5515 C C . ASP B 1 298 ? 16.312 7.82 -2.311 1 97.94 298 ASP B C 1
ATOM 5517 O O . ASP B 1 298 ? 16.625 8.625 -1.43 1 97.94 298 ASP B O 1
ATOM 5521 N N . PRO B 1 299 ? 16.469 8.133 -3.561 1 97 299 PRO B N 1
ATOM 5522 C CA . PRO B 1 299 ? 17.156 9.352 -4 1 97 299 PRO B CA 1
ATOM 5523 C C . PRO B 1 299 ? 16.328 10.617 -3.746 1 97 299 PRO B C 1
ATOM 5525 O O . PRO B 1 299 ? 15.125 10.531 -3.502 1 97 299 PRO B O 1
ATOM 5528 N N . PRO B 1 300 ? 17.031 11.758 -3.709 1 93.38 300 PRO B N 1
ATOM 5529 C CA . PRO B 1 300 ? 16.25 13 -3.734 1 93.38 300 PRO B CA 1
ATOM 5530 C C . PRO B 1 300 ? 15.367 13.117 -4.977 1 93.38 300 PRO B C 1
ATOM 5532 O O . PRO B 1 300 ? 15.531 12.352 -5.934 1 93.38 300 PRO B O 1
ATOM 5535 N N . ALA B 1 301 ? 14.406 13.977 -4.922 1 91.62 301 ALA B N 1
ATOM 5536 C CA . ALA B 1 301 ? 13.539 14.172 -6.078 1 91.62 301 ALA B CA 1
ATOM 5537 C C . ALA B 1 301 ? 14.344 14.609 -7.301 1 91.62 301 ALA B C 1
ATOM 5539 O O . ALA B 1 301 ? 15.078 15.602 -7.25 1 91.62 301 ALA B O 1
ATOM 5540 N N . PHE B 1 302 ? 14.148 13.93 -8.391 1 88.06 302 PHE B N 1
ATOM 5541 C CA . PHE B 1 302 ? 14.875 14.258 -9.617 1 88.06 302 PHE B CA 1
ATOM 5542 C C . PHE B 1 302 ? 14.117 15.297 -10.43 1 88.06 302 PHE B C 1
ATOM 5544 O O . PHE B 1 302 ? 14.68 15.898 -11.352 1 88.06 302 PHE B O 1
ATOM 5551 N N . ALA B 1 303 ? 12.828 15.445 -10.094 1 85.44 303 ALA B N 1
ATOM 5552 C CA . ALA B 1 303 ? 12.039 16.469 -10.781 1 85.44 303 ALA B CA 1
ATOM 5553 C C . ALA B 1 303 ? 11.289 17.344 -9.781 1 85.44 303 ALA B C 1
ATOM 5555 O O . ALA B 1 303 ? 10.547 16.844 -8.938 1 85.44 303 ALA B O 1
ATOM 5556 N N . LYS B 1 304 ? 11.336 18.688 -10 1 81.44 304 LYS B N 1
ATOM 5557 C CA . LYS B 1 304 ? 10.625 19.625 -9.133 1 81.44 304 LYS B CA 1
ATOM 5558 C C . LYS B 1 304 ? 9.469 20.281 -9.875 1 81.44 304 LYS B C 1
ATOM 5560 O O . LYS B 1 304 ? 8.586 20.875 -9.25 1 81.44 304 LYS B O 1
ATOM 5565 N N . ASN B 1 305 ? 9.586 20.141 -11.211 1 86 305 ASN B N 1
ATOM 5566 C CA . ASN B 1 305 ? 8.516 20.656 -12.047 1 86 305 ASN B CA 1
ATOM 5567 C C . ASN B 1 305 ? 8.289 19.781 -13.281 1 86 305 ASN B C 1
ATOM 5569 O O . ASN B 1 305 ? 9.094 18.891 -13.562 1 86 305 ASN B O 1
ATOM 5573 N N . ILE B 1 306 ? 7.219 20.016 -13.914 1 86.19 306 ILE B N 1
ATOM 5574 C CA . ILE B 1 306 ? 6.742 19.172 -15 1 86.19 306 ILE B CA 1
ATOM 5575 C C . ILE B 1 306 ? 7.762 19.172 -16.141 1 86.19 306 ILE B C 1
ATOM 5577 O O . ILE B 1 306 ? 7.934 18.172 -16.828 1 86.19 306 ILE B O 1
ATOM 5581 N N . LYS B 1 307 ? 8.516 20.266 -16.359 1 87.69 307 LYS B N 1
ATOM 5582 C CA . LYS B 1 307 ? 9.484 20.391 -17.438 1 87.69 307 LYS B CA 1
ATOM 5583 C C . LYS B 1 307 ? 10.656 19.422 -17.234 1 87.69 307 LYS B C 1
ATOM 5585 O O . LYS B 1 307 ? 11.273 18.984 -18.203 1 87.69 307 LYS B O 1
ATOM 5590 N N . ALA B 1 308 ? 10.859 18.969 -16.031 1 89.81 308 ALA B N 1
ATOM 5591 C CA . ALA B 1 308 ? 11.984 18.109 -15.68 1 89.81 308 ALA B CA 1
ATOM 5592 C C . ALA B 1 308 ? 11.57 16.656 -15.625 1 89.81 308 ALA B C 1
ATOM 5594 O O . ALA B 1 308 ? 12.391 15.773 -15.352 1 89.81 308 ALA B O 1
ATOM 5595 N N . ARG B 1 309 ? 10.375 16.375 -15.906 1 92.81 309 ARG B N 1
ATOM 5596 C CA . ARG B 1 309 ? 9.805 15.047 -15.703 1 92.81 309 ARG B CA 1
ATOM 5597 C C . ARG B 1 309 ? 10.523 14 -16.562 1 92.81 309 ARG B C 1
ATOM 5599 O O . ARG B 1 309 ? 10.867 12.922 -16.062 1 92.81 309 ARG B O 1
ATOM 5606 N N . HIS B 1 310 ? 10.727 14.266 -17.781 1 94.12 310 HIS B N 1
ATOM 5607 C CA . HIS B 1 310 ? 11.352 13.305 -18.688 1 94.12 310 HIS B CA 1
ATOM 5608 C C . HIS B 1 310 ? 12.734 12.898 -18.188 1 94.12 310 HIS B C 1
ATOM 5610 O O . HIS B 1 310 ? 13.055 11.711 -18.125 1 94.12 310 HIS B O 1
ATOM 5616 N N . ASN B 1 311 ? 13.539 13.852 -17.812 1 94.44 311 ASN B N 1
ATOM 5617 C CA . ASN B 1 311 ? 14.875 13.586 -17.297 1 94.44 311 ASN B CA 1
ATOM 5618 C C . ASN B 1 311 ? 14.828 12.797 -15.992 1 94.44 311 ASN B C 1
ATOM 5620 O O . ASN B 1 311 ? 15.664 11.922 -15.766 1 94.44 311 ASN B O 1
ATOM 5624 N N . ALA B 1 312 ? 13.938 13.211 -15.203 1 95 312 ALA B N 1
ATOM 5625 C CA . ALA B 1 312 ? 13.773 12.492 -13.938 1 95 312 ALA B CA 1
ATOM 5626 C C . ALA B 1 312 ? 13.461 11.023 -14.18 1 95 312 ALA B C 1
ATOM 5628 O O . ALA B 1 312 ? 14.031 10.141 -13.523 1 95 312 ALA B O 1
ATOM 5629 N N . VAL B 1 313 ? 12.562 10.766 -15.07 1 96.88 313 VAL B N 1
ATOM 5630 C CA . VAL B 1 313 ? 12.156 9.406 -15.414 1 96.88 313 VAL B CA 1
ATOM 5631 C C . VAL B 1 313 ? 13.359 8.609 -15.914 1 96.88 313 VAL B C 1
ATOM 5633 O O . VAL B 1 313 ? 13.562 7.461 -15.516 1 96.88 313 VAL B O 1
ATOM 5636 N N . GLN B 1 314 ? 14.203 9.18 -16.703 1 97.25 314 GLN B N 1
ATOM 5637 C CA . GLN B 1 314 ? 15.406 8.523 -17.219 1 97.25 314 GLN B CA 1
ATOM 5638 C C . GLN B 1 314 ? 16.391 8.242 -16.078 1 97.25 314 GLN B C 1
ATOM 5640 O O . GLN B 1 314 ? 17.031 7.191 -16.062 1 97.25 314 GLN B O 1
ATOM 5645 N N . ALA B 1 315 ? 16.5 9.18 -15.211 1 96.62 315 ALA B N 1
ATOM 5646 C CA . ALA B 1 315 ? 17.391 9.008 -14.062 1 96.62 315 ALA B CA 1
ATOM 5647 C C . ALA B 1 315 ? 16.922 7.859 -13.18 1 96.62 315 ALA B C 1
ATOM 5649 O O . ALA B 1 315 ? 17.734 7.039 -12.742 1 96.62 315 ALA B O 1
ATOM 5650 N N . TYR B 1 316 ? 15.656 7.824 -12.906 1 97.69 316 TYR B N 1
ATOM 5651 C CA . TYR B 1 316 ? 15.102 6.723 -12.133 1 97.69 316 TYR B CA 1
ATOM 5652 C C . TYR B 1 316 ? 15.328 5.387 -12.828 1 97.69 316 TYR B C 1
ATOM 5654 O O . TYR B 1 316 ? 15.672 4.395 -12.188 1 97.69 316 TYR B O 1
ATOM 5662 N N . LYS B 1 317 ? 15.055 5.359 -14.125 1 98.25 317 LYS B N 1
ATOM 5663 C CA . LYS B 1 317 ? 15.25 4.133 -14.891 1 98.25 317 LYS B CA 1
ATOM 5664 C C . LYS B 1 317 ? 16.703 3.648 -14.797 1 98.25 317 LYS B C 1
ATOM 5666 O O . LYS B 1 317 ? 16.938 2.471 -14.531 1 98.25 317 LYS B O 1
ATOM 5671 N N . ARG B 1 318 ? 17.641 4.527 -14.977 1 97.44 318 ARG B N 1
ATOM 5672 C CA . ARG B 1 318 ? 19.062 4.188 -14.938 1 97.44 318 ARG B CA 1
ATOM 5673 C C . ARG B 1 318 ? 19.469 3.674 -13.555 1 97.44 318 ARG B C 1
ATOM 5675 O O . ARG B 1 318 ? 20.141 2.648 -13.445 1 97.44 318 ARG B O 1
ATOM 5682 N N . LEU B 1 319 ? 19.094 4.395 -12.547 1 97.94 319 LEU B N 1
ATOM 5683 C CA . LEU B 1 319 ? 19.438 4.027 -11.18 1 97.94 319 LEU B CA 1
ATOM 5684 C C . LEU B 1 319 ? 18.891 2.648 -10.828 1 97.94 319 LEU B C 1
ATOM 5686 O O . LEU B 1 319 ? 19.625 1.802 -10.305 1 97.94 319 LEU B O 1
ATOM 5690 N N . ASN B 1 320 ? 17.641 2.412 -11.102 1 98.62 320 ASN B N 1
ATOM 5691 C CA . ASN B 1 320 ? 17.031 1.116 -10.828 1 98.62 320 ASN B CA 1
ATOM 5692 C C . ASN B 1 320 ? 17.656 0.012 -11.68 1 98.62 320 ASN B C 1
ATOM 5694 O O . ASN B 1 320 ? 17.844 -1.106 -11.203 1 98.62 320 ASN B O 1
ATOM 5698 N N . GLY B 1 321 ? 17.922 0.356 -12.93 1 98.31 321 GLY B N 1
ATOM 5699 C CA . GLY B 1 321 ? 18.578 -0.61 -13.789 1 98.31 321 GLY B CA 1
ATOM 5700 C C . GLY B 1 321 ? 19.891 -1.112 -13.227 1 98.31 321 GLY B C 1
ATOM 5701 O O . GLY B 1 321 ? 20.156 -2.316 -13.227 1 98.31 321 GLY B O 1
ATOM 5702 N N . GLU B 1 322 ? 20.703 -0.185 -12.758 1 97.69 322 GLU B N 1
ATOM 5703 C CA . GLU B 1 322 ? 22 -0.555 -12.18 1 97.69 322 GLU B CA 1
ATOM 5704 C C . GLU B 1 322 ? 21.812 -1.435 -10.945 1 97.69 322 GLU B C 1
ATOM 5706 O O . GLU B 1 322 ? 22.531 -2.422 -10.773 1 97.69 322 GLU B O 1
ATOM 5711 N N . ALA B 1 323 ? 20.891 -1.09 -10.094 1 98.31 323 ALA B N 1
ATOM 5712 C CA . ALA B 1 323 ? 20.641 -1.876 -8.883 1 98.31 323 ALA B CA 1
ATOM 5713 C C . ALA B 1 323 ? 20.141 -3.277 -9.242 1 98.31 323 ALA B C 1
ATOM 5715 O O . ALA B 1 323 ? 20.578 -4.262 -8.633 1 98.31 323 ALA B O 1
ATOM 5716 N N . LEU B 1 324 ? 19.234 -3.369 -10.211 1 98.31 324 LEU B N 1
ATOM 5717 C CA . LEU B 1 324 ? 18.672 -4.648 -10.633 1 98.31 324 LEU B CA 1
ATOM 5718 C C . LEU B 1 324 ? 19.75 -5.559 -11.195 1 98.31 324 LEU B C 1
ATOM 5720 O O . LEU B 1 324 ? 19.719 -6.773 -11.008 1 98.31 324 LEU B O 1
ATOM 5724 N N . LYS B 1 325 ? 20.734 -4.965 -11.82 1 97.25 325 LYS B N 1
ATOM 5725 C CA . LYS B 1 325 ? 21.844 -5.73 -12.391 1 97.25 325 LYS B CA 1
ATOM 5726 C C . LYS B 1 325 ? 22.75 -6.27 -11.297 1 97.25 325 LYS B C 1
ATOM 5728 O O . LYS B 1 325 ? 23.359 -7.332 -11.453 1 97.25 325 LYS B O 1
ATOM 5733 N N . LYS B 1 326 ? 22.812 -5.562 -10.203 1 97.06 326 LYS B N 1
ATOM 5734 C CA . LYS B 1 326 ? 23.875 -5.836 -9.234 1 97.06 326 LYS B CA 1
ATOM 5735 C C . LYS B 1 326 ? 23.328 -6.613 -8.039 1 97.06 326 LYS B C 1
ATOM 5737 O O . LYS B 1 326 ? 24.094 -7.23 -7.293 1 97.06 326 LYS B O 1
ATOM 5742 N N . ILE B 1 327 ? 22.062 -6.602 -7.809 1 97.88 327 ILE B N 1
ATOM 5743 C CA . ILE B 1 327 ? 21.5 -7.223 -6.613 1 97.88 327 ILE B CA 1
ATOM 5744 C C . ILE B 1 327 ? 21.594 -8.742 -6.73 1 97.88 327 ILE B C 1
ATOM 5746 O O . ILE B 1 327 ? 21.484 -9.297 -7.828 1 97.88 327 ILE B O 1
ATOM 5750 N N . LYS B 1 328 ? 21.75 -9.406 -5.621 1 97.31 328 LYS B N 1
ATOM 5751 C CA . LYS B 1 328 ? 21.812 -10.867 -5.551 1 97.31 328 LYS B CA 1
ATOM 5752 C C . LYS B 1 328 ? 20.516 -11.492 -6.043 1 97.31 328 LYS B C 1
ATOM 5754 O O . LYS B 1 328 ? 19.438 -10.953 -5.828 1 97.31 328 LYS B O 1
ATOM 5759 N N . SER B 1 329 ? 20.656 -12.688 -6.742 1 96.44 329 SER B N 1
ATOM 5760 C CA . SER B 1 329 ? 19.453 -13.422 -7.09 1 96.44 329 SER B CA 1
ATOM 5761 C C . SER B 1 329 ? 18.641 -13.766 -5.848 1 96.44 329 SER B C 1
ATOM 5763 O O . SER B 1 329 ? 19.188 -14.25 -4.852 1 96.44 329 SER B O 1
ATOM 5765 N N . GLY B 1 330 ? 17.406 -13.461 -5.887 1 97.19 330 GLY B N 1
ATOM 5766 C CA . GLY B 1 330 ? 16.547 -13.641 -4.727 1 97.19 330 GLY B CA 1
ATOM 5767 C C . GLY B 1 330 ? 16.516 -12.438 -3.805 1 97.19 330 GLY B C 1
ATOM 5768 O O . GLY B 1 330 ? 15.914 -12.484 -2.73 1 97.19 330 GLY B O 1
ATOM 5769 N N . GLY B 1 331 ? 17.219 -11.391 -4.254 1 98.31 331 GLY B N 1
ATOM 5770 C CA . GLY B 1 331 ? 17.297 -10.195 -3.432 1 98.31 331 GLY B CA 1
ATOM 5771 C C . GLY B 1 331 ? 16.062 -9.328 -3.516 1 98.31 331 GLY B C 1
ATOM 5772 O O . GLY B 1 331 ? 15.172 -9.586 -4.332 1 98.31 331 GLY B O 1
ATOM 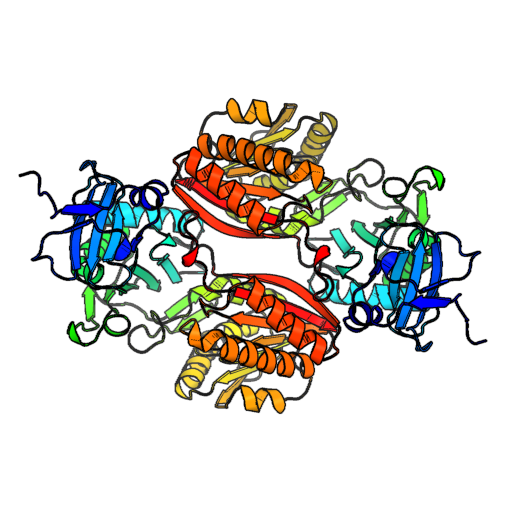5773 N N . LEU B 1 332 ? 16 -8.336 -2.633 1 98.88 332 LEU B N 1
ATOM 5774 C CA . LEU B 1 332 ? 14.883 -7.391 -2.545 1 98.88 332 LEU B CA 1
ATOM 5775 C C . LEU B 1 332 ? 15.352 -5.969 -2.836 1 98.88 332 LEU B C 1
ATOM 5777 O O . LEU B 1 332 ? 16.312 -5.492 -2.232 1 98.88 332 LEU B O 1
ATOM 5781 N N . LEU B 1 333 ? 14.727 -5.355 -3.775 1 98.88 333 LEU B N 1
ATOM 5782 C CA . LEU B 1 333 ? 15 -3.951 -4.066 1 98.88 333 LEU B CA 1
ATOM 5783 C C . LEU B 1 333 ? 13.883 -3.059 -3.543 1 98.88 333 LEU B C 1
ATOM 5785 O O . LEU B 1 333 ? 12.727 -3.213 -3.938 1 98.88 333 LEU B O 1
ATOM 5789 N N . PHE B 1 334 ? 14.188 -2.184 -2.555 1 98.94 334 PHE B N 1
ATOM 5790 C CA . PHE B 1 334 ? 13.32 -1.093 -2.133 1 98.94 334 PHE B CA 1
ATOM 5791 C C . PHE B 1 334 ? 13.617 0.175 -2.924 1 98.94 334 PHE B C 1
ATOM 5793 O O . PHE B 1 334 ? 14.727 0.714 -2.848 1 98.94 334 PHE B O 1
ATOM 5800 N N . THR B 1 335 ? 12.688 0.645 -3.682 1 98.88 335 THR B N 1
ATOM 5801 C CA . THR B 1 335 ? 12.938 1.836 -4.484 1 98.88 335 THR B CA 1
ATOM 5802 C C . THR B 1 335 ? 11.82 2.859 -4.297 1 98.88 335 THR B C 1
ATOM 5804 O O . THR B 1 335 ? 10.648 2.492 -4.172 1 98.88 335 THR B O 1
ATOM 5807 N N . PHE B 1 336 ? 12.203 4.168 -4.281 1 98.69 336 PHE B N 1
ATOM 5808 C CA . PHE B 1 336 ? 11.258 5.219 -3.916 1 98.69 336 PHE B CA 1
ATOM 5809 C C . PHE B 1 336 ? 11.391 6.41 -4.859 1 98.69 336 PHE B C 1
ATOM 5811 O O . PHE B 1 336 ? 12.445 6.613 -5.469 1 98.69 336 PHE B O 1
ATOM 5818 N N . SER B 1 337 ? 10.344 7.16 -4.969 1 97.62 337 SER B N 1
ATOM 5819 C CA . SER B 1 337 ? 10.32 8.5 -5.551 1 97.62 337 SER B CA 1
ATOM 5820 C C . SER B 1 337 ? 9.391 9.422 -4.77 1 97.62 337 SER B C 1
ATOM 5822 O O . SER B 1 337 ? 8.297 9.023 -4.375 1 97.62 337 SER B O 1
ATOM 5824 N N . CYS B 1 338 ? 9.805 10.625 -4.527 1 94.19 338 CYS B N 1
ATOM 5825 C CA . CYS B 1 338 ? 8.945 11.633 -3.906 1 94.19 338 CYS B CA 1
ATOM 5826 C C . CYS B 1 338 ? 8.664 12.781 -4.871 1 94.19 338 CYS B C 1
ATOM 5828 O O . CYS B 1 338 ? 8.172 13.836 -4.465 1 94.19 338 CYS B O 1
ATOM 5830 N N . SER B 1 339 ? 9.078 12.562 -6.125 1 92.25 339 SER B N 1
ATOM 5831 C CA . SER B 1 339 ? 8.797 13.57 -7.145 1 92.25 339 SER B CA 1
ATOM 5832 C C . SER B 1 339 ? 7.305 13.672 -7.426 1 92.25 339 SER B C 1
ATOM 5834 O O . SER B 1 339 ? 6.688 12.711 -7.887 1 92.25 339 SER B O 1
ATOM 5836 N N . GLN B 1 340 ? 6.805 14.82 -7.242 1 88.06 340 GLN B N 1
ATOM 5837 C CA . GLN B 1 340 ? 5.367 15.023 -7.395 1 88.06 340 GLN B CA 1
ATOM 5838 C C . GLN B 1 340 ? 4.934 14.812 -8.844 1 88.06 340 GLN B C 1
ATOM 5840 O O . GLN B 1 340 ? 3.816 14.352 -9.102 1 88.06 340 GLN B O 1
ATOM 5845 N N . VAL B 1 341 ? 5.793 15.094 -9.719 1 91.31 341 VAL B N 1
ATOM 5846 C CA . VAL B 1 341 ? 5.418 15.086 -11.133 1 91.31 341 VAL B CA 1
ATOM 5847 C C . VAL B 1 341 ? 5.547 13.672 -11.688 1 91.31 341 VAL B C 1
ATOM 5849 O O . VAL B 1 341 ? 5.199 13.422 -12.844 1 91.31 341 VAL B O 1
ATOM 5852 N N . VAL B 1 342 ? 6.129 12.805 -10.977 1 94.12 342 VAL B N 1
ATOM 5853 C CA . VAL B 1 342 ? 6.168 11.383 -11.297 1 94.12 342 VAL B CA 1
ATOM 5854 C C . VAL B 1 342 ? 5.188 10.617 -10.406 1 94.12 342 VAL B C 1
ATOM 5856 O O . VAL B 1 342 ? 5.504 10.281 -9.266 1 94.12 342 VAL B O 1
ATOM 5859 N N . ASP B 1 343 ? 4.059 10.383 -10.945 1 92.88 343 ASP B N 1
ATOM 5860 C CA . ASP B 1 343 ? 3.051 9.734 -10.109 1 92.88 343 ASP B CA 1
ATOM 5861 C C . ASP B 1 343 ? 3.324 8.234 -9.977 1 92.88 343 ASP B C 1
ATOM 5863 O O . ASP B 1 343 ? 4.324 7.734 -10.492 1 92.88 343 ASP B O 1
ATOM 5867 N N . LYS B 1 344 ? 2.518 7.559 -9.305 1 94.44 344 LYS B N 1
ATOM 5868 C CA . LYS B 1 344 ? 2.715 6.152 -8.961 1 94.44 344 LYS B CA 1
ATOM 5869 C C . LYS B 1 344 ? 2.809 5.285 -10.211 1 94.44 344 LYS B C 1
ATOM 5871 O O . LYS B 1 344 ? 3.662 4.402 -10.297 1 94.44 344 LYS B O 1
ATOM 5876 N N . GLN B 1 345 ? 1.946 5.5 -11.133 1 94.44 345 GLN B N 1
ATOM 5877 C CA . GLN B 1 345 ? 1.893 4.688 -12.344 1 94.44 345 GLN B CA 1
ATOM 5878 C C . GLN B 1 345 ? 3.137 4.898 -13.203 1 94.44 345 GLN B C 1
ATOM 5880 O O . GLN B 1 345 ? 3.742 3.936 -13.68 1 94.44 345 GLN B O 1
ATOM 5885 N N . LEU B 1 346 ? 3.436 6.133 -13.406 1 96.38 346 LEU B N 1
ATOM 5886 C CA . LEU B 1 346 ? 4.617 6.453 -14.195 1 96.38 346 LEU B CA 1
ATOM 5887 C C . LEU B 1 346 ? 5.879 5.895 -13.539 1 96.38 346 LEU B C 1
ATOM 5889 O O . LEU B 1 346 ? 6.754 5.363 -14.227 1 96.38 346 LEU B O 1
ATOM 5893 N N . PHE B 1 347 ? 5.988 6.031 -12.258 1 97.94 347 PHE B N 1
ATOM 5894 C CA . PHE B 1 347 ? 7.137 5.484 -11.547 1 97.94 347 PHE B CA 1
ATOM 5895 C C . PHE B 1 347 ? 7.223 3.973 -11.742 1 97.94 347 PHE B C 1
ATOM 5897 O O . PHE B 1 347 ? 8.289 3.445 -12.078 1 97.94 347 PHE B O 1
ATOM 5904 N N . ALA B 1 348 ? 6.148 3.256 -11.594 1 97.38 348 ALA B N 1
ATOM 5905 C CA . ALA B 1 348 ? 6.113 1.805 -11.766 1 97.38 348 ALA B CA 1
ATOM 5906 C C . ALA B 1 348 ? 6.504 1.409 -13.188 1 97.38 348 ALA B C 1
ATOM 5908 O O . ALA B 1 348 ? 7.258 0.453 -13.391 1 97.38 348 ALA B O 1
ATOM 5909 N N . HIS B 1 349 ? 6.008 2.123 -14.117 1 97.44 349 HIS B N 1
ATOM 5910 C CA . HIS B 1 349 ? 6.352 1.854 -15.508 1 97.44 349 HIS B CA 1
ATOM 5911 C C . HIS B 1 349 ? 7.84 2.055 -15.758 1 97.44 349 HIS B C 1
ATOM 5913 O O . HIS B 1 349 ? 8.453 1.305 -16.531 1 97.44 349 HIS B O 1
ATOM 5919 N N . THR B 1 350 ? 8.328 3.098 -15.156 1 98.38 350 THR B N 1
ATOM 5920 C CA . THR B 1 350 ? 9.75 3.393 -15.281 1 98.38 350 THR B CA 1
ATOM 5921 C C . THR B 1 350 ? 10.586 2.244 -14.727 1 98.38 350 THR B C 1
ATOM 5923 O O . THR B 1 350 ? 11.555 1.811 -15.359 1 98.38 350 THR B O 1
ATOM 5926 N N . VAL B 1 351 ? 10.234 1.759 -13.586 1 98.62 351 VAL B N 1
ATOM 5927 C CA . VAL B 1 351 ? 10.953 0.655 -12.961 1 98.62 351 VAL B CA 1
ATOM 5928 C C . VAL B 1 351 ? 10.789 -0.613 -13.789 1 98.62 351 VAL B C 1
ATOM 5930 O O . VAL B 1 351 ? 11.727 -1.408 -13.914 1 98.62 351 VAL B O 1
ATOM 5933 N N . THR B 1 352 ? 9.602 -0.828 -14.391 1 97.81 352 THR B N 1
ATOM 5934 C CA . THR B 1 352 ? 9.352 -1.956 -15.281 1 97.81 352 THR B CA 1
ATOM 5935 C C . THR B 1 352 ? 10.297 -1.918 -16.484 1 97.81 352 THR B C 1
ATOM 5937 O O . THR B 1 352 ? 10.867 -2.941 -16.859 1 97.81 352 THR B O 1
ATOM 5940 N N . ALA B 1 353 ? 10.438 -0.742 -17.031 1 97.88 353 ALA B N 1
ATOM 5941 C CA . ALA B 1 353 ? 11.352 -0.578 -18.156 1 97.88 353 ALA B CA 1
ATOM 5942 C C . ALA B 1 353 ? 12.781 -0.938 -17.75 1 97.88 353 ALA B C 1
ATOM 5944 O O . ALA B 1 353 ? 13.492 -1.602 -18.516 1 97.88 353 ALA B O 1
ATOM 5945 N N . ALA B 1 354 ? 13.164 -0.5 -16.609 1 98.56 354 ALA B N 1
ATOM 5946 C CA . ALA B 1 354 ? 14.484 -0.841 -16.094 1 98.56 354 ALA B CA 1
ATOM 5947 C C . ALA B 1 354 ? 14.633 -2.35 -15.922 1 98.56 354 ALA B C 1
ATOM 5949 O O . ALA B 1 354 ? 15.68 -2.916 -16.234 1 98.56 354 ALA B O 1
ATOM 5950 N N . ALA B 1 355 ? 13.633 -2.969 -15.406 1 98.19 355 ALA B N 1
ATOM 5951 C CA . ALA B 1 355 ? 13.648 -4.414 -15.203 1 98.19 355 ALA B CA 1
ATOM 5952 C C . ALA B 1 355 ? 13.797 -5.152 -16.531 1 98.19 355 ALA B C 1
ATOM 5954 O O . ALA B 1 355 ? 14.57 -6.113 -16.641 1 98.19 355 ALA B O 1
ATOM 5955 N N . LEU B 1 356 ? 13.086 -4.707 -17.5 1 96.25 356 LEU B N 1
ATOM 5956 C CA . LEU B 1 356 ? 13.172 -5.316 -18.828 1 96.25 356 LEU B CA 1
ATOM 5957 C C . LEU B 1 356 ? 14.594 -5.242 -19.375 1 96.25 356 LEU B C 1
ATOM 5959 O O . LEU B 1 356 ? 15.117 -6.234 -19.875 1 96.25 356 LEU B O 1
ATOM 5963 N N . GLU B 1 357 ? 15.156 -4.129 -19.203 1 96.38 357 GLU B N 1
ATOM 5964 C CA . GLU B 1 357 ? 16.5 -3.908 -19.719 1 96.38 357 GLU B CA 1
ATOM 5965 C C . GLU B 1 357 ? 17.531 -4.73 -18.938 1 96.38 357 GLU B C 1
ATOM 5967 O O . GLU B 1 357 ? 18.562 -5.137 -19.484 1 96.38 357 GLU B O 1
ATOM 5972 N N . SER B 1 358 ? 17.281 -4.934 -17.703 1 95.88 358 SER B N 1
ATOM 5973 C CA . SER B 1 358 ? 18.219 -5.684 -16.859 1 95.88 358 SER B CA 1
ATOM 5974 C C . SER B 1 358 ? 18.219 -7.164 -17.219 1 95.88 358 SER B C 1
ATOM 5976 O O . SER B 1 358 ? 19.156 -7.891 -16.906 1 95.88 358 SER B O 1
ATOM 5978 N N . GLY B 1 359 ? 17.094 -7.652 -17.797 1 94.31 359 GLY B N 1
ATOM 5979 C CA . GLY B 1 359 ? 16.953 -9.055 -18.156 1 94.31 359 GLY B CA 1
ATOM 5980 C C . GLY B 1 359 ? 16.594 -9.945 -16.984 1 94.31 359 GLY B C 1
ATOM 5981 O O . GLY B 1 359 ? 16.547 -11.164 -17.109 1 94.31 359 GLY B O 1
ATOM 5982 N N . ARG B 1 360 ? 16.359 -9.359 -15.836 1 95.94 360 ARG B N 1
ATOM 5983 C CA . ARG B 1 360 ? 16.047 -10.117 -14.633 1 95.94 360 ARG B CA 1
ATOM 5984 C C . ARG B 1 360 ? 14.555 -10.414 -14.547 1 95.94 360 ARG B C 1
ATOM 5986 O O . ARG B 1 360 ? 13.742 -9.719 -15.156 1 95.94 360 ARG B O 1
ATOM 5993 N N . LYS B 1 361 ? 14.188 -11.531 -13.891 1 96.19 361 LYS B N 1
ATOM 5994 C CA . LYS B 1 361 ? 12.797 -11.781 -13.5 1 96.19 361 LYS B CA 1
ATOM 5995 C C . LYS B 1 361 ? 12.445 -11.023 -12.219 1 96.19 361 LYS B C 1
ATOM 5997 O O . LYS B 1 361 ? 13.07 -11.234 -11.18 1 96.19 361 LYS B O 1
ATOM 6002 N N . VAL B 1 362 ? 11.453 -10.141 -12.336 1 98.12 362 VAL B N 1
ATOM 6003 C CA . VAL B 1 362 ? 11.164 -9.227 -11.242 1 98.12 362 VAL B CA 1
ATOM 6004 C C . VAL B 1 362 ? 9.688 -9.312 -10.867 1 98.12 362 VAL B C 1
ATOM 6006 O O . VAL B 1 362 ? 8.82 -9.375 -11.734 1 98.12 362 VAL B O 1
ATOM 6009 N N . LYS B 1 363 ? 9.414 -9.406 -9.57 1 98.31 363 LYS B N 1
ATOM 6010 C CA . LYS B 1 363 ? 8.055 -9.406 -9.031 1 98.31 363 LYS B CA 1
ATOM 6011 C C . LYS B 1 363 ? 7.848 -8.234 -8.078 1 98.31 363 LYS B C 1
ATOM 6013 O O . LYS B 1 363 ? 8.742 -7.895 -7.297 1 98.31 363 LYS B O 1
ATOM 6018 N N . ILE B 1 364 ? 6.703 -7.602 -8.148 1 98.5 364 ILE B N 1
ATOM 6019 C CA . ILE B 1 364 ? 6.316 -6.586 -7.176 1 98.5 364 ILE B CA 1
ATOM 6020 C C . ILE B 1 364 ? 5.676 -7.254 -5.961 1 98.5 364 ILE B C 1
ATOM 6022 O O . ILE B 1 364 ? 4.66 -7.945 -6.086 1 98.5 364 ILE B O 1
ATOM 6026 N N . LEU B 1 365 ? 6.273 -7.039 -4.824 1 98.5 365 LEU B N 1
ATOM 6027 C CA . LEU B 1 365 ? 5.75 -7.602 -3.58 1 98.5 365 LEU B CA 1
ATOM 6028 C C . LEU B 1 365 ? 4.871 -6.59 -2.855 1 98.5 365 LEU B C 1
ATOM 6030 O O . LEU B 1 365 ? 3.861 -6.961 -2.248 1 98.5 365 LEU B O 1
ATOM 6034 N N . HIS B 1 366 ? 5.328 -5.293 -2.896 1 98.31 366 HIS B N 1
ATOM 6035 C CA . HIS B 1 366 ? 4.617 -4.219 -2.211 1 98.31 366 HIS B CA 1
ATOM 6036 C C . HIS B 1 366 ? 4.605 -2.943 -3.045 1 98.31 366 HIS B C 1
ATOM 6038 O O . HIS B 1 366 ? 5.602 -2.613 -3.695 1 98.31 366 HIS B O 1
ATOM 6044 N N . TYR B 1 367 ? 3.471 -2.305 -3.029 1 97.25 367 TYR B N 1
ATOM 6045 C CA . TYR B 1 367 ? 3.428 -0.873 -3.307 1 97.25 367 TYR B CA 1
ATOM 6046 C C . TYR B 1 367 ? 3.551 -0.065 -2.02 1 97.25 367 TYR B C 1
ATOM 6048 O O . TYR B 1 367 ? 2.891 -0.368 -1.022 1 97.25 367 TYR B O 1
ATOM 6056 N N . LEU B 1 368 ? 4.445 0.873 -2.086 1 97.88 368 LEU B N 1
ATOM 6057 C CA . LEU B 1 368 ? 4.715 1.635 -0.87 1 97.88 368 LEU B CA 1
ATOM 6058 C C . LEU B 1 368 ? 4.258 3.082 -1.023 1 97.88 368 LEU B C 1
ATOM 6060 O O . LEU B 1 368 ? 4.125 3.58 -2.145 1 97.88 368 LEU B O 1
ATOM 6064 N N . SER B 1 369 ? 3.979 3.709 0.112 1 96.88 369 SER B N 1
ATOM 6065 C CA . SER B 1 369 ? 3.498 5.086 0.166 1 96.88 369 SER B CA 1
ATOM 6066 C C . SER B 1 369 ? 3.914 5.766 1.467 1 96.88 369 SER B C 1
ATOM 6068 O O . SER B 1 369 ? 4.695 5.211 2.242 1 96.88 369 SER B O 1
ATOM 6070 N N . GLN B 1 370 ? 3.51 7.035 1.592 1 98.19 370 GLN B N 1
ATOM 6071 C CA . GLN B 1 370 ? 3.643 7.77 2.846 1 98.19 370 GLN B CA 1
ATOM 6072 C C . GLN B 1 370 ? 2.814 7.121 3.953 1 98.19 370 GLN B C 1
ATOM 6074 O O . GLN B 1 370 ? 1.816 6.453 3.678 1 98.19 370 GLN B O 1
ATOM 6079 N N . PRO B 1 371 ? 3.279 7.223 5.227 1 98.19 371 PRO B N 1
ATOM 6080 C CA . PRO B 1 371 ? 2.566 6.582 6.336 1 98.19 371 PRO B CA 1
ATOM 6081 C C . PRO B 1 371 ? 1.252 7.277 6.676 1 98.19 371 PRO B C 1
ATOM 6083 O O . PRO B 1 371 ? 0.998 8.391 6.203 1 98.19 371 PRO B O 1
ATOM 6086 N N . PRO B 1 372 ? 0.428 6.68 7.535 1 98.38 372 PRO B N 1
ATOM 6087 C CA . PRO B 1 372 ? -0.937 7.168 7.75 1 98.38 372 PRO B CA 1
ATOM 6088 C C . PRO B 1 372 ? -0.977 8.5 8.492 1 98.38 372 PRO B C 1
ATOM 6090 O O . PRO B 1 372 ? -2.02 9.156 8.531 1 98.38 372 PRO B O 1
ATOM 6093 N N . ASP B 1 373 ? 0.12 8.891 9.148 1 98.69 373 ASP B N 1
ATOM 6094 C CA . ASP B 1 373 ? 0.126 10.219 9.758 1 98.69 373 ASP B CA 1
ATOM 6095 C C . ASP B 1 373 ? 0.427 11.297 8.719 1 98.69 373 ASP B C 1
ATOM 6097 O O . ASP B 1 373 ? 0.477 12.484 9.047 1 98.69 373 ASP B O 1
ATOM 6101 N N . HIS B 1 374 ? 0.691 10.914 7.508 1 98.44 374 HIS B N 1
ATOM 6102 C CA . HIS B 1 374 ? 0.626 11.758 6.32 1 98.44 374 HIS B CA 1
ATOM 6103 C C . HIS B 1 374 ? -0.633 11.469 5.508 1 98.44 374 HIS B C 1
ATOM 6105 O O . HIS B 1 374 ? -0.55 11.07 4.344 1 98.44 374 HIS B O 1
ATOM 6111 N N . PRO B 1 375 ? -1.758 11.711 6.129 1 98.25 375 PRO B N 1
ATOM 6112 C CA . PRO B 1 375 ? -3.01 11.297 5.492 1 98.25 375 PRO B CA 1
ATOM 6113 C C . PRO B 1 375 ? -3.264 12.023 4.168 1 98.25 375 PRO B C 1
ATOM 6115 O O . PRO B 1 375 ? -2.756 13.125 3.955 1 98.25 375 PRO B O 1
ATOM 6118 N N . ILE B 1 376 ? -3.996 11.391 3.307 1 97.5 376 ILE B N 1
ATOM 6119 C CA . ILE B 1 376 ? -4.406 11.977 2.035 1 97.5 376 ILE B CA 1
ATOM 6120 C C . ILE B 1 376 ? -5.863 12.422 2.121 1 97.5 376 ILE B C 1
ATOM 6122 O O . ILE B 1 376 ? -6.758 11.609 2.371 1 97.5 376 ILE B O 1
ATOM 6126 N N . ASN B 1 377 ? -6.023 13.734 2.01 1 96.94 377 ASN B N 1
ATOM 6127 C CA . ASN B 1 377 ? -7.395 14.219 1.883 1 96.94 377 ASN B CA 1
ATOM 6128 C C . ASN B 1 377 ? -8.062 13.688 0.62 1 96.94 377 ASN B C 1
ATOM 6130 O O . ASN B 1 377 ? -7.633 13.992 -0.494 1 96.94 377 ASN B O 1
ATOM 6134 N N . ILE B 1 378 ? -9.133 12.906 0.816 1 96.81 378 ILE B N 1
ATOM 6135 C CA . ILE B 1 378 ? -9.734 12.172 -0.29 1 96.81 378 ILE B CA 1
ATOM 6136 C C . ILE B 1 378 ? -10.25 13.148 -1.344 1 96.81 378 ILE B C 1
ATOM 6138 O O . ILE B 1 378 ? -10.438 12.781 -2.506 1 96.81 378 ILE B O 1
ATOM 6142 N N . PHE B 1 379 ? -10.422 14.453 -0.992 1 95.44 379 PHE B N 1
ATOM 6143 C CA . PHE B 1 379 ? -10.922 15.477 -1.9 1 95.44 379 PHE B CA 1
ATOM 6144 C C . PHE B 1 379 ? -9.781 16.297 -2.477 1 95.44 379 PHE B C 1
ATOM 6146 O O . PHE B 1 379 ? -10 17.203 -3.291 1 95.44 379 PHE B O 1
ATOM 6153 N N . HIS B 1 380 ? -8.609 16.031 -1.978 1 93.69 380 HIS B N 1
ATOM 6154 C CA . HIS B 1 380 ? -7.391 16.719 -2.371 1 93.69 380 HIS B CA 1
ATOM 6155 C C . HIS B 1 380 ? -6.211 15.766 -2.461 1 93.69 380 HIS B C 1
ATOM 6157 O O . HIS B 1 380 ? -5.254 15.875 -1.688 1 93.69 380 HIS B O 1
ATOM 6163 N N . THR B 1 381 ? -6.117 14.961 -3.488 1 90.38 381 THR B N 1
ATOM 6164 C CA . THR B 1 381 ? -5.207 13.82 -3.537 1 90.38 381 THR B CA 1
ATOM 6165 C C . THR B 1 381 ? -3.795 14.266 -3.902 1 90.38 381 THR B C 1
ATOM 6167 O O . THR B 1 381 ? -2.859 13.461 -3.871 1 90.38 381 THR B O 1
ATOM 6170 N N . GLU B 1 382 ? -3.607 15.57 -4.145 1 86.75 382 GLU B N 1
ATOM 6171 C CA . GLU B 1 382 ? -2.289 16.109 -4.473 1 86.75 382 GLU B CA 1
ATOM 6172 C C . GLU B 1 382 ? -1.311 15.906 -3.318 1 86.75 382 GLU B C 1
ATOM 6174 O O . GLU B 1 382 ? -0.097 16.031 -3.496 1 86.75 382 GLU B O 1
ATOM 6179 N N . THR B 1 383 ? -1.828 15.578 -2.186 1 87.19 383 THR B N 1
ATOM 6180 C CA . THR B 1 383 ? -0.982 15.383 -1.015 1 87.19 383 THR B CA 1
ATOM 6181 C C . THR B 1 383 ? -0.291 14.023 -1.074 1 87.19 383 THR B C 1
ATOM 6183 O O . THR B 1 383 ? 0.568 13.719 -0.244 1 87.19 383 THR B O 1
ATOM 6186 N N . GLU B 1 384 ? -0.699 13.164 -1.976 1 92.38 384 GLU B N 1
ATOM 6187 C CA . GLU B 1 384 ? 0.018 11.922 -2.219 1 92.38 384 GLU B CA 1
ATOM 6188 C C . GLU B 1 384 ? 1.318 12.164 -2.979 1 92.38 384 GLU B C 1
ATOM 6190 O O . GLU B 1 384 ? 1.295 12.602 -4.133 1 92.38 384 GLU B O 1
ATOM 6195 N N . TYR B 1 385 ? 2.461 11.906 -2.334 1 93.44 385 TYR B N 1
ATOM 6196 C CA . TYR B 1 385 ? 3.699 12.312 -2.988 1 93.44 385 TYR B CA 1
ATOM 6197 C C . TYR B 1 385 ? 4.727 11.188 -2.955 1 93.44 385 TYR B C 1
ATOM 6199 O O . TYR B 1 385 ? 5.512 11.023 -3.891 1 93.44 385 TYR B O 1
ATOM 6207 N N . LEU B 1 386 ? 4.785 10.445 -1.897 1 96.94 386 LEU B N 1
ATOM 6208 C CA . LEU B 1 386 ? 5.785 9.391 -1.753 1 96.94 386 LEU B CA 1
ATOM 6209 C C . LEU B 1 386 ? 5.285 8.078 -2.35 1 96.94 386 LEU B C 1
ATOM 6211 O O . LEU B 1 386 ? 4.195 7.613 -2.01 1 96.94 386 LEU B O 1
ATOM 6215 N N . LYS B 1 387 ? 5.965 7.559 -3.291 1 96.62 387 LYS B N 1
ATOM 6216 C CA . LYS B 1 387 ? 5.664 6.25 -3.855 1 96.62 387 LYS B CA 1
ATOM 6217 C C . LYS B 1 387 ? 6.891 5.34 -3.826 1 96.62 387 LYS B C 1
ATOM 6219 O O . LYS B 1 387 ? 8.023 5.824 -3.816 1 96.62 387 LYS B O 1
ATOM 6224 N N . GLY B 1 388 ? 6.672 4.055 -3.703 1 98.25 388 GLY B N 1
ATOM 6225 C CA . GLY B 1 388 ? 7.758 3.088 -3.697 1 98.25 388 GLY B CA 1
ATOM 6226 C C . GLY B 1 388 ? 7.316 1.69 -4.086 1 98.25 388 GLY B C 1
ATOM 6227 O O . GLY B 1 388 ? 6.117 1.414 -4.168 1 98.25 388 GLY B O 1
ATOM 6228 N N . LEU B 1 389 ? 8.227 0.855 -4.418 1 98.75 389 LEU B N 1
ATOM 6229 C CA . LEU B 1 389 ? 8.039 -0.56 -4.719 1 98.75 389 LEU B CA 1
ATOM 6230 C C . LEU B 1 389 ? 9.023 -1.42 -3.941 1 98.75 389 LEU B C 1
ATOM 6232 O O . LEU B 1 389 ? 10.172 -1.012 -3.717 1 98.75 389 LEU B O 1
ATOM 6236 N N . VAL B 1 390 ? 8.586 -2.549 -3.488 1 98.94 390 VAL B N 1
ATOM 6237 C CA . VAL B 1 390 ? 9.484 -3.631 -3.098 1 98.94 390 VAL B CA 1
ATOM 6238 C C . VAL B 1 390 ? 9.477 -4.719 -4.168 1 98.94 390 VAL B C 1
ATOM 6240 O O . VAL B 1 390 ? 8.43 -5.305 -4.461 1 98.94 390 VAL B O 1
ATOM 6243 N N . LEU B 1 391 ? 10.602 -4.945 -4.703 1 98.88 391 LEU B N 1
ATOM 6244 C CA . LEU B 1 391 ? 10.734 -5.898 -5.801 1 98.88 391 LEU B CA 1
ATOM 6245 C C . LEU B 1 391 ? 11.531 -7.125 -5.363 1 98.88 391 LEU B C 1
ATOM 6247 O O . LEU B 1 391 ? 12.539 -6.996 -4.668 1 98.88 391 LEU B O 1
ATOM 6251 N N . TYR B 1 392 ? 11.078 -8.297 -5.625 1 98.88 392 TYR B N 1
ATOM 6252 C CA . TYR B 1 392 ? 11.844 -9.531 -5.562 1 98.88 392 TYR B CA 1
ATOM 6253 C C . TYR B 1 392 ? 12.516 -9.828 -6.902 1 98.88 392 TYR B C 1
ATOM 6255 O O . TYR B 1 392 ? 11.852 -9.859 -7.941 1 98.88 392 TYR B O 1
ATOM 6263 N N . VAL B 1 393 ? 13.789 -10.031 -6.879 1 98.38 393 VAL B N 1
ATOM 6264 C CA . VAL B 1 393 ? 14.547 -10.102 -8.125 1 98.38 393 VAL B CA 1
ATOM 6265 C C . VAL B 1 393 ? 15.195 -11.484 -8.25 1 98.38 393 VAL B C 1
ATOM 6267 O O . VAL B 1 393 ? 15.977 -11.891 -7.395 1 98.38 393 VAL B O 1
ATOM 6270 N N . GLU B 1 394 ? 14.836 -12.141 -9.359 1 95.94 394 GLU B N 1
ATOM 6271 C CA . GLU B 1 394 ? 15.43 -13.438 -9.672 1 95.94 394 GLU B CA 1
ATOM 6272 C C . GLU B 1 394 ? 16.422 -13.336 -10.82 1 95.94 394 GLU B C 1
ATOM 6274 O O . GLU B 1 394 ? 16.25 -12.531 -11.734 1 95.94 394 GLU B O 1
#

Radius of gyration: 28.0 Å; Cα contacts (8 Å, |Δi|>4): 1827; chains: 2; bounding box: 62×85×69 Å

Nearest PDB structures (foldseek):
  2cww-assembly2_B  TM=9.092E-01  e=1.084E-39  Thermus thermophilus HB8
  2cww-assembly1_A-2  TM=9.089E-01  e=6.715E-39  Thermus thermophilus HB8
  1wxw-assembly1_A  TM=8.993E-01  e=5.970E-39  Thermus thermophilus HB8
  4dmg-assembly1_B  TM=9.200E-01  e=3.670E-37  Thermus thermophilus HB8
  3vse-assembly1_A  TM=8.969E-01  e=2.274E-36  Staphylococcus aureus subsp. aureus Mu50

Organism: Cecembia lonarensis (strain CCUG 58316 / KCTC 22772 / LW9) (NCBI:txid1225176)

InterPro domains:
  IPR002478 PUA domain [SM00359] (6-89)
  IPR015947 PUA-like superfamily [SSF88697] (6-72)
  IPR019614 S-adenosylmethionine-dependent methyltransferase [PF10672] (182-346)
  IPR029063 S-adenosyl-L-methionine-dependent methyltransferase superfamily [G3DSA:3.40.50.150] (184-393)
  IPR029063 S-adenosyl-L-methionine-dependent methyltransferase superfamily [SSF53335] (82-391)
  IPR036974 PUA domain superfamily [G3DSA:2.30.130.10] (6-72)
  IPR041532 RlmI-like, PUA domain [PF17785] (8-70)
  IPR041532 RlmI-like, PUA domain [cd21153] (6-73)

Solvent-accessible surface area (backbone atoms only — not comparable to full-atom values): 39592 Å² total; per-residue (Å²): 128,86,84,72,54,55,59,34,29,25,31,80,77,53,48,53,56,50,76,56,60,32,48,66,37,43,48,87,35,56,63,46,60,62,86,80,68,51,74,26,37,61,29,30,36,21,30,66,84,65,44,84,52,30,28,24,29,28,30,89,55,67,61,26,29,42,34,58,33,72,49,96,68,74,90,47,48,68,46,39,32,52,54,50,48,55,37,47,50,53,38,43,68,70,54,50,59,90,28,94,38,26,39,54,48,44,56,34,39,16,55,24,68,46,34,56,42,37,35,29,35,36,43,52,34,26,36,35,36,34,27,54,43,63,29,51,51,76,39,46,68,46,44,50,51,18,47,43,67,73,50,42,87,61,46,39,19,33,35,35,47,28,38,83,55,35,68,74,90,72,68,59,67,61,43,74,77,37,73,56,70,88,57,50,58,32,30,53,82,70,41,44,41,72,49,38,51,86,81,36,61,85,69,21,59,73,68,55,44,52,59,56,30,53,52,49,19,74,63,18,53,71,27,31,35,37,29,35,54,28,49,58,23,62,56,50,42,35,20,49,77,42,41,28,54,28,36,38,35,30,19,67,44,61,66,29,44,53,42,19,52,50,22,39,55,66,66,44,93,46,69,91,32,48,46,74,43,74,36,56,55,78,62,47,55,71,66,50,69,57,70,32,39,30,38,36,44,49,55,77,62,68,23,94,44,71,90,35,33,67,62,24,48,53,50,51,20,52,55,48,23,43,49,64,61,28,44,19,77,71,11,38,40,38,39,46,44,54,17,67,69,53,45,64,67,57,47,52,51,33,50,39,53,16,38,61,72,49,68,48,52,51,26,40,41,41,83,42,56,48,33,52,56,49,26,21,14,60,57,42,59,79,55,60,40,44,32,32,39,34,31,42,34,74,124,84,82,74,54,56,57,32,29,25,32,80,75,53,46,53,55,50,75,56,59,32,47,66,37,43,48,88,35,56,64,44,61,61,86,80,70,51,73,26,38,62,29,28,36,21,31,66,85,66,45,83,52,30,29,25,28,29,30,90,55,68,60,26,29,41,34,58,35,72,49,94,68,75,90,47,48,67,46,38,33,52,55,50,49,56,37,48,50,53,39,44,68,71,54,49,58,89,29,94,39,26,40,55,48,43,55,34,40,16,54,23,65,46,35,56,40,36,35,29,36,35,44,52,35,26,36,36,35,34,26,54,41,62,29,51,50,76,40,46,68,46,44,50,51,17,48,41,69,73,48,42,87,61,47,39,19,32,34,36,48,29,39,83,56,35,67,72,88,72,68,59,68,60,43,75,78,38,74,55,68,89,57,51,60,33,30,54,82,70,41,44,40,74,48,37,53,87,80,35,61,84,69,20,60,74,65,55,44,51,60,57,31,55,53,49,17,76,62,18,52,72,26,31,36,36,28,36,54,28,48,58,22,61,57,50,42,35,19,49,77,43,43,28,55,28,36,39,36,29,20,67,44,61,66,30,44,52,43,18,52,51,22,40,56,66,66,43,93,46,69,91,33,47,46,75,42,73,37,56,55,78,62,47,54,71,68,51,68,58,71,32,38,29,42,37,43,49,55,77,62,67,25,93,44,71,91,36,33,66,61,23,48,51,48,51,20,52,55,49,22,44,50,63,62,27,43,20,77,71,12,37,40,39,38,47,45,55,17,67,69,52,43,64,66,58,47,51,50,32,50,38,52,17,39,61,73,49,69,48,54,49,25,39,41,41,82,41,58,48,33,53,54,51,26,21,14,58,58,43,60,80,56,60,38,45,33,31,39,32,29,42,33,74